Protein AF-A0A8T7K5C5-F1 (afdb_monomer_lite)

Sequence (930 aa):
MRILNVRVYRGPNIYAHRTMIRMEVDLGELEEHTTDKLPGFSARLLELVPTLQEHRCSYGEAGGFVRRMAEGTWLGHVLEHVAIELQCLAGTVVSRGAEHSTGQYGHYYIAYEYRDEEVGREAGYMARDLIEYLLPAEIPGIMTPEERAEYDFHEELQKLIRLARDKALGPSTAGLVAAAEARGVPWIRLNEGSLVQFGHGKYQKRIEATITSLTSNIAVSIAQDKDLTTRLLRDAGLPVPRNILVEGEDAAVRAALDLGFPVVTKPFDGNHGRGVSIDLRSEEEVRAGYALAREESRRVIVEQFLVGNDHRILVINGKVAAVAERVPGHVVGDGQHSIEELIEITNRDPRRGLGHEKTLTYLELDTQAQRLIEKAGCTPQTVLKEGERFMLRLTGNLSTGGTAIDRTDVIHPVNARIATRAVQTVGLDIGGVDMIAPDISKPVTETGGGIVEINAAPGFRMHLAPSEGQPRDVGGAVIDMLFPPQTPVRIPICAITGTNGKTTTTRMCGHIMRQAGYQVGMTTTDGIYVDGEMVLRGDMTGPWSTRAVLREPTVDCAVLEVARGGIIREGLGYDKANVGCVLNVQADHLGLGGVNTIEDLARVKQVVAEAVVPGGWTVLNADNPHTRAMQNHTDGAICWFTLQSDEPLVRAHIADGGRALLAENDSDDEVLVLYDKGIRQVIMPIGSIPATYGGSARFNVANALAAAAVTYCMGATLDTIRQGLASFIMTYEAAPGRMNVYEQYPFRVIVDYAHNPAAMNAMREFLQRLEMQGRRIALLSAPGDRRDEDIRELARIAAETFDYVIFRDDRDRRGRAEGEMPRIMYEAALATGKTPENVEIVLQGEAAVQHALDLAQPGDLVMLFAENISGTWDIVTKYGESEAYRQRFPEAATALESQPVPPVVDEHISEPMAVEEIKEAAQMPPQENA

Secondary structure (DSSP, 8-state):
-EEEEEEEE-SS-SS-SS-EEEEEEE-GGGGG--GGGSTTHHHHHHHH-GGGGG--GGGTSTTHHHHHHHH---HHHHHHHHHHHHHHHTT-----EEEEE-SSTTEEEEEEE-SSHHHHHHHHHHHHHHHHHHS-TTSTTS--HHHHHH--HHHHHHHHHHHHHHHSPPHHHHHHHHHHHHTT--EEE-SSSSEEEESSGGG-EEEETTEETTS-HHHHHHHH-HHHHHHHHHHTT-----EEEESSHHHHHHHHHHH-SSEEEEESS--TTTT-EEEE-SHHHHHHHHHHHHHH-SSEEEEEPPPSEEEEEEEETTEEEEEEEEEPSEEE--SSSBHHHHHHHHHTSTTEESTTSSSEEPP---HHHHHHHHHTT--TTPBPPTT-EEES-SS--GGGT-EEEE-TTTS-HHHHHHHHHHHHHHT-SEEEEEEEES-TTS-HHHH--EEEEEESS---HHHHS-SBS----HHHHHHHHHS-TT---S--EEEEE-SSSHHHHHHHHHHHHHHTT--EEEE-SSEEEETTEEEEES---SHHHHHHHHH-TT--EEEEE--HHHHHHH--SSS-EEEEEE----S-STTBTTB-SHHHHHHHHHHHHHTEEEEEEEEEETT-HHHHHGGGS-SSEEEEEES-TT-HHHHHHHHTT-EEEEEEEETTEEEEEEEETTEEEEEEEGGG-GGGTTTT-HHHHHHHHHHHHHHHHTT--HHHHHHHHHH----TTTSTTSSEEE-SSSSEEEEE---SHHHHHHHHHHHHHS--SS-EEEEE---TTS-HHHHHHHHHHHHHH-SEEEE---SS-TTPPTTHHHHHHHHHHHHTT--GGGEEE--SHHHHHHHHHHH--TT-EEEEE-SSHHHHHHHHHHGGGSHHHHHH-HHHHHHHHTSPPPP-----S-----HHHHHHHTTSPPP---

Radius of gyration: 35.77 Å; chains: 1; bounding box: 87×79×110 Å

pLDDT: mean 90.6, std 11.84, range [26.67, 98.81]

Structure (mmCIF, N/CA/C/O backbone):
data_AF-A0A8T7K5C5-F1
#
_entry.id   AF-A0A8T7K5C5-F1
#
loop_
_atom_site.group_PDB
_atom_site.id
_atom_site.type_symbol
_atom_site.label_atom_id
_atom_site.label_alt_id
_atom_site.label_comp_id
_atom_site.label_asym_id
_atom_site.label_entity_id
_atom_site.label_seq_id
_atom_site.pdbx_PDB_ins_code
_atom_site.Cartn_x
_atom_site.Cartn_y
_atom_site.Cartn_z
_atom_site.occupancy
_atom_site.B_iso_or_equiv
_atom_site.auth_seq_id
_atom_site.auth_comp_id
_atom_site.auth_asym_id
_atom_site.auth_atom_id
_atom_site.pdbx_PDB_model_num
ATOM 1 N N . MET A 1 1 ? 7.282 33.431 -2.735 1.00 88.25 1 MET A N 1
ATOM 2 C CA . MET A 1 1 ? 6.261 32.387 -2.464 1.00 88.25 1 MET A CA 1
ATOM 3 C C . MET A 1 1 ? 6.882 31.337 -1.554 1.00 88.25 1 MET A C 1
ATOM 5 O O . MET A 1 1 ? 7.870 30.728 -1.934 1.00 88.25 1 MET A O 1
ATOM 9 N N . ARG A 1 2 ? 6.373 31.118 -0.338 1.00 91.25 2 ARG A N 1
ATOM 10 C CA . ARG A 1 2 ? 7.046 30.241 0.641 1.00 91.25 2 ARG A CA 1
ATOM 11 C C . ARG A 1 2 ? 6.334 28.904 0.787 1.00 91.25 2 ARG A C 1
ATOM 13 O O . ARG A 1 2 ? 5.150 28.871 1.100 1.00 91.25 2 ARG A O 1
ATOM 20 N N . ILE A 1 3 ? 7.066 27.805 0.623 1.00 93.81 3 ILE A N 1
ATOM 21 C CA . ILE A 1 3 ? 6.568 26.464 0.950 1.00 93.81 3 ILE A CA 1
ATOM 22 C C . ILE A 1 3 ? 6.832 26.221 2.438 1.00 93.81 3 ILE A C 1
ATOM 24 O O . ILE A 1 3 ? 7.978 26.100 2.860 1.00 93.81 3 ILE A O 1
ATOM 28 N N . LEU A 1 4 ? 5.768 26.175 3.235 1.00 93.62 4 LEU A N 1
ATOM 29 C CA . LEU A 1 4 ? 5.832 26.005 4.687 1.00 93.62 4 LEU A CA 1
ATOM 30 C C . LEU A 1 4 ? 5.969 24.537 5.094 1.00 93.62 4 LEU A C 1
ATOM 32 O O . LEU A 1 4 ? 6.571 24.223 6.117 1.00 93.62 4 LEU A O 1
ATOM 36 N N . ASN A 1 5 ? 5.361 23.632 4.324 1.00 92.56 5 ASN A N 1
ATOM 37 C CA . ASN A 1 5 ? 5.304 22.212 4.651 1.00 92.56 5 ASN A CA 1
ATOM 38 C C . ASN A 1 5 ? 5.049 21.370 3.398 1.00 92.56 5 ASN A C 1
ATOM 40 O O . ASN A 1 5 ? 4.258 21.766 2.543 1.00 92.56 5 ASN A O 1
ATOM 44 N N . VAL A 1 6 ? 5.637 20.177 3.324 1.00 94.69 6 VAL A N 1
ATOM 45 C CA . VAL A 1 6 ? 5.374 19.197 2.263 1.00 94.69 6 VAL A CA 1
ATOM 46 C C . VAL A 1 6 ? 4.960 17.876 2.896 1.00 94.69 6 VAL A C 1
ATOM 48 O O . VAL A 1 6 ? 5.619 17.365 3.799 1.00 94.69 6 VAL A O 1
ATOM 51 N N . ARG A 1 7 ? 3.849 17.309 2.425 1.00 93.88 7 ARG A N 1
ATOM 52 C CA . ARG A 1 7 ? 3.370 15.986 2.841 1.00 93.88 7 ARG A CA 1
ATOM 53 C C . ARG A 1 7 ? 3.174 15.078 1.647 1.00 93.88 7 ARG A C 1
ATOM 55 O O . ARG A 1 7 ? 2.742 15.531 0.592 1.00 93.88 7 ARG A O 1
ATOM 62 N N . VAL A 1 8 ? 3.427 13.792 1.858 1.00 95.12 8 VAL A N 1
ATOM 63 C CA . VAL A 1 8 ? 3.315 12.767 0.823 1.00 95.12 8 VAL A CA 1
ATOM 64 C C . VAL A 1 8 ? 2.269 11.739 1.232 1.00 95.12 8 VAL A C 1
ATOM 66 O O . VAL A 1 8 ? 2.430 11.010 2.213 1.00 95.12 8 VAL A O 1
ATOM 69 N N . TYR A 1 9 ? 1.197 11.667 0.452 1.00 95.19 9 TYR A N 1
ATOM 70 C CA . TYR A 1 9 ? 0.139 10.678 0.579 1.00 95.19 9 TYR A CA 1
ATOM 71 C C . TYR A 1 9 ? 0.474 9.465 -0.292 1.00 95.19 9 TYR A C 1
ATOM 73 O O . TYR A 1 9 ? 0.606 9.583 -1.510 1.00 95.19 9 TYR A O 1
ATOM 81 N N . ARG A 1 10 ? 0.631 8.289 0.326 1.00 91.25 10 ARG A N 1
ATOM 82 C CA . ARG A 1 10 ? 1.067 7.038 -0.341 1.00 91.25 10 ARG A CA 1
ATOM 83 C C . ARG A 1 10 ? -0.086 6.080 -0.657 1.00 91.25 10 ARG A C 1
ATOM 85 O O . ARG A 1 10 ? 0.136 4.929 -1.012 1.00 91.25 10 ARG A O 1
ATOM 92 N N . GLY A 1 11 ? -1.313 6.558 -0.502 1.00 92.19 11 GLY A N 1
ATOM 93 C CA . GLY A 1 11 ? -2.550 5.828 -0.737 1.00 92.19 11 GLY A CA 1
ATOM 94 C C . GLY A 1 11 ? -3.743 6.786 -0.732 1.00 92.19 11 GLY A C 1
ATOM 95 O O . GLY A 1 11 ? -3.541 8.009 -0.709 1.00 92.19 11 GLY A O 1
ATOM 96 N N . PRO A 1 12 ? -4.980 6.258 -0.739 1.00 95.06 12 PRO A N 1
ATOM 97 C CA . PRO A 1 12 ? -6.186 7.069 -0.674 1.00 95.06 12 PRO A CA 1
ATOM 98 C C . PRO A 1 12 ? -6.143 8.075 0.477 1.00 95.06 12 PRO A C 1
ATOM 100 O O . PRO A 1 12 ? -5.701 7.765 1.584 1.00 95.06 12 PRO A O 1
ATOM 103 N N . ASN A 1 13 ? -6.566 9.301 0.207 1.00 95.00 13 ASN A N 1
ATOM 104 C CA . ASN A 1 13 ? -6.462 10.425 1.128 1.00 95.00 13 ASN A CA 1
ATOM 105 C C . ASN A 1 13 ? -7.613 11.418 0.909 1.00 95.00 13 ASN A C 1
ATOM 107 O O . ASN A 1 13 ? -8.468 11.224 0.051 1.00 95.00 13 ASN A O 1
ATOM 111 N N . ILE A 1 14 ? -7.616 12.500 1.690 1.00 93.06 14 ILE A N 1
ATOM 112 C CA . ILE A 1 14 ? -8.684 13.512 1.714 1.00 93.06 14 ILE A CA 1
ATOM 113 C C . ILE A 1 14 ? -8.826 14.336 0.420 1.00 93.06 14 ILE A C 1
ATOM 115 O O . ILE A 1 14 ? -9.839 15.019 0.248 1.00 93.06 14 ILE A O 1
ATOM 119 N N . TYR A 1 15 ? -7.828 14.295 -0.470 1.00 91.81 15 TYR A N 1
ATOM 120 C CA . TYR A 1 15 ? -7.820 15.023 -1.743 1.00 91.81 15 TYR A CA 1
ATOM 121 C C . TYR A 1 15 ? -8.177 14.118 -2.927 1.00 91.81 15 TYR A C 1
ATOM 123 O O . TYR A 1 15 ? -8.882 14.544 -3.847 1.00 91.81 15 TYR A O 1
ATOM 131 N N . ALA A 1 16 ? -7.686 12.874 -2.919 1.00 91.56 16 ALA A N 1
ATOM 132 C CA . ALA A 1 16 ? -7.941 11.887 -3.962 1.00 91.56 16 ALA A CA 1
ATOM 133 C C . ALA A 1 16 ? -7.695 10.449 -3.476 1.00 91.56 16 ALA A C 1
ATOM 135 O O . ALA A 1 16 ? -6.922 10.198 -2.552 1.00 91.56 16 ALA A O 1
ATOM 136 N N . HIS A 1 17 ? -8.270 9.468 -4.174 1.00 90.81 17 HIS A N 1
ATOM 137 C CA . HIS A 1 17 ? -8.019 8.037 -3.931 1.00 90.81 17 HIS A CA 1
ATOM 138 C C . HIS A 1 17 ? -6.744 7.534 -4.627 1.00 90.81 17 HIS A C 1
ATOM 140 O O . HIS A 1 17 ? -6.727 6.456 -5.215 1.00 90.81 17 HIS A O 1
ATOM 146 N N . ARG A 1 18 ? -5.693 8.360 -4.631 1.00 90.12 18 ARG A N 1
ATOM 147 C CA . ARG A 1 18 ? -4.427 8.154 -5.353 1.00 90.12 18 ARG A CA 1
ATOM 148 C C . ARG A 1 18 ? -3.259 8.748 -4.573 1.00 90.12 18 ARG A C 1
ATOM 150 O O . ARG A 1 18 ? -3.473 9.481 -3.612 1.00 90.12 18 ARG A O 1
ATOM 157 N N . THR A 1 19 ? -2.037 8.455 -4.998 1.00 93.44 19 THR A N 1
ATOM 158 C CA . THR A 1 19 ? -0.818 9.078 -4.476 1.00 93.44 19 THR A CA 1
ATOM 159 C C . THR A 1 19 ? -0.809 10.576 -4.776 1.00 93.44 19 THR A C 1
ATOM 161 O O . THR A 1 19 ? -0.983 10.980 -5.922 1.00 93.44 19 THR A O 1
ATOM 164 N N . MET A 1 20 ? -0.633 11.404 -3.744 1.00 95.81 20 MET A N 1
ATOM 165 C CA . MET A 1 20 ? -0.631 12.869 -3.859 1.00 95.81 20 MET A CA 1
ATOM 166 C C . MET A 1 20 ? 0.510 13.471 -3.036 1.00 95.81 20 MET A C 1
ATOM 168 O O . MET A 1 20 ? 0.761 13.027 -1.917 1.00 95.81 20 MET A O 1
ATOM 172 N N . ILE A 1 21 ? 1.164 14.510 -3.536 1.00 96.94 21 ILE A N 1
ATOM 173 C CA . ILE A 1 21 ? 2.004 15.412 -2.742 1.00 96.94 21 ILE A CA 1
ATOM 174 C C . ILE A 1 21 ? 1.159 16.628 -2.403 1.00 96.94 21 ILE A C 1
ATOM 176 O O . ILE A 1 21 ? 0.423 17.107 -3.255 1.00 96.94 21 ILE A O 1
ATOM 180 N N . ARG A 1 22 ? 1.249 17.123 -1.168 1.00 95.81 22 ARG A N 1
ATOM 181 C CA . ARG A 1 22 ? 0.603 18.362 -0.730 1.00 95.81 22 ARG A CA 1
ATOM 182 C C . ARG A 1 22 ? 1.632 19.337 -0.193 1.00 95.81 22 ARG A C 1
ATOM 184 O O . ARG A 1 22 ? 2.235 19.081 0.852 1.00 95.81 22 ARG A O 1
ATOM 191 N N . MET A 1 23 ? 1.740 20.479 -0.850 1.00 96.12 23 MET A N 1
ATOM 192 C CA . MET A 1 23 ? 2.516 21.629 -0.413 1.00 96.12 23 MET A CA 1
ATOM 193 C C . MET A 1 23 ? 1.602 22.627 0.302 1.00 96.12 23 MET A C 1
ATOM 195 O O . MET A 1 23 ? 0.533 22.974 -0.191 1.00 96.12 23 MET A O 1
ATOM 199 N N . GLU A 1 24 ? 2.000 23.058 1.492 1.00 94.81 24 GLU A N 1
ATOM 200 C CA . GLU A 1 24 ? 1.414 24.210 2.172 1.00 94.81 24 GLU A CA 1
ATOM 201 C C . GLU A 1 24 ? 2.181 25.453 1.733 1.00 94.81 24 GLU A C 1
ATOM 203 O O . GLU A 1 24 ? 3.386 25.544 1.966 1.00 94.81 24 GLU A O 1
ATOM 208 N N . VAL A 1 25 ? 1.496 26.366 1.055 1.00 94.81 25 VAL A N 1
ATOM 209 C CA . VAL A 1 25 ? 2.093 27.515 0.378 1.00 94.81 25 VAL A CA 1
ATOM 210 C C . VAL A 1 25 ? 1.556 28.799 0.995 1.00 94.81 25 VAL A C 1
ATOM 212 O O . VAL A 1 25 ? 0.345 28.987 1.067 1.00 94.81 25 VAL A O 1
ATOM 215 N N . ASP A 1 26 ? 2.463 29.677 1.409 1.00 94.62 26 ASP A N 1
ATOM 216 C CA . ASP A 1 26 ? 2.196 31.064 1.786 1.00 94.62 26 ASP A CA 1
ATOM 217 C C . ASP A 1 26 ? 2.581 31.984 0.619 1.00 94.62 26 ASP A C 1
ATOM 219 O O . ASP A 1 26 ? 3.756 32.104 0.239 1.00 94.62 26 ASP A O 1
ATOM 223 N N . LEU A 1 27 ? 1.569 32.611 0.020 1.00 92.06 27 LEU A N 1
ATOM 224 C CA . LEU A 1 27 ? 1.732 33.541 -1.091 1.00 92.06 27 LEU A CA 1
ATOM 225 C C . LEU A 1 27 ? 2.294 34.897 -0.638 1.00 92.06 27 LEU A C 1
ATOM 227 O O . LEU A 1 27 ? 2.924 35.579 -1.446 1.00 92.06 27 LEU A O 1
ATOM 231 N N . GLY A 1 28 ? 2.142 35.285 0.631 1.00 90.06 28 GLY A N 1
ATOM 232 C CA . GLY A 1 28 ? 2.551 36.602 1.119 1.00 90.06 28 GLY A CA 1
ATOM 233 C C . GLY A 1 28 ? 1.956 37.732 0.271 1.00 90.06 28 GLY A C 1
ATOM 234 O O . GLY A 1 28 ? 0.754 37.767 0.021 1.00 90.06 28 GLY A O 1
ATOM 235 N N . GLU A 1 29 ? 2.802 38.638 -0.225 1.00 86.88 29 GLU A N 1
ATOM 236 C CA . GLU A 1 29 ? 2.369 39.743 -1.100 1.00 86.88 29 GLU A CA 1
ATOM 237 C C . GLU A 1 29 ? 1.792 39.271 -2.447 1.00 86.88 29 GLU A C 1
ATOM 239 O O . GLU A 1 29 ? 1.034 40.001 -3.091 1.00 86.88 29 GLU A O 1
ATOM 244 N N . LEU A 1 30 ? 2.092 38.039 -2.875 1.00 89.38 30 LEU A N 1
ATOM 245 C CA . LEU A 1 30 ? 1.562 37.470 -4.118 1.00 89.38 30 LEU A CA 1
ATOM 246 C C . LEU A 1 30 ? 0.065 37.160 -4.046 1.00 89.38 30 LEU A C 1
ATOM 248 O O . LEU A 1 30 ? -0.548 36.940 -5.087 1.00 89.38 30 LEU A O 1
ATOM 252 N N . GLU A 1 31 ? -0.533 37.176 -2.854 1.00 91.56 31 GLU A N 1
ATOM 253 C CA . GLU A 1 31 ? -1.982 37.034 -2.686 1.00 91.56 31 GLU A CA 1
ATOM 254 C C . GLU A 1 31 ? -2.753 38.110 -3.470 1.00 91.56 31 GLU A C 1
ATOM 256 O O . GLU A 1 31 ? -3.801 37.841 -4.052 1.00 91.56 31 GLU A O 1
ATOM 261 N N . GLU A 1 32 ? -2.184 39.313 -3.585 1.00 89.69 32 GLU A N 1
ATOM 262 C CA . GLU A 1 32 ? -2.777 40.422 -4.340 1.00 89.69 32 GLU A CA 1
ATOM 263 C C . GLU A 1 32 ? -2.471 40.378 -5.848 1.00 89.69 32 GLU A C 1
ATOM 265 O O . GLU A 1 32 ? -3.010 41.187 -6.614 1.00 89.69 32 GLU A O 1
ATOM 270 N N . HIS A 1 33 ? -1.638 39.429 -6.289 1.00 90.12 33 HIS A N 1
ATOM 271 C CA . HIS A 1 33 ? -1.072 39.331 -7.636 1.00 90.12 33 HIS A CA 1
ATOM 272 C C . HIS A 1 33 ? -1.591 38.095 -8.382 1.00 90.12 33 HIS A C 1
ATOM 274 O O . HIS A 1 33 ? -0.842 37.183 -8.739 1.00 90.12 33 HIS A O 1
ATOM 280 N N . THR A 1 34 ? -2.896 38.071 -8.646 1.00 93.12 34 THR A N 1
ATOM 281 C CA . THR A 1 34 ? -3.506 37.079 -9.540 1.00 93.12 34 THR A CA 1
ATOM 282 C C . THR A 1 34 ? -2.952 37.199 -10.964 1.00 93.12 34 THR A C 1
ATOM 284 O O . THR A 1 34 ? -2.461 38.252 -11.375 1.00 93.12 34 THR A O 1
ATOM 287 N N . THR A 1 35 ? -3.010 36.117 -11.741 1.00 94.38 35 THR A N 1
ATOM 288 C CA . THR A 1 35 ? -2.378 36.039 -13.075 1.00 94.38 35 THR A CA 1
ATOM 289 C C . THR A 1 35 ? -2.820 37.126 -14.063 1.00 94.38 35 THR A C 1
ATOM 291 O O . THR A 1 35 ? -2.026 37.536 -14.906 1.00 94.38 35 THR A O 1
ATOM 294 N N . ASP A 1 36 ? -4.045 37.639 -13.954 1.00 93.19 36 ASP A N 1
ATOM 295 C CA . ASP A 1 36 ? -4.576 38.753 -14.755 1.00 93.19 36 ASP A CA 1
ATOM 296 C C . ASP A 1 36 ? -3.920 40.107 -14.420 1.00 93.19 36 ASP A C 1
ATOM 298 O O . ASP A 1 36 ? -3.857 41.000 -15.266 1.00 93.19 36 ASP A O 1
ATOM 302 N N . LYS A 1 37 ? -3.366 40.244 -13.211 1.00 92.75 37 LYS A N 1
ATOM 303 C CA . LYS A 1 37 ? -2.631 41.425 -12.736 1.00 92.75 37 LYS A CA 1
ATOM 304 C C . LYS A 1 37 ? -1.127 41.351 -13.013 1.00 92.75 37 LYS A C 1
ATOM 306 O O . LYS A 1 37 ? -0.396 42.254 -12.613 1.00 92.75 37 LYS A O 1
ATOM 311 N N . LEU A 1 38 ? -0.653 40.299 -13.687 1.00 91.69 38 LEU A N 1
ATOM 312 C CA . LEU A 1 38 ? 0.763 40.045 -13.966 1.00 91.69 38 LEU A CA 1
ATOM 313 C C . LEU A 1 38 ? 1.049 40.113 -15.481 1.00 91.69 38 LEU A C 1
ATOM 315 O O . LEU A 1 38 ? 0.972 39.099 -16.183 1.00 91.69 38 LEU A O 1
ATOM 319 N N . PRO A 1 39 ? 1.409 41.293 -16.028 1.00 88.94 39 PRO A N 1
ATOM 320 C CA . PRO A 1 39 ? 1.574 41.477 -17.466 1.00 88.94 39 PRO A CA 1
ATOM 321 C C . PRO A 1 39 ? 2.588 40.515 -18.102 1.00 88.94 39 PRO A C 1
ATOM 323 O O . PRO A 1 39 ? 3.766 40.441 -17.734 1.00 88.94 39 PRO A O 1
ATOM 326 N N . GLY A 1 40 ? 2.118 39.774 -19.106 1.00 90.25 40 GLY A N 1
ATOM 327 C CA . GLY A 1 40 ? 2.931 38.844 -19.891 1.00 90.25 40 GLY A CA 1
ATOM 328 C C . GLY A 1 40 ? 3.366 37.571 -19.156 1.00 90.25 40 GLY A C 1
ATOM 329 O O . GLY A 1 40 ? 4.041 36.756 -19.776 1.00 90.25 40 GLY A O 1
ATOM 330 N N . PHE A 1 41 ? 2.981 37.367 -17.890 1.00 94.31 41 PHE A N 1
ATOM 331 C CA . PHE A 1 41 ? 3.344 36.170 -17.120 1.00 94.31 41 PHE A CA 1
ATOM 332 C C . PHE A 1 41 ? 2.880 34.885 -17.815 1.00 94.31 41 PHE A C 1
ATOM 334 O O . PHE A 1 41 ? 3.704 34.037 -18.150 1.00 94.31 41 PHE A O 1
ATOM 341 N N . SER A 1 42 ? 1.584 34.780 -18.127 1.00 94.06 42 SER A N 1
ATOM 342 C CA . SER A 1 42 ? 1.014 33.579 -18.754 1.00 94.06 42 SER A CA 1
ATOM 343 C C . SER A 1 42 ? 1.633 33.284 -20.123 1.00 94.06 42 SER A C 1
ATOM 345 O O . SER A 1 42 ? 1.826 32.126 -20.473 1.00 94.06 42 SER A O 1
ATOM 347 N N . ALA A 1 43 ? 1.976 34.323 -20.893 1.00 94.06 43 ALA A N 1
ATOM 348 C CA . ALA A 1 43 ? 2.613 34.162 -22.199 1.00 94.06 43 ALA A CA 1
ATOM 349 C C . ALA A 1 43 ? 4.036 33.596 -22.072 1.00 94.06 43 ALA A C 1
ATOM 351 O O . ALA A 1 43 ? 4.361 32.640 -22.769 1.00 94.06 43 ALA A O 1
ATOM 352 N N . ARG A 1 44 ? 4.849 34.126 -21.144 1.00 95.06 44 ARG A N 1
ATOM 353 C CA . ARG A 1 44 ? 6.205 33.613 -20.880 1.00 95.06 44 ARG A CA 1
ATOM 354 C C . ARG A 1 44 ? 6.185 32.184 -20.330 1.00 95.06 44 ARG A C 1
ATOM 356 O O . ARG A 1 44 ? 7.020 31.373 -20.710 1.00 95.06 44 ARG A O 1
ATOM 363 N N . LEU A 1 45 ? 5.208 31.854 -19.480 1.00 96.19 45 LEU A N 1
ATOM 364 C CA . LEU A 1 45 ? 5.035 30.488 -18.978 1.00 96.19 45 LEU A CA 1
ATOM 365 C C . LEU A 1 45 ? 4.737 29.501 -20.115 1.00 96.19 45 LEU A C 1
ATOM 367 O O . LEU A 1 45 ? 5.349 28.440 -20.177 1.00 96.19 45 LEU A O 1
ATOM 371 N N . LEU A 1 46 ? 3.836 29.859 -21.034 1.00 95.75 46 LEU A N 1
ATOM 372 C CA . LEU A 1 46 ? 3.490 29.022 -22.188 1.00 95.75 46 LEU A CA 1
ATOM 373 C C . LEU A 1 46 ? 4.596 28.947 -23.248 1.00 95.75 46 LEU A C 1
ATOM 375 O O . LEU A 1 46 ? 4.608 28.006 -24.034 1.00 95.75 46 LEU A O 1
ATOM 379 N N . GLU A 1 47 ? 5.512 29.913 -23.288 1.00 95.38 47 GLU A N 1
ATOM 380 C CA . GLU A 1 47 ? 6.702 29.843 -24.141 1.00 95.38 47 GLU A CA 1
ATOM 381 C C . GLU A 1 47 ? 7.684 28.775 -23.640 1.00 95.38 47 GLU A C 1
ATOM 383 O O . GLU A 1 47 ? 8.207 27.999 -24.438 1.00 95.38 47 GLU A O 1
ATOM 388 N N . LEU A 1 48 ? 7.886 28.690 -22.320 1.00 93.88 48 LEU A N 1
ATOM 389 C CA . LEU A 1 48 ? 8.757 27.684 -21.703 1.00 93.88 48 LEU A CA 1
ATOM 390 C C . LEU A 1 48 ? 8.094 26.304 -21.601 1.00 93.88 48 LEU A C 1
ATOM 392 O O . LEU A 1 48 ? 8.763 25.286 -21.770 1.00 93.88 48 LEU A O 1
ATOM 396 N N . VAL A 1 49 ? 6.784 26.263 -21.336 1.00 95.06 49 VAL A N 1
ATOM 397 C CA . VAL A 1 49 ? 6.008 25.035 -21.104 1.00 95.06 49 VAL A CA 1
ATOM 398 C C . VAL A 1 49 ? 4.743 25.031 -21.984 1.00 95.06 49 VAL A C 1
ATOM 400 O O . VAL A 1 49 ? 3.624 25.206 -21.491 1.00 95.06 49 VAL A O 1
ATOM 403 N N . PRO A 1 50 ? 4.881 24.852 -23.311 1.00 93.06 50 PRO A N 1
ATOM 404 C CA . PRO A 1 50 ? 3.768 24.990 -24.259 1.00 93.06 50 PRO A CA 1
ATOM 405 C C . PRO A 1 50 ? 2.673 23.932 -24.089 1.00 93.06 50 PRO A C 1
ATOM 407 O O . PRO A 1 50 ? 1.510 24.181 -24.405 1.00 93.06 50 PRO A O 1
ATOM 410 N N . THR A 1 51 ? 3.018 22.765 -23.554 1.00 93.12 51 THR A N 1
ATOM 411 C CA . THR A 1 51 ? 2.112 21.638 -23.291 1.00 93.12 51 THR A CA 1
ATOM 412 C C . THR A 1 51 ? 1.050 21.936 -22.229 1.00 93.12 51 THR A C 1
ATOM 414 O O . THR A 1 51 ? -0.013 21.316 -22.252 1.00 93.12 51 THR A O 1
ATOM 417 N N . LEU A 1 52 ? 1.229 22.973 -21.396 1.00 93.50 52 LEU A N 1
ATOM 418 C CA . LEU A 1 52 ? 0.182 23.478 -20.492 1.00 93.50 52 LEU A CA 1
ATOM 419 C C . LEU A 1 52 ? -1.100 23.908 -21.227 1.00 93.50 52 LEU A C 1
ATOM 421 O O . LEU A 1 52 ? -2.155 24.021 -20.601 1.00 93.50 52 LEU A O 1
ATOM 425 N N . GLN A 1 53 ? -1.051 24.131 -22.546 1.00 92.50 53 GLN A N 1
ATOM 426 C CA . GLN A 1 53 ? -2.250 24.376 -23.353 1.00 92.50 53 GLN A CA 1
ATOM 427 C C . GLN A 1 53 ? -3.228 23.194 -23.344 1.00 92.50 53 GLN A C 1
ATOM 429 O O . GLN A 1 53 ? -4.424 23.408 -23.500 1.00 92.50 53 GLN A O 1
ATOM 434 N N . GLU A 1 54 ? -2.775 21.968 -23.090 1.00 91.12 54 GLU A N 1
ATOM 435 C CA . GLU A 1 54 ? -3.647 20.788 -23.027 1.00 91.12 54 GLU A CA 1
ATOM 436 C C . GLU A 1 54 ? -4.368 20.647 -21.672 1.00 91.12 54 GLU A C 1
ATOM 438 O O . GLU A 1 54 ? -5.297 19.844 -21.523 1.00 91.12 54 GLU A O 1
ATOM 443 N N . HIS A 1 55 ? -3.992 21.448 -20.668 1.00 91.75 55 HIS A N 1
ATOM 444 C CA . HIS A 1 55 ? -4.551 21.357 -19.322 1.00 91.75 55 HIS A CA 1
ATOM 445 C C . HIS A 1 55 ? -5.999 21.853 -19.258 1.00 91.75 55 HIS A C 1
ATOM 447 O O . HIS A 1 55 ? -6.337 22.963 -19.679 1.00 91.75 55 HIS A O 1
ATOM 453 N N . ARG A 1 56 ? -6.862 21.022 -18.659 1.00 86.19 56 ARG A N 1
ATOM 454 C CA . ARG A 1 56 ? -8.319 21.212 -18.681 1.00 86.19 56 ARG A CA 1
ATOM 455 C C . ARG A 1 56 ? -8.897 22.035 -17.531 1.00 86.19 56 ARG A C 1
ATOM 457 O O . ARG A 1 56 ? -9.895 22.728 -17.725 1.00 86.19 56 ARG A O 1
ATOM 464 N N . CYS A 1 57 ? -8.277 21.978 -16.350 1.00 84.19 57 CYS A N 1
ATOM 465 C CA . CYS A 1 57 ? -8.750 22.655 -15.134 1.00 84.19 57 CYS A CA 1
ATOM 466 C C . CYS A 1 57 ? -10.259 22.387 -14.862 1.00 84.19 57 CYS A C 1
ATOM 468 O O . CYS A 1 57 ? -10.768 21.310 -15.180 1.00 84.19 57 CYS A O 1
ATOM 470 N N . SER A 1 58 ? -10.989 23.348 -14.287 1.00 80.56 58 SER A N 1
ATOM 471 C CA . SER A 1 58 ? -12.420 23.257 -13.961 1.00 80.56 58 SER A CA 1
ATOM 472 C C . SER A 1 58 ? -13.345 23.213 -15.184 1.00 80.56 58 SER A C 1
ATOM 474 O O . SER A 1 58 ? -14.478 22.753 -15.067 1.00 80.56 58 SER A O 1
ATOM 476 N N . TYR A 1 59 ? -12.873 23.657 -16.353 1.00 80.44 59 TYR A N 1
ATOM 477 C CA . TYR A 1 59 ? -13.658 23.698 -17.592 1.00 80.44 59 TYR A CA 1
ATOM 478 C C . TYR A 1 59 ? -13.766 22.336 -18.293 1.00 80.44 59 TYR A C 1
ATOM 480 O O . TYR A 1 59 ? -14.667 22.132 -19.102 1.00 80.44 59 TYR A O 1
ATOM 488 N N . GLY A 1 60 ? -12.878 21.386 -17.983 1.00 83.88 60 GLY A N 1
ATOM 489 C CA . GLY A 1 60 ? -12.949 20.024 -18.520 1.00 83.88 60 GLY A CA 1
ATOM 490 C C . GLY A 1 60 ? -12.583 19.891 -20.006 1.00 83.88 60 GLY A C 1
ATOM 491 O O . GLY A 1 60 ? -12.696 18.796 -20.560 1.00 83.88 60 GLY A O 1
ATOM 492 N N . GLU A 1 61 ? -12.089 20.952 -20.644 1.00 87.75 61 GLU A N 1
ATOM 493 C CA . GLU A 1 61 ? -11.685 21.010 -22.057 1.00 87.75 61 GLU A CA 1
ATOM 494 C C . GLU A 1 61 ? -10.247 21.518 -22.212 1.00 87.75 61 GLU A C 1
ATOM 496 O O . GLU A 1 61 ? -9.767 22.267 -21.364 1.00 87.75 61 GLU A O 1
ATOM 501 N N . ALA A 1 62 ? -9.540 21.094 -23.268 1.00 89.06 62 ALA A N 1
ATOM 502 C CA . ALA A 1 62 ? -8.175 21.559 -23.533 1.00 89.06 62 ALA A CA 1
ATOM 503 C C . ALA A 1 62 ? -8.144 23.096 -23.637 1.00 89.06 62 ALA A C 1
ATOM 505 O O . ALA A 1 62 ? -9.066 23.708 -24.175 1.00 89.06 62 ALA A O 1
ATOM 506 N N . GLY A 1 63 ? -7.114 23.725 -23.076 1.00 88.94 63 GLY A N 1
ATOM 507 C CA . GLY A 1 63 ? -6.995 25.179 -22.950 1.00 88.94 63 GLY A CA 1
ATOM 508 C C . GLY A 1 63 ? -7.735 25.775 -21.750 1.00 88.94 63 GLY A C 1
ATOM 509 O O . GLY A 1 63 ? -7.593 26.971 -21.481 1.00 88.94 63 GLY A O 1
ATOM 510 N N . GLY A 1 64 ? -8.487 24.974 -20.988 1.00 90.88 64 GLY A N 1
ATOM 511 C CA . GLY A 1 64 ? -9.242 25.439 -19.824 1.00 90.88 64 GLY A CA 1
ATOM 512 C C . GLY A 1 64 ? -8.371 26.090 -18.745 1.00 90.88 64 GLY A C 1
ATOM 513 O O . GLY A 1 64 ? -8.764 27.107 -18.172 1.00 90.88 64 GLY A O 1
ATOM 514 N N . PHE A 1 65 ? -7.160 25.579 -18.504 1.00 93.62 65 PHE A N 1
ATOM 515 C CA . PHE A 1 65 ? -6.213 26.211 -17.576 1.00 93.62 65 PHE A CA 1
ATOM 516 C C . PHE A 1 65 ? -5.700 27.564 -18.093 1.00 93.62 65 PHE A C 1
ATOM 518 O O . PHE A 1 65 ? -5.673 28.544 -17.351 1.00 93.62 65 PHE A O 1
ATOM 525 N N . VAL A 1 66 ? -5.371 27.656 -19.385 1.00 93.38 66 VAL A N 1
ATOM 526 C CA . VAL A 1 66 ? -4.924 28.910 -20.018 1.00 93.38 66 VAL A CA 1
ATOM 527 C C . VAL A 1 66 ? -6.007 29.979 -19.933 1.00 93.38 66 VAL A C 1
ATOM 529 O O . VAL A 1 66 ? -5.733 31.120 -19.557 1.00 93.38 66 VAL A O 1
ATOM 532 N N . ARG A 1 67 ? -7.256 29.594 -20.207 1.00 92.44 67 ARG A N 1
ATOM 533 C CA . ARG A 1 67 ? -8.417 30.459 -20.009 1.00 92.44 67 ARG A CA 1
ATOM 534 C C . ARG A 1 67 ? -8.513 30.935 -18.561 1.00 92.44 67 ARG A C 1
ATOM 536 O O . ARG A 1 67 ? -8.722 32.122 -18.331 1.00 92.44 67 ARG A O 1
ATOM 543 N N . ARG A 1 68 ? -8.319 30.043 -17.586 1.00 93.12 68 ARG A N 1
ATOM 544 C CA . ARG A 1 68 ? -8.375 30.400 -16.164 1.00 93.12 68 ARG A CA 1
ATOM 545 C C . ARG A 1 68 ? -7.276 31.382 -15.758 1.00 93.12 68 ARG A C 1
ATOM 547 O O . ARG A 1 68 ? -7.550 32.316 -15.012 1.00 93.12 68 ARG A O 1
ATOM 554 N N . MET A 1 69 ? -6.066 31.230 -16.295 1.00 94.44 69 MET A N 1
ATOM 555 C CA . MET A 1 69 ? -4.992 32.207 -16.095 1.00 94.44 69 MET A CA 1
ATOM 556 C C . MET A 1 69 ? -5.322 33.574 -16.707 1.00 94.44 69 MET A C 1
ATOM 558 O O . MET A 1 69 ? -4.952 34.597 -16.135 1.00 94.44 69 MET A O 1
ATOM 562 N N . ALA A 1 70 ? -6.023 33.615 -17.843 1.00 91.94 70 ALA A N 1
ATOM 563 C CA . ALA A 1 70 ? -6.465 34.870 -18.453 1.00 91.94 70 ALA A CA 1
ATOM 564 C C . ALA A 1 70 ? -7.593 35.555 -17.659 1.00 91.94 70 ALA A C 1
ATOM 566 O O . ALA A 1 70 ? -7.646 36.780 -17.611 1.00 91.94 70 ALA A O 1
ATOM 567 N N . GLU A 1 71 ? -8.479 34.777 -17.030 1.00 93.06 71 GLU A N 1
ATOM 568 C CA . GLU A 1 71 ? -9.543 35.276 -16.143 1.00 93.06 71 GLU A CA 1
ATOM 569 C C . GLU A 1 71 ? -9.019 35.770 -14.786 1.00 93.06 71 GLU A C 1
ATOM 571 O O . GLU A 1 71 ? -9.710 36.532 -14.114 1.00 93.06 71 GLU A O 1
ATOM 576 N N . GLY A 1 72 ? -7.820 35.334 -14.394 1.00 93.19 72 GLY A N 1
ATOM 577 C CA . GLY A 1 72 ? -7.225 35.614 -13.094 1.00 93.19 72 GLY A CA 1
ATOM 578 C C . GLY A 1 72 ? -7.353 34.428 -12.144 1.00 93.19 72 GLY A C 1
ATOM 579 O O . GLY A 1 72 ? -8.448 34.021 -11.753 1.00 93.19 72 GLY A O 1
ATOM 580 N N . THR A 1 73 ? -6.211 33.869 -11.752 1.00 93.50 73 THR A N 1
ATOM 581 C CA . THR A 1 73 ? -6.111 32.821 -10.732 1.00 93.50 73 THR A CA 1
ATOM 582 C C . THR A 1 73 ? -4.916 33.074 -9.820 1.00 93.50 73 THR A C 1
ATOM 584 O O . THR A 1 73 ? -3.972 33.764 -10.209 1.00 93.50 73 THR A O 1
ATOM 587 N N . TRP A 1 74 ? -4.943 32.519 -8.608 1.00 94.56 74 TRP A N 1
ATOM 588 C CA . TRP A 1 74 ? -3.807 32.577 -7.688 1.00 94.56 74 TRP A CA 1
ATOM 589 C C . TRP A 1 74 ? -2.638 31.724 -8.174 1.00 94.56 74 TRP A C 1
ATOM 591 O O . TRP A 1 74 ? -2.817 30.701 -8.838 1.00 94.56 74 TRP A O 1
ATOM 601 N N . LEU A 1 75 ? -1.424 32.130 -7.803 1.00 94.62 75 LEU A N 1
ATOM 602 C CA . LEU A 1 75 ? -0.202 31.431 -8.196 1.00 94.62 75 LEU A CA 1
ATOM 603 C C . LEU A 1 75 ? -0.055 30.049 -7.534 1.00 94.62 75 LEU A C 1
ATOM 605 O O . LEU A 1 75 ? 0.667 29.212 -8.065 1.00 94.62 75 LEU A O 1
ATOM 609 N N . GLY A 1 76 ? -0.777 29.775 -6.439 1.00 93.56 76 GLY A N 1
ATOM 610 C CA . GLY A 1 76 ? -0.886 28.427 -5.865 1.00 93.56 76 GLY A CA 1
ATOM 611 C C . GLY A 1 76 ? -1.513 27.426 -6.844 1.00 93.56 76 GLY A C 1
ATOM 612 O O . GLY A 1 76 ? -0.968 26.348 -7.073 1.00 93.56 76 GLY A O 1
ATOM 613 N N . HIS A 1 77 ? -2.594 27.821 -7.516 1.00 94.06 77 HIS A N 1
ATOM 614 C CA . HIS A 1 77 ? -3.204 27.038 -8.592 1.00 94.06 77 HIS A CA 1
ATOM 615 C C . HIS A 1 77 ? -2.283 26.869 -9.811 1.00 94.06 77 HIS A C 1
ATOM 617 O O . HIS A 1 77 ? -2.284 25.828 -10.466 1.00 94.06 77 HIS A O 1
ATOM 623 N N . VAL A 1 78 ? -1.473 27.887 -10.128 1.00 96.25 78 VAL A N 1
ATOM 624 C CA . VAL A 1 78 ? -0.467 27.774 -11.198 1.00 96.25 78 VAL A CA 1
ATOM 625 C C . VAL A 1 78 ? 0.598 26.746 -10.816 1.00 96.25 78 VAL A C 1
ATOM 627 O O . VAL A 1 78 ? 0.939 25.904 -11.644 1.00 96.25 78 VAL A O 1
ATOM 630 N N . LEU A 1 79 ? 1.063 26.757 -9.562 1.00 96.75 79 LEU A N 1
ATOM 631 C CA . LEU A 1 79 ? 2.020 25.781 -9.032 1.00 96.75 79 LEU A CA 1
ATOM 632 C C . LEU A 1 79 ? 1.505 24.350 -9.188 1.00 96.75 79 LEU A C 1
ATOM 634 O O . LEU A 1 79 ? 2.268 23.492 -9.621 1.00 96.75 79 LEU A O 1
ATOM 638 N N . GLU A 1 80 ? 0.222 24.103 -8.909 1.00 96.50 80 GLU A N 1
ATOM 639 C CA . GLU A 1 80 ? -0.416 22.794 -9.112 1.00 96.50 80 GLU A CA 1
ATOM 640 C C . GLU A 1 80 ? -0.216 22.277 -10.543 1.00 96.50 80 GLU A C 1
ATOM 642 O O . GLU A 1 80 ? 0.321 21.189 -10.757 1.00 96.50 80 GLU A O 1
ATOM 647 N N . HIS A 1 81 ? -0.632 23.067 -11.533 1.00 96.69 81 HIS A N 1
ATOM 648 C CA . HIS A 1 81 ? -0.592 22.660 -12.933 1.00 96.69 81 HIS A CA 1
ATOM 649 C C . HIS A 1 81 ? 0.834 22.577 -13.481 1.00 96.69 81 HIS A C 1
ATOM 651 O O . HIS A 1 81 ? 1.123 21.672 -14.262 1.00 96.69 81 HIS A O 1
ATOM 657 N N . VAL A 1 82 ? 1.729 23.475 -13.066 1.00 97.69 82 VAL A N 1
ATOM 658 C CA . VAL A 1 82 ? 3.139 23.428 -13.469 1.00 97.69 82 VAL A CA 1
ATOM 659 C C . VAL A 1 82 ? 3.826 22.197 -12.871 1.00 97.69 82 VAL A C 1
ATOM 661 O O . VAL A 1 82 ? 4.520 21.496 -13.597 1.00 97.69 82 VAL A O 1
ATOM 664 N N . ALA A 1 83 ? 3.586 21.857 -11.601 1.00 97.69 83 ALA A N 1
ATOM 665 C CA . ALA A 1 83 ? 4.162 20.659 -10.979 1.00 97.69 83 ALA A CA 1
ATOM 666 C C . ALA A 1 83 ? 3.691 19.359 -11.656 1.00 97.69 83 ALA A C 1
ATOM 668 O O . ALA A 1 83 ? 4.468 18.413 -11.802 1.00 97.69 83 ALA A O 1
ATOM 669 N N . ILE A 1 84 ? 2.431 19.305 -12.096 1.00 96.62 84 ILE A N 1
ATOM 670 C CA . ILE A 1 84 ? 1.906 18.189 -12.899 1.00 96.62 84 ILE A CA 1
ATOM 671 C C . ILE A 1 84 ? 2.637 18.116 -14.244 1.00 96.62 84 ILE A C 1
ATOM 673 O O . ILE A 1 84 ? 3.131 17.055 -14.617 1.00 96.62 84 ILE A O 1
ATOM 677 N N . GLU A 1 85 ? 2.750 19.238 -14.954 1.00 96.75 85 GLU A N 1
ATOM 678 C CA . GLU A 1 85 ? 3.327 19.243 -16.298 1.00 96.75 85 GLU A CA 1
ATOM 679 C C . GLU A 1 85 ? 4.835 18.971 -16.302 1.00 96.75 85 GLU A C 1
ATOM 681 O O . GLU A 1 85 ? 5.325 18.255 -17.168 1.00 96.75 85 GLU A O 1
ATOM 686 N N . LEU A 1 86 ? 5.583 19.454 -15.307 1.00 97.12 86 LEU A N 1
ATOM 687 C CA . LEU A 1 86 ? 7.012 19.149 -15.181 1.00 97.12 86 LEU A CA 1
ATOM 688 C C . LEU A 1 86 ? 7.262 17.647 -14.993 1.00 97.12 86 LEU A C 1
ATOM 690 O O . LEU A 1 86 ? 8.207 17.108 -15.569 1.00 97.12 86 LEU A O 1
ATOM 694 N N . GLN A 1 87 ? 6.391 16.946 -14.261 1.00 96.56 87 GLN A N 1
ATOM 695 C CA . GLN A 1 87 ? 6.443 15.484 -14.171 1.00 96.56 87 GLN A CA 1
ATOM 696 C C . GLN A 1 87 ? 6.137 14.823 -15.525 1.00 96.56 87 GLN A C 1
ATOM 698 O O . GLN A 1 87 ? 6.835 13.880 -15.907 1.00 96.56 87 GLN A O 1
ATOM 703 N N . CYS A 1 88 ? 5.147 15.327 -16.270 1.00 93.31 88 CYS A N 1
ATOM 704 C CA . CYS A 1 88 ? 4.821 14.852 -17.620 1.00 93.31 88 CYS A CA 1
ATOM 705 C C . CYS A 1 88 ? 5.995 15.022 -18.590 1.00 93.31 88 CYS A C 1
ATOM 707 O O . CYS A 1 88 ? 6.356 14.069 -19.285 1.00 93.31 88 CYS A O 1
ATOM 709 N N . LEU A 1 89 ? 6.647 16.186 -18.583 1.00 91.69 89 LEU A N 1
ATOM 710 C CA . LEU A 1 89 ? 7.858 16.452 -19.363 1.00 91.69 89 LEU A CA 1
ATOM 711 C C . LEU A 1 89 ? 9.035 15.566 -18.935 1.00 91.69 89 LEU A C 1
ATOM 713 O O . LEU A 1 89 ? 9.831 15.160 -19.779 1.00 91.69 89 LEU A O 1
ATOM 717 N N . ALA A 1 90 ? 9.112 15.202 -17.652 1.00 89.75 90 ALA A N 1
ATOM 718 C CA . ALA A 1 90 ? 10.073 14.231 -17.131 1.00 89.75 90 ALA A CA 1
ATOM 719 C C . ALA A 1 90 ? 9.723 12.761 -17.459 1.00 89.75 90 ALA A C 1
ATOM 721 O O . ALA A 1 90 ? 10.437 11.848 -17.044 1.00 89.75 90 ALA A O 1
ATOM 722 N N . GLY A 1 91 ? 8.642 12.508 -18.209 1.00 85.62 91 GLY A N 1
ATOM 723 C CA . GLY A 1 91 ? 8.229 11.177 -18.666 1.00 85.62 91 GLY A CA 1
ATOM 724 C C . GLY A 1 91 ? 7.234 10.458 -17.749 1.00 85.62 91 GLY A C 1
ATOM 725 O O . GLY A 1 91 ? 6.954 9.276 -17.951 1.00 85.62 91 GLY A O 1
ATOM 726 N N . THR A 1 92 ? 6.682 11.145 -16.747 1.00 86.69 92 THR A N 1
ATOM 727 C CA . THR A 1 92 ? 5.735 10.582 -15.777 1.00 86.69 92 THR A CA 1
ATOM 728 C C . THR A 1 92 ? 4.304 11.014 -16.081 1.00 86.69 92 THR A C 1
ATOM 730 O O . THR A 1 92 ? 3.978 12.191 -16.021 1.00 86.69 92 THR A O 1
ATOM 733 N N . VAL A 1 93 ? 3.403 10.063 -16.338 1.00 87.31 93 VAL A N 1
ATOM 734 C CA . VAL A 1 93 ? 1.995 10.381 -16.633 1.00 87.31 93 VAL A CA 1
ATOM 735 C C . VAL A 1 93 ? 1.197 10.595 -15.340 1.00 87.31 93 VAL A C 1
ATOM 737 O O . VAL A 1 93 ? 0.829 9.629 -14.656 1.00 87.31 93 VAL A O 1
ATOM 740 N N . VAL A 1 94 ? 0.902 11.860 -15.038 1.00 92.44 94 VAL A N 1
ATOM 741 C CA . VAL A 1 94 ? 0.064 12.332 -13.919 1.00 92.44 94 VAL A CA 1
ATOM 742 C C . VAL A 1 94 ? -0.889 13.424 -14.395 1.00 92.44 94 VAL A C 1
ATOM 744 O O . VAL A 1 94 ? -0.651 14.058 -15.418 1.00 92.44 94 VAL A O 1
ATOM 747 N N . SER A 1 95 ? -2.017 13.617 -13.708 1.00 91.00 95 SER A N 1
ATOM 748 C CA . SER A 1 95 ? -3.029 14.582 -14.183 1.00 91.00 95 SER A CA 1
ATOM 749 C C . SER A 1 95 ? -3.908 15.200 -13.104 1.00 91.00 95 SER A C 1
ATOM 751 O O . SER A 1 95 ? -4.593 16.190 -13.367 1.00 91.00 95 SER A O 1
ATOM 753 N N . ARG A 1 96 ? -3.950 14.617 -11.902 1.00 91.38 96 ARG A N 1
ATOM 754 C CA . ARG A 1 96 ? -4.839 15.088 -10.841 1.00 91.38 96 ARG A CA 1
ATOM 755 C C . ARG A 1 96 ? -4.153 16.140 -9.976 1.00 91.38 96 ARG A C 1
ATOM 757 O O . ARG A 1 96 ? -3.068 15.900 -9.459 1.00 91.38 96 ARG A O 1
ATOM 764 N N . GLY A 1 97 ? -4.854 17.239 -9.727 1.00 91.12 97 GLY A N 1
ATOM 765 C CA . GLY A 1 97 ? -4.512 18.202 -8.690 1.00 91.12 97 GLY A CA 1
ATOM 766 C C . GLY A 1 97 ? -5.740 18.677 -7.914 1.00 91.12 97 GLY A C 1
ATOM 767 O O . GLY A 1 97 ? -6.878 18.289 -8.225 1.00 91.12 97 GLY A O 1
ATOM 768 N N . ALA A 1 98 ? -5.488 19.391 -6.822 1.00 90.00 98 ALA A N 1
ATOM 769 C CA . ALA A 1 98 ? -6.487 20.024 -5.983 1.00 90.00 98 ALA A CA 1
ATOM 770 C C . ALA A 1 98 ? -5.884 21.153 -5.129 1.00 90.00 98 ALA A C 1
ATOM 772 O O . ALA A 1 98 ? -4.949 20.934 -4.358 1.00 90.00 98 ALA A O 1
ATOM 773 N N . GLU A 1 99 ? -6.543 22.308 -5.133 1.00 87.44 99 GLU A N 1
ATOM 774 C CA . GLU A 1 99 ? -6.230 23.461 -4.288 1.00 87.44 99 GLU A CA 1
ATOM 775 C C . GLU A 1 99 ? -7.299 23.650 -3.202 1.00 87.44 99 GLU A C 1
ATOM 777 O O . GLU A 1 99 ? -8.499 23.542 -3.461 1.00 87.44 99 GLU A O 1
ATOM 782 N N . HIS A 1 100 ? -6.872 23.930 -1.969 1.00 85.44 100 HIS A N 1
ATOM 783 C CA . HIS A 1 100 ? -7.763 24.237 -0.847 1.00 85.44 100 HIS A CA 1
ATOM 784 C C . HIS A 1 100 ? -7.191 25.372 0.012 1.00 85.44 100 HIS A C 1
ATOM 786 O O . HIS A 1 100 ? -6.000 25.380 0.307 1.00 85.44 100 HIS A O 1
ATOM 792 N N . SER A 1 101 ? -8.033 26.295 0.485 1.00 83.38 101 SER A N 1
ATOM 793 C CA . SER A 1 101 ? -7.618 27.291 1.487 1.00 83.38 101 SER A CA 1
ATOM 794 C C . SER A 1 101 ? -7.333 26.625 2.838 1.00 83.38 101 SER A C 1
ATOM 796 O O . SER A 1 101 ? -8.031 25.686 3.230 1.00 83.38 101 SER A O 1
ATOM 798 N N . THR A 1 102 ? -6.341 27.126 3.578 1.00 83.25 102 THR A N 1
ATOM 799 C CA . THR A 1 102 ? -6.095 26.702 4.970 1.00 83.25 102 THR A CA 1
ATOM 800 C C . THR A 1 102 ? -7.019 27.400 5.979 1.00 83.25 102 THR A C 1
ATOM 802 O O . THR A 1 102 ? -7.018 27.051 7.158 1.00 83.25 102 THR A O 1
ATOM 805 N N . GLY A 1 103 ? -7.799 28.392 5.531 1.00 81.88 103 GLY A N 1
ATOM 806 C CA . GLY A 1 103 ? -8.562 29.316 6.375 1.00 81.88 103 GLY A CA 1
ATOM 807 C C . GLY A 1 103 ? -7.777 30.567 6.789 1.00 81.88 103 GLY A C 1
ATOM 808 O O . GLY A 1 103 ? -8.384 31.542 7.227 1.00 81.88 103 GLY A O 1
ATOM 809 N N . GLN A 1 104 ? -6.452 30.575 6.612 1.00 86.75 104 GLN A N 1
ATOM 810 C CA . GLN A 1 104 ? -5.609 31.756 6.792 1.00 86.75 104 GLN A CA 1
ATOM 811 C C . GLN A 1 104 ? -5.425 32.485 5.453 1.00 86.75 104 GLN A C 1
ATOM 813 O O . GLN A 1 104 ? -5.182 31.861 4.421 1.00 86.75 104 GLN A O 1
ATOM 818 N N . TYR A 1 105 ? -5.541 33.816 5.472 1.00 90.12 105 TYR A N 1
ATOM 819 C CA . TYR A 1 105 ? -5.345 34.653 4.285 1.00 90.12 105 TYR A CA 1
ATOM 820 C C . TYR A 1 105 ? -3.951 34.440 3.682 1.00 90.12 105 TYR A C 1
ATOM 822 O O . TYR A 1 105 ? -2.968 34.448 4.422 1.00 90.12 105 TYR A O 1
ATOM 830 N N . GLY A 1 106 ? -3.870 34.239 2.364 1.00 90.75 106 GLY A N 1
ATOM 831 C CA . GLY A 1 106 ? -2.611 33.991 1.653 1.00 90.75 106 GLY A CA 1
ATOM 832 C C . GLY A 1 106 ? -2.058 32.566 1.759 1.00 90.75 106 GLY A C 1
ATOM 833 O O . GLY A 1 106 ? -1.040 32.276 1.135 1.00 90.75 106 GLY A O 1
ATOM 834 N N . HIS A 1 107 ? -2.694 31.672 2.526 1.00 93.31 107 HIS A N 1
ATOM 835 C CA . HIS A 1 107 ? -2.197 30.317 2.771 1.00 93.31 107 HIS A CA 1
ATOM 836 C C . HIS A 1 107 ? -3.081 29.250 2.106 1.00 93.31 107 HIS A C 1
ATOM 838 O O . HIS A 1 107 ? -4.295 29.179 2.334 1.00 93.31 107 HIS A O 1
ATOM 844 N N . TYR A 1 108 ? -2.450 28.351 1.347 1.00 92.56 108 TYR A N 1
ATOM 845 C CA . TYR A 1 108 ? -3.128 27.326 0.550 1.00 92.56 108 TYR A CA 1
ATOM 846 C C . TYR A 1 108 ? -2.479 25.949 0.698 1.00 92.56 108 TYR A C 1
ATOM 848 O O . TYR A 1 108 ? -1.264 25.814 0.817 1.00 92.56 108 TYR A O 1
ATOM 856 N N . TYR A 1 109 ? -3.301 24.905 0.641 1.00 93.19 109 TYR A N 1
ATOM 857 C CA . TYR A 1 109 ? -2.874 23.535 0.391 1.00 93.19 109 TYR A CA 1
ATOM 858 C C . TYR A 1 109 ? -2.970 23.245 -1.103 1.00 93.19 109 TYR A C 1
ATOM 860 O O . TYR A 1 109 ? -4.072 23.159 -1.644 1.00 93.19 109 TYR A O 1
ATOM 868 N N . ILE A 1 110 ? -1.819 23.048 -1.741 1.00 95.88 110 ILE A N 1
ATOM 869 C CA . ILE A 1 110 ? -1.701 22.662 -3.146 1.00 95.88 110 ILE A CA 1
ATOM 870 C C . ILE A 1 110 ? -1.357 21.182 -3.206 1.00 95.88 110 ILE A C 1
ATOM 872 O O . ILE A 1 110 ? -0.281 20.785 -2.757 1.00 95.88 110 ILE A O 1
ATOM 876 N N . ALA A 1 111 ? -2.270 20.360 -3.713 1.00 95.56 111 ALA A N 1
ATOM 877 C CA . ALA A 1 111 ? -2.083 18.923 -3.834 1.00 95.56 111 ALA A CA 1
ATOM 878 C C . ALA A 1 111 ? -2.024 18.489 -5.302 1.00 95.56 111 ALA A C 1
ATOM 880 O O . ALA A 1 111 ? -2.874 18.884 -6.090 1.00 95.56 111 ALA A O 1
ATOM 881 N N . TYR A 1 112 ? -1.076 17.630 -5.667 1.00 96.62 112 TYR A N 1
ATOM 882 C CA . TYR A 1 112 ? -0.954 17.077 -7.021 1.00 96.62 112 TYR A CA 1
ATOM 883 C C . TYR A 1 112 ? -0.482 15.621 -7.005 1.00 96.62 112 TYR A C 1
ATOM 885 O O . TYR A 1 112 ? 0.179 15.165 -6.072 1.00 96.62 112 TYR A O 1
ATOM 893 N N . GLU A 1 113 ? -0.882 14.868 -8.023 1.00 96.38 113 GLU A N 1
ATOM 894 C CA . GLU A 1 113 ? -0.557 13.453 -8.196 1.00 96.38 113 GLU A CA 1
ATOM 895 C C . GLU A 1 113 ? 0.936 13.257 -8.483 1.00 96.38 113 GLU A C 1
ATOM 897 O O . GLU A 1 113 ? 1.575 14.089 -9.130 1.00 96.38 113 GLU A O 1
ATOM 902 N N . TYR A 1 114 ? 1.479 12.131 -8.018 1.00 95.38 114 TYR A N 1
ATOM 903 C CA . TYR A 1 114 ? 2.846 11.702 -8.321 1.00 95.38 114 TYR A CA 1
ATOM 904 C C . TYR A 1 114 ? 2.908 10.188 -8.551 1.00 95.38 114 TYR A C 1
ATOM 906 O O . TYR A 1 114 ? 2.041 9.439 -8.086 1.00 95.38 114 TYR A O 1
ATOM 914 N N . ARG A 1 115 ? 3.961 9.730 -9.238 1.00 90.25 115 ARG A N 1
ATOM 915 C CA . ARG A 1 115 ? 4.306 8.299 -9.361 1.00 90.25 115 ARG A CA 1
ATOM 916 C C . ARG A 1 115 ? 5.535 7.923 -8.548 1.00 90.25 115 ARG A C 1
ATOM 918 O O . ARG A 1 115 ? 5.501 6.918 -7.847 1.00 90.25 115 ARG A O 1
ATOM 925 N N . ASP A 1 116 ? 6.575 8.747 -8.620 1.00 92.31 116 ASP A N 1
ATOM 926 C CA . ASP A 1 116 ? 7.751 8.662 -7.759 1.00 92.31 116 ASP A CA 1
ATOM 927 C C . ASP A 1 116 ? 7.787 9.871 -6.817 1.00 92.31 116 ASP A C 1
ATOM 929 O O . ASP A 1 116 ? 7.536 11.002 -7.237 1.00 92.31 116 ASP A O 1
ATOM 933 N N . GLU A 1 117 ? 7.996 9.607 -5.528 1.00 93.44 117 GLU A N 1
ATOM 934 C CA . GLU A 1 117 ? 7.878 10.610 -4.464 1.00 93.44 117 GLU A CA 1
ATOM 935 C C . GLU A 1 117 ? 8.915 11.726 -4.612 1.00 93.44 117 GLU A C 1
ATOM 937 O O . GLU A 1 117 ? 8.588 12.897 -4.417 1.00 93.44 117 GLU A O 1
ATOM 942 N N . GLU A 1 118 ? 10.148 11.372 -4.975 1.00 94.50 118 GLU A N 1
ATOM 943 C CA . GLU A 1 118 ? 11.240 12.332 -5.092 1.00 94.50 118 GLU A CA 1
ATOM 944 C C . GLU A 1 118 ? 11.052 13.186 -6.345 1.00 94.50 118 GLU A C 1
ATOM 946 O O . GLU A 1 118 ? 11.050 14.410 -6.254 1.00 94.50 118 GLU A O 1
ATOM 951 N N . VAL A 1 119 ? 10.749 12.554 -7.484 1.00 95.56 119 VAL A N 1
ATOM 952 C CA . VAL A 1 119 ? 10.457 13.258 -8.745 1.00 95.56 119 VAL A CA 1
ATOM 953 C C . VAL A 1 119 ? 9.303 14.243 -8.579 1.00 95.56 119 VAL A C 1
ATOM 955 O O . VAL A 1 119 ? 9.407 15.392 -9.000 1.00 95.56 119 VAL A O 1
ATOM 958 N N . GLY A 1 120 ? 8.206 13.818 -7.948 1.00 96.56 120 GLY A N 1
ATOM 959 C CA . GLY A 1 120 ? 7.057 14.690 -7.726 1.00 96.56 120 GLY A CA 1
ATOM 960 C C . GLY A 1 120 ? 7.389 15.872 -6.814 1.00 96.56 120 GLY A C 1
ATOM 961 O O . GLY A 1 120 ? 6.934 16.987 -7.061 1.00 96.56 120 GLY A O 1
ATOM 962 N N . ARG A 1 121 ? 8.205 15.655 -5.776 1.00 97.12 121 ARG A N 1
ATOM 963 C CA . ARG A 1 121 ? 8.587 16.714 -4.835 1.00 97.12 121 ARG A CA 1
ATOM 964 C C . ARG A 1 121 ? 9.498 17.742 -5.499 1.00 97.12 121 ARG A C 1
ATOM 966 O O . ARG A 1 121 ? 9.230 18.938 -5.382 1.00 97.12 121 ARG A O 1
ATOM 973 N N . GLU A 1 122 ? 10.519 17.282 -6.218 1.00 97.56 122 GLU A N 1
ATOM 974 C CA . GLU A 1 122 ? 11.428 18.159 -6.958 1.00 97.56 122 GLU A CA 1
ATOM 975 C C . GLU A 1 122 ? 10.688 18.915 -8.071 1.00 97.56 122 GLU A C 1
ATOM 977 O O . GLU A 1 122 ? 10.903 20.113 -8.240 1.00 97.56 122 GLU A O 1
ATOM 982 N N . ALA A 1 123 ? 9.718 18.284 -8.745 1.00 97.69 123 ALA A N 1
ATOM 983 C CA . ALA A 1 123 ? 8.851 18.970 -9.704 1.00 97.69 123 ALA A CA 1
ATOM 984 C C . ALA A 1 123 ? 8.038 20.108 -9.060 1.00 97.69 123 ALA A C 1
ATOM 986 O O . ALA A 1 123 ? 7.867 21.160 -9.671 1.00 97.69 123 ALA A O 1
ATOM 987 N N . GLY A 1 124 ? 7.562 19.944 -7.822 1.00 97.31 124 GLY A N 1
ATOM 988 C CA . GLY A 1 124 ? 6.878 21.013 -7.092 1.00 97.31 124 GLY A CA 1
ATOM 989 C C . GLY A 1 124 ? 7.790 22.172 -6.685 1.00 97.31 124 GLY A C 1
ATOM 990 O O . GLY A 1 124 ? 7.393 23.333 -6.801 1.00 97.31 124 GLY A O 1
ATOM 991 N N . TYR A 1 125 ? 9.015 21.880 -6.238 1.00 97.31 125 TYR A N 1
ATOM 992 C CA . TYR A 1 125 ? 10.006 22.919 -5.936 1.00 97.31 125 TYR A CA 1
ATOM 993 C C . TYR A 1 125 ? 10.401 23.688 -7.196 1.00 97.31 125 TYR A C 1
ATOM 995 O O . TYR A 1 125 ? 10.340 24.920 -7.195 1.00 97.31 125 TYR A O 1
ATOM 1003 N N . MET A 1 126 ? 10.678 22.962 -8.282 1.00 97.00 126 MET A N 1
ATOM 1004 C CA . MET A 1 126 ? 10.974 23.521 -9.597 1.00 97.00 126 MET A CA 1
ATOM 1005 C C . MET A 1 126 ? 9.797 24.339 -10.148 1.00 97.00 126 MET A C 1
ATOM 1007 O O . MET A 1 126 ? 10.016 25.394 -10.736 1.00 97.00 126 MET A O 1
ATOM 1011 N N . ALA A 1 127 ? 8.548 23.912 -9.927 1.00 97.50 127 ALA A N 1
ATOM 1012 C CA . ALA A 1 127 ? 7.363 24.678 -10.312 1.00 97.50 127 ALA A CA 1
ATOM 1013 C C . ALA A 1 127 ? 7.303 26.033 -9.596 1.00 97.50 127 ALA A C 1
ATOM 1015 O O . ALA A 1 127 ? 7.059 27.059 -10.231 1.00 97.50 127 ALA A O 1
ATOM 1016 N N . ARG A 1 128 ? 7.562 26.049 -8.283 1.00 95.75 128 ARG A N 1
ATOM 1017 C CA . ARG A 1 128 ? 7.670 27.286 -7.497 1.00 95.75 128 ARG A CA 1
ATOM 1018 C C . ARG A 1 128 ? 8.802 28.174 -8.016 1.00 95.75 128 ARG A C 1
ATOM 1020 O O . ARG A 1 128 ? 8.575 29.368 -8.189 1.00 95.75 128 ARG A O 1
ATOM 1027 N N . ASP A 1 129 ? 9.967 27.603 -8.320 1.00 95.06 129 ASP A N 1
ATOM 1028 C CA . ASP A 1 129 ? 11.115 28.358 -8.839 1.00 95.06 129 ASP A CA 1
ATOM 1029 C C . ASP A 1 129 ? 10.826 28.974 -10.209 1.00 95.06 129 ASP A C 1
ATOM 1031 O O . ASP A 1 129 ? 11.067 30.160 -10.422 1.00 95.06 129 ASP A O 1
ATOM 1035 N N . LEU A 1 130 ? 10.218 28.206 -11.115 1.00 95.88 130 LEU A N 1
ATOM 1036 C CA . LEU A 1 130 ? 9.816 28.684 -12.434 1.00 95.88 130 LEU A CA 1
ATOM 1037 C C . LEU A 1 130 ? 8.808 29.834 -12.333 1.00 95.88 130 LEU A C 1
ATOM 1039 O O . LEU A 1 130 ? 8.912 30.819 -13.064 1.00 95.88 130 LEU A O 1
ATOM 1043 N N . ILE A 1 131 ? 7.830 29.729 -11.429 1.00 95.06 131 ILE A N 1
ATOM 1044 C CA . ILE A 1 131 ? 6.862 30.807 -11.208 1.00 95.06 131 ILE A CA 1
ATOM 1045 C C . ILE A 1 131 ? 7.587 32.065 -10.730 1.00 95.06 131 ILE A C 1
ATOM 1047 O O . ILE A 1 131 ? 7.389 33.124 -11.321 1.00 95.06 131 ILE A O 1
ATOM 1051 N N . GLU A 1 132 ? 8.452 31.964 -9.720 1.00 93.25 132 GLU A N 1
ATOM 1052 C CA . GLU A 1 132 ? 9.205 33.111 -9.200 1.00 93.25 132 GLU A CA 1
ATOM 1053 C C . GLU A 1 132 ? 10.147 33.733 -10.233 1.00 93.25 132 GLU A C 1
ATOM 1055 O O . GLU A 1 132 ? 10.221 34.961 -10.327 1.00 93.25 132 GLU A O 1
ATOM 1060 N N . TYR A 1 133 ? 10.796 32.915 -11.059 1.00 93.00 133 TYR A N 1
ATOM 1061 C CA . TYR A 1 133 ? 11.627 33.357 -12.176 1.00 93.00 133 TYR A CA 1
ATOM 1062 C C . TYR A 1 133 ? 10.835 34.197 -13.192 1.00 93.00 133 TYR A C 1
ATOM 1064 O O . TYR A 1 133 ? 11.327 35.204 -13.708 1.00 93.00 133 TYR A O 1
ATOM 1072 N N . LEU A 1 134 ? 9.578 33.829 -13.452 1.00 92.62 134 LEU A N 1
ATOM 1073 C CA . LEU A 1 134 ? 8.716 34.495 -14.432 1.00 92.62 134 LEU A CA 1
ATOM 1074 C C . LEU A 1 134 ? 8.018 35.757 -13.912 1.00 92.62 134 LEU A C 1
ATOM 1076 O O . LEU A 1 134 ? 7.484 36.531 -14.721 1.00 92.62 134 LEU A O 1
ATOM 1080 N N . LEU A 1 135 ? 7.998 35.980 -12.598 1.00 91.56 135 LEU A N 1
ATOM 1081 C CA . LEU A 1 135 ? 7.406 37.173 -11.992 1.00 91.56 135 LEU A CA 1
ATOM 1082 C C . LEU A 1 135 ? 8.248 38.439 -12.260 1.00 91.56 135 LEU A C 1
ATOM 1084 O O . LEU A 1 135 ? 9.441 38.336 -12.552 1.00 91.56 135 LEU A O 1
ATOM 1088 N N . PRO A 1 136 ? 7.662 39.647 -12.187 1.00 85.81 136 PRO A N 1
ATOM 1089 C CA . PRO A 1 136 ? 8.425 40.898 -12.185 1.00 85.81 136 PRO A CA 1
ATOM 1090 C C . PRO A 1 136 ? 9.452 40.930 -11.041 1.00 85.81 136 PRO A C 1
ATOM 1092 O O . PRO A 1 136 ? 9.131 40.533 -9.923 1.00 85.81 136 PRO A O 1
ATOM 1095 N N . ALA A 1 137 ? 10.674 41.397 -11.315 1.00 80.88 137 ALA A N 1
ATOM 1096 C CA . ALA A 1 137 ? 11.777 41.401 -10.344 1.00 80.88 137 ALA A CA 1
ATOM 1097 C C . ALA A 1 137 ? 11.553 42.383 -9.178 1.00 80.88 137 ALA A C 1
ATOM 1099 O O . ALA A 1 137 ? 12.244 42.327 -8.166 1.00 80.88 137 ALA A O 1
ATOM 1100 N N . GLU A 1 138 ? 10.596 43.297 -9.325 1.00 81.44 138 GLU A N 1
ATOM 1101 C CA . GLU A 1 138 ? 10.243 44.312 -8.339 1.00 81.44 138 GLU A CA 1
ATOM 1102 C C . GLU A 1 138 ? 9.363 43.774 -7.203 1.00 81.44 138 GLU A C 1
ATOM 1104 O O . GLU A 1 138 ? 9.152 44.488 -6.223 1.00 81.44 138 GLU A O 1
ATOM 1109 N N . ILE A 1 139 ? 8.831 42.550 -7.321 1.00 82.69 139 ILE A N 1
ATOM 1110 C CA . ILE A 1 139 ? 8.004 41.948 -6.272 1.00 82.69 139 ILE A CA 1
ATOM 1111 C C . ILE A 1 139 ? 8.905 41.512 -5.099 1.00 82.69 139 ILE A C 1
ATOM 1113 O O . ILE A 1 139 ? 9.827 40.727 -5.303 1.00 82.69 139 ILE A O 1
ATOM 1117 N N . PRO A 1 140 ? 8.666 41.975 -3.862 1.00 71.12 140 PRO A N 1
ATOM 1118 C CA . PRO A 1 140 ? 9.428 41.548 -2.689 1.00 71.12 140 PRO A CA 1
ATOM 1119 C C . PRO A 1 140 ? 9.244 40.059 -2.349 1.00 71.12 140 PRO A C 1
ATOM 1121 O O . PRO A 1 140 ? 8.157 39.499 -2.480 1.00 71.12 140 PRO A O 1
ATOM 1124 N N . GLY A 1 141 ? 10.294 39.416 -1.823 1.00 71.88 141 GLY A N 1
ATOM 1125 C CA . GLY A 1 141 ? 10.192 38.067 -1.241 1.00 71.88 141 GLY A CA 1
ATOM 1126 C C . GLY A 1 141 ? 10.062 36.914 -2.249 1.00 71.88 141 GLY A C 1
ATOM 1127 O O . GLY A 1 141 ? 9.553 35.845 -1.891 1.00 71.88 141 GLY A O 1
ATOM 1128 N N . ILE A 1 142 ? 10.500 37.140 -3.489 1.00 82.81 142 ILE A N 1
ATOM 1129 C CA . ILE A 1 142 ? 10.773 36.114 -4.511 1.00 82.81 142 ILE A CA 1
ATOM 1130 C C . ILE A 1 142 ? 12.297 35.979 -4.714 1.00 82.81 142 ILE A C 1
ATOM 1132 O O . ILE A 1 142 ? 13.064 36.578 -3.958 1.00 82.81 142 ILE A O 1
ATOM 1136 N N . MET A 1 143 ? 12.724 35.242 -5.743 1.00 86.12 143 MET A N 1
ATOM 1137 C CA . MET A 1 143 ? 14.121 35.169 -6.198 1.00 86.12 143 MET A CA 1
ATOM 1138 C C . MET A 1 143 ? 14.852 36.521 -6.238 1.00 86.12 143 MET A C 1
ATOM 1140 O O . MET A 1 143 ? 14.393 37.490 -6.853 1.00 86.12 143 MET A O 1
ATOM 1144 N N . THR A 1 144 ? 16.045 36.541 -5.650 1.00 85.38 144 THR A N 1
ATOM 1145 C CA . THR A 1 144 ? 17.017 37.637 -5.746 1.00 85.38 144 THR A CA 1
ATOM 1146 C C . THR A 1 144 ? 17.551 37.800 -7.179 1.00 85.38 144 THR A C 1
ATOM 1148 O O . THR A 1 144 ? 17.470 36.869 -7.987 1.00 85.38 144 THR A O 1
ATOM 1151 N N . PRO A 1 145 ? 18.109 38.974 -7.541 1.00 84.31 145 PRO A N 1
ATOM 1152 C CA . PRO A 1 145 ? 18.734 39.175 -8.850 1.00 84.31 145 PRO A CA 1
ATOM 1153 C C . PRO A 1 145 ? 19.836 38.157 -9.164 1.00 84.31 145 PRO A C 1
ATOM 1155 O O . PRO A 1 145 ? 19.961 37.737 -10.313 1.00 84.31 145 PRO A O 1
ATOM 1158 N N . GLU A 1 146 ? 20.608 37.752 -8.157 1.00 84.62 146 GLU A N 1
ATOM 1159 C CA . GLU A 1 146 ? 21.652 36.736 -8.266 1.00 84.62 146 GLU A CA 1
ATOM 1160 C C . GLU A 1 146 ? 21.055 35.349 -8.547 1.00 84.62 146 GLU A C 1
ATOM 1162 O O . GLU A 1 146 ? 21.416 34.729 -9.544 1.00 84.62 146 GLU A O 1
ATOM 1167 N N . GLU A 1 147 ? 20.072 34.906 -7.754 1.00 85.62 147 GLU A N 1
ATOM 1168 C CA . GLU A 1 147 ? 19.378 33.621 -7.965 1.00 85.62 147 GLU A CA 1
ATOM 1169 C C . GLU A 1 147 ? 18.704 33.559 -9.342 1.00 85.62 147 GLU A C 1
ATOM 1171 O O . GLU A 1 147 ? 18.766 32.545 -10.035 1.00 85.62 147 GLU A O 1
ATOM 1176 N N . ARG A 1 148 ? 18.100 34.667 -9.786 1.00 87.38 148 ARG A N 1
ATOM 1177 C CA . ARG A 1 148 ? 17.474 34.762 -11.109 1.00 87.38 148 ARG A CA 1
ATOM 1178 C C . ARG A 1 148 ? 18.492 34.703 -12.250 1.00 87.38 148 ARG A C 1
ATOM 1180 O O . ARG A 1 148 ? 18.151 34.205 -13.320 1.00 87.38 148 ARG A O 1
ATOM 1187 N N . ALA A 1 149 ? 19.696 35.240 -12.060 1.00 87.06 149 ALA A N 1
ATOM 1188 C CA . ALA A 1 149 ? 20.754 35.196 -13.069 1.00 87.06 149 ALA A CA 1
ATOM 1189 C C . ALA A 1 149 ? 21.360 33.791 -13.221 1.00 87.06 149 ALA A C 1
ATOM 1191 O O . ALA A 1 149 ? 21.852 33.461 -14.299 1.00 87.06 149 ALA A O 1
ATOM 1192 N N . GLU A 1 150 ? 21.314 32.982 -12.162 1.00 89.94 150 GLU A N 1
ATOM 1193 C CA . GLU A 1 150 ? 21.806 31.600 -12.145 1.00 89.94 150 GLU A CA 1
ATOM 1194 C C . GLU A 1 150 ? 20.748 30.571 -12.580 1.00 89.94 150 GLU A C 1
ATOM 1196 O O . GLU A 1 150 ? 21.102 29.453 -12.950 1.00 89.94 150 GLU A O 1
ATOM 1201 N N . TYR A 1 151 ? 19.460 30.929 -12.569 1.00 91.94 151 TYR A N 1
ATOM 1202 C CA . TYR A 1 151 ? 18.378 30.012 -12.924 1.00 91.94 151 TYR A CA 1
ATOM 1203 C C . TYR A 1 151 ? 18.260 29.781 -14.440 1.00 91.94 151 TYR A C 1
ATOM 1205 O O . TYR A 1 151 ? 17.907 30.687 -15.201 1.00 91.94 151 TYR A O 1
ATOM 1213 N N . ASP A 1 152 ? 18.459 28.531 -14.866 1.00 93.88 152 ASP A N 1
ATOM 1214 C CA . ASP A 1 152 ? 18.182 28.052 -16.224 1.00 93.88 152 ASP A CA 1
ATOM 1215 C C . ASP A 1 152 ? 17.116 26.946 -16.190 1.00 93.88 152 ASP A C 1
ATOM 1217 O O . ASP A 1 152 ? 17.363 25.812 -15.776 1.00 93.88 152 ASP A O 1
ATOM 1221 N N . PHE A 1 153 ? 15.919 27.269 -16.686 1.00 93.44 153 PHE A N 1
ATOM 1222 C CA . PHE A 1 153 ? 14.801 26.328 -16.761 1.00 93.44 153 PHE A CA 1
ATOM 1223 C C . PHE A 1 153 ? 15.145 25.038 -17.523 1.00 93.44 153 PHE A C 1
ATOM 1225 O O . PHE A 1 153 ? 14.713 23.954 -17.127 1.00 93.44 153 PHE A O 1
ATOM 1232 N N . HIS A 1 154 ? 15.896 25.135 -18.622 1.00 92.50 154 HIS A N 1
ATOM 1233 C CA . HIS A 1 154 ? 16.253 23.971 -19.427 1.00 92.50 154 HIS A CA 1
ATOM 1234 C C . HIS A 1 154 ? 17.233 23.071 -18.674 1.00 92.50 154 HIS A C 1
ATOM 1236 O O . HIS A 1 154 ? 17.076 21.850 -18.707 1.00 92.50 154 HIS A O 1
ATOM 1242 N N . GLU A 1 155 ? 18.211 23.648 -17.972 1.00 93.88 155 GLU A N 1
ATOM 1243 C CA . GLU A 1 155 ? 19.138 22.878 -17.139 1.00 93.88 155 GLU A CA 1
ATOM 1244 C C . GLU A 1 155 ? 18.401 22.154 -16.002 1.00 93.88 155 GLU A C 1
ATOM 1246 O O . GLU A 1 155 ? 18.591 20.947 -15.815 1.00 93.88 155 GLU A O 1
ATOM 1251 N N . GLU A 1 156 ? 17.509 22.851 -15.298 1.00 95.06 156 GLU A N 1
ATOM 1252 C CA . GLU A 1 156 ? 16.698 22.272 -14.221 1.00 95.06 156 GLU A CA 1
ATOM 1253 C C . GLU A 1 156 ? 15.759 21.169 -14.729 1.00 95.06 156 GLU A C 1
ATOM 1255 O O . GLU A 1 156 ? 15.678 20.092 -14.133 1.00 95.06 156 GLU A O 1
ATOM 1260 N N . LEU A 1 157 ? 15.129 21.358 -15.893 1.00 93.75 157 LEU A N 1
ATOM 1261 C CA . LEU A 1 157 ? 14.305 20.318 -16.512 1.00 93.75 157 LEU A CA 1
ATOM 1262 C C . LEU A 1 157 ? 15.137 19.073 -16.849 1.00 93.75 157 LEU A C 1
ATOM 1264 O O . LEU A 1 157 ? 14.689 17.948 -16.630 1.00 93.75 157 LEU A O 1
ATOM 1268 N N . GLN A 1 158 ? 16.366 19.248 -17.342 1.00 91.56 158 GLN A N 1
ATOM 1269 C CA . GLN A 1 158 ? 17.268 18.124 -17.607 1.00 91.56 158 GLN A CA 1
ATOM 1270 C C . GLN A 1 158 ? 17.697 17.404 -16.322 1.00 91.56 158 GLN A C 1
ATOM 1272 O O . GLN A 1 158 ? 17.841 16.178 -16.341 1.00 91.56 158 GLN A O 1
ATOM 1277 N N . LYS A 1 159 ? 17.879 18.118 -15.204 1.00 94.69 159 LYS A N 1
ATOM 1278 C CA . LYS A 1 159 ? 18.122 17.501 -13.887 1.00 94.69 159 LYS A CA 1
ATOM 1279 C C . LYS A 1 159 ? 16.920 16.659 -13.452 1.00 94.69 159 LYS A C 1
ATOM 1281 O O . LYS A 1 159 ? 17.109 15.497 -13.090 1.00 94.69 159 LYS A O 1
ATOM 1286 N N . LEU A 1 160 ? 15.701 17.186 -13.585 1.00 94.62 160 LEU A N 1
ATOM 1287 C CA . LEU A 1 160 ? 14.468 16.461 -13.260 1.00 94.62 160 LEU A CA 1
ATOM 1288 C C . LEU A 1 160 ? 14.273 15.215 -14.142 1.00 94.62 160 LEU A C 1
ATOM 1290 O O . LEU A 1 160 ? 13.941 14.149 -13.627 1.00 94.62 160 LEU A O 1
ATOM 1294 N N . ILE A 1 161 ? 14.544 15.307 -15.449 1.00 91.19 161 ILE A N 1
ATOM 1295 C CA . ILE A 1 161 ? 14.498 14.161 -16.379 1.00 91.19 161 ILE A CA 1
ATOM 1296 C C . ILE A 1 161 ? 15.495 13.069 -15.961 1.00 91.19 161 ILE A C 1
ATOM 1298 O O . ILE A 1 161 ? 15.156 11.883 -15.969 1.00 91.19 161 ILE A O 1
ATOM 1302 N N . ARG A 1 162 ? 16.727 13.439 -15.578 1.00 91.25 162 ARG A N 1
ATOM 1303 C CA . ARG A 1 162 ? 17.732 12.473 -15.095 1.00 91.25 162 ARG A CA 1
ATOM 1304 C C . ARG A 1 162 ? 17.274 11.794 -13.810 1.00 91.25 162 ARG A C 1
ATOM 1306 O O . ARG A 1 162 ? 17.327 10.571 -13.744 1.00 91.25 162 ARG A O 1
ATOM 1313 N N . LEU A 1 163 ? 16.759 12.562 -12.849 1.00 92.50 163 LEU A N 1
ATOM 1314 C CA . LEU A 1 163 ? 16.207 12.024 -11.606 1.00 92.50 163 LEU A CA 1
ATOM 1315 C C . LEU A 1 163 ? 15.067 11.034 -11.884 1.00 92.50 163 LEU A C 1
ATOM 1317 O O . LEU A 1 163 ? 15.085 9.914 -11.378 1.00 92.50 163 LEU A O 1
ATOM 1321 N N . ALA A 1 164 ? 14.110 11.410 -12.737 1.00 90.94 164 ALA A N 1
ATOM 1322 C CA . ALA A 1 164 ? 12.990 10.548 -13.108 1.00 90.94 164 ALA A CA 1
ATOM 1323 C C . ALA A 1 164 ? 13.450 9.236 -13.749 1.00 90.94 164 ALA A C 1
ATOM 1325 O O . ALA A 1 164 ? 12.932 8.167 -13.423 1.00 90.94 164 ALA A O 1
ATOM 1326 N N . ARG A 1 165 ? 14.467 9.296 -14.611 1.00 85.00 165 ARG A N 1
ATOM 1327 C CA . ARG A 1 165 ? 15.070 8.113 -15.229 1.00 85.00 165 ARG A CA 1
ATOM 1328 C C . ARG A 1 165 ? 15.769 7.220 -14.208 1.00 85.00 165 ARG A C 1
ATOM 1330 O O . ARG A 1 165 ? 15.606 6.005 -14.270 1.00 85.00 165 ARG A O 1
ATOM 1337 N N . ASP A 1 166 ? 16.540 7.802 -13.298 1.00 87.50 166 ASP A N 1
ATOM 1338 C CA . ASP A 1 166 ? 17.321 7.049 -12.317 1.00 87.50 166 ASP A CA 1
ATOM 1339 C C . ASP A 1 166 ? 16.402 6.369 -11.283 1.00 87.50 166 ASP A C 1
ATOM 1341 O O . ASP A 1 166 ? 16.694 5.270 -10.810 1.00 87.50 166 ASP A O 1
ATOM 1345 N N . LYS A 1 167 ? 15.235 6.965 -11.001 1.00 88.75 167 LYS A N 1
ATOM 1346 C CA . LYS A 1 167 ? 14.192 6.374 -10.150 1.00 88.75 167 LYS A CA 1
ATOM 1347 C C . LYS A 1 167 ? 13.262 5.411 -10.888 1.00 88.75 167 LYS A C 1
ATOM 1349 O O . LYS A 1 167 ? 12.609 4.595 -10.233 1.00 88.75 167 LYS A O 1
ATOM 1354 N N . ALA A 1 168 ? 13.186 5.441 -12.217 1.00 86.75 168 ALA A N 1
ATOM 1355 C CA . ALA A 1 168 ? 12.283 4.582 -12.978 1.00 86.75 168 ALA A CA 1
ATOM 1356 C C . ALA A 1 168 ? 12.590 3.084 -12.793 1.00 86.75 168 ALA A C 1
ATOM 1358 O O . ALA A 1 168 ? 13.731 2.653 -12.622 1.00 86.75 168 ALA A O 1
ATOM 1359 N N . LEU A 1 169 ? 11.548 2.254 -12.864 1.00 88.75 169 LEU A N 1
ATOM 1360 C CA . LEU A 1 169 ? 11.730 0.808 -12.955 1.00 88.75 169 LEU A CA 1
ATOM 1361 C C . LEU A 1 169 ? 12.353 0.448 -14.310 1.00 88.75 169 LEU A C 1
ATOM 1363 O O . LEU A 1 169 ? 11.963 0.985 -15.347 1.00 88.75 169 LEU A O 1
ATOM 1367 N N . GLY A 1 170 ? 13.272 -0.523 -14.315 1.00 85.56 170 GLY A N 1
ATOM 1368 C CA . GLY A 1 170 ? 13.813 -1.067 -15.560 1.00 85.56 170 GLY A CA 1
ATOM 1369 C C . GLY A 1 170 ? 12.694 -1.609 -16.465 1.00 85.56 170 GLY A C 1
ATOM 1370 O O . GLY A 1 170 ? 11.674 -2.080 -15.957 1.00 85.56 170 GLY A O 1
ATOM 1371 N N . PRO A 1 171 ? 12.861 -1.606 -17.800 1.00 85.12 171 PRO A N 1
ATOM 1372 C CA . PRO A 1 171 ? 11.767 -1.853 -18.745 1.00 85.12 171 PRO A CA 1
ATOM 1373 C C . PRO A 1 171 ? 11.084 -3.216 -18.559 1.00 85.12 171 PRO A C 1
ATOM 1375 O O . PRO A 1 171 ? 9.875 -3.331 -18.747 1.00 85.12 171 PRO A O 1
ATOM 1378 N N . SER A 1 172 ? 11.832 -4.249 -18.157 1.00 91.19 172 SER A N 1
ATOM 1379 C CA . SER A 1 172 ? 11.250 -5.562 -17.854 1.00 91.19 172 SER A CA 1
ATOM 1380 C C . SER A 1 172 ? 10.376 -5.528 -16.596 1.00 91.19 172 SER A C 1
ATOM 1382 O O . SER A 1 172 ? 9.244 -6.006 -16.623 1.00 91.19 172 SER A O 1
ATOM 1384 N N . THR A 1 173 ? 10.877 -4.923 -15.515 1.00 94.38 173 THR A N 1
ATOM 1385 C CA . THR A 1 173 ? 10.157 -4.772 -14.243 1.00 94.38 173 THR A CA 1
ATOM 1386 C C . THR A 1 173 ? 8.921 -3.894 -14.415 1.00 94.38 173 THR A C 1
ATOM 1388 O O . THR A 1 173 ? 7.848 -4.247 -13.939 1.00 94.38 173 THR A O 1
ATOM 1391 N N . ALA A 1 174 ? 9.044 -2.784 -15.149 1.00 91.69 174 ALA A N 1
ATOM 1392 C CA . ALA A 1 174 ? 7.930 -1.901 -15.478 1.00 91.69 174 ALA A CA 1
ATOM 1393 C C . ALA A 1 174 ? 6.839 -2.642 -16.269 1.00 91.69 174 ALA A C 1
ATOM 1395 O O . ALA A 1 174 ? 5.659 -2.513 -15.955 1.00 91.69 174 ALA A O 1
ATOM 1396 N N . GLY A 1 175 ? 7.226 -3.482 -17.238 1.00 93.19 175 GLY A N 1
ATOM 1397 C CA . GLY A 1 175 ? 6.289 -4.337 -17.973 1.00 93.19 175 GLY A CA 1
ATOM 1398 C C . GLY A 1 175 ? 5.562 -5.351 -17.081 1.00 93.19 175 GLY A C 1
ATOM 1399 O O . GLY A 1 175 ? 4.367 -5.579 -17.259 1.00 93.19 175 GLY A O 1
ATOM 1400 N N . LEU A 1 176 ? 6.251 -5.925 -16.090 1.00 96.44 176 LEU A N 1
ATOM 1401 C CA . LEU A 1 176 ? 5.648 -6.823 -15.096 1.00 96.44 176 LEU A CA 1
ATOM 1402 C C . LEU A 1 176 ? 4.675 -6.089 -14.169 1.00 96.44 176 LEU A C 1
ATOM 1404 O O . LEU A 1 176 ? 3.577 -6.584 -13.926 1.00 96.44 176 LEU A O 1
ATOM 1408 N N . VAL A 1 177 ? 5.045 -4.899 -13.692 1.00 95.62 177 VAL A N 1
ATOM 1409 C CA . VAL A 1 177 ? 4.175 -4.051 -12.866 1.00 95.62 177 VAL A CA 1
ATOM 1410 C C . VAL A 1 177 ? 2.921 -3.638 -13.634 1.00 95.62 177 VAL A C 1
ATOM 1412 O O . VAL A 1 177 ? 1.819 -3.815 -13.123 1.00 95.62 177 VAL A O 1
ATOM 1415 N N . ALA A 1 178 ? 3.054 -3.193 -14.885 1.00 93.69 178 ALA A N 1
ATOM 1416 C CA . ALA A 1 178 ? 1.905 -2.848 -15.723 1.00 93.69 178 ALA A CA 1
ATOM 1417 C C . ALA A 1 178 ? 0.970 -4.053 -15.947 1.00 93.69 178 ALA A C 1
ATOM 1419 O O . ALA A 1 178 ? -0.253 -3.924 -15.869 1.00 93.69 178 ALA A O 1
ATOM 1420 N N . ALA A 1 179 ? 1.533 -5.245 -16.171 1.00 95.44 179 ALA A N 1
ATOM 1421 C CA . ALA A 1 179 ? 0.753 -6.474 -16.305 1.00 95.44 179 ALA A CA 1
ATOM 1422 C C . ALA A 1 179 ? 0.036 -6.876 -15.002 1.00 95.44 179 ALA A C 1
ATOM 1424 O O . ALA A 1 179 ? -1.076 -7.410 -15.062 1.00 95.44 179 ALA A O 1
ATOM 1425 N N . ALA A 1 180 ? 0.652 -6.617 -13.843 1.00 95.88 180 ALA A N 1
ATOM 1426 C CA . ALA A 1 180 ? 0.070 -6.845 -12.522 1.00 95.88 180 ALA A CA 1
ATOM 1427 C C . ALA A 1 180 ? -1.091 -5.878 -12.246 1.00 95.88 180 ALA A C 1
ATOM 1429 O O . ALA A 1 180 ? -2.177 -6.322 -11.869 1.00 95.88 180 ALA A O 1
ATOM 1430 N N . GLU A 1 181 ? -0.903 -4.583 -12.521 1.00 93.12 181 GLU A N 1
ATOM 1431 C CA . GL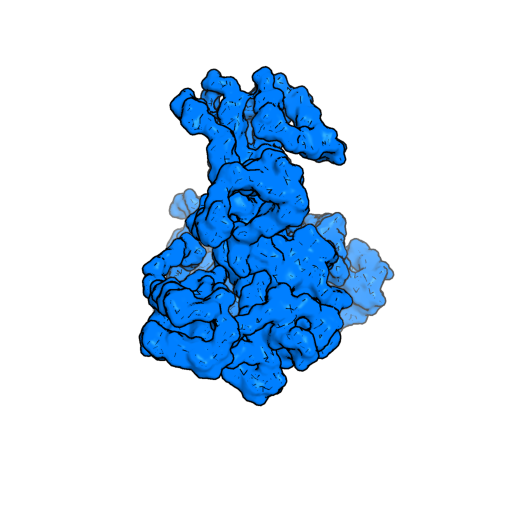U A 1 181 ? -1.944 -3.555 -12.398 1.00 93.12 181 GLU A CA 1
ATOM 1432 C C . GLU A 1 181 ? -3.156 -3.873 -13.283 1.00 93.12 181 GLU A C 1
ATOM 1434 O O . GLU A 1 181 ? -4.291 -3.848 -12.805 1.00 93.12 181 GLU A O 1
ATOM 1439 N N . ALA A 1 182 ? -2.926 -4.279 -14.538 1.00 93.44 182 ALA A N 1
ATOM 1440 C CA . ALA A 1 182 ? -3.988 -4.687 -15.462 1.00 93.44 182 ALA A CA 1
ATOM 1441 C C . ALA A 1 182 ? -4.802 -5.900 -14.966 1.00 93.44 182 ALA A C 1
ATOM 1443 O O . ALA A 1 182 ? -5.956 -6.072 -15.358 1.00 93.44 182 ALA A O 1
ATOM 1444 N N . ARG A 1 183 ? -4.219 -6.733 -14.094 1.00 91.75 183 ARG A N 1
ATOM 1445 C CA . ARG A 1 183 ? -4.855 -7.907 -13.467 1.00 91.75 183 ARG A CA 1
ATOM 1446 C C . ARG A 1 183 ? -5.355 -7.636 -12.042 1.00 91.75 183 ARG A C 1
ATOM 1448 O O . ARG A 1 183 ? -5.823 -8.555 -11.375 1.00 91.75 183 ARG A O 1
ATOM 1455 N N . GLY A 1 184 ? -5.265 -6.395 -11.557 1.00 91.75 184 GLY A N 1
ATOM 1456 C CA . GLY A 1 184 ? -5.681 -6.017 -10.202 1.00 91.75 184 GLY A CA 1
ATOM 1457 C C . GLY A 1 184 ? -4.786 -6.568 -9.082 1.00 91.75 184 GLY A C 1
ATOM 1458 O O . GLY A 1 184 ? -5.187 -6.563 -7.911 1.00 91.75 184 GLY A O 1
ATOM 1459 N N . VAL A 1 185 ? -3.581 -7.037 -9.418 1.00 95.12 185 VAL A N 1
ATOM 1460 C CA . VAL A 1 185 ? -2.588 -7.532 -8.459 1.00 95.12 185 VAL A CA 1
ATOM 1461 C C . VAL A 1 185 ? -1.879 -6.327 -7.833 1.00 95.12 185 VAL A C 1
ATOM 1463 O O . VAL A 1 185 ? -1.244 -5.560 -8.559 1.00 95.12 185 VAL A O 1
ATOM 1466 N N . PRO A 1 186 ? -1.974 -6.121 -6.505 1.00 93.50 186 PRO A N 1
ATOM 1467 C CA . PRO A 1 186 ? -1.282 -5.012 -5.861 1.00 93.50 186 PRO A CA 1
ATOM 1468 C C . PRO A 1 186 ? 0.224 -5.235 -5.916 1.00 93.50 186 PRO A C 1
ATOM 1470 O O . PRO A 1 186 ? 0.690 -6.378 -5.907 1.00 93.50 186 PRO A O 1
ATOM 1473 N N . TRP A 1 187 ? 0.984 -4.147 -5.915 1.00 93.62 187 TRP A N 1
ATOM 1474 C CA . TRP A 1 187 ? 2.434 -4.212 -5.918 1.00 93.62 187 TRP A CA 1
ATOM 1475 C C . TRP A 1 187 ? 3.049 -3.178 -4.980 1.00 93.62 187 TRP A C 1
ATOM 1477 O O . TRP A 1 187 ? 2.446 -2.155 -4.655 1.00 93.62 187 TRP A O 1
ATOM 1487 N N . ILE A 1 188 ? 4.256 -3.478 -4.511 1.00 91.50 188 ILE A N 1
ATOM 1488 C CA . ILE A 1 188 ? 5.026 -2.646 -3.596 1.00 91.50 188 ILE A CA 1
ATOM 1489 C C . ILE A 1 188 ? 6.493 -2.706 -4.023 1.00 91.50 188 ILE A C 1
ATOM 1491 O O . ILE A 1 188 ? 7.074 -3.790 -4.090 1.00 91.50 188 ILE A O 1
ATOM 1495 N N . ARG A 1 189 ? 7.123 -1.551 -4.255 1.00 90.62 189 ARG A N 1
ATOM 1496 C CA . ARG A 1 189 ? 8.581 -1.475 -4.426 1.00 90.62 189 ARG A CA 1
ATOM 1497 C C . ARG A 1 189 ? 9.273 -1.633 -3.070 1.00 90.62 189 ARG A C 1
ATOM 1499 O O . ARG A 1 189 ? 8.872 -0.987 -2.099 1.00 90.62 189 ARG A O 1
ATOM 1506 N N . LEU A 1 190 ? 10.272 -2.510 -2.992 1.00 90.38 190 LEU A N 1
ATOM 1507 C CA . LEU A 1 190 ? 10.963 -2.838 -1.739 1.00 90.38 190 LEU A CA 1
ATOM 1508 C C . LEU A 1 190 ? 12.344 -2.182 -1.606 1.00 90.38 190 LEU A C 1
ATOM 1510 O O . LEU A 1 190 ? 12.864 -2.126 -0.497 1.00 90.38 190 LEU A O 1
ATOM 1514 N N . ASN A 1 191 ? 12.927 -1.690 -2.699 1.00 89.19 191 ASN A N 1
ATOM 1515 C CA . ASN A 1 191 ? 14.196 -0.962 -2.712 1.00 89.19 191 ASN A CA 1
ATOM 1516 C C . ASN A 1 191 ? 14.188 0.144 -3.782 1.00 89.19 191 ASN A C 1
ATOM 1518 O O . ASN A 1 191 ? 13.198 0.334 -4.487 1.00 89.19 191 ASN A O 1
ATOM 1522 N N . GLU A 1 192 ? 15.308 0.849 -3.934 1.00 83.50 192 GLU A N 1
ATOM 1523 C CA . GLU A 1 192 ? 15.498 1.828 -5.015 1.00 83.50 192 GLU A CA 1
ATOM 1524 C C . GLU A 1 192 ? 15.714 1.170 -6.389 1.00 83.50 192 GLU A C 1
ATOM 1526 O O . GLU A 1 192 ? 15.561 1.806 -7.425 1.00 83.50 192 GLU A O 1
ATOM 1531 N N . GLY A 1 193 ? 16.022 -0.127 -6.421 1.00 86.12 193 GLY A N 1
ATOM 1532 C CA . GLY A 1 193 ? 16.200 -0.913 -7.637 1.00 86.12 193 GLY A CA 1
ATOM 1533 C C . GLY A 1 193 ? 14.901 -1.531 -8.168 1.00 86.12 193 GLY A C 1
ATOM 1534 O O . GLY A 1 193 ? 13.815 -0.958 -8.085 1.00 86.12 193 GLY A O 1
ATOM 1535 N N . SER A 1 194 ? 15.030 -2.726 -8.750 1.00 89.50 194 SER A N 1
ATOM 1536 C CA . SER A 1 194 ? 13.932 -3.489 -9.365 1.00 89.50 194 SER A CA 1
ATOM 1537 C C . SER A 1 194 ? 13.376 -4.605 -8.469 1.00 89.50 194 SER A C 1
ATOM 1539 O O . SER A 1 194 ? 12.793 -5.555 -8.994 1.00 89.50 194 SER A O 1
ATOM 1541 N N . LEU A 1 195 ? 13.551 -4.520 -7.143 1.00 95.31 195 LEU A N 1
ATOM 1542 C CA . LEU A 1 195 ? 12.950 -5.474 -6.208 1.00 95.31 195 LEU A CA 1
ATOM 1543 C C . LEU A 1 195 ? 11.502 -5.064 -5.925 1.00 95.31 195 LEU A C 1
ATOM 1545 O O . LEU A 1 195 ? 11.228 -4.037 -5.292 1.00 95.31 195 LEU A O 1
ATOM 1549 N N . VAL A 1 196 ? 10.569 -5.890 -6.384 1.00 96.50 196 VAL A N 1
ATOM 1550 C CA . VAL A 1 196 ? 9.129 -5.642 -6.282 1.00 96.50 196 VAL A CA 1
ATOM 1551 C C . VAL A 1 196 ? 8.445 -6.827 -5.616 1.00 96.50 196 VAL A C 1
ATOM 1553 O O . VAL A 1 196 ? 8.722 -7.987 -5.918 1.00 96.50 196 VAL A O 1
ATOM 1556 N N . GLN A 1 197 ? 7.521 -6.525 -4.714 1.00 96.75 197 GLN A N 1
ATOM 1557 C CA . GLN A 1 197 ? 6.551 -7.474 -4.194 1.00 96.75 197 GLN A CA 1
ATOM 1558 C C . GLN A 1 197 ? 5.231 -7.315 -4.945 1.00 96.75 197 GLN A C 1
ATOM 1560 O O . GLN A 1 197 ? 4.727 -6.204 -5.067 1.00 96.75 197 GLN A O 1
ATOM 1565 N N . PHE A 1 198 ? 4.647 -8.426 -5.371 1.00 97.25 198 PHE A N 1
ATOM 1566 C CA . PHE A 1 198 ? 3.264 -8.535 -5.816 1.00 97.25 198 PHE A CA 1
ATOM 1567 C C . PHE A 1 198 ? 2.428 -9.238 -4.754 1.00 97.25 198 PHE A C 1
ATOM 1569 O O . PHE A 1 198 ? 2.910 -10.166 -4.111 1.00 97.25 198 PHE A O 1
ATOM 1576 N N . GLY A 1 199 ? 1.168 -8.845 -4.605 1.00 96.19 199 GLY A N 1
ATOM 1577 C CA . GLY A 1 199 ? 0.245 -9.436 -3.642 1.00 96.19 199 GLY A CA 1
ATOM 1578 C C . GLY A 1 199 ? 0.507 -9.039 -2.182 1.00 96.19 199 GLY A C 1
ATOM 1579 O O . GLY A 1 199 ? 1.514 -8.411 -1.842 1.00 96.19 199 GLY A O 1
ATOM 1580 N N . HIS A 1 200 ? -0.429 -9.406 -1.304 1.00 96.62 200 HIS A N 1
ATOM 1581 C CA . HIS A 1 200 ? -0.379 -9.116 0.137 1.00 96.62 200 HIS A CA 1
ATOM 1582 C C . HIS A 1 200 ? -0.272 -10.386 0.985 1.00 96.62 200 HIS A C 1
ATOM 1584 O O . HIS A 1 200 ? -0.792 -11.439 0.606 1.00 96.62 200 HIS A O 1
ATOM 1590 N N . GLY A 1 201 ? 0.321 -10.253 2.171 1.00 96.69 201 GLY A N 1
ATOM 1591 C CA . GLY A 1 201 ? 0.344 -11.286 3.203 1.00 96.69 201 GLY A CA 1
ATOM 1592 C C . GLY A 1 201 ? 0.925 -12.608 2.701 1.00 96.69 201 GLY A C 1
ATOM 1593 O O . GLY A 1 201 ? 1.922 -12.623 1.972 1.00 96.69 201 GLY A O 1
ATOM 1594 N N . LYS A 1 202 ? 0.240 -13.716 2.998 1.00 97.00 202 LYS A N 1
ATOM 1595 C CA . LYS A 1 202 ? 0.585 -15.066 2.520 1.00 97.00 202 LYS A CA 1
ATOM 1596 C C . LYS A 1 202 ? 0.565 -15.259 1.006 1.00 97.00 202 LYS A C 1
ATOM 1598 O O . LYS A 1 202 ? 1.154 -16.214 0.504 1.00 97.00 202 LYS A O 1
ATOM 1603 N N . TYR A 1 203 ? -0.117 -14.383 0.269 1.00 97.12 203 TYR A N 1
ATOM 1604 C CA . TYR A 1 203 ? -0.183 -14.464 -1.191 1.00 97.12 203 TYR A CA 1
ATOM 1605 C C . TYR A 1 203 ? 0.976 -13.737 -1.868 1.00 97.12 203 TYR A C 1
ATOM 1607 O O . TYR A 1 203 ? 1.090 -13.790 -3.088 1.00 97.12 203 TYR A O 1
ATOM 1615 N N . GLN A 1 204 ? 1.844 -13.063 -1.112 1.00 96.06 204 GLN A N 1
ATOM 1616 C CA . GLN A 1 204 ? 2.897 -12.265 -1.714 1.00 96.06 204 GLN A CA 1
ATOM 1617 C C . GLN A 1 204 ? 3.879 -13.109 -2.548 1.00 96.06 204 GLN A C 1
ATOM 1619 O O . GLN A 1 204 ? 4.246 -14.231 -2.189 1.00 96.06 204 GLN A O 1
ATOM 1624 N N . LYS A 1 205 ? 4.352 -12.530 -3.649 1.00 97.06 205 LYS A N 1
ATOM 1625 C CA . LYS A 1 205 ? 5.442 -13.028 -4.496 1.00 97.06 205 LYS A CA 1
ATOM 1626 C C . LYS A 1 205 ? 6.442 -11.905 -4.690 1.00 97.06 205 LYS A C 1
ATOM 1628 O O . LYS A 1 205 ? 6.048 -10.746 -4.776 1.00 97.06 205 LYS A O 1
ATOM 1633 N N . ARG A 1 206 ? 7.729 -12.225 -4.762 1.00 96.44 206 ARG A N 1
ATOM 1634 C CA . ARG A 1 206 ? 8.775 -11.223 -5.006 1.00 96.44 206 ARG A CA 1
ATOM 1635 C C . ARG A 1 206 ? 9.456 -11.487 -6.330 1.00 96.44 206 ARG A C 1
ATOM 1637 O O . ARG A 1 206 ? 9.606 -12.644 -6.728 1.00 96.44 206 ARG A O 1
ATOM 1644 N N . ILE A 1 207 ? 9.841 -10.409 -6.991 1.00 96.31 207 ILE A N 1
ATOM 1645 C CA . ILE A 1 207 ? 10.666 -10.436 -8.187 1.00 96.31 207 ILE A CA 1
ATOM 1646 C C . ILE A 1 207 ? 11.827 -9.468 -8.027 1.00 96.31 207 ILE A C 1
ATOM 1648 O O . ILE A 1 207 ? 11.688 -8.427 -7.385 1.00 96.31 207 ILE A O 1
ATOM 1652 N N . GLU A 1 208 ? 12.940 -9.787 -8.667 1.00 94.25 208 GLU A N 1
ATOM 1653 C CA . GLU A 1 208 ? 14.015 -8.840 -8.924 1.00 94.25 208 GLU A CA 1
ATOM 1654 C C . GLU A 1 208 ? 14.329 -8.868 -10.418 1.00 94.25 208 GLU A C 1
ATOM 1656 O O . GLU A 1 208 ? 14.711 -9.901 -10.976 1.00 94.25 208 GLU A O 1
ATOM 1661 N N . ALA A 1 209 ? 14.083 -7.742 -11.090 1.00 90.25 209 ALA A N 1
ATOM 1662 C CA . ALA A 1 209 ? 14.012 -7.678 -12.548 1.00 90.25 209 ALA A CA 1
ATOM 1663 C C . ALA A 1 209 ? 12.991 -8.685 -13.120 1.00 90.25 209 ALA A C 1
ATOM 1665 O O . ALA A 1 209 ? 11.792 -8.427 -13.075 1.00 90.25 209 ALA A O 1
ATOM 1666 N N . THR A 1 210 ? 13.440 -9.822 -13.656 1.00 94.00 210 THR A N 1
ATOM 1667 C CA . THR A 1 210 ? 12.567 -10.910 -14.145 1.00 94.00 210 THR A CA 1
ATOM 1668 C C . THR A 1 210 ? 12.775 -12.231 -13.408 1.00 94.00 210 THR A C 1
ATOM 1670 O O . THR A 1 210 ? 12.126 -13.213 -13.756 1.00 94.00 210 THR A O 1
ATOM 1673 N N . ILE A 1 211 ? 13.678 -12.279 -12.424 1.00 96.06 211 ILE A N 1
ATOM 1674 C CA . ILE A 1 211 ? 13.857 -13.444 -11.552 1.00 96.06 211 ILE A CA 1
ATOM 1675 C C . ILE A 1 211 ? 12.716 -13.432 -10.543 1.00 96.06 211 ILE A C 1
ATOM 1677 O O . ILE A 1 211 ? 12.413 -12.382 -9.972 1.00 96.06 211 ILE A O 1
ATOM 1681 N N . THR A 1 212 ? 12.076 -14.577 -10.315 1.00 96.50 212 THR A N 1
ATOM 1682 C CA . THR A 1 212 ? 10.936 -14.671 -9.400 1.00 96.50 212 THR A CA 1
ATOM 1683 C C . THR A 1 212 ? 11.292 -15.430 -8.130 1.00 96.50 212 THR A C 1
ATOM 1685 O O . THR A 1 212 ? 12.256 -16.186 -8.074 1.00 96.50 212 THR A O 1
ATOM 1688 N N . SER A 1 213 ? 10.450 -15.299 -7.106 1.00 94.56 213 SER A N 1
ATOM 1689 C CA . SER A 1 213 ? 10.520 -16.122 -5.891 1.00 94.56 213 SER A CA 1
ATOM 1690 C C . SER A 1 213 ? 10.356 -17.635 -6.129 1.00 94.56 213 SER A C 1
ATOM 1692 O O . SER A 1 213 ? 10.544 -18.409 -5.195 1.00 94.56 213 SER A O 1
ATOM 1694 N N . LEU A 1 214 ? 9.986 -18.067 -7.342 1.00 95.12 214 LEU A N 1
ATOM 1695 C CA . LEU A 1 214 ? 9.934 -19.479 -7.737 1.00 95.12 214 LEU A CA 1
ATOM 1696 C C . LEU A 1 214 ? 11.246 -19.960 -8.376 1.00 95.12 214 LEU A C 1
ATOM 1698 O O . LEU A 1 214 ? 11.476 -21.168 -8.453 1.00 95.12 214 LEU A O 1
ATOM 1702 N N . THR A 1 215 ? 12.107 -19.045 -8.829 1.00 96.00 215 THR A N 1
ATOM 1703 C CA . THR A 1 215 ? 13.386 -19.382 -9.453 1.00 96.00 215 THR A CA 1
ATOM 1704 C C . THR A 1 215 ? 14.353 -19.926 -8.399 1.00 96.00 215 THR A C 1
ATOM 1706 O O . THR A 1 215 ? 14.689 -19.250 -7.426 1.00 96.00 215 THR A O 1
ATOM 1709 N N . SER A 1 216 ? 14.844 -21.153 -8.587 1.00 95.06 216 SER A N 1
ATOM 1710 C CA . SER A 1 216 ? 15.848 -21.729 -7.686 1.00 95.06 216 SER A CA 1
ATOM 1711 C C . SER A 1 216 ? 17.196 -21.030 -7.854 1.00 95.06 216 SER A C 1
ATOM 1713 O O . SER A 1 216 ? 17.688 -20.892 -8.974 1.00 95.06 216 SER A O 1
ATOM 1715 N N . ASN A 1 217 ? 17.851 -20.683 -6.743 1.00 95.81 217 ASN A N 1
ATOM 1716 C CA . ASN A 1 217 ? 19.210 -20.131 -6.773 1.00 95.81 217 ASN A CA 1
ATOM 1717 C C . ASN A 1 217 ? 20.198 -21.068 -7.501 1.00 95.81 217 ASN A C 1
ATOM 1719 O O . ASN A 1 217 ? 21.072 -20.616 -8.235 1.00 95.81 217 ASN A O 1
ATOM 1723 N N . ILE A 1 218 ? 20.003 -22.389 -7.382 1.00 96.75 218 ILE A N 1
ATOM 1724 C CA . ILE A 1 218 ? 20.810 -23.386 -8.101 1.00 96.75 218 ILE A CA 1
ATOM 1725 C C . ILE A 1 218 ? 20.657 -23.212 -9.618 1.00 96.75 218 ILE A C 1
ATOM 1727 O O . ILE A 1 218 ? 21.649 -23.251 -10.338 1.00 96.75 218 ILE A O 1
ATOM 1731 N N . ALA A 1 219 ? 19.437 -22.975 -10.106 1.00 96.00 219 ALA A N 1
ATOM 1732 C CA . ALA A 1 219 ? 19.180 -22.780 -11.531 1.00 96.00 219 ALA A CA 1
ATOM 1733 C C . ALA A 1 219 ? 19.821 -21.484 -12.057 1.00 96.00 219 ALA A C 1
ATOM 1735 O O . ALA A 1 219 ? 20.376 -21.478 -13.155 1.00 96.00 219 ALA A O 1
ATOM 1736 N N . VAL A 1 220 ? 19.812 -20.409 -11.258 1.00 94.50 220 VAL A N 1
ATOM 1737 C CA . VAL A 1 220 ? 20.518 -19.156 -11.583 1.00 94.50 220 VAL A CA 1
ATOM 1738 C C . VAL A 1 220 ? 22.027 -19.390 -11.672 1.00 94.50 220 VAL A C 1
ATOM 1740 O O . VAL A 1 220 ? 22.644 -18.993 -12.658 1.00 94.50 220 VAL A O 1
ATOM 1743 N N . SER A 1 221 ? 22.613 -20.087 -10.691 1.00 93.50 221 SER A N 1
ATOM 1744 C CA . SER A 1 221 ? 24.046 -20.418 -10.697 1.00 93.50 221 SER A CA 1
ATOM 1745 C C . SER A 1 221 ? 24.433 -21.295 -11.889 1.00 93.50 221 SER A C 1
ATOM 1747 O O . SER A 1 221 ? 25.462 -21.052 -12.513 1.00 93.50 221 SER A O 1
ATOM 1749 N N . ILE A 1 222 ? 23.600 -22.282 -12.250 1.00 94.25 222 ILE A N 1
ATOM 1750 C CA . ILE A 1 222 ? 23.823 -23.099 -13.450 1.00 94.25 222 ILE A CA 1
ATOM 1751 C C . ILE A 1 222 ? 23.829 -22.204 -14.690 1.00 94.25 222 ILE A C 1
ATOM 1753 O O . ILE A 1 222 ? 24.780 -22.278 -15.458 1.00 94.25 222 ILE A O 1
ATOM 1757 N N . ALA A 1 223 ? 22.823 -21.338 -14.864 1.00 92.00 223 ALA A N 1
ATOM 1758 C CA . ALA A 1 223 ? 22.707 -20.464 -16.034 1.00 92.00 223 ALA A CA 1
ATOM 1759 C C . ALA A 1 223 ? 23.890 -19.487 -16.195 1.00 92.00 223 ALA A C 1
ATOM 1761 O O . ALA A 1 223 ? 24.252 -19.151 -17.319 1.00 92.00 223 ALA A O 1
ATOM 1762 N N . GLN A 1 224 ? 24.502 -19.044 -15.091 1.00 87.81 224 GLN A N 1
ATOM 1763 C CA . GLN A 1 224 ? 25.702 -18.198 -15.114 1.00 87.81 224 GLN A CA 1
ATOM 1764 C C . GLN A 1 224 ? 26.976 -18.977 -15.487 1.00 87.81 224 GLN A C 1
ATOM 1766 O O . GLN A 1 224 ? 27.891 -18.406 -16.081 1.00 87.81 224 GLN A O 1
ATOM 1771 N N . ASP A 1 225 ? 27.036 -20.279 -15.193 1.00 88.81 225 ASP A N 1
ATOM 1772 C CA . ASP A 1 225 ? 28.138 -21.152 -15.602 1.00 88.81 225 ASP A CA 1
ATOM 1773 C C . ASP A 1 225 ? 27.897 -21.698 -17.020 1.00 88.81 225 ASP A C 1
ATOM 1775 O O . ASP A 1 225 ? 27.184 -22.685 -17.248 1.00 88.81 225 ASP A O 1
ATOM 1779 N N . LYS A 1 226 ? 28.528 -21.049 -18.005 1.00 86.69 226 LYS A N 1
ATOM 1780 C CA . LYS A 1 226 ? 28.383 -21.395 -19.428 1.00 86.69 226 LYS A CA 1
ATOM 1781 C C . LYS A 1 226 ? 28.870 -22.807 -19.753 1.00 86.69 226 LYS A C 1
ATOM 1783 O O . LYS A 1 226 ? 28.291 -23.461 -20.625 1.00 86.69 226 LYS A O 1
ATOM 1788 N N . ASP A 1 227 ? 29.913 -23.293 -19.080 1.00 87.25 227 ASP A N 1
ATOM 1789 C CA . ASP A 1 227 ? 30.438 -24.644 -19.305 1.00 87.25 227 ASP A CA 1
ATOM 1790 C C . ASP A 1 227 ? 29.486 -25.698 -18.736 1.00 87.25 227 ASP A C 1
ATOM 1792 O O . ASP A 1 227 ? 29.092 -26.629 -19.445 1.00 87.25 227 ASP A O 1
ATOM 1796 N N . LEU A 1 228 ? 29.062 -25.523 -17.481 1.00 90.81 228 LEU A N 1
ATOM 1797 C CA . LEU A 1 228 ? 28.126 -26.427 -16.824 1.00 90.81 228 LEU A CA 1
ATOM 1798 C C . LEU A 1 228 ? 26.784 -26.466 -17.553 1.00 90.81 228 LEU A C 1
ATOM 1800 O O . LEU A 1 228 ? 26.293 -27.558 -17.840 1.00 90.81 228 LEU A O 1
ATOM 1804 N N . THR A 1 229 ? 26.226 -25.306 -17.913 1.00 93.56 229 THR A N 1
ATOM 1805 C CA . THR A 1 229 ? 24.998 -25.227 -18.716 1.00 93.56 229 THR A CA 1
ATOM 1806 C C . THR A 1 229 ? 25.161 -26.014 -20.010 1.00 93.56 229 THR A C 1
ATOM 1808 O O . THR A 1 229 ? 24.351 -26.891 -20.304 1.00 93.56 229 THR A O 1
ATOM 1811 N N . THR A 1 230 ? 26.241 -25.780 -20.760 1.00 92.81 230 THR A N 1
ATOM 1812 C CA . THR A 1 230 ? 26.469 -26.485 -22.029 1.00 92.81 230 THR A CA 1
ATOM 1813 C C . THR A 1 230 ? 26.583 -27.998 -21.832 1.00 92.81 230 THR A C 1
ATOM 1815 O O . THR A 1 230 ? 26.009 -28.758 -22.615 1.00 92.81 230 THR A O 1
ATOM 1818 N N . ARG A 1 231 ? 27.279 -28.460 -20.784 1.00 93.06 231 ARG A N 1
ATOM 1819 C CA . ARG A 1 231 ? 27.384 -29.891 -20.455 1.00 93.06 231 ARG A CA 1
ATOM 1820 C C . ARG A 1 231 ? 26.026 -30.507 -20.129 1.00 93.06 231 ARG A C 1
ATOM 1822 O O . ARG A 1 231 ? 25.679 -31.516 -20.731 1.00 93.06 231 ARG A O 1
ATOM 1829 N N . LEU A 1 232 ? 25.229 -29.877 -19.266 1.00 96.50 232 LEU A N 1
ATOM 1830 C CA . LEU A 1 232 ? 23.897 -30.377 -18.901 1.00 96.50 232 LEU A CA 1
ATOM 1831 C C . LEU A 1 232 ? 22.957 -30.456 -20.110 1.00 96.50 232 LEU A C 1
ATOM 1833 O O . LEU A 1 232 ? 22.251 -31.448 -20.290 1.00 96.50 232 LEU A O 1
ATOM 1837 N N . LEU A 1 233 ? 22.971 -29.439 -20.974 1.00 97.12 233 LEU A N 1
ATOM 1838 C CA . LEU A 1 233 ? 22.177 -29.437 -22.204 1.00 97.12 233 LEU A CA 1
ATOM 1839 C C . LEU A 1 233 ? 22.625 -30.541 -23.171 1.00 97.12 233 LEU A C 1
ATOM 1841 O O . LEU A 1 233 ? 21.782 -31.215 -23.769 1.00 97.12 233 LEU A O 1
ATOM 1845 N N . ARG A 1 234 ? 23.938 -30.757 -23.302 1.00 95.50 234 ARG A N 1
ATOM 1846 C CA . ARG A 1 234 ? 24.511 -31.830 -24.123 1.00 95.50 234 ARG A CA 1
ATOM 1847 C C . ARG A 1 234 ? 24.100 -33.208 -23.607 1.00 95.50 234 ARG A C 1
ATOM 1849 O O . ARG A 1 234 ? 23.645 -34.028 -24.401 1.00 95.50 234 ARG A O 1
ATOM 1856 N N . ASP A 1 235 ? 24.192 -33.435 -22.299 1.00 96.06 235 ASP A N 1
ATOM 1857 C CA . ASP A 1 235 ? 23.793 -34.690 -21.650 1.00 96.06 235 ASP A CA 1
ATOM 1858 C C . ASP A 1 235 ? 22.280 -34.947 -21.792 1.00 96.06 235 ASP A C 1
ATOM 1860 O O . ASP A 1 235 ? 21.845 -36.089 -21.937 1.00 96.06 235 ASP A O 1
ATOM 1864 N N . ALA A 1 236 ? 21.470 -33.883 -21.855 1.00 96.19 236 ALA A N 1
ATOM 1865 C CA . ALA A 1 236 ? 20.038 -33.948 -22.160 1.00 96.19 236 ALA A CA 1
ATOM 1866 C C . ALA A 1 236 ? 19.718 -34.174 -23.657 1.00 96.19 236 ALA A C 1
ATOM 1868 O O . ALA A 1 236 ? 18.539 -34.263 -24.040 1.00 96.19 236 ALA A O 1
ATOM 1869 N N . GLY A 1 237 ? 20.740 -34.264 -24.513 1.00 95.56 237 GLY A N 1
ATOM 1870 C CA . GLY A 1 237 ? 20.615 -34.474 -25.955 1.00 95.56 237 GLY A CA 1
ATOM 1871 C C . GLY A 1 237 ? 20.120 -33.245 -26.720 1.00 95.56 237 GLY A C 1
ATOM 1872 O O . GLY A 1 237 ? 19.461 -33.396 -27.750 1.00 95.56 237 GLY A O 1
ATOM 1873 N N . LEU A 1 238 ? 20.363 -32.036 -26.208 1.00 96.94 238 LEU A N 1
ATOM 1874 C CA . LEU A 1 238 ? 19.980 -30.782 -26.859 1.00 96.94 238 LEU A CA 1
ATOM 1875 C C . LEU A 1 238 ? 21.111 -30.262 -27.766 1.00 96.94 238 LEU A C 1
ATOM 1877 O O . LEU A 1 238 ? 22.288 -30.475 -27.466 1.00 96.94 238 LEU A O 1
ATOM 1881 N N . PRO A 1 239 ? 20.781 -29.582 -28.881 1.00 95.88 239 PRO A N 1
ATOM 1882 C CA . PRO A 1 239 ? 21.782 -29.070 -29.808 1.00 95.88 239 PRO A CA 1
ATOM 1883 C C . PRO A 1 239 ? 22.510 -27.875 -29.189 1.00 95.88 239 PRO A C 1
ATOM 1885 O O . PRO A 1 239 ? 21.937 -26.796 -29.045 1.00 95.88 239 PRO A O 1
ATOM 1888 N N . VAL A 1 240 ? 23.778 -28.075 -28.847 1.00 95.56 240 VAL A N 1
ATOM 1889 C CA . VAL A 1 240 ? 24.701 -27.055 -28.334 1.00 95.56 240 VAL A CA 1
ATOM 1890 C C . VAL A 1 240 ? 26.028 -27.144 -29.088 1.00 95.56 240 VAL A C 1
ATOM 1892 O O . VAL A 1 240 ? 26.395 -28.244 -29.524 1.00 95.56 240 VAL A O 1
ATOM 1895 N N . PRO A 1 241 ? 26.773 -26.036 -29.248 1.00 92.88 241 PRO A N 1
ATOM 1896 C CA . PRO A 1 241 ? 28.092 -26.094 -29.853 1.00 92.88 241 PRO A CA 1
ATOM 1897 C C . PRO A 1 241 ? 29.033 -26.964 -29.010 1.00 92.88 241 PRO A C 1
ATOM 1899 O O . PRO A 1 241 ? 28.931 -27.071 -27.779 1.00 92.88 241 PRO A O 1
ATOM 1902 N N . ARG A 1 242 ? 29.976 -27.621 -29.686 1.00 91.06 242 ARG A N 1
ATOM 1903 C CA . ARG A 1 242 ? 31.101 -28.250 -28.993 1.00 91.06 242 ARG A CA 1
ATOM 1904 C C . ARG A 1 242 ? 32.007 -27.148 -28.470 1.00 91.06 242 ARG A C 1
ATOM 1906 O O . ARG A 1 242 ? 32.297 -26.200 -29.195 1.00 91.06 242 ARG A O 1
ATOM 1913 N N . ASN A 1 243 ? 32.437 -27.286 -27.226 1.00 92.31 243 ASN A N 1
ATOM 1914 C CA . ASN A 1 243 ? 33.259 -26.297 -26.556 1.00 92.31 243 ASN A CA 1
ATOM 1915 C C . ASN A 1 243 ? 34.349 -26.965 -25.716 1.00 92.31 243 ASN A C 1
ATOM 1917 O O . ASN A 1 243 ? 34.203 -28.110 -25.279 1.00 92.31 243 ASN A O 1
ATOM 1921 N N . ILE A 1 244 ? 35.451 -26.245 -25.529 1.00 92.75 244 ILE A N 1
ATOM 1922 C CA . ILE A 1 244 ? 36.595 -26.653 -24.721 1.00 92.75 244 ILE A CA 1
ATOM 1923 C C . ILE A 1 244 ? 37.015 -25.446 -23.884 1.00 92.75 244 ILE A C 1
ATOM 1925 O O . ILE A 1 244 ? 37.271 -24.361 -24.412 1.00 92.75 244 ILE A O 1
ATOM 1929 N N . LEU A 1 245 ? 37.077 -25.640 -22.570 1.00 92.56 245 LEU A N 1
ATOM 1930 C CA . LEU A 1 245 ? 37.575 -24.641 -21.637 1.00 92.56 245 LEU A CA 1
ATOM 1931 C C . LEU A 1 245 ? 39.102 -24.703 -21.595 1.00 92.56 245 LEU A C 1
ATOM 1933 O O . LEU A 1 245 ? 39.676 -25.767 -21.356 1.00 92.56 245 LEU A O 1
ATOM 1937 N N . VAL A 1 246 ? 39.756 -23.571 -21.829 1.00 93.88 246 VAL A N 1
ATOM 1938 C CA . VAL A 1 246 ? 41.210 -23.490 -21.965 1.00 93.88 246 VAL A CA 1
ATOM 1939 C C . VAL A 1 246 ? 41.812 -22.437 -21.043 1.00 93.88 246 VAL A C 1
ATOM 1941 O O . VAL A 1 246 ? 41.220 -21.395 -20.746 1.00 93.88 246 VAL A O 1
ATOM 1944 N N . GLU A 1 247 ? 43.040 -22.718 -20.620 1.00 91.62 247 GLU A N 1
ATOM 1945 C CA . GLU A 1 247 ? 43.893 -21.812 -19.860 1.00 91.62 247 GLU A CA 1
ATOM 1946 C C . GLU A 1 247 ? 45.230 -21.709 -20.598 1.00 91.62 247 GLU A C 1
ATOM 1948 O O . GLU A 1 247 ? 46.079 -22.595 -20.521 1.00 91.62 247 GLU A O 1
ATOM 1953 N N . GLY A 1 248 ? 45.385 -20.640 -21.376 1.00 92.88 248 GLY A N 1
ATOM 1954 C CA . GLY A 1 248 ? 46.565 -20.375 -22.191 1.00 92.88 248 GLY A CA 1
ATOM 1955 C C . GLY A 1 248 ? 46.254 -20.287 -23.682 1.00 92.88 248 GLY A C 1
ATOM 1956 O O . GLY A 1 248 ? 45.421 -21.012 -24.222 1.00 92.88 248 GLY A O 1
ATOM 1957 N N . GLU A 1 249 ? 46.980 -19.404 -24.353 1.00 94.06 249 GLU A N 1
ATOM 1958 C CA . GLU A 1 249 ? 46.805 -19.108 -25.773 1.00 94.06 249 GLU A CA 1
ATOM 1959 C C . GLU A 1 249 ? 47.081 -20.336 -26.666 1.00 94.06 249 GLU A C 1
ATOM 1961 O O . GLU A 1 249 ? 46.276 -20.678 -27.529 1.00 94.06 249 GLU A O 1
ATOM 1966 N N . ASP A 1 250 ? 48.150 -21.093 -26.396 1.00 94.88 250 ASP A N 1
ATOM 1967 C CA . ASP A 1 250 ? 48.459 -22.325 -27.145 1.00 94.88 250 ASP A CA 1
ATOM 1968 C C . ASP A 1 250 ? 47.447 -23.452 -26.895 1.00 94.88 250 ASP A C 1
ATOM 1970 O O . ASP A 1 250 ? 47.258 -24.341 -27.728 1.00 94.88 250 ASP A O 1
ATOM 1974 N N . ALA A 1 251 ? 46.793 -23.457 -25.730 1.00 94.88 251 ALA A N 1
ATOM 1975 C CA . ALA A 1 251 ? 45.684 -24.369 -25.478 1.00 94.88 251 ALA A CA 1
ATOM 1976 C C . ALA A 1 251 ? 44.451 -23.963 -26.297 1.00 94.88 251 ALA A C 1
ATOM 1978 O O . ALA A 1 251 ? 43.780 -24.842 -26.831 1.00 94.88 251 ALA A O 1
ATOM 1979 N N . ALA A 1 252 ? 44.202 -22.660 -26.466 1.00 94.56 252 ALA A N 1
ATOM 1980 C CA . ALA A 1 252 ? 43.116 -22.149 -27.299 1.00 94.56 252 ALA A CA 1
ATOM 1981 C C . ALA A 1 252 ? 43.290 -22.517 -28.778 1.00 94.56 252 ALA A C 1
ATOM 1983 O O . ALA A 1 252 ? 42.345 -22.991 -29.405 1.00 94.56 252 ALA A O 1
ATOM 1984 N N . VAL A 1 253 ? 44.504 -22.383 -29.319 1.00 95.88 253 VAL A N 1
ATOM 1985 C CA . VAL A 1 253 ? 44.804 -22.786 -30.705 1.00 95.88 253 VAL A CA 1
ATOM 1986 C C . VAL A 1 253 ? 44.630 -24.293 -30.899 1.00 95.88 253 VAL A C 1
ATOM 1988 O O . VAL A 1 253 ? 43.988 -24.715 -31.857 1.00 95.88 253 VAL A O 1
ATOM 1991 N N . ARG A 1 254 ? 45.121 -25.120 -29.965 1.00 95.94 254 ARG A N 1
ATOM 1992 C CA . ARG A 1 254 ? 44.903 -26.578 -30.020 1.00 95.94 254 ARG A CA 1
ATOM 1993 C C . ARG A 1 254 ? 43.421 -26.942 -29.970 1.00 95.94 254 ARG A C 1
ATOM 1995 O O . ARG A 1 254 ? 42.970 -27.732 -30.787 1.00 95.94 254 ARG A O 1
ATOM 2002 N N . ALA A 1 255 ? 42.661 -26.314 -29.075 1.00 95.06 255 ALA A N 1
ATOM 2003 C CA . ALA A 1 255 ? 41.217 -26.504 -29.007 1.00 95.06 255 ALA A CA 1
ATOM 2004 C C . ALA A 1 255 ? 40.518 -26.098 -30.316 1.00 95.06 255 ALA A C 1
ATOM 2006 O O . ALA A 1 255 ? 39.609 -26.795 -30.759 1.00 95.06 255 ALA A O 1
ATOM 2007 N N . ALA A 1 256 ? 40.954 -25.012 -30.962 1.00 95.25 256 ALA A N 1
ATOM 2008 C CA . ALA A 1 256 ? 40.413 -24.587 -32.250 1.00 95.25 256 ALA A CA 1
ATOM 2009 C C . ALA A 1 256 ? 40.693 -25.602 -33.371 1.00 95.25 256 ALA A C 1
ATOM 2011 O O . ALA A 1 256 ? 39.804 -25.890 -34.171 1.00 95.25 256 ALA A O 1
ATOM 2012 N N . LEU A 1 257 ? 41.894 -26.189 -33.398 1.00 94.44 257 LEU A N 1
ATOM 2013 C CA . LEU A 1 257 ? 42.253 -27.252 -34.342 1.00 94.44 257 LEU A CA 1
ATOM 2014 C C . LEU A 1 257 ? 41.433 -28.531 -34.110 1.00 94.44 257 LEU A C 1
ATOM 2016 O O . LEU A 1 257 ? 40.986 -29.144 -35.078 1.00 94.44 257 LEU A O 1
ATOM 2020 N N . ASP A 1 258 ? 41.191 -28.898 -32.849 1.00 94.25 258 ASP A N 1
ATOM 2021 C CA . ASP A 1 258 ? 40.383 -30.069 -32.480 1.00 94.25 258 ASP A CA 1
ATOM 2022 C C . ASP A 1 258 ? 38.893 -29.889 -32.826 1.00 94.25 258 ASP A C 1
ATOM 2024 O O . ASP A 1 258 ? 38.220 -30.836 -33.241 1.00 94.25 258 ASP A O 1
ATOM 2028 N N . LEU A 1 259 ? 38.363 -28.674 -32.652 1.00 93.44 259 LEU A N 1
ATOM 2029 C CA . LEU A 1 259 ? 36.972 -28.329 -32.968 1.00 93.44 259 LEU A CA 1
ATOM 2030 C C . LEU A 1 259 ? 36.743 -28.112 -34.472 1.00 93.44 259 LEU A C 1
ATOM 2032 O O . LEU A 1 259 ? 35.646 -28.386 -34.963 1.00 93.44 259 LEU A O 1
ATOM 2036 N N . GLY A 1 260 ? 37.775 -27.662 -35.187 1.00 93.50 260 GLY A N 1
ATOM 2037 C CA . GLY A 1 260 ? 37.722 -27.255 -36.586 1.00 93.50 260 GLY A CA 1
ATOM 2038 C C . GLY A 1 260 ? 37.239 -25.811 -36.762 1.00 93.50 260 GLY A C 1
ATOM 2039 O O . GLY A 1 260 ? 36.311 -25.359 -36.095 1.00 93.50 260 GLY A O 1
ATOM 2040 N N . PHE A 1 261 ? 37.863 -25.088 -37.696 1.00 92.12 261 PHE A N 1
ATOM 2041 C CA . PHE A 1 261 ? 37.482 -23.716 -38.041 1.00 92.12 261 PHE A CA 1
ATOM 2042 C C . PHE A 1 261 ? 36.173 -23.653 -38.857 1.00 92.12 261 PHE A C 1
ATOM 2044 O O . PHE A 1 261 ? 35.926 -24.547 -39.675 1.00 92.12 261 PHE A O 1
ATOM 2051 N N . PRO A 1 262 ? 35.382 -22.567 -38.738 1.00 94.75 262 PRO A N 1
ATOM 2052 C CA . PRO A 1 262 ? 35.579 -21.423 -37.839 1.00 94.75 262 PRO A CA 1
ATOM 2053 C C . PRO A 1 262 ? 35.189 -21.692 -36.373 1.00 94.75 262 PRO A C 1
ATOM 2055 O O . PRO A 1 262 ? 34.309 -22.504 -36.083 1.00 94.75 262 PRO A O 1
ATOM 2058 N N . VAL A 1 263 ? 35.816 -20.956 -35.450 1.00 95.56 263 VAL A N 1
ATOM 2059 C CA . VAL A 1 263 ? 35.562 -21.032 -33.998 1.00 95.56 263 VAL A CA 1
ATOM 2060 C C . VAL A 1 263 ? 35.239 -19.667 -33.385 1.00 95.56 263 VAL A C 1
ATOM 2062 O O . VAL A 1 263 ? 35.383 -18.621 -34.018 1.00 95.56 263 VAL A O 1
ATOM 2065 N N . VAL A 1 264 ? 34.788 -19.688 -32.135 1.00 93.81 264 VAL A N 1
ATOM 2066 C CA . VAL A 1 264 ? 34.492 -18.528 -31.289 1.00 93.81 264 VAL A CA 1
ATOM 2067 C C . VAL A 1 264 ? 35.348 -18.615 -30.029 1.00 93.81 264 VAL A C 1
ATOM 2069 O O . VAL A 1 264 ? 35.493 -19.695 -29.454 1.00 93.81 264 VAL A O 1
ATOM 2072 N N . THR A 1 265 ? 35.876 -17.483 -29.568 1.00 92.69 265 THR A N 1
ATOM 2073 C CA . THR A 1 265 ? 36.498 -17.358 -28.241 1.00 92.69 265 THR A CA 1
ATOM 2074 C C . THR A 1 265 ? 35.654 -16.447 -27.363 1.00 92.69 265 THR A C 1
ATOM 2076 O O . THR A 1 265 ? 35.319 -15.332 -27.772 1.00 92.69 265 THR A O 1
ATOM 2079 N N . LYS A 1 266 ? 35.324 -16.891 -26.148 1.00 90.25 266 LYS A N 1
ATOM 2080 C CA . LYS A 1 266 ? 34.567 -16.090 -25.175 1.00 90.25 266 LYS A CA 1
ATOM 2081 C C . LYS A 1 266 ? 35.064 -16.284 -23.741 1.00 90.25 266 LYS A C 1
ATOM 2083 O O . LYS A 1 266 ? 35.512 -17.383 -23.410 1.00 90.25 266 LYS A O 1
ATOM 2088 N N . PRO A 1 267 ? 34.967 -15.263 -22.874 1.00 88.31 267 PRO A N 1
ATOM 2089 C CA . PRO A 1 267 ? 35.245 -15.426 -21.450 1.00 88.31 267 PRO A CA 1
ATOM 2090 C C . PRO A 1 267 ? 34.281 -16.430 -20.804 1.00 88.31 267 PRO A C 1
ATOM 2092 O O . PRO A 1 267 ? 33.115 -16.529 -21.202 1.00 88.31 267 PRO A O 1
ATOM 2095 N N . PHE A 1 268 ? 34.766 -17.160 -19.798 1.00 84.00 268 PHE A N 1
ATOM 2096 C CA . PHE A 1 268 ? 33.989 -18.154 -19.050 1.00 84.00 268 PHE A CA 1
ATOM 2097 C C . PHE A 1 268 ? 32.775 -17.538 -18.331 1.00 84.00 268 PHE A C 1
ATOM 2099 O O . PHE A 1 268 ? 31.670 -18.062 -18.446 1.00 84.00 268 PHE A O 1
ATOM 2106 N N . ASP A 1 269 ? 32.975 -16.400 -17.668 1.00 74.56 269 ASP A N 1
ATOM 2107 C CA . ASP A 1 269 ? 32.032 -15.698 -16.782 1.00 74.56 269 ASP A CA 1
ATOM 2108 C C . ASP A 1 269 ? 31.702 -14.260 -17.248 1.00 74.56 269 ASP A C 1
ATOM 2110 O O . ASP A 1 269 ? 31.207 -13.440 -16.480 1.00 74.56 269 ASP A O 1
ATOM 2114 N N . GLY A 1 270 ? 31.952 -13.933 -18.522 1.00 67.19 270 GLY A N 1
ATOM 2115 C CA . GLY A 1 270 ? 31.682 -12.595 -19.068 1.00 67.19 270 GLY A CA 1
ATOM 2116 C C . GLY A 1 270 ? 30.230 -12.367 -19.516 1.00 67.19 270 GLY A C 1
ATOM 2117 O O . GLY A 1 270 ? 29.576 -13.270 -20.046 1.00 67.19 270 GLY A O 1
ATOM 2118 N N . ASN A 1 271 ? 29.761 -11.119 -19.390 1.00 63.88 271 ASN A N 1
ATOM 2119 C CA . ASN A 1 271 ? 28.403 -10.672 -19.734 1.00 63.88 271 ASN A CA 1
ATOM 2120 C C . ASN A 1 271 ? 28.368 -9.736 -20.962 1.00 63.88 271 ASN A C 1
ATOM 2122 O O . ASN A 1 271 ? 29.378 -9.160 -21.367 1.00 63.88 271 ASN A O 1
ATOM 2126 N N . HIS A 1 272 ? 27.182 -9.563 -21.563 1.00 62.22 272 HIS A N 1
ATOM 2127 C CA . HIS A 1 272 ? 26.900 -8.612 -22.660 1.00 62.22 272 HIS A CA 1
ATOM 2128 C C . HIS A 1 272 ? 27.762 -8.752 -23.930 1.00 62.22 272 HIS A C 1
ATOM 2130 O O . HIS A 1 272 ? 27.842 -7.823 -24.734 1.00 62.22 272 HIS A O 1
ATOM 2136 N N . GLY A 1 273 ? 28.396 -9.905 -24.143 1.00 67.56 273 GLY A N 1
ATOM 2137 C CA . GLY A 1 273 ? 29.269 -10.128 -25.298 1.00 67.56 273 GLY A CA 1
ATOM 2138 C C . GLY A 1 273 ? 30.632 -9.429 -25.209 1.00 67.56 273 GLY A C 1
ATOM 2139 O O . GLY A 1 273 ? 31.340 -9.371 -26.213 1.00 67.56 273 GLY A O 1
ATOM 2140 N N . ARG A 1 274 ? 31.026 -8.907 -24.037 1.00 72.25 274 ARG A N 1
ATOM 2141 C CA . ARG A 1 274 ? 32.384 -8.381 -23.820 1.00 72.25 274 ARG A CA 1
ATOM 2142 C C . ARG A 1 274 ? 33.413 -9.506 -23.925 1.00 72.25 274 ARG A C 1
ATOM 2144 O O . ARG A 1 274 ? 33.156 -10.625 -23.487 1.00 72.25 274 ARG A O 1
ATOM 2151 N N . GLY A 1 275 ? 34.543 -9.220 -24.569 1.00 80.94 275 GLY A N 1
ATOM 2152 C CA . GLY A 1 275 ? 35.597 -10.207 -24.823 1.00 80.94 275 GLY A CA 1
ATOM 2153 C C . GLY A 1 275 ? 35.203 -11.350 -25.772 1.00 80.94 275 GLY A C 1
ATOM 2154 O O . GLY A 1 275 ? 35.959 -12.309 -25.898 1.00 80.94 275 GLY A O 1
ATOM 2155 N N . VAL A 1 276 ? 34.040 -11.296 -26.436 1.00 85.88 276 VAL A N 1
ATOM 2156 C CA . VAL A 1 276 ? 33.609 -12.334 -27.387 1.00 85.88 276 VAL A CA 1
ATOM 2157 C C . VAL A 1 276 ? 34.129 -12.016 -28.786 1.00 85.88 276 VAL A C 1
ATOM 2159 O O . VAL A 1 276 ? 33.860 -10.942 -29.322 1.00 85.88 276 VAL A O 1
ATOM 2162 N N . SER A 1 277 ? 34.830 -12.970 -29.398 1.00 88.31 277 SER A N 1
ATOM 2163 C CA . SER A 1 277 ? 35.297 -12.885 -30.787 1.00 88.31 277 SER A CA 1
ATOM 2164 C C . SER A 1 277 ? 34.730 -14.047 -31.601 1.00 88.31 277 SER A C 1
ATOM 2166 O O . SER A 1 277 ? 34.859 -15.203 -31.199 1.00 88.31 277 SER A O 1
ATOM 2168 N N . ILE A 1 278 ? 34.081 -13.737 -32.727 1.00 88.81 278 ILE A N 1
ATOM 2169 C CA . ILE A 1 278 ? 33.327 -14.690 -33.559 1.00 88.81 278 ILE A CA 1
ATOM 2170 C C . ILE A 1 278 ? 33.931 -14.839 -34.965 1.00 88.81 278 ILE A C 1
ATOM 2172 O O . ILE A 1 278 ? 34.646 -13.949 -35.418 1.00 88.81 278 ILE A O 1
ATOM 2176 N N . ASP A 1 279 ? 33.590 -15.940 -35.649 1.00 89.06 279 ASP A N 1
ATOM 2177 C CA . ASP A 1 279 ? 34.043 -16.299 -37.010 1.00 89.06 279 ASP A CA 1
ATOM 2178 C C . ASP A 1 279 ? 35.574 -16.276 -37.175 1.00 89.06 279 ASP A C 1
ATOM 2180 O O . ASP A 1 279 ? 36.102 -15.729 -38.141 1.00 89.06 279 ASP A O 1
ATOM 2184 N N . LEU A 1 280 ? 36.295 -16.857 -36.208 1.00 91.81 280 LEU A N 1
ATOM 2185 C CA . LEU A 1 280 ? 37.756 -16.960 -36.239 1.00 91.81 280 LEU A CA 1
ATOM 2186 C C . LEU A 1 280 ? 38.163 -18.134 -37.129 1.00 91.81 280 LEU A C 1
ATOM 2188 O O . LEU A 1 280 ? 37.733 -19.265 -36.891 1.00 91.81 280 LEU A O 1
ATOM 2192 N N . ARG A 1 281 ? 38.980 -17.877 -38.150 1.00 93.94 281 ARG A N 1
ATOM 2193 C CA . ARG A 1 281 ? 39.322 -18.814 -39.235 1.00 93.94 281 ARG A CA 1
ATOM 2194 C C . ARG A 1 281 ? 40.802 -19.175 -39.315 1.00 93.94 281 ARG A C 1
ATOM 2196 O O . ARG A 1 281 ? 41.158 -20.023 -40.132 1.00 93.94 281 ARG A O 1
ATOM 2203 N N . SER A 1 282 ? 41.653 -18.557 -38.500 1.00 94.00 282 SER A N 1
ATOM 2204 C CA . SER A 1 282 ? 43.082 -18.871 -38.430 1.00 94.00 282 SER A CA 1
ATOM 2205 C C . SER A 1 282 ? 43.591 -18.933 -36.991 1.00 94.00 282 SER A C 1
ATOM 2207 O O . SER A 1 282 ? 42.924 -18.486 -36.055 1.00 94.00 282 SER A O 1
ATOM 2209 N N . GLU A 1 283 ? 44.791 -19.485 -36.806 1.00 95.44 283 GLU A N 1
ATOM 2210 C CA . GLU A 1 283 ? 45.444 -19.513 -35.497 1.00 95.44 283 GLU A CA 1
ATOM 2211 C C . GLU A 1 283 ? 45.705 -18.097 -34.973 1.00 95.44 283 GLU A C 1
ATOM 2213 O O . GLU A 1 283 ? 45.459 -17.827 -33.801 1.00 95.44 283 GLU A O 1
ATOM 2218 N N . GLU A 1 284 ? 46.145 -17.173 -35.830 1.00 93.31 284 GLU A N 1
ATOM 2219 C CA . GLU A 1 284 ? 46.398 -15.777 -35.462 1.00 93.31 284 GLU A CA 1
ATOM 2220 C C . GLU A 1 284 ? 45.127 -15.082 -34.969 1.00 93.31 284 GLU A C 1
ATOM 2222 O O . GLU A 1 284 ? 45.154 -14.389 -33.949 1.00 93.31 284 GLU A O 1
ATOM 2227 N N . GLU A 1 285 ? 44.000 -15.306 -35.651 1.00 91.81 285 GLU A N 1
ATOM 2228 C CA . GLU A 1 285 ? 42.702 -14.772 -35.237 1.00 91.81 285 GLU A CA 1
ATOM 2229 C C . GLU A 1 285 ? 42.252 -15.355 -33.889 1.00 91.81 285 GLU A C 1
ATOM 2231 O O . GLU A 1 285 ? 41.738 -14.619 -33.046 1.00 91.81 285 GLU A O 1
ATOM 2236 N N . VAL A 1 286 ? 42.500 -16.646 -33.638 1.00 94.25 286 VAL A N 1
ATOM 2237 C CA . VAL A 1 286 ? 42.216 -17.292 -32.342 1.00 94.25 286 VAL A CA 1
ATOM 2238 C C . VAL A 1 286 ? 43.087 -16.732 -31.223 1.00 94.25 286 VAL A C 1
ATOM 2240 O O . VAL A 1 286 ? 42.577 -16.496 -30.129 1.00 94.25 286 VAL A O 1
ATOM 2243 N N . ARG A 1 287 ? 44.375 -16.473 -31.472 1.00 94.88 287 ARG A N 1
ATOM 2244 C CA . ARG A 1 287 ? 45.281 -15.859 -30.484 1.00 94.88 287 ARG A CA 1
ATOM 2245 C C . ARG A 1 287 ? 44.813 -14.453 -30.110 1.00 94.88 287 ARG A C 1
ATOM 2247 O O . ARG A 1 287 ? 44.691 -14.141 -28.925 1.00 94.88 287 ARG A O 1
ATOM 2254 N N . ALA A 1 288 ? 44.461 -13.641 -31.107 1.00 90.31 288 ALA A N 1
ATOM 2255 C CA . ALA A 1 288 ? 43.909 -12.306 -30.888 1.00 90.31 288 ALA A CA 1
ATOM 2256 C C . ALA A 1 288 ? 42.573 -12.350 -30.123 1.00 90.31 288 ALA A C 1
ATOM 2258 O O . ALA A 1 288 ? 42.381 -11.603 -29.163 1.00 90.31 288 ALA A O 1
ATOM 2259 N N . GLY A 1 289 ? 41.670 -13.260 -30.501 1.00 90.31 289 GLY A N 1
ATOM 2260 C CA . GLY A 1 289 ? 40.393 -13.456 -29.813 1.00 90.31 289 GLY A CA 1
ATOM 2261 C C . GLY A 1 289 ? 40.553 -13.939 -28.368 1.00 90.31 289 GLY A C 1
ATOM 2262 O O . GLY A 1 289 ? 39.859 -13.450 -27.474 1.00 90.31 289 GLY A O 1
ATOM 2263 N N . TYR A 1 290 ? 41.501 -14.847 -28.109 1.00 93.69 290 TYR A N 1
ATOM 2264 C CA . TYR A 1 290 ? 41.834 -15.315 -26.762 1.00 93.69 290 TYR A CA 1
ATOM 2265 C C . TYR A 1 290 ? 42.365 -14.177 -25.888 1.00 93.69 290 TYR A C 1
ATOM 2267 O O . TYR A 1 290 ? 41.943 -14.066 -24.739 1.00 93.69 290 TYR A O 1
ATOM 2275 N N . ALA A 1 291 ? 43.248 -13.322 -26.414 1.00 91.44 291 ALA A N 1
ATOM 2276 C CA . ALA A 1 291 ? 43.774 -12.175 -25.675 1.00 91.44 291 ALA A CA 1
ATOM 2277 C C . ALA A 1 291 ? 42.648 -11.231 -25.217 1.00 91.44 291 ALA A C 1
ATOM 2279 O O . ALA A 1 291 ? 42.589 -10.889 -24.039 1.00 91.44 291 ALA A O 1
ATOM 2280 N N . LEU A 1 292 ? 41.696 -10.917 -26.105 1.00 87.44 292 LEU A N 1
ATOM 2281 C CA . LEU A 1 292 ? 40.520 -10.104 -25.768 1.00 87.44 292 LEU A CA 1
ATOM 2282 C C . LEU A 1 292 ? 39.614 -10.779 -24.728 1.00 87.44 292 LEU A C 1
ATOM 2284 O O . LEU A 1 292 ? 39.160 -10.138 -23.786 1.00 87.44 292 LEU A O 1
ATOM 2288 N N . ALA A 1 293 ? 39.354 -12.081 -24.862 1.00 89.31 293 ALA A N 1
ATOM 2289 C CA . ALA A 1 293 ? 38.559 -12.822 -23.881 1.00 89.31 293 ALA A CA 1
ATOM 2290 C C . ALA A 1 293 ? 39.257 -12.911 -22.510 1.00 89.31 293 ALA A C 1
ATOM 2292 O O . ALA A 1 293 ? 38.598 -12.948 -21.470 1.00 89.31 293 ALA A O 1
ATOM 2293 N N . ARG A 1 294 ? 40.594 -12.945 -22.508 1.00 91.75 294 ARG A N 1
ATOM 2294 C CA . ARG A 1 294 ? 41.435 -13.057 -21.313 1.00 91.75 294 ARG A CA 1
ATOM 2295 C C . ARG A 1 294 ? 41.454 -11.786 -20.468 1.00 91.75 294 ARG A C 1
ATOM 2297 O O . ARG A 1 294 ? 41.665 -11.887 -19.260 1.00 91.75 294 ARG A O 1
ATOM 2304 N N . GLU A 1 295 ? 41.249 -10.625 -21.084 1.00 88.69 295 GLU A N 1
ATOM 2305 C CA . GLU A 1 295 ? 41.090 -9.350 -20.371 1.00 88.69 295 GLU A CA 1
ATOM 2306 C C . GLU A 1 295 ? 39.863 -9.373 -19.448 1.00 88.69 295 GLU A C 1
ATOM 2308 O O . GLU A 1 295 ? 39.904 -8.807 -18.359 1.00 88.69 295 GLU A O 1
ATOM 2313 N N . GLU A 1 296 ? 38.811 -10.093 -19.846 1.00 85.69 296 GLU A N 1
ATOM 2314 C CA . GLU A 1 296 ? 37.555 -10.194 -19.095 1.00 85.69 296 GLU A CA 1
ATOM 2315 C C . GLU A 1 296 ? 37.536 -11.378 -18.115 1.00 85.69 296 GLU A C 1
ATOM 2317 O O . GLU A 1 296 ? 36.929 -11.287 -17.052 1.00 85.69 296 GLU A O 1
ATOM 2322 N N . SER A 1 297 ? 38.187 -12.502 -18.446 1.00 85.88 297 SER A N 1
ATOM 2323 C CA . SER A 1 297 ? 38.150 -13.708 -17.611 1.00 85.88 297 SER A CA 1
ATOM 2324 C C . SER A 1 297 ? 39.456 -14.490 -17.583 1.00 85.88 297 SER A C 1
ATOM 2326 O O . SER A 1 297 ? 40.145 -14.677 -18.587 1.00 85.88 297 SER A O 1
ATOM 2328 N N . ARG A 1 298 ? 39.755 -15.084 -16.422 1.00 86.19 298 ARG A N 1
ATOM 2329 C CA . ARG A 1 298 ? 40.878 -16.020 -16.251 1.00 86.19 298 ARG A CA 1
ATOM 2330 C C . ARG A 1 298 ? 40.681 -17.360 -16.956 1.00 86.19 298 ARG A C 1
ATOM 2332 O O . ARG A 1 298 ? 41.610 -18.165 -16.950 1.00 86.19 298 ARG A O 1
ATOM 2339 N N . ARG A 1 299 ? 39.521 -17.660 -17.522 1.00 89.88 299 ARG A N 1
ATOM 2340 C CA . ARG A 1 299 ? 39.308 -18.895 -18.285 1.00 89.88 299 ARG A CA 1
ATOM 2341 C C . ARG A 1 299 ? 38.556 -18.531 -19.553 1.00 89.88 299 ARG A C 1
ATOM 2343 O O . ARG A 1 299 ? 37.640 -17.714 -19.516 1.00 89.88 299 ARG A O 1
ATOM 2350 N N . VAL A 1 300 ? 38.965 -19.106 -20.677 1.00 92.62 300 VAL A N 1
ATOM 2351 C CA . VAL A 1 300 ? 38.377 -18.799 -21.986 1.00 92.62 300 VAL A CA 1
ATOM 2352 C C . VAL A 1 300 ? 37.781 -20.074 -22.553 1.00 92.62 300 VAL A C 1
ATOM 2354 O O . VAL A 1 300 ? 38.375 -21.145 -22.462 1.00 92.62 300 VAL A O 1
ATOM 2357 N N . ILE A 1 301 ? 36.592 -19.963 -23.124 1.00 92.69 301 ILE A N 1
ATOM 2358 C CA . ILE A 1 301 ? 35.926 -21.039 -23.844 1.00 92.69 301 ILE A CA 1
ATOM 2359 C C . ILE A 1 301 ? 36.238 -20.857 -25.329 1.00 92.69 301 ILE A C 1
ATOM 2361 O O . ILE A 1 301 ? 35.976 -19.788 -25.884 1.00 92.69 301 ILE A O 1
ATOM 2365 N N . VAL A 1 302 ? 36.770 -21.904 -25.963 1.00 95.00 302 VAL A N 1
ATOM 2366 C CA . VAL A 1 302 ? 36.805 -22.031 -27.426 1.00 95.00 302 VAL A CA 1
ATOM 2367 C C . VAL A 1 302 ? 35.638 -22.913 -27.837 1.00 95.00 302 VAL A C 1
ATOM 2369 O O . VAL A 1 302 ? 35.491 -24.019 -27.316 1.00 95.00 302 VAL A O 1
ATOM 2372 N N . GLU A 1 303 ? 34.789 -22.436 -28.739 1.00 94.12 303 GLU A N 1
ATOM 2373 C CA . GLU A 1 303 ? 33.612 -23.177 -29.192 1.00 94.12 303 GLU A CA 1
ATOM 2374 C C . GLU A 1 303 ? 33.432 -23.143 -30.707 1.00 94.12 303 GLU A C 1
ATOM 2376 O O . GLU A 1 303 ? 33.924 -22.252 -31.396 1.00 94.12 303 GLU A O 1
ATOM 2381 N N . GLN A 1 304 ? 32.718 -24.137 -31.230 1.00 93.81 304 GLN A N 1
ATOM 2382 C CA . GLN A 1 304 ? 32.360 -24.208 -32.642 1.00 93.81 304 GLN A CA 1
ATOM 2383 C C . GLN A 1 304 ? 31.493 -23.006 -33.047 1.00 93.81 304 GLN A C 1
ATOM 2385 O O . GLN A 1 304 ? 30.492 -22.712 -32.391 1.00 93.81 304 GLN A O 1
ATOM 2390 N N . PHE A 1 305 ? 31.825 -22.355 -34.165 1.00 93.19 305 PHE A N 1
ATOM 2391 C CA . PHE A 1 305 ? 30.992 -21.289 -34.717 1.00 93.19 305 PHE A CA 1
ATOM 2392 C C . PHE A 1 305 ? 29.717 -21.861 -35.354 1.00 93.19 305 PHE A C 1
ATOM 2394 O O . PHE A 1 305 ? 29.769 -22.754 -36.203 1.00 93.19 305 PHE A O 1
ATOM 2401 N N . LEU A 1 306 ? 28.562 -21.331 -34.950 1.00 92.25 306 LEU A N 1
ATOM 2402 C CA . LEU A 1 306 ? 27.265 -21.656 -35.540 1.00 92.25 306 LEU A CA 1
ATOM 2403 C C . LEU A 1 306 ? 26.875 -20.571 -36.546 1.00 92.25 306 LEU A C 1
ATOM 2405 O O . LEU A 1 306 ? 26.919 -19.385 -36.236 1.00 92.25 306 LEU A O 1
ATOM 2409 N N . VAL A 1 307 ? 26.461 -20.986 -37.743 1.00 90.19 307 VAL A N 1
ATOM 2410 C CA . VAL A 1 307 ? 25.991 -20.078 -38.798 1.00 90.19 307 VAL A CA 1
ATOM 2411 C C . VAL A 1 307 ? 24.475 -19.934 -38.691 1.00 90.19 307 VAL A C 1
ATOM 2413 O O . VAL A 1 307 ? 23.769 -20.939 -38.640 1.00 90.19 307 VAL A O 1
ATOM 2416 N N . GLY A 1 308 ? 23.966 -18.703 -38.683 1.00 92.12 308 GLY A N 1
ATOM 2417 C CA . GLY A 1 308 ? 22.532 -18.416 -38.689 1.00 92.12 308 GLY A CA 1
ATOM 2418 C C . GLY A 1 308 ? 22.191 -17.081 -38.037 1.00 92.12 308 GLY A C 1
ATOM 2419 O O . GLY A 1 308 ? 23.084 -16.333 -37.642 1.00 92.12 308 GLY A O 1
ATOM 2420 N N . ASN A 1 309 ? 20.895 -16.803 -37.906 1.00 93.12 309 ASN A N 1
ATOM 2421 C CA . ASN A 1 309 ? 20.396 -15.606 -37.236 1.00 93.12 309 ASN A CA 1
ATOM 2422 C C . ASN A 1 309 ? 20.249 -15.861 -35.728 1.00 93.12 309 ASN A C 1
ATOM 2424 O O . ASN A 1 309 ? 19.927 -16.974 -35.295 1.00 93.12 309 ASN A O 1
ATOM 2428 N N . ASP A 1 310 ? 20.464 -14.811 -34.940 1.00 93.88 310 ASP A N 1
ATOM 2429 C CA . ASP A 1 310 ? 20.383 -14.815 -33.480 1.00 93.88 310 ASP A CA 1
ATOM 2430 C C . ASP A 1 310 ? 18.940 -14.630 -33.004 1.00 93.88 310 ASP A C 1
ATOM 2432 O O . ASP A 1 310 ? 18.312 -13.605 -33.270 1.00 93.88 310 ASP A O 1
ATOM 2436 N N . HIS A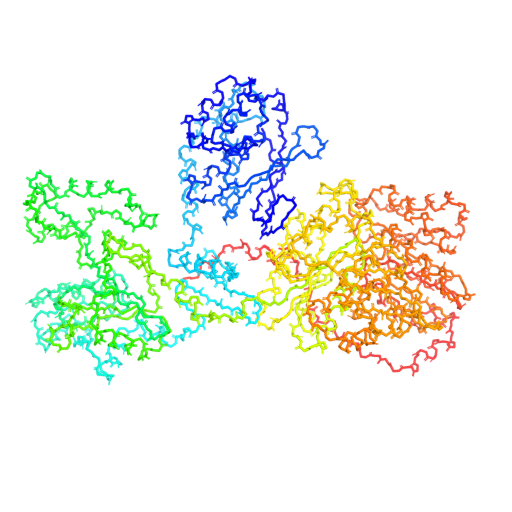 1 311 ? 18.410 -15.628 -32.299 1.00 96.56 311 HIS A N 1
ATOM 2437 C CA . HIS A 1 311 ? 17.057 -15.616 -31.762 1.00 96.56 311 HIS A CA 1
ATOM 2438 C C . HIS A 1 311 ? 17.075 -15.717 -30.239 1.00 96.56 311 HIS A C 1
ATOM 2440 O O . HIS A 1 311 ? 17.583 -16.685 -29.677 1.00 96.56 311 HIS A O 1
ATOM 2446 N N . ARG A 1 312 ? 16.413 -14.768 -29.576 1.00 97.06 312 ARG A N 1
ATOM 2447 C CA . ARG A 1 312 ? 16.038 -14.854 -28.164 1.00 97.06 312 ARG A CA 1
ATOM 2448 C C . ARG A 1 312 ? 14.664 -15.508 -28.064 1.00 97.06 312 ARG A C 1
ATOM 2450 O O . ARG A 1 312 ? 13.652 -14.900 -28.415 1.00 97.06 312 ARG A O 1
ATOM 2457 N N . ILE A 1 313 ? 14.621 -16.741 -27.576 1.00 98.31 313 ILE A N 1
ATOM 2458 C CA . ILE A 1 313 ? 13.387 -17.482 -27.299 1.00 98.31 313 ILE A CA 1
ATOM 2459 C C . ILE A 1 313 ? 13.090 -17.364 -25.805 1.00 98.31 313 ILE A C 1
ATOM 2461 O O . ILE A 1 313 ? 13.841 -17.873 -24.974 1.00 98.31 313 ILE A O 1
ATOM 2465 N N . LEU A 1 314 ? 11.993 -16.702 -25.455 1.00 98.50 314 LEU A N 1
ATOM 2466 C CA . LEU A 1 314 ? 11.543 -16.571 -24.077 1.00 98.50 314 LEU A CA 1
ATOM 2467 C C . LEU A 1 314 ? 10.617 -17.731 -23.716 1.00 98.50 314 LEU A C 1
ATOM 2469 O O . LEU A 1 314 ? 9.559 -17.907 -24.324 1.00 98.50 314 LEU A O 1
ATOM 2473 N N . VAL A 1 315 ? 10.996 -18.495 -22.697 1.00 98.56 315 VAL A N 1
ATOM 2474 C CA . VAL A 1 315 ? 10.175 -19.554 -22.109 1.00 98.56 315 VAL A CA 1
ATOM 2475 C C . VAL A 1 315 ? 9.691 -19.092 -20.739 1.00 98.56 315 VAL A C 1
ATOM 2477 O O . VAL A 1 315 ? 10.502 -18.725 -19.892 1.00 98.56 315 VAL A O 1
ATOM 2480 N N . ILE A 1 316 ? 8.380 -19.133 -20.517 1.00 98.25 316 ILE A N 1
ATOM 2481 C CA . ILE A 1 316 ? 7.732 -18.834 -19.235 1.00 98.25 316 ILE A CA 1
ATOM 2482 C C . ILE A 1 316 ? 6.850 -20.024 -18.875 1.00 98.25 316 ILE A C 1
ATOM 2484 O O . ILE A 1 316 ? 6.064 -20.486 -19.706 1.00 98.25 316 ILE A O 1
ATOM 2488 N N . ASN A 1 317 ? 6.979 -20.534 -17.650 1.00 96.44 317 ASN A N 1
ATOM 2489 C CA . ASN A 1 317 ? 6.160 -21.632 -17.133 1.00 96.44 317 ASN A CA 1
ATOM 2490 C C . ASN A 1 317 ? 6.123 -22.853 -18.080 1.00 96.44 317 ASN A C 1
ATOM 2492 O O . ASN A 1 317 ? 5.067 -23.403 -18.404 1.00 96.44 317 ASN A O 1
ATOM 2496 N N . GLY A 1 318 ? 7.291 -23.219 -18.619 1.00 96.06 318 GLY A N 1
ATOM 2497 C CA . GLY A 1 318 ? 7.438 -24.346 -19.544 1.00 96.06 318 GLY A CA 1
ATOM 2498 C C . GLY A 1 318 ? 6.819 -24.147 -20.934 1.00 96.06 318 GLY A C 1
ATOM 2499 O O . GLY A 1 318 ? 6.643 -25.127 -21.655 1.00 96.06 318 GLY A O 1
ATOM 2500 N N . LYS A 1 319 ? 6.489 -22.918 -21.346 1.00 97.44 319 LYS A N 1
ATOM 2501 C CA . LYS A 1 319 ? 5.954 -22.609 -22.683 1.00 97.44 319 LYS A CA 1
ATOM 2502 C C . LYS A 1 319 ? 6.760 -21.502 -23.345 1.00 97.44 319 LYS A C 1
ATOM 2504 O O . LYS A 1 319 ? 7.155 -20.553 -22.679 1.00 97.44 319 LYS A O 1
ATOM 2509 N N . VAL A 1 320 ? 6.983 -21.603 -24.655 1.00 98.31 320 VAL A N 1
ATOM 2510 C CA . VAL A 1 320 ? 7.533 -20.483 -25.432 1.00 98.31 320 VAL A CA 1
ATOM 2511 C C . VAL A 1 320 ? 6.493 -19.366 -25.456 1.00 98.31 320 VAL A C 1
ATOM 2513 O O . VAL A 1 320 ? 5.416 -19.543 -26.020 1.00 98.31 320 VAL A O 1
ATOM 2516 N N . ALA A 1 321 ? 6.808 -18.250 -24.806 1.00 97.81 321 ALA A N 1
ATOM 2517 C CA . ALA A 1 321 ? 5.935 -17.087 -24.697 1.00 97.81 321 ALA A CA 1
ATOM 2518 C C . ALA A 1 321 ? 6.186 -16.078 -25.822 1.00 97.81 321 ALA A C 1
ATOM 2520 O O . ALA A 1 321 ? 5.248 -15.445 -26.301 1.00 97.81 321 ALA A O 1
ATOM 2521 N N . ALA A 1 322 ? 7.444 -15.932 -26.246 1.00 98.12 322 ALA A N 1
ATOM 2522 C CA . ALA A 1 322 ? 7.823 -15.042 -27.333 1.00 98.12 322 ALA A CA 1
ATOM 2523 C C . ALA A 1 322 ? 9.151 -15.467 -27.972 1.00 98.12 322 ALA A C 1
ATOM 2525 O O . ALA A 1 322 ? 9.982 -16.119 -27.338 1.00 98.12 322 ALA A O 1
ATOM 2526 N N . VAL A 1 323 ? 9.368 -15.066 -29.222 1.00 98.12 323 VAL A N 1
ATOM 2527 C CA . VAL A 1 323 ? 10.628 -15.242 -29.950 1.00 98.12 323 VAL A CA 1
ATOM 2528 C C . VAL A 1 323 ? 10.975 -13.934 -30.639 1.00 98.12 323 VAL A C 1
ATOM 2530 O O . VAL A 1 323 ? 10.156 -13.396 -31.378 1.00 98.12 323 VAL A O 1
ATOM 2533 N N . ALA A 1 324 ? 12.186 -13.434 -30.416 1.00 96.94 324 ALA A N 1
ATOM 2534 C CA . ALA A 1 324 ? 12.704 -12.247 -31.080 1.00 96.94 324 ALA A CA 1
ATOM 2535 C C . ALA A 1 324 ? 13.990 -12.591 -31.832 1.00 96.94 324 ALA A C 1
ATOM 2537 O O . ALA A 1 324 ? 14.952 -13.064 -31.231 1.00 96.94 324 ALA A O 1
ATOM 2538 N N . GLU A 1 325 ? 14.017 -12.337 -33.134 1.00 96.62 325 GLU A N 1
ATOM 2539 C CA . GLU A 1 325 ? 15.252 -12.285 -33.912 1.00 96.62 325 GLU A CA 1
ATOM 2540 C C . GLU A 1 325 ? 15.958 -10.960 -33.602 1.00 96.62 325 GLU A C 1
ATOM 2542 O O . GLU A 1 325 ? 15.376 -9.884 -33.764 1.00 96.62 325 GLU A O 1
ATOM 2547 N N . ARG A 1 326 ? 17.195 -11.030 -33.114 1.00 93.19 326 ARG A N 1
ATOM 2548 C CA . ARG A 1 326 ? 18.000 -9.861 -32.760 1.00 93.19 326 ARG A CA 1
ATOM 2549 C C . ARG A 1 326 ? 18.930 -9.520 -33.912 1.00 93.19 326 ARG A C 1
ATOM 2551 O O . ARG A 1 326 ? 19.822 -10.292 -34.256 1.00 93.19 326 ARG A O 1
ATOM 2558 N N . VAL A 1 327 ? 18.752 -8.334 -34.479 1.00 92.06 327 VAL A N 1
ATOM 2559 C CA . VAL A 1 327 ? 19.582 -7.844 -35.579 1.00 92.06 327 VAL A CA 1
ATOM 2560 C C . VAL A 1 327 ? 20.593 -6.839 -35.021 1.00 92.06 327 VAL A C 1
ATOM 2562 O O . VAL A 1 327 ? 20.178 -5.865 -34.379 1.00 92.06 327 VAL A O 1
ATOM 2565 N N . PRO A 1 328 ? 21.907 -7.035 -35.246 1.00 90.12 328 PRO A N 1
ATOM 2566 C CA . PRO A 1 328 ? 22.928 -6.082 -34.826 1.00 90.12 328 PRO A CA 1
ATOM 2567 C C . PRO A 1 328 ? 22.661 -4.662 -35.332 1.00 90.12 328 PRO A C 1
ATOM 2569 O O . PRO A 1 328 ? 22.034 -4.454 -36.377 1.00 90.12 328 PRO A O 1
ATOM 2572 N N . GLY A 1 329 ? 23.133 -3.674 -34.567 1.00 89.75 329 GLY A N 1
ATOM 2573 C CA . GLY A 1 329 ? 23.048 -2.270 -34.960 1.00 89.75 329 GLY A CA 1
ATOM 2574 C C . GLY A 1 329 ? 23.712 -2.071 -36.320 1.00 89.75 329 GLY A C 1
ATOM 2575 O O . GLY A 1 329 ? 24.856 -2.483 -36.511 1.00 89.75 329 GLY A O 1
ATOM 2576 N N . HIS A 1 330 ? 22.987 -1.487 -37.271 1.00 92.75 330 HIS A N 1
ATOM 2577 C CA . HIS A 1 330 ? 23.441 -1.335 -38.648 1.00 92.75 330 HIS A CA 1
ATOM 2578 C C . HIS A 1 330 ? 22.845 -0.090 -39.293 1.00 92.75 330 HIS A C 1
ATOM 2580 O O . HIS A 1 330 ? 21.825 0.433 -38.842 1.00 92.75 330 HIS A O 1
ATOM 2586 N N . VAL A 1 331 ? 23.480 0.333 -40.380 1.00 93.38 331 VAL A N 1
ATOM 2587 C CA . VAL A 1 331 ? 22.950 1.323 -41.319 1.00 93.38 331 VAL A CA 1
ATOM 2588 C C . VAL A 1 331 ? 22.748 0.679 -42.686 1.00 93.38 331 VAL A C 1
ATOM 2590 O O . VAL A 1 331 ? 23.382 -0.330 -43.012 1.00 93.38 331 VAL A O 1
ATOM 2593 N N . VAL A 1 332 ? 21.835 1.242 -43.473 1.00 93.31 332 VAL A N 1
ATOM 2594 C CA . VAL A 1 332 ? 21.548 0.800 -44.842 1.00 93.31 332 VAL A CA 1
ATOM 2595 C C . VAL A 1 332 ? 21.947 1.920 -45.790 1.00 93.31 332 VAL A C 1
ATOM 2597 O O . VAL A 1 332 ? 21.488 3.045 -45.622 1.00 93.31 332 VAL A O 1
ATOM 2600 N N . GLY A 1 333 ? 22.802 1.610 -46.760 1.00 93.19 333 GLY A N 1
ATOM 2601 C CA . GLY A 1 333 ? 23.234 2.554 -47.777 1.00 93.19 333 GLY A CA 1
ATOM 2602 C C . GLY A 1 333 ? 22.083 3.006 -48.662 1.00 93.19 333 GLY A C 1
ATOM 2603 O O . GLY A 1 333 ? 21.252 2.201 -49.085 1.00 93.19 333 GLY A O 1
ATOM 2604 N N . ASP A 1 334 ? 22.063 4.293 -48.975 1.00 92.56 334 ASP A N 1
ATOM 2605 C CA . ASP A 1 334 ? 21.150 4.913 -49.939 1.00 92.56 334 ASP A CA 1
ATOM 2606 C C . ASP A 1 334 ? 21.886 5.429 -51.188 1.00 92.56 334 ASP A C 1
ATOM 2608 O O . ASP A 1 334 ? 21.302 6.104 -52.034 1.00 92.56 334 ASP A O 1
ATOM 2612 N N . GLY A 1 335 ? 23.181 5.109 -51.313 1.00 92.44 335 GLY A N 1
ATOM 2613 C CA . GLY A 1 335 ? 24.036 5.548 -52.413 1.00 92.44 335 GLY A CA 1
ATOM 2614 C C . GLY A 1 335 ? 24.422 7.029 -52.376 1.00 92.44 335 GLY A C 1
ATOM 2615 O O . GLY A 1 335 ? 25.106 7.472 -53.300 1.00 92.44 335 GLY A O 1
ATOM 2616 N N . GLN A 1 336 ? 24.002 7.791 -51.359 1.00 93.50 336 GLN A N 1
ATOM 2617 C CA . GLN A 1 336 ? 24.211 9.241 -51.273 1.00 93.50 336 GLN A CA 1
ATOM 2618 C C . GLN A 1 336 ? 24.956 9.654 -50.003 1.00 93.50 336 GLN A C 1
ATOM 2620 O O . GLN A 1 336 ? 25.885 10.455 -50.090 1.00 93.50 336 GLN A O 1
ATOM 2625 N N . HIS A 1 337 ? 24.576 9.104 -48.851 1.00 96.19 337 HIS A N 1
ATOM 2626 C CA . HIS A 1 337 ? 25.109 9.496 -47.549 1.00 96.19 337 HIS A CA 1
ATOM 2627 C C . HIS A 1 337 ? 26.232 8.565 -47.080 1.00 96.19 337 HIS A C 1
ATOM 2629 O O . HIS A 1 337 ? 26.261 7.361 -47.367 1.00 96.19 337 HIS A O 1
ATOM 2635 N N . SER A 1 338 ? 27.175 9.138 -46.340 1.00 95.81 338 SER A N 1
ATOM 2636 C CA . SER A 1 338 ? 28.244 8.406 -45.662 1.00 95.81 338 SER A CA 1
ATOM 2637 C C . SER A 1 338 ? 27.724 7.585 -44.477 1.00 95.81 338 SER A C 1
ATOM 2639 O O . SER A 1 338 ? 26.624 7.819 -43.980 1.00 95.81 338 SER A O 1
ATOM 2641 N N . ILE A 1 339 ? 28.513 6.623 -43.984 1.00 93.00 339 ILE A N 1
ATOM 2642 C CA . ILE A 1 339 ? 28.164 5.829 -42.788 1.00 93.00 339 ILE A CA 1
ATOM 2643 C C . ILE A 1 339 ? 27.834 6.738 -41.591 1.00 93.00 339 ILE A C 1
ATOM 2645 O O . ILE A 1 339 ? 26.860 6.482 -40.887 1.00 93.00 339 ILE A O 1
ATOM 2649 N N . GLU A 1 340 ? 28.620 7.793 -41.374 1.00 93.62 340 GLU A N 1
ATOM 2650 C CA . GLU A 1 340 ? 28.409 8.777 -40.304 1.00 93.62 340 GLU A CA 1
ATOM 2651 C C . GLU A 1 340 ? 27.065 9.513 -40.452 1.00 93.62 340 GLU A C 1
ATOM 2653 O O . GLU A 1 340 ? 26.257 9.527 -39.523 1.00 93.62 340 GLU A O 1
ATOM 2658 N N . GLU A 1 341 ? 26.756 10.020 -41.646 1.00 93.69 341 GLU A N 1
ATOM 2659 C CA . GLU A 1 341 ? 25.477 10.686 -41.930 1.00 93.69 341 GLU A CA 1
ATOM 2660 C C . GLU A 1 341 ? 24.286 9.719 -41.832 1.00 93.69 341 GLU A C 1
ATOM 2662 O O . GLU A 1 341 ? 23.226 10.077 -41.315 1.00 93.69 341 GLU A O 1
ATOM 2667 N N . LEU A 1 342 ? 24.444 8.467 -42.271 1.00 93.94 342 LEU A N 1
ATOM 2668 C CA . LEU A 1 342 ? 23.409 7.437 -42.152 1.00 93.94 342 LEU A CA 1
ATOM 2669 C C . LEU A 1 342 ? 23.114 7.084 -40.689 1.00 93.94 342 LEU A C 1
ATOM 2671 O O . LEU A 1 342 ? 21.961 6.791 -40.359 1.00 93.94 342 LEU A O 1
ATOM 2675 N N . ILE A 1 343 ? 24.116 7.128 -39.802 1.00 92.88 343 ILE A N 1
ATOM 2676 C CA . ILE A 1 343 ? 23.913 6.981 -38.353 1.00 92.88 343 ILE A CA 1
ATOM 2677 C C . ILE A 1 343 ? 23.041 8.127 -37.839 1.00 92.88 343 ILE A C 1
ATOM 2679 O O . ILE A 1 343 ? 22.037 7.870 -37.171 1.00 92.88 343 ILE A O 1
ATOM 2683 N N . GLU A 1 344 ? 23.368 9.374 -38.186 1.00 91.31 344 GLU A N 1
ATOM 2684 C CA . GLU A 1 344 ? 22.576 10.541 -37.787 1.00 91.31 344 GLU A CA 1
ATOM 2685 C C . GLU A 1 344 ? 21.137 10.458 -38.304 1.00 91.31 344 GLU A C 1
ATOM 2687 O O . GLU A 1 344 ? 20.196 10.652 -37.535 1.00 91.31 344 GLU A O 1
ATOM 2692 N N . ILE A 1 345 ? 20.947 10.112 -39.581 1.00 91.50 345 ILE A N 1
ATOM 2693 C CA . ILE A 1 345 ? 19.625 9.934 -40.198 1.00 91.50 345 ILE A CA 1
ATOM 2694 C C . ILE A 1 345 ? 18.840 8.839 -39.475 1.00 91.50 345 ILE A C 1
ATOM 2696 O O . ILE A 1 345 ? 17.678 9.043 -39.126 1.00 91.50 345 ILE A O 1
ATOM 2700 N N . THR A 1 346 ? 19.470 7.697 -39.198 1.00 90.19 346 THR A N 1
ATOM 2701 C CA . THR A 1 346 ? 18.830 6.581 -38.486 1.00 90.19 346 THR A CA 1
ATOM 2702 C C . THR A 1 346 ? 18.433 6.980 -37.063 1.00 90.19 346 THR A C 1
ATOM 2704 O O . THR A 1 346 ? 17.371 6.581 -36.582 1.00 90.19 346 THR A O 1
ATOM 2707 N N . ASN A 1 347 ? 19.246 7.801 -36.396 1.00 90.25 347 ASN A N 1
ATOM 2708 C CA . ASN A 1 347 ? 18.976 8.325 -35.058 1.00 90.25 347 ASN A CA 1
ATOM 2709 C C . ASN A 1 347 ? 17.868 9.390 -35.017 1.00 90.25 347 ASN A C 1
ATOM 2711 O O . ASN A 1 347 ? 17.358 9.662 -33.934 1.00 90.25 347 ASN A O 1
ATOM 2715 N N . ARG A 1 348 ? 17.425 9.937 -36.161 1.00 87.69 348 ARG A N 1
ATOM 2716 C CA . ARG A 1 348 ? 16.241 10.821 -36.229 1.00 87.69 348 ARG A CA 1
ATOM 2717 C C . ARG A 1 348 ? 14.915 10.079 -36.046 1.00 87.69 348 ARG A C 1
ATOM 2719 O O . ARG A 1 348 ? 13.883 10.735 -35.917 1.00 87.69 348 ARG A O 1
ATOM 2726 N N . ASP A 1 349 ? 14.910 8.741 -36.037 1.00 82.56 349 ASP A N 1
ATOM 2727 C CA . ASP A 1 349 ? 13.717 7.964 -35.685 1.00 82.56 349 ASP A CA 1
ATOM 2728 C C . ASP A 1 349 ? 13.240 8.378 -34.278 1.00 82.56 349 ASP A C 1
ATOM 2730 O O . ASP A 1 349 ? 13.989 8.212 -33.311 1.00 82.56 349 ASP A O 1
ATOM 2734 N N . PRO A 1 350 ? 11.998 8.876 -34.116 1.00 78.56 350 PRO A N 1
ATOM 2735 C CA . PRO A 1 350 ? 11.504 9.344 -32.824 1.00 78.56 350 PRO A CA 1
ATOM 2736 C C . PRO A 1 350 ? 11.450 8.238 -31.766 1.00 78.56 350 PRO A C 1
ATOM 2738 O O . PRO A 1 350 ? 11.345 8.557 -30.583 1.00 78.56 350 PRO A O 1
ATOM 2741 N N . ARG A 1 351 ? 11.541 6.959 -32.155 1.00 80.06 351 ARG A N 1
ATOM 2742 C CA . ARG A 1 351 ? 11.631 5.801 -31.255 1.00 80.06 351 ARG A CA 1
ATOM 2743 C C . ARG A 1 351 ? 13.042 5.567 -30.714 1.00 80.06 351 ARG A C 1
ATOM 2745 O O . ARG A 1 351 ? 13.171 4.754 -29.799 1.00 80.06 351 ARG A O 1
ATOM 2752 N N . ARG A 1 352 ? 14.086 6.207 -31.259 1.00 83.62 352 ARG A N 1
ATOM 2753 C CA . ARG A 1 352 ? 15.462 6.139 -30.739 1.00 83.62 352 ARG A CA 1
ATOM 2754 C C . ARG A 1 352 ? 15.699 7.206 -29.667 1.00 83.62 352 ARG A C 1
ATOM 2756 O O . ARG A 1 352 ? 15.227 8.336 -29.784 1.00 83.62 352 ARG A O 1
ATOM 2763 N N . GLY A 1 353 ? 16.387 6.806 -28.601 1.00 77.69 353 GLY A N 1
ATOM 2764 C CA . GLY A 1 353 ? 16.728 7.647 -27.455 1.00 77.69 353 GLY A CA 1
ATOM 2765 C C . GLY A 1 353 ? 18.031 7.208 -26.787 1.00 77.69 353 GLY A C 1
ATOM 2766 O O . GLY A 1 353 ? 18.634 6.196 -27.170 1.00 77.69 353 GLY A O 1
ATOM 2767 N N . LEU A 1 354 ? 18.459 7.957 -25.771 1.00 69.56 354 LEU A N 1
ATOM 2768 C CA . LEU A 1 354 ? 19.654 7.630 -24.993 1.00 69.56 354 LEU A CA 1
ATOM 2769 C C . LEU A 1 354 ? 19.367 6.430 -24.076 1.00 69.56 354 LEU A C 1
ATOM 2771 O O . LEU A 1 354 ? 18.398 6.409 -23.317 1.00 69.56 354 LEU A O 1
ATOM 2775 N N . GLY A 1 355 ? 20.215 5.399 -24.138 1.00 68.25 355 GLY A N 1
ATOM 2776 C CA . GLY A 1 355 ? 20.090 4.205 -23.297 1.00 68.25 355 GLY A CA 1
ATOM 2777 C C . GLY A 1 355 ? 18.739 3.490 -23.444 1.00 68.25 355 GLY A C 1
ATOM 2778 O O . GLY A 1 355 ? 18.433 2.914 -24.493 1.00 68.25 355 GLY A O 1
ATOM 2779 N N . HIS A 1 356 ? 17.939 3.473 -22.373 1.00 64.81 356 HIS A N 1
ATOM 2780 C CA . HIS A 1 356 ? 16.631 2.808 -22.340 1.00 64.81 356 HIS A CA 1
ATOM 2781 C C . HIS A 1 356 ? 15.422 3.748 -22.272 1.00 64.81 356 HIS A C 1
ATOM 2783 O O . HIS A 1 356 ? 14.321 3.275 -22.014 1.00 64.81 356 HIS A O 1
ATOM 2789 N N . GLU A 1 357 ? 15.622 5.035 -22.558 1.00 62.72 357 GLU A N 1
ATOM 2790 C CA . GLU A 1 357 ? 14.569 6.059 -22.566 1.00 62.72 357 GLU A CA 1
ATOM 2791 C C . GLU A 1 357 ? 13.424 5.731 -23.537 1.00 62.72 357 GLU A C 1
ATOM 2793 O O . GLU A 1 357 ? 12.252 5.890 -23.209 1.00 62.72 357 GLU A O 1
ATOM 2798 N N . LYS A 1 358 ? 13.758 5.236 -24.733 1.00 70.75 358 LYS A N 1
ATOM 2799 C CA . LYS A 1 358 ? 12.784 4.903 -25.777 1.00 70.75 358 LYS A CA 1
ATOM 2800 C C . LYS A 1 358 ? 12.880 3.449 -26.219 1.00 70.75 358 LYS A C 1
ATOM 2802 O O . LYS A 1 358 ? 13.750 2.695 -25.782 1.00 70.75 358 LYS A O 1
ATOM 2807 N N . THR A 1 359 ? 11.980 3.042 -27.116 1.00 73.19 359 THR A N 1
ATOM 2808 C CA . THR A 1 359 ? 11.901 1.676 -27.653 1.00 73.19 359 THR A CA 1
ATOM 2809 C C . THR A 1 359 ? 13.192 1.228 -28.332 1.00 73.19 359 THR A C 1
ATOM 2811 O O . THR A 1 359 ? 13.562 0.058 -28.215 1.00 73.19 359 THR A O 1
ATOM 2814 N N . LEU A 1 360 ? 13.933 2.140 -28.964 1.00 82.81 360 LEU A N 1
ATOM 2815 C CA . LEU A 1 360 ? 15.216 1.895 -29.623 1.00 82.81 360 LEU A CA 1
ATOM 2816 C C . LEU A 1 360 ? 16.322 2.750 -28.985 1.00 82.81 360 LEU A C 1
ATOM 2818 O O . LEU A 1 360 ? 16.063 3.826 -28.454 1.00 82.81 360 LEU A O 1
ATOM 2822 N N . THR A 1 361 ? 17.559 2.269 -29.029 1.00 85.06 361 THR A N 1
ATOM 2823 C CA . THR A 1 361 ? 18.730 3.006 -28.525 1.00 85.06 361 THR A CA 1
ATOM 2824 C C . THR A 1 361 ? 19.465 3.666 -29.687 1.00 85.06 361 THR A C 1
ATOM 2826 O O . THR A 1 361 ? 19.433 3.138 -30.803 1.00 85.06 361 THR A O 1
ATOM 2829 N N . TYR A 1 362 ? 20.096 4.818 -29.468 1.00 86.31 362 TYR A N 1
ATOM 2830 C CA . TYR A 1 362 ? 20.915 5.455 -30.500 1.00 86.31 362 TYR A CA 1
ATOM 2831 C C . TYR A 1 362 ? 22.048 4.548 -30.997 1.00 86.31 362 TYR A C 1
ATOM 2833 O O . TYR A 1 362 ? 22.581 3.709 -30.269 1.00 86.31 362 TYR A O 1
ATOM 2841 N N . LEU A 1 363 ? 22.385 4.708 -32.275 1.00 88.81 363 LEU A N 1
ATOM 2842 C CA . LEU A 1 363 ? 23.605 4.176 -32.864 1.00 88.81 363 LEU A CA 1
ATOM 2843 C C . LEU A 1 363 ? 24.740 5.164 -32.607 1.00 88.81 363 LEU A C 1
ATOM 2845 O O . LEU A 1 363 ? 24.604 6.348 -32.906 1.00 88.81 363 LEU A O 1
ATOM 2849 N N . GLU A 1 364 ? 25.857 4.666 -32.088 1.00 86.88 364 GLU A N 1
ATOM 2850 C CA . GLU A 1 364 ? 27.044 5.471 -31.806 1.00 86.88 364 GLU A CA 1
ATOM 2851 C C . GLU A 1 364 ? 28.244 4.962 -32.606 1.00 86.88 364 GLU A C 1
ATOM 2853 O O . GLU A 1 364 ? 28.465 3.744 -32.725 1.00 86.88 364 GLU A O 1
ATOM 2858 N N . LEU A 1 365 ? 29.036 5.910 -33.116 1.00 87.38 365 LEU A N 1
ATOM 2859 C CA . LEU A 1 365 ? 30.316 5.671 -33.782 1.00 87.38 365 LEU A CA 1
ATOM 2860 C C . LEU A 1 365 ? 31.437 5.481 -32.741 1.00 87.38 365 LEU A C 1
ATOM 2862 O O . LEU A 1 365 ? 32.397 6.246 -32.668 1.00 87.38 365 LEU A O 1
ATOM 2866 N N . ASP A 1 366 ? 31.273 4.465 -31.898 1.00 84.62 366 ASP A N 1
ATOM 2867 C CA . ASP A 1 366 ? 32.208 4.104 -30.833 1.00 84.62 366 ASP A CA 1
ATOM 2868 C C . ASP A 1 366 ? 33.412 3.291 -31.350 1.00 84.62 366 ASP A C 1
ATOM 2870 O O . ASP A 1 366 ? 33.536 2.976 -32.537 1.00 84.62 366 ASP A O 1
ATOM 2874 N N . THR A 1 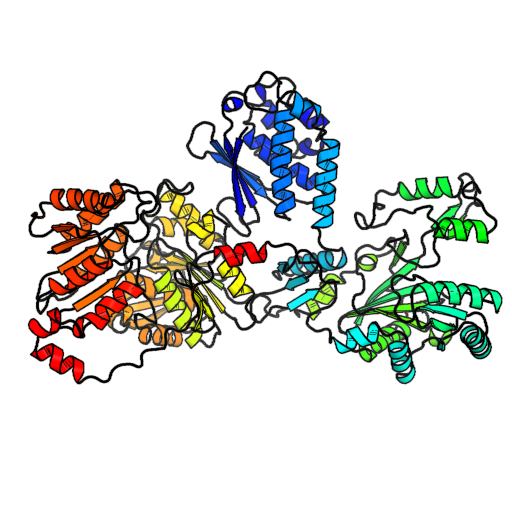367 ? 34.314 2.904 -30.446 1.00 81.94 367 THR A N 1
ATOM 2875 C CA . THR A 1 367 ? 35.505 2.108 -30.782 1.00 81.94 367 THR A CA 1
ATOM 2876 C C . THR A 1 367 ? 35.164 0.777 -31.465 1.00 81.94 367 THR A C 1
ATOM 2878 O O . THR A 1 367 ? 35.954 0.290 -32.274 1.00 81.94 367 THR A O 1
ATOM 2881 N N . GLN A 1 368 ? 34.007 0.165 -31.17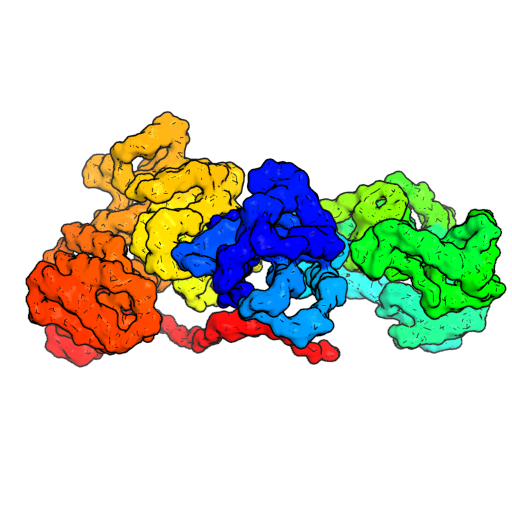8 1.00 80.50 368 GLN A N 1
ATOM 2882 C CA . GLN A 1 368 ? 33.602 -1.074 -31.851 1.00 80.50 368 GLN A CA 1
ATOM 2883 C C . GLN A 1 368 ? 33.170 -0.808 -33.292 1.00 80.50 368 GLN A C 1
ATOM 2885 O O . GLN A 1 368 ? 33.624 -1.513 -34.195 1.00 80.50 368 GLN A O 1
ATOM 2890 N N . ALA A 1 369 ? 32.345 0.219 -33.516 1.00 85.44 369 ALA A N 1
ATOM 2891 C CA . ALA A 1 369 ? 31.962 0.644 -34.858 1.00 85.44 369 ALA A CA 1
ATOM 2892 C C . ALA A 1 369 ? 33.198 0.992 -35.698 1.00 85.44 369 ALA A C 1
ATOM 2894 O O . ALA A 1 369 ? 33.329 0.510 -36.822 1.00 85.44 369 ALA A O 1
ATOM 2895 N N . GLN A 1 370 ? 34.134 1.758 -35.128 1.00 85.38 370 GLN A N 1
ATOM 2896 C CA . GLN A 1 370 ? 35.383 2.146 -35.791 1.00 85.38 370 GLN A CA 1
ATOM 2897 C C . GLN A 1 370 ? 36.219 0.927 -36.197 1.00 85.38 370 GLN A C 1
ATOM 2899 O O . GLN A 1 370 ? 36.618 0.825 -37.354 1.00 85.38 370 GLN A O 1
ATOM 2904 N N . ARG A 1 371 ? 36.401 -0.056 -35.304 1.00 82.06 371 ARG A N 1
ATOM 2905 C CA . ARG A 1 371 ? 37.126 -1.301 -35.624 1.00 82.06 371 ARG A CA 1
ATOM 2906 C C . ARG A 1 371 ? 36.486 -2.086 -36.769 1.00 82.06 371 ARG A C 1
ATOM 2908 O O . ARG A 1 371 ? 37.201 -2.670 -37.579 1.00 82.06 371 ARG A O 1
ATOM 2915 N N . LEU A 1 372 ? 35.154 -2.136 -36.841 1.00 85.62 372 LEU A N 1
ATOM 2916 C CA . LEU A 1 372 ? 34.452 -2.830 -37.927 1.00 85.62 372 LEU A CA 1
ATOM 2917 C C . LEU A 1 372 ? 34.583 -2.087 -39.258 1.00 85.62 372 LEU A C 1
ATOM 2919 O O . LEU A 1 372 ? 34.785 -2.727 -40.289 1.00 85.62 372 LEU A O 1
ATOM 2923 N N . ILE A 1 373 ? 34.528 -0.754 -39.225 1.00 87.88 373 ILE A N 1
ATOM 2924 C CA . ILE A 1 373 ? 34.782 0.115 -40.381 1.00 87.88 373 ILE A CA 1
ATOM 2925 C C . ILE A 1 373 ? 36.206 -0.107 -40.911 1.00 87.88 373 ILE A C 1
ATOM 2927 O O . ILE A 1 373 ? 36.372 -0.392 -42.096 1.00 87.88 373 ILE A O 1
ATOM 2931 N N . GLU A 1 374 ? 37.213 -0.088 -40.034 1.00 85.81 374 GLU A N 1
ATOM 2932 C CA . GLU A 1 374 ? 38.614 -0.348 -40.391 1.00 85.81 374 GLU A CA 1
ATOM 2933 C C . GLU A 1 374 ? 38.820 -1.761 -40.951 1.00 85.81 374 GLU A C 1
ATOM 2935 O O . GLU A 1 374 ? 39.454 -1.929 -41.994 1.00 85.81 374 GLU A O 1
ATOM 2940 N N . LYS A 1 375 ? 38.244 -2.788 -40.306 1.00 82.12 375 LYS A N 1
ATOM 2941 C CA . LYS A 1 375 ? 38.344 -4.189 -40.753 1.00 82.12 375 LYS A CA 1
ATOM 2942 C C . LYS A 1 375 ? 37.718 -4.402 -42.135 1.00 82.12 375 LYS A C 1
ATOM 2944 O O . LYS A 1 375 ? 38.202 -5.236 -42.896 1.00 82.12 375 LYS A O 1
ATOM 2949 N N . ALA A 1 376 ? 36.666 -3.655 -42.467 1.00 84.56 376 ALA A N 1
ATOM 2950 C CA . ALA A 1 376 ? 36.035 -3.679 -43.784 1.00 84.56 376 ALA A CA 1
ATOM 2951 C C . ALA A 1 376 ? 36.811 -2.880 -44.852 1.00 84.56 376 ALA A C 1
ATOM 2953 O O . ALA A 1 376 ? 36.428 -2.897 -46.021 1.00 84.56 376 ALA A O 1
ATOM 2954 N N . GLY A 1 377 ? 37.894 -2.188 -44.476 1.00 87.44 377 GLY A N 1
ATOM 2955 C CA . GLY A 1 377 ? 38.634 -1.292 -45.366 1.00 87.44 377 GLY A CA 1
ATOM 2956 C C . GLY A 1 377 ? 37.868 -0.011 -45.711 1.00 87.44 377 GLY A C 1
ATOM 2957 O O . GLY A 1 377 ? 38.158 0.616 -46.730 1.00 87.44 377 GLY A O 1
ATOM 2958 N N . CYS A 1 378 ? 36.881 0.361 -44.894 1.00 90.62 378 CYS A N 1
ATOM 2959 C CA . CYS A 1 378 ? 36.064 1.560 -45.048 1.00 90.62 378 CYS A CA 1
ATOM 2960 C C . CYS A 1 378 ? 36.552 2.686 -44.119 1.00 90.62 378 CYS A C 1
ATOM 2962 O O . CYS A 1 378 ? 37.407 2.501 -43.256 1.00 90.62 378 CYS A O 1
ATOM 2964 N N . THR A 1 379 ? 35.966 3.868 -44.282 1.00 92.12 379 THR A N 1
ATOM 2965 C CA . THR A 1 379 ? 36.073 5.015 -43.364 1.00 92.12 379 THR A CA 1
ATOM 2966 C C . THR A 1 379 ? 34.669 5.496 -42.981 1.00 92.12 379 THR A C 1
ATOM 2968 O O . THR A 1 379 ? 33.720 5.193 -43.708 1.00 92.12 379 THR A O 1
ATOM 2971 N N . PRO A 1 380 ? 34.487 6.275 -41.897 1.00 91.12 380 PRO A N 1
ATOM 2972 C CA . PRO A 1 380 ? 33.172 6.835 -41.560 1.00 91.12 380 PRO A CA 1
ATOM 2973 C C . PRO A 1 380 ? 32.549 7.672 -42.694 1.00 91.12 380 PRO A C 1
ATOM 2975 O O . PRO A 1 380 ? 31.332 7.713 -42.833 1.00 91.12 380 PRO A O 1
ATOM 2978 N N . GLN A 1 381 ? 33.385 8.251 -43.565 1.00 93.75 381 GLN A N 1
ATOM 2979 C CA . GLN A 1 381 ? 32.987 9.040 -44.738 1.00 93.75 381 GLN A CA 1
ATOM 2980 C C . GLN A 1 381 ? 32.686 8.185 -45.986 1.00 93.75 381 GLN A C 1
ATOM 2982 O O . GLN A 1 381 ? 32.405 8.721 -47.056 1.00 93.75 381 GLN A O 1
ATOM 2987 N N . THR A 1 382 ? 32.770 6.855 -45.892 1.00 93.44 382 THR A N 1
ATOM 2988 C CA . THR A 1 382 ? 32.457 5.956 -47.011 1.00 93.44 382 THR A CA 1
ATOM 2989 C C . THR A 1 382 ? 30.958 5.975 -47.305 1.00 93.44 382 THR A C 1
ATOM 2991 O O . THR A 1 382 ? 30.153 5.761 -46.402 1.00 93.44 382 THR A O 1
ATOM 2994 N N . VAL A 1 383 ? 30.586 6.196 -48.570 1.00 94.69 383 VAL A N 1
ATOM 2995 C CA . VAL A 1 383 ? 29.197 6.106 -49.051 1.00 94.69 383 VAL A CA 1
ATOM 2996 C C . VAL A 1 383 ? 28.902 4.663 -49.452 1.00 94.69 383 VAL A C 1
ATOM 2998 O O . VAL A 1 383 ? 29.537 4.117 -50.358 1.00 94.69 383 VAL A O 1
ATOM 3001 N N . LEU A 1 384 ? 27.948 4.043 -48.761 1.00 92.12 384 LEU A N 1
ATOM 3002 C CA . LEU A 1 384 ? 27.510 2.672 -49.024 1.00 92.12 384 LEU A CA 1
ATOM 3003 C C . LEU A 1 384 ? 26.609 2.620 -50.261 1.00 92.12 384 LEU A C 1
ATOM 3005 O O . LEU A 1 384 ? 25.839 3.550 -50.515 1.00 92.12 384 LEU A O 1
ATOM 3009 N N . LYS A 1 385 ? 26.660 1.521 -51.022 1.00 92.62 385 LYS A N 1
ATOM 3010 C CA . LYS A 1 385 ? 25.762 1.347 -52.174 1.00 92.62 385 LYS A CA 1
ATOM 3011 C C . LYS A 1 385 ? 24.312 1.253 -51.707 1.00 92.62 385 LYS A C 1
ATOM 3013 O O . LYS A 1 385 ? 24.030 0.799 -50.601 1.00 92.62 385 LYS A O 1
ATOM 3018 N N . GLU A 1 386 ? 23.384 1.640 -52.576 1.00 93.38 386 GLU A N 1
ATOM 3019 C CA . GLU A 1 386 ? 21.956 1.531 -52.284 1.00 93.38 386 GLU A CA 1
ATOM 3020 C C . GLU A 1 386 ? 21.577 0.084 -51.906 1.00 93.38 386 GLU A C 1
ATOM 3022 O O . GLU A 1 386 ? 21.869 -0.866 -52.637 1.00 93.38 386 GLU A O 1
ATOM 3027 N N . GLY A 1 387 ? 20.966 -0.084 -50.731 1.00 89.81 387 GLY A N 1
ATOM 3028 C CA . GLY A 1 387 ? 20.562 -1.374 -50.165 1.00 89.81 387 GLY A CA 1
ATOM 3029 C C . GLY A 1 387 ? 21.671 -2.162 -49.454 1.00 89.81 387 GLY A C 1
ATOM 3030 O O . GLY A 1 387 ? 21.384 -3.207 -48.864 1.00 89.81 387 GLY A O 1
ATOM 3031 N N . GLU A 1 388 ? 22.919 -1.689 -49.465 1.00 92.06 388 GLU A N 1
ATOM 3032 C CA . GLU A 1 388 ? 24.036 -2.329 -48.766 1.00 92.06 388 GLU A CA 1
ATOM 3033 C C . GLU A 1 388 ? 23.912 -2.126 -47.250 1.00 92.06 388 GLU A C 1
ATOM 3035 O O . GLU A 1 388 ? 23.829 -1.000 -46.766 1.00 92.06 388 GLU A O 1
ATOM 3040 N N . ARG A 1 389 ? 23.889 -3.218 -46.474 1.00 91.31 389 ARG A N 1
ATOM 3041 C CA . ARG A 1 389 ? 23.818 -3.155 -45.006 1.00 91.31 389 ARG A CA 1
ATOM 3042 C C . ARG A 1 389 ? 25.216 -3.197 -44.408 1.00 91.31 389 ARG A C 1
ATOM 3044 O O . ARG A 1 389 ? 25.926 -4.181 -44.604 1.00 91.31 389 ARG A O 1
ATOM 3051 N N . PHE A 1 390 ? 25.565 -2.192 -43.614 1.00 91.12 390 PHE A N 1
ATOM 3052 C CA . PHE A 1 390 ? 26.821 -2.168 -42.871 1.00 91.12 390 PHE A CA 1
ATOM 3053 C C . PHE A 1 390 ? 26.571 -2.356 -41.376 1.00 91.12 390 PHE A C 1
ATOM 3055 O O . PHE A 1 390 ? 25.882 -1.554 -40.740 1.00 91.12 390 PHE A O 1
ATOM 3062 N N . MET A 1 391 ? 27.129 -3.429 -40.814 1.00 89.75 391 MET A N 1
ATOM 3063 C CA . MET A 1 391 ? 26.986 -3.766 -39.399 1.00 89.75 391 MET A CA 1
ATOM 3064 C C . MET A 1 391 ? 27.941 -2.919 -38.560 1.00 89.75 391 MET A C 1
ATOM 3066 O O . MET A 1 391 ? 29.156 -2.988 -38.717 1.00 89.75 391 MET A O 1
ATOM 3070 N N . LEU A 1 392 ? 27.385 -2.152 -37.628 1.00 88.44 392 LEU A N 1
ATOM 3071 C CA . LEU A 1 392 ? 28.140 -1.361 -36.658 1.00 88.44 392 LEU A CA 1
ATOM 3072 C C . LEU A 1 392 ? 28.446 -2.158 -35.386 1.00 88.44 392 LEU A C 1
ATOM 3074 O O . LEU A 1 392 ? 29.231 -1.703 -34.557 1.00 88.44 392 LEU A O 1
ATOM 3078 N N . ARG A 1 393 ? 27.823 -3.329 -35.206 1.00 86.88 393 ARG A N 1
ATOM 3079 C CA . ARG A 1 393 ? 28.037 -4.253 -34.083 1.00 86.88 393 ARG A CA 1
ATOM 3080 C C . ARG A 1 393 ? 28.033 -5.698 -34.585 1.00 86.88 393 ARG A C 1
ATOM 3082 O O . ARG A 1 393 ? 27.411 -6.004 -35.597 1.00 86.88 393 ARG A O 1
ATOM 3089 N N . LEU A 1 394 ? 28.697 -6.591 -33.850 1.00 77.56 394 LEU A N 1
ATOM 3090 C CA . LEU A 1 394 ? 28.717 -8.033 -34.144 1.00 77.56 394 LEU A CA 1
ATOM 3091 C C . LEU A 1 394 ? 27.592 -8.809 -33.444 1.00 77.56 394 LEU A C 1
ATOM 3093 O O . LEU A 1 394 ? 27.268 -9.919 -33.852 1.00 77.56 394 LEU A O 1
ATOM 3097 N N . THR A 1 395 ? 26.992 -8.235 -32.398 1.00 78.75 395 THR A N 1
ATOM 3098 C CA . THR A 1 395 ? 25.923 -8.855 -31.606 1.00 78.75 395 THR A CA 1
ATOM 3099 C C . THR A 1 395 ? 24.642 -8.024 -31.656 1.00 78.75 395 THR A C 1
ATOM 3101 O O . THR A 1 395 ? 24.671 -6.796 -31.771 1.00 78.75 395 THR A O 1
ATOM 3104 N N . GLY A 1 396 ? 23.494 -8.697 -31.557 1.00 79.75 396 GLY A N 1
ATOM 3105 C CA . GLY A 1 396 ? 22.151 -8.109 -31.622 1.00 79.75 396 GLY A CA 1
ATOM 3106 C C . GLY A 1 396 ? 21.695 -7.363 -30.361 1.00 79.75 396 GLY A C 1
ATOM 3107 O O . GLY A 1 396 ? 20.505 -7.343 -30.053 1.00 79.75 396 GLY A O 1
ATOM 3108 N N . ASN A 1 397 ? 22.609 -6.783 -29.582 1.00 81.56 397 ASN A N 1
ATOM 3109 C CA . ASN A 1 397 ? 22.259 -6.124 -28.324 1.00 81.56 397 ASN A CA 1
ATOM 3110 C C . ASN A 1 397 ? 21.476 -4.822 -28.573 1.00 81.56 397 ASN A C 1
ATOM 3112 O O . ASN A 1 397 ? 21.968 -3.891 -29.212 1.00 81.56 397 ASN A O 1
ATOM 3116 N N . LEU A 1 398 ? 20.265 -4.720 -28.011 1.00 83.44 398 LEU A N 1
ATOM 3117 C CA . LEU A 1 398 ? 19.431 -3.513 -28.136 1.00 83.44 398 LEU A CA 1
ATOM 3118 C C . LEU A 1 398 ? 20.095 -2.286 -27.498 1.00 83.44 398 LEU A C 1
ATOM 3120 O O . LEU A 1 398 ? 19.925 -1.182 -27.999 1.00 83.44 398 LEU A O 1
ATOM 3124 N N . SER A 1 399 ? 20.875 -2.476 -26.427 1.00 78.19 399 SER A N 1
ATOM 3125 C CA . SER A 1 399 ? 21.590 -1.399 -25.726 1.00 78.19 399 SER A CA 1
ATOM 3126 C C . SER A 1 399 ? 22.676 -0.730 -26.568 1.00 78.19 399 SER A C 1
ATOM 3128 O O . SER A 1 399 ? 23.111 0.359 -26.223 1.00 78.19 399 SER A O 1
ATOM 3130 N N . THR A 1 400 ? 23.118 -1.365 -27.655 1.00 80.12 400 THR A N 1
ATOM 3131 C CA . THR A 1 400 ? 24.108 -0.823 -28.599 1.00 80.12 400 THR A CA 1
ATOM 3132 C C . THR A 1 400 ? 23.476 -0.526 -29.962 1.00 80.12 400 THR A C 1
ATOM 3134 O O . THR A 1 400 ? 24.130 -0.618 -31.000 1.00 80.12 400 THR A O 1
ATOM 3137 N N . GLY A 1 401 ? 22.172 -0.221 -29.964 1.00 83.12 401 GLY A N 1
ATOM 3138 C CA . GLY A 1 401 ? 21.416 0.216 -31.138 1.00 83.12 401 GLY A CA 1
ATOM 3139 C C . GLY A 1 401 ? 20.899 -0.906 -32.045 1.00 83.12 401 GLY A C 1
ATOM 3140 O O . GLY A 1 401 ? 20.379 -0.608 -33.127 1.00 83.12 401 GLY A O 1
ATOM 3141 N N . GLY A 1 402 ? 21.004 -2.168 -31.609 1.00 87.44 402 GLY A N 1
ATOM 3142 C CA . GLY A 1 402 ? 20.378 -3.319 -32.262 1.00 87.44 402 GLY A CA 1
ATOM 3143 C C . GLY A 1 402 ? 18.850 -3.228 -32.312 1.00 87.44 402 GLY A C 1
ATOM 3144 O O . GLY A 1 402 ? 18.221 -2.472 -31.569 1.00 87.44 402 GLY A O 1
ATOM 3145 N N . THR A 1 403 ? 18.249 -4.013 -33.202 1.00 89.94 403 THR A N 1
ATOM 3146 C CA . THR A 1 403 ? 16.792 -4.070 -33.416 1.00 89.94 403 THR A CA 1
ATOM 3147 C C . THR A 1 403 ? 16.264 -5.479 -33.162 1.00 89.94 403 THR A C 1
ATOM 3149 O O . THR A 1 403 ? 17.030 -6.443 -33.150 1.00 89.94 403 THR A O 1
ATOM 3152 N N . ALA A 1 404 ? 14.961 -5.598 -32.917 1.00 93.00 404 ALA A N 1
ATOM 3153 C CA . ALA A 1 404 ? 14.309 -6.873 -32.636 1.00 93.00 404 ALA A CA 1
ATOM 3154 C C . ALA A 1 404 ? 13.113 -7.091 -33.565 1.00 93.00 404 ALA A C 1
ATOM 3156 O O . ALA A 1 404 ? 12.265 -6.207 -33.689 1.00 93.00 404 ALA A O 1
ATOM 3157 N N . ILE A 1 405 ? 13.038 -8.271 -34.175 1.00 95.31 405 ILE A N 1
ATOM 3158 C CA . ILE A 1 405 ? 11.936 -8.688 -35.045 1.00 95.31 405 ILE A CA 1
ATOM 3159 C C . ILE A 1 405 ? 11.190 -9.828 -34.354 1.00 95.31 405 ILE A C 1
ATOM 3161 O O . ILE A 1 405 ? 11.789 -10.848 -34.012 1.00 95.31 405 ILE A O 1
ATOM 3165 N N . ASP A 1 406 ? 9.886 -9.680 -34.144 1.00 97.38 406 ASP A N 1
ATOM 3166 C CA . ASP A 1 406 ? 9.062 -10.748 -33.577 1.00 97.38 406 ASP A CA 1
ATOM 3167 C C . ASP A 1 406 ? 8.952 -11.936 -34.553 1.00 97.38 406 ASP A C 1
ATOM 3169 O O . ASP A 1 406 ? 8.562 -11.800 -35.715 1.00 97.38 406 ASP A O 1
ATOM 3173 N N . ARG A 1 407 ? 9.304 -13.127 -34.063 1.00 97.75 407 ARG A N 1
ATOM 3174 C CA . ARG A 1 407 ? 9.259 -14.411 -34.784 1.00 97.75 407 ARG A CA 1
ATOM 3175 C C . ARG A 1 407 ? 8.430 -15.459 -34.045 1.00 97.75 407 ARG A C 1
ATOM 3177 O O . ARG A 1 407 ? 8.529 -16.649 -34.346 1.00 97.75 407 ARG A O 1
ATOM 3184 N N . THR A 1 408 ? 7.616 -15.035 -33.079 1.00 97.69 408 THR A N 1
ATOM 3185 C CA . THR A 1 408 ? 6.888 -15.946 -32.185 1.00 97.69 408 THR A CA 1
ATOM 3186 C C . THR A 1 408 ? 5.976 -16.909 -32.940 1.00 97.69 408 THR A C 1
ATOM 3188 O O . THR A 1 408 ? 5.972 -18.094 -32.629 1.00 97.69 408 THR A O 1
ATOM 3191 N N . ASP A 1 409 ? 5.267 -16.449 -33.973 1.00 96.62 409 ASP A N 1
ATOM 3192 C CA . ASP A 1 409 ? 4.356 -17.311 -34.746 1.00 96.62 409 ASP A CA 1
ATOM 3193 C C . ASP A 1 409 ? 5.068 -18.081 -35.879 1.00 96.62 409 ASP A C 1
ATOM 3195 O O . ASP A 1 409 ? 4.455 -18.893 -36.570 1.00 96.62 409 ASP A O 1
ATOM 3199 N N . VAL A 1 410 ? 6.365 -17.822 -36.085 1.00 96.62 410 VAL A N 1
ATOM 3200 C CA . VAL A 1 410 ? 7.180 -18.397 -37.170 1.00 96.62 410 VAL A CA 1
ATOM 3201 C C . VAL A 1 410 ? 8.022 -19.579 -36.684 1.00 96.62 410 VAL A C 1
ATOM 3203 O O . VAL A 1 410 ? 8.388 -20.440 -37.482 1.00 96.62 410 VAL A O 1
ATOM 3206 N N . ILE A 1 411 ? 8.341 -19.643 -35.387 1.00 97.81 411 ILE A N 1
ATOM 3207 C CA . ILE A 1 411 ? 9.193 -20.692 -34.816 1.00 97.81 411 ILE A CA 1
ATOM 3208 C C . ILE A 1 411 ? 8.648 -22.100 -35.084 1.00 97.81 411 ILE A C 1
ATOM 3210 O O . ILE A 1 411 ? 7.486 -22.419 -34.828 1.00 97.81 411 ILE A O 1
ATOM 3214 N N . HIS A 1 412 ? 9.528 -22.996 -35.528 1.00 98.44 412 HIS A N 1
ATOM 3215 C CA . HIS A 1 412 ? 9.169 -24.394 -35.701 1.00 98.44 412 HIS A CA 1
ATOM 3216 C C . HIS A 1 412 ? 8.872 -25.072 -34.348 1.00 98.44 412 HIS A C 1
ATOM 3218 O O . HIS A 1 412 ? 9.664 -24.931 -33.407 1.00 98.44 412 HIS A O 1
ATOM 3224 N N . PRO A 1 413 ? 7.838 -25.932 -34.237 1.00 97.81 413 PRO A N 1
ATOM 3225 C CA . PRO A 1 413 ? 7.520 -26.639 -32.993 1.00 97.81 413 PRO A CA 1
ATOM 3226 C C . PRO A 1 413 ? 8.671 -27.473 -32.407 1.00 97.81 413 PRO A C 1
ATOM 3228 O O . PRO A 1 413 ? 8.725 -27.689 -31.198 1.00 97.81 413 PRO A O 1
ATOM 3231 N N . VAL A 1 414 ? 9.603 -27.959 -33.239 1.00 97.81 414 VAL A N 1
ATOM 3232 C CA . VAL A 1 414 ? 10.811 -28.668 -32.763 1.00 97.81 414 VAL A CA 1
ATOM 3233 C C . VAL A 1 414 ? 11.744 -27.721 -32.007 1.00 97.81 414 VAL A C 1
ATOM 3235 O O . VAL A 1 414 ? 12.175 -28.063 -30.908 1.00 97.81 414 VAL A O 1
ATOM 3238 N N . ASN A 1 415 ? 12.006 -26.529 -32.547 1.00 98.19 415 ASN A N 1
ATOM 3239 C CA . ASN A 1 415 ? 12.871 -25.529 -31.913 1.00 98.19 415 ASN A CA 1
ATOM 3240 C C . ASN A 1 415 ? 12.239 -25.009 -30.620 1.00 98.19 415 ASN A C 1
ATOM 3242 O O . ASN A 1 415 ? 12.920 -24.894 -29.604 1.00 98.19 415 ASN A O 1
ATOM 3246 N N . ALA A 1 416 ? 10.918 -24.804 -30.626 1.00 98.12 416 ALA A N 1
ATOM 3247 C CA . ALA A 1 416 ? 10.172 -24.450 -29.424 1.00 98.12 416 ALA A CA 1
ATOM 3248 C C . ALA A 1 416 ? 10.322 -25.518 -28.324 1.00 98.12 416 ALA A C 1
ATOM 3250 O O . ALA A 1 416 ? 10.649 -25.191 -27.186 1.00 98.12 416 ALA A O 1
ATOM 3251 N N . ARG A 1 417 ? 10.179 -26.810 -28.665 1.00 98.00 417 ARG A N 1
ATOM 3252 C CA . ARG A 1 417 ? 10.408 -27.915 -27.715 1.00 98.00 417 ARG A CA 1
ATOM 3253 C C . ARG A 1 417 ? 11.850 -27.985 -27.219 1.00 98.00 417 ARG A C 1
ATOM 3255 O O . ARG A 1 417 ? 12.054 -28.284 -26.046 1.00 98.00 417 ARG A O 1
ATOM 3262 N N . ILE A 1 418 ? 12.835 -27.733 -28.082 1.00 98.19 418 ILE A N 1
ATOM 3263 C CA . ILE A 1 418 ? 14.252 -27.663 -27.697 1.00 98.19 418 ILE A CA 1
ATOM 3264 C C . ILE A 1 418 ? 14.452 -26.563 -26.651 1.00 98.19 418 ILE A C 1
ATOM 3266 O O . ILE A 1 418 ? 15.003 -26.847 -25.591 1.00 98.19 418 ILE A O 1
ATOM 3270 N N . ALA A 1 419 ? 13.944 -25.354 -26.902 1.00 98.38 419 ALA A N 1
ATOM 3271 C CA . ALA A 1 419 ? 14.050 -24.232 -25.972 1.00 98.38 419 ALA A CA 1
ATOM 3272 C C . ALA A 1 419 ? 13.354 -24.525 -24.633 1.00 98.38 419 ALA A C 1
ATOM 3274 O O . ALA A 1 419 ? 13.952 -24.348 -23.573 1.00 98.38 419 ALA A O 1
ATOM 3275 N N . THR A 1 420 ? 12.127 -25.054 -24.659 1.00 98.31 420 THR A N 1
ATOM 3276 C CA . THR A 1 420 ? 11.407 -25.447 -23.439 1.00 98.31 420 THR A CA 1
ATOM 3277 C C . THR A 1 420 ? 12.172 -26.496 -22.631 1.00 98.31 420 THR A C 1
ATOM 3279 O O . THR A 1 420 ? 12.342 -26.331 -21.424 1.00 98.31 420 THR A O 1
ATOM 3282 N N . ARG A 1 421 ? 12.670 -27.559 -23.281 1.00 98.06 421 ARG A N 1
ATOM 3283 C CA . ARG A 1 421 ? 13.463 -28.599 -22.607 1.00 98.06 421 ARG A CA 1
ATOM 3284 C C . ARG A 1 421 ? 14.763 -28.043 -22.038 1.00 98.06 421 ARG A C 1
ATOM 3286 O O . ARG A 1 421 ? 15.184 -28.490 -20.978 1.00 98.06 421 ARG A O 1
ATOM 3293 N N . ALA A 1 422 ? 15.387 -27.086 -22.717 1.00 98.12 422 ALA A N 1
ATOM 3294 C CA . ALA A 1 422 ? 16.615 -26.450 -22.261 1.00 98.12 422 ALA A CA 1
ATOM 3295 C C . ALA A 1 422 ? 16.408 -25.706 -20.935 1.00 98.12 422 ALA A C 1
ATOM 3297 O O . ALA A 1 422 ? 17.122 -25.956 -19.967 1.00 98.12 422 ALA A O 1
ATOM 3298 N N . VAL A 1 423 ? 15.363 -24.880 -20.857 1.00 98.12 423 VAL A N 1
ATOM 3299 C CA . VAL A 1 423 ? 14.980 -24.146 -19.638 1.00 98.12 423 VAL A CA 1
ATOM 3300 C C . VAL A 1 423 ? 14.619 -25.103 -18.498 1.00 98.12 423 VAL A C 1
ATOM 3302 O O . VAL A 1 423 ? 15.084 -24.924 -17.374 1.00 98.12 423 VAL A O 1
ATOM 3305 N N . GLN A 1 424 ? 13.889 -26.183 -18.795 1.00 96.81 424 GLN A N 1
ATOM 3306 C CA . GLN A 1 424 ? 13.586 -27.238 -17.820 1.00 96.81 424 GLN A CA 1
ATOM 3307 C C . GLN A 1 424 ? 14.833 -27.993 -17.337 1.00 96.81 424 GLN A C 1
ATOM 3309 O O . GLN A 1 424 ? 14.904 -28.346 -16.166 1.00 96.81 424 GLN A O 1
ATOM 3314 N N . THR A 1 425 ? 15.815 -28.229 -18.215 1.00 97.81 425 THR A N 1
ATOM 3315 C CA . THR A 1 425 ? 17.073 -28.919 -17.871 1.00 97.81 425 THR A CA 1
ATOM 3316 C C . THR A 1 425 ? 17.905 -28.096 -16.889 1.00 97.81 425 THR A C 1
ATOM 3318 O O . THR A 1 425 ? 18.496 -28.658 -15.972 1.00 97.81 425 THR A O 1
ATOM 3321 N N . VAL A 1 426 ? 17.920 -26.769 -17.049 1.00 97.12 426 VAL A N 1
ATOM 3322 C CA . VAL A 1 426 ? 18.566 -25.846 -16.099 1.00 97.12 426 VAL A CA 1
ATOM 3323 C C . VAL A 1 426 ? 17.749 -25.697 -14.806 1.00 97.12 426 VAL A C 1
ATOM 3325 O O . VAL A 1 426 ? 18.317 -25.453 -13.745 1.00 97.12 426 VAL A O 1
ATOM 3328 N N . GLY A 1 427 ? 16.427 -25.882 -14.875 1.00 96.38 427 GLY A N 1
ATOM 3329 C CA . GLY A 1 427 ? 15.517 -25.769 -13.732 1.00 96.38 427 GLY A CA 1
ATOM 3330 C C . GLY A 1 427 ? 14.954 -24.360 -13.519 1.00 96.38 427 GLY A C 1
ATOM 3331 O O . GLY A 1 427 ? 14.650 -23.991 -12.387 1.00 96.38 427 GLY A O 1
ATOM 3332 N N . LEU A 1 428 ? 14.840 -23.567 -14.588 1.00 97.62 428 LEU A N 1
ATOM 3333 C CA . LEU A 1 428 ? 14.290 -22.209 -14.548 1.00 97.62 428 LEU A CA 1
ATOM 3334 C C . LEU A 1 428 ? 12.770 -22.210 -14.790 1.00 97.62 428 LEU A C 1
ATOM 3336 O O . LEU A 1 428 ? 12.260 -22.946 -15.636 1.00 97.62 428 LEU A O 1
ATOM 3340 N N . ASP A 1 429 ? 12.048 -21.348 -14.077 1.00 96.88 429 ASP A N 1
ATOM 3341 C CA . ASP A 1 429 ? 10.631 -21.026 -14.303 1.00 96.88 429 ASP A CA 1
ATOM 3342 C C . ASP A 1 429 ? 10.452 -20.034 -15.467 1.00 96.88 429 ASP A C 1
ATOM 3344 O O . ASP A 1 429 ? 9.531 -20.173 -16.281 1.00 96.88 429 ASP A O 1
ATOM 3348 N N . ILE A 1 430 ? 11.380 -19.080 -15.575 1.00 98.12 430 ILE A N 1
ATOM 3349 C CA . ILE A 1 430 ? 11.518 -18.132 -16.681 1.00 98.12 430 ILE A CA 1
ATOM 3350 C C . ILE A 1 430 ? 12.942 -18.235 -17.224 1.00 98.12 430 ILE A C 1
ATOM 3352 O O . ILE A 1 430 ? 13.911 -18.102 -16.483 1.00 98.12 430 ILE A O 1
ATOM 3356 N N . GLY A 1 431 ? 13.083 -18.451 -18.530 1.00 97.38 431 GLY A N 1
ATOM 3357 C CA . GLY A 1 431 ? 14.392 -18.551 -19.169 1.00 97.38 431 GLY A CA 1
ATOM 3358 C C . GLY A 1 431 ? 14.412 -17.922 -20.553 1.00 97.38 431 GLY A C 1
ATOM 3359 O O . GLY A 1 431 ? 13.510 -18.141 -21.361 1.00 97.38 431 GLY A O 1
ATOM 3360 N N . GLY A 1 432 ? 15.459 -17.151 -20.842 1.00 97.50 432 GLY A N 1
ATOM 3361 C CA . GLY A 1 432 ? 15.757 -16.684 -22.195 1.00 97.50 432 GLY A CA 1
ATOM 3362 C C . GLY A 1 432 ? 16.797 -17.577 -22.849 1.00 97.50 432 GLY A C 1
ATOM 3363 O O . GLY A 1 432 ? 17.942 -17.590 -22.406 1.00 97.50 432 GLY A O 1
ATOM 3364 N N . VAL A 1 433 ? 16.410 -18.291 -23.898 1.00 97.75 433 VAL A N 1
ATOM 3365 C CA . VAL A 1 433 ? 17.291 -19.170 -24.672 1.00 97.75 433 VAL A CA 1
ATOM 3366 C C . VAL A 1 433 ? 17.801 -18.410 -25.888 1.00 97.75 433 VAL A C 1
ATOM 3368 O O . VAL A 1 433 ? 17.002 -18.007 -26.733 1.00 97.75 433 VAL A O 1
ATOM 3371 N N . ASP A 1 434 ? 19.115 -18.242 -25.987 1.00 95.69 434 ASP A N 1
ATOM 3372 C CA . ASP A 1 434 ? 19.765 -17.738 -27.195 1.00 95.69 43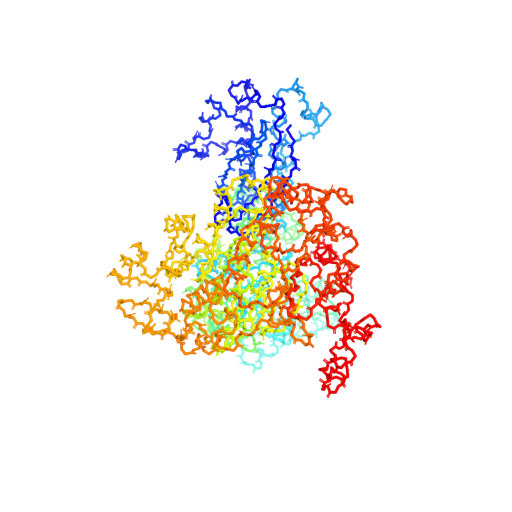4 ASP A CA 1
ATOM 3373 C C . ASP A 1 434 ? 20.046 -18.897 -28.135 1.00 95.69 434 ASP A C 1
ATOM 3375 O O . ASP A 1 434 ? 20.799 -19.817 -27.808 1.00 95.69 434 ASP A O 1
ATOM 3379 N N . MET A 1 435 ? 19.418 -18.856 -29.304 1.00 96.75 435 MET A N 1
ATOM 3380 C CA . MET A 1 435 ? 19.518 -19.884 -30.325 1.00 96.75 435 MET A CA 1
ATOM 3381 C C . MET A 1 435 ? 19.981 -19.270 -31.640 1.00 96.75 435 MET A C 1
ATOM 3383 O O . MET A 1 435 ? 19.353 -18.354 -32.168 1.00 96.75 435 MET A O 1
ATOM 3387 N N . ILE A 1 436 ? 21.043 -19.838 -32.203 1.00 96.12 436 ILE A N 1
ATOM 3388 C CA . ILE A 1 436 ? 21.456 -19.546 -33.574 1.00 96.12 436 ILE A CA 1
ATOM 3389 C C . ILE A 1 436 ? 20.744 -20.527 -34.494 1.00 96.12 436 ILE A C 1
ATOM 3391 O O . ILE A 1 436 ? 20.858 -21.743 -34.321 1.00 96.12 436 ILE A O 1
ATOM 3395 N N . ALA A 1 437 ? 20.009 -19.997 -35.467 1.00 96.19 437 ALA A N 1
ATOM 3396 C CA . ALA A 1 437 ? 19.273 -20.781 -36.449 1.00 96.19 437 ALA A CA 1
ATOM 3397 C C . ALA A 1 437 ? 19.345 -20.094 -37.823 1.00 96.19 437 ALA A C 1
ATOM 3399 O O . ALA A 1 437 ? 18.960 -18.928 -37.923 1.00 96.19 437 ALA A O 1
ATOM 3400 N N . PRO A 1 438 ? 19.791 -20.779 -38.895 1.00 94.75 438 PRO A N 1
ATOM 3401 C CA . PRO A 1 438 ? 19.705 -20.252 -40.259 1.00 94.75 438 PRO A CA 1
ATOM 3402 C C . PRO A 1 438 ? 18.276 -19.875 -40.660 1.00 94.75 438 PRO A C 1
ATOM 3404 O O . PRO A 1 438 ? 18.065 -18.902 -41.372 1.00 94.75 438 PRO A O 1
ATOM 3407 N N . ASP A 1 439 ? 17.303 -20.662 -40.198 1.00 94.94 439 ASP A N 1
ATOM 3408 C CA . ASP A 1 439 ? 15.879 -20.459 -40.435 1.00 94.94 439 ASP A CA 1
ATOM 3409 C C . ASP A 1 439 ? 15.097 -21.013 -39.235 1.00 94.94 439 ASP A C 1
ATOM 3411 O O . ASP A 1 439 ? 14.982 -22.227 -39.058 1.00 94.94 439 ASP A O 1
ATOM 3415 N N . ILE A 1 440 ? 14.563 -20.127 -38.388 1.00 96.81 440 ILE A N 1
ATOM 3416 C CA . ILE A 1 440 ? 13.851 -20.519 -37.159 1.00 96.81 440 ILE A CA 1
ATOM 3417 C C . ILE A 1 440 ? 12.551 -21.290 -37.436 1.00 96.81 440 ILE A C 1
ATOM 3419 O O . ILE A 1 440 ? 12.052 -21.984 -36.542 1.00 96.81 440 ILE A O 1
ATOM 3423 N N . SER A 1 441 ? 12.030 -21.211 -38.668 1.00 97.25 441 SER A N 1
ATOM 3424 C CA . SER A 1 441 ? 10.837 -21.937 -39.123 1.00 97.25 441 SER A CA 1
ATOM 3425 C C . SER A 1 441 ? 11.101 -23.405 -39.460 1.00 97.25 441 SER A C 1
ATOM 3427 O O . SER A 1 441 ? 10.157 -24.166 -39.683 1.00 97.25 441 SER A O 1
ATOM 3429 N N . LYS A 1 442 ? 12.365 -23.846 -39.420 1.00 97.19 442 LYS A N 1
ATOM 3430 C CA . LYS A 1 442 ? 12.781 -25.237 -39.647 1.00 97.19 442 LYS A CA 1
ATOM 3431 C C . LYS A 1 442 ? 13.551 -25.793 -38.447 1.00 97.19 442 LYS A C 1
ATOM 3433 O O . LYS A 1 442 ? 14.160 -25.023 -37.708 1.00 97.19 442 LYS A O 1
ATOM 3438 N N . PRO A 1 443 ? 13.548 -27.117 -38.211 1.00 96.56 443 PRO A N 1
ATOM 3439 C CA . PRO A 1 443 ? 14.322 -27.717 -37.125 1.00 96.56 443 PRO A CA 1
ATOM 3440 C C . PRO A 1 443 ? 15.826 -27.414 -37.230 1.00 96.56 443 PRO A C 1
ATOM 3442 O O . PRO A 1 443 ? 16.461 -27.785 -38.216 1.00 96.56 443 PRO A O 1
ATOM 3445 N N . VAL A 1 444 ? 16.433 -26.859 -36.174 1.00 95.38 444 VAL A N 1
ATOM 3446 C CA . VAL A 1 444 ? 17.897 -26.626 -36.126 1.00 95.38 444 VAL A CA 1
ATOM 3447 C C . VAL A 1 444 ? 18.713 -27.920 -36.208 1.00 95.38 444 VAL A C 1
ATOM 3449 O O . VAL A 1 444 ? 19.866 -27.914 -36.625 1.00 95.38 444 VAL A O 1
ATOM 3452 N N . THR A 1 445 ? 18.101 -29.054 -35.866 1.00 92.06 445 THR A N 1
ATOM 3453 C CA . THR A 1 445 ? 18.686 -30.392 -36.033 1.00 92.06 445 THR A CA 1
ATOM 3454 C C . THR A 1 445 ? 18.850 -30.802 -37.498 1.00 92.06 445 THR A C 1
ATOM 3456 O O . THR A 1 445 ? 19.606 -31.726 -37.777 1.00 92.06 445 THR A O 1
ATOM 3459 N N . GLU A 1 446 ? 18.143 -30.147 -38.422 1.00 93.00 446 GLU A N 1
ATOM 3460 C CA . GLU A 1 446 ? 18.203 -30.410 -39.866 1.00 93.00 446 GLU A CA 1
ATOM 3461 C C . GLU A 1 446 ? 18.969 -29.314 -40.610 1.00 93.00 446 GLU A C 1
ATOM 3463 O O . GLU A 1 446 ? 19.758 -29.612 -41.504 1.00 93.00 446 GLU A O 1
ATOM 3468 N N . THR A 1 447 ? 18.763 -28.046 -40.243 1.00 91.69 447 THR A N 1
ATOM 3469 C CA . THR A 1 447 ? 19.391 -26.900 -40.924 1.00 91.69 447 THR A CA 1
ATOM 3470 C C . THR A 1 447 ? 20.776 -26.543 -40.392 1.00 91.69 447 THR A C 1
ATOM 3472 O O . THR A 1 447 ? 21.466 -25.731 -41.002 1.00 91.69 447 THR A O 1
ATOM 3475 N N . GLY A 1 448 ? 21.179 -27.111 -39.254 1.00 88.94 448 GLY A N 1
ATOM 3476 C CA . GLY A 1 448 ? 22.285 -26.595 -38.451 1.00 88.94 448 GLY A CA 1
ATOM 3477 C C . GLY A 1 448 ? 21.828 -25.455 -37.536 1.00 88.94 448 GLY A C 1
ATOM 3478 O O . GLY A 1 448 ? 20.766 -24.861 -37.742 1.00 88.94 448 GLY A O 1
ATOM 3479 N N . GLY A 1 449 ? 22.618 -25.187 -36.495 1.00 93.19 449 GLY A N 1
ATOM 3480 C CA . GLY A 1 449 ? 22.281 -24.257 -35.416 1.00 93.19 449 GLY A CA 1
ATOM 3481 C C . GLY A 1 449 ? 22.291 -24.927 -34.041 1.00 93.19 449 GLY A C 1
ATOM 3482 O O . GLY A 1 449 ? 22.659 -26.096 -33.903 1.00 93.19 449 GLY A O 1
ATOM 3483 N N . GLY A 1 450 ? 21.901 -24.185 -33.009 1.00 96.25 450 GLY A N 1
ATOM 3484 C CA . GLY A 1 450 ? 21.923 -24.674 -31.633 1.00 96.25 450 GLY A CA 1
ATOM 3485 C C . GLY A 1 450 ? 21.760 -23.576 -30.589 1.00 96.25 450 GLY A C 1
ATOM 3486 O O . GLY A 1 450 ? 21.730 -22.388 -30.907 1.00 96.25 450 GLY A O 1
ATOM 3487 N N . ILE A 1 451 ? 21.637 -24.000 -29.334 1.00 96.88 451 ILE A N 1
ATOM 3488 C CA . ILE A 1 451 ? 21.566 -23.126 -28.164 1.00 96.88 451 ILE A CA 1
ATOM 3489 C C . ILE A 1 451 ? 22.979 -22.653 -27.825 1.00 96.88 451 ILE A C 1
ATOM 3491 O O . ILE A 1 451 ? 23.875 -23.474 -27.635 1.00 96.88 451 ILE A O 1
ATOM 3495 N N . VAL A 1 452 ? 23.162 -21.340 -27.730 1.00 91.69 452 VAL A N 1
ATOM 3496 C CA . VAL A 1 452 ? 24.445 -20.699 -27.402 1.00 91.69 452 VAL A CA 1
ATOM 3497 C C . VAL A 1 452 ? 24.505 -20.279 -25.937 1.00 91.69 452 VAL A C 1
ATOM 3499 O O . VAL A 1 452 ? 25.567 -20.351 -25.318 1.00 91.69 452 VAL A O 1
ATOM 3502 N N . GLU A 1 453 ? 23.375 -19.849 -25.372 1.00 91.44 453 GLU A N 1
ATOM 3503 C CA . GLU A 1 453 ? 23.292 -19.363 -23.994 1.00 91.44 453 GLU A CA 1
ATOM 3504 C C . GLU A 1 453 ? 21.875 -19.541 -23.427 1.00 91.44 453 GLU A C 1
ATOM 3506 O O . GLU A 1 453 ? 20.885 -19.534 -24.163 1.00 91.44 453 GLU A O 1
ATOM 3511 N N . ILE A 1 454 ? 21.771 -19.681 -22.104 1.00 94.88 454 ILE A N 1
ATOM 3512 C CA . ILE A 1 454 ? 20.509 -19.615 -21.362 1.00 94.88 454 ILE A CA 1
ATOM 3513 C C . ILE A 1 454 ? 20.651 -18.559 -20.273 1.00 94.88 454 ILE A C 1
ATOM 3515 O O . ILE A 1 454 ? 21.610 -18.566 -19.515 1.00 94.88 454 ILE A O 1
ATOM 3519 N N . ASN A 1 455 ? 19.673 -17.665 -20.185 1.00 93.94 455 ASN A N 1
ATOM 3520 C CA . ASN A 1 455 ? 19.667 -16.542 -19.260 1.00 93.94 455 ASN A CA 1
ATOM 3521 C C . ASN A 1 455 ? 18.534 -16.688 -18.237 1.00 93.94 455 ASN A C 1
ATOM 3523 O O . ASN A 1 455 ? 17.376 -16.843 -18.630 1.00 93.94 455 ASN A O 1
ATOM 3527 N N . ALA A 1 456 ? 18.864 -16.569 -16.948 1.00 93.50 456 ALA A N 1
ATOM 3528 C CA . ALA A 1 456 ? 17.899 -16.619 -15.844 1.00 93.50 456 ALA A CA 1
ATOM 3529 C C . ALA A 1 456 ? 17.118 -15.304 -15.643 1.00 93.50 456 ALA A C 1
ATOM 3531 O O . ALA A 1 456 ? 16.006 -15.319 -15.129 1.00 93.50 456 ALA A O 1
ATOM 3532 N N . ALA A 1 457 ? 17.672 -14.169 -16.086 1.00 92.94 457 ALA A N 1
ATOM 3533 C CA . ALA A 1 457 ? 17.031 -12.853 -16.025 1.00 92.94 457 ALA A CA 1
ATOM 3534 C C . ALA A 1 457 ? 16.827 -12.257 -17.436 1.00 92.94 457 ALA A C 1
ATOM 3536 O O . ALA A 1 457 ? 17.493 -11.286 -17.807 1.00 92.94 457 ALA A O 1
ATOM 3537 N N . PRO A 1 458 ? 15.993 -12.870 -18.296 1.00 93.50 458 PRO A N 1
ATOM 3538 C CA . PRO A 1 458 ? 15.843 -12.409 -19.672 1.00 93.50 458 PRO A CA 1
ATOM 3539 C C . PRO A 1 458 ? 15.184 -11.026 -19.765 1.00 93.50 458 PRO A C 1
ATOM 3541 O O . PRO A 1 458 ? 14.144 -10.769 -19.172 1.00 93.50 458 PRO A O 1
ATOM 3544 N N . GLY A 1 459 ? 15.746 -10.136 -20.587 1.00 91.06 459 GLY A N 1
ATOM 3545 C CA . GLY A 1 459 ? 15.146 -8.827 -20.854 1.00 91.06 459 GLY A CA 1
ATOM 3546 C C . GLY A 1 459 ? 13.851 -8.926 -21.671 1.00 91.06 459 GLY A C 1
ATOM 3547 O O . GLY A 1 459 ? 13.829 -9.558 -22.724 1.00 91.06 459 GLY A O 1
ATOM 3548 N N . PHE A 1 460 ? 12.779 -8.255 -21.237 1.00 92.88 460 PHE A N 1
ATOM 3549 C CA . PHE A 1 460 ? 11.468 -8.320 -21.905 1.00 92.88 460 PHE A CA 1
ATOM 3550 C C . PHE A 1 460 ? 11.262 -7.263 -22.986 1.00 92.88 460 PHE A C 1
ATOM 3552 O O . PHE A 1 460 ? 10.379 -7.416 -23.827 1.00 92.88 460 PHE A O 1
ATOM 3559 N N . ARG A 1 461 ? 12.083 -6.205 -23.005 1.00 88.69 461 ARG A N 1
ATOM 3560 C CA . ARG A 1 461 ? 11.910 -5.051 -23.904 1.00 88.69 461 ARG A CA 1
ATOM 3561 C C . ARG A 1 461 ? 11.724 -5.448 -25.372 1.00 88.69 461 ARG A C 1
ATOM 3563 O O . ARG A 1 461 ? 10.833 -4.922 -26.025 1.00 88.69 461 ARG A O 1
ATOM 3570 N N . MET A 1 462 ? 12.515 -6.401 -25.868 1.00 90.88 462 MET A N 1
ATOM 3571 C CA . MET A 1 462 ? 12.434 -6.865 -27.261 1.00 90.88 462 MET A CA 1
ATOM 3572 C C . MET A 1 462 ? 11.131 -7.591 -27.613 1.00 90.88 462 MET A C 1
ATOM 3574 O O . MET A 1 462 ? 10.777 -7.653 -28.783 1.00 90.88 462 MET A O 1
ATOM 3578 N N . HIS A 1 463 ? 10.427 -8.132 -26.619 1.00 94.81 463 HIS A N 1
ATOM 3579 C CA . HIS A 1 463 ? 9.150 -8.818 -26.803 1.00 94.81 463 HIS A CA 1
ATOM 3580 C C . HIS A 1 463 ? 7.962 -7.880 -26.561 1.00 94.81 463 HIS A C 1
ATOM 3582 O O . HIS A 1 463 ? 6.955 -7.978 -27.254 1.00 94.81 463 HIS A O 1
ATOM 3588 N N . LEU A 1 464 ? 8.088 -6.950 -25.607 1.00 91.56 464 LEU A N 1
ATOM 3589 C CA . LEU A 1 464 ? 7.056 -5.956 -25.300 1.00 91.56 464 LEU A CA 1
ATOM 3590 C C . LEU A 1 464 ? 6.939 -4.884 -26.390 1.00 91.56 464 LEU A C 1
ATOM 3592 O O . LEU A 1 464 ? 5.846 -4.399 -26.652 1.00 91.56 464 LEU A O 1
ATOM 3596 N N . ALA A 1 465 ? 8.053 -4.504 -27.016 1.00 89.75 465 ALA A N 1
ATOM 3597 C CA . ALA A 1 465 ? 8.081 -3.473 -28.047 1.00 89.75 465 ALA A CA 1
ATOM 3598 C C . ALA A 1 465 ? 9.132 -3.806 -29.127 1.00 89.75 465 ALA A C 1
ATOM 3600 O O . ALA A 1 465 ? 10.198 -3.181 -29.166 1.00 89.75 465 ALA A O 1
ATOM 3601 N N . PRO A 1 466 ? 8.873 -4.813 -29.985 1.00 91.56 466 PRO A N 1
ATOM 3602 C CA . PRO A 1 466 ? 9.774 -5.146 -31.082 1.00 91.56 466 PRO A CA 1
ATOM 3603 C C . PRO A 1 466 ? 9.842 -4.004 -32.108 1.00 91.56 466 PRO A C 1
ATOM 3605 O O . PRO A 1 466 ? 8.908 -3.218 -32.268 1.00 91.56 466 PRO A O 1
ATOM 3608 N N . SER A 1 467 ? 10.963 -3.910 -32.821 1.00 89.56 467 SER A N 1
ATOM 3609 C CA . SER A 1 467 ? 11.155 -2.941 -33.908 1.00 89.56 467 SER A CA 1
ATOM 3610 C C . SER A 1 467 ? 10.280 -3.265 -35.124 1.00 89.56 467 SER A C 1
ATOM 3612 O O . SER A 1 467 ? 9.846 -2.348 -35.823 1.00 89.56 467 SER A O 1
ATOM 3614 N N . GLU A 1 468 ? 10.023 -4.557 -35.345 1.00 91.75 468 GLU A N 1
ATOM 3615 C CA . GLU A 1 468 ? 9.160 -5.112 -36.389 1.00 91.75 468 GLU A CA 1
ATOM 3616 C C . GLU A 1 468 ? 8.357 -6.306 -35.837 1.00 91.75 468 GLU A C 1
ATOM 3618 O O . GLU A 1 468 ? 8.881 -7.122 -35.079 1.00 91.75 468 GLU A O 1
ATOM 3623 N N . GLY A 1 469 ? 7.092 -6.432 -36.244 1.00 92.19 469 GLY A N 1
ATOM 3624 C CA . GLY A 1 469 ? 6.190 -7.506 -35.817 1.00 92.19 469 GLY A CA 1
ATOM 3625 C C . GLY A 1 469 ? 5.284 -7.117 -34.643 1.00 92.19 469 GLY A C 1
ATOM 3626 O O . GLY A 1 469 ? 5.061 -5.933 -34.394 1.00 92.19 469 GLY A O 1
ATOM 3627 N N . GLN A 1 470 ? 4.695 -8.109 -33.967 1.00 93.88 470 GLN A N 1
ATOM 3628 C CA . GLN A 1 470 ? 3.659 -7.882 -32.952 1.00 93.88 470 GLN A CA 1
ATOM 3629 C C . GLN A 1 470 ? 4.246 -7.851 -31.528 1.00 93.88 470 GLN A C 1
ATOM 3631 O O . GLN A 1 470 ? 4.971 -8.778 -31.158 1.00 93.88 470 GLN A O 1
ATOM 3636 N N . PRO A 1 471 ? 3.900 -6.847 -30.699 1.00 94.94 471 PRO A N 1
ATOM 3637 C CA . PRO A 1 471 ? 4.119 -6.888 -29.253 1.00 94.94 471 PRO A CA 1
ATOM 3638 C C . PRO A 1 471 ? 3.524 -8.145 -28.606 1.00 94.94 471 PRO A C 1
ATOM 3640 O O . PRO A 1 471 ? 2.422 -8.573 -28.956 1.00 94.94 471 PRO A O 1
ATOM 3643 N N . ARG A 1 472 ? 4.222 -8.722 -27.625 1.00 95.75 472 ARG A N 1
ATOM 3644 C CA . ARG A 1 472 ? 3.781 -9.915 -26.882 1.00 95.75 472 ARG A CA 1
ATOM 3645 C C . ARG A 1 472 ? 3.593 -9.587 -25.400 1.00 95.75 472 ARG A C 1
ATOM 3647 O O . ARG A 1 472 ? 4.503 -9.042 -24.778 1.00 95.75 472 ARG A O 1
ATOM 3654 N N . ASP A 1 473 ? 2.448 -9.972 -24.820 1.00 94.94 473 ASP A N 1
ATOM 3655 C CA . ASP A 1 473 ? 2.150 -9.823 -23.379 1.00 94.94 473 ASP A CA 1
ATOM 3656 C C . ASP A 1 473 ? 2.922 -10.852 -22.528 1.00 94.94 473 ASP A C 1
ATOM 3658 O O . ASP A 1 473 ? 2.368 -11.761 -21.907 1.00 94.94 473 ASP A O 1
ATOM 3662 N N . VAL A 1 474 ? 4.249 -10.734 -22.534 1.00 96.88 474 VAL A N 1
ATOM 3663 C CA . VAL A 1 474 ? 5.135 -11.606 -21.753 1.00 96.88 474 VAL A CA 1
ATOM 3664 C C . VAL A 1 474 ? 5.045 -11.304 -20.258 1.00 96.88 474 VAL A C 1
ATOM 3666 O O . VAL A 1 474 ? 5.178 -12.216 -19.449 1.00 96.88 474 VAL A O 1
ATOM 3669 N N . GLY A 1 475 ? 4.759 -10.049 -19.887 1.00 96.25 475 GLY A N 1
ATOM 3670 C CA . GLY A 1 475 ? 4.517 -9.661 -18.498 1.00 96.25 475 GLY A CA 1
ATOM 3671 C C . GLY A 1 475 ? 3.289 -10.372 -17.940 1.00 96.25 475 GLY A C 1
ATOM 3672 O O . GLY A 1 475 ? 3.355 -10.980 -16.874 1.00 96.25 475 GLY A O 1
ATOM 3673 N N . GLY A 1 476 ? 2.198 -10.394 -18.704 1.00 96.19 476 GLY A N 1
ATOM 3674 C CA . GLY A 1 476 ? 0.989 -11.111 -18.344 1.00 96.19 476 GLY A CA 1
ATOM 3675 C C . GLY A 1 476 ? 1.193 -12.606 -18.168 1.00 96.19 476 GLY A C 1
ATOM 3676 O O . GLY A 1 476 ? 0.734 -13.157 -17.173 1.00 96.19 476 GLY A O 1
ATOM 3677 N N . ALA A 1 477 ? 1.964 -13.246 -19.052 1.00 97.00 477 ALA A N 1
ATOM 3678 C CA . ALA A 1 477 ? 2.305 -14.661 -18.908 1.00 97.00 477 ALA A CA 1
ATOM 3679 C C . ALA A 1 477 ? 3.050 -14.971 -17.592 1.00 97.00 477 ALA A C 1
ATOM 3681 O O . ALA A 1 477 ? 2.833 -16.030 -17.001 1.00 97.00 477 ALA A O 1
ATOM 3682 N N . VAL A 1 478 ? 3.903 -14.057 -17.110 1.00 97.56 478 VAL A N 1
ATOM 3683 C CA . VAL A 1 478 ? 4.563 -14.192 -15.798 1.00 97.56 478 VAL A CA 1
ATOM 3684 C C . VAL A 1 478 ? 3.578 -13.981 -14.655 1.00 97.56 478 VAL A C 1
ATOM 3686 O O . VAL A 1 478 ? 3.578 -14.766 -13.708 1.00 97.56 478 VAL A O 1
ATOM 3689 N N . ILE A 1 479 ? 2.727 -12.954 -14.722 1.00 97.25 479 ILE A N 1
ATOM 3690 C CA . ILE A 1 479 ? 1.735 -12.716 -13.668 1.00 97.25 479 ILE A CA 1
ATOM 3691 C C . ILE A 1 479 ? 0.759 -13.891 -13.573 1.00 97.25 479 ILE A C 1
ATOM 3693 O O . ILE A 1 479 ? 0.500 -14.346 -12.467 1.00 97.25 479 ILE A O 1
ATOM 3697 N N . ASP A 1 480 ? 0.320 -14.463 -14.695 1.00 95.88 480 ASP A N 1
ATOM 3698 C CA . ASP A 1 480 ? -0.547 -15.649 -14.724 1.00 95.88 480 ASP A CA 1
ATOM 3699 C C . ASP A 1 480 ? 0.170 -16.917 -14.210 1.00 95.88 480 ASP A C 1
ATOM 3701 O O . ASP A 1 480 ? -0.472 -17.845 -13.720 1.00 95.88 480 ASP A O 1
ATOM 3705 N N . MET A 1 481 ? 1.505 -16.980 -14.298 1.00 96.62 481 MET A N 1
ATOM 3706 C CA . MET A 1 481 ? 2.307 -18.041 -13.673 1.00 96.62 481 MET A CA 1
ATOM 3707 C C . MET A 1 481 ? 2.379 -17.872 -12.150 1.00 96.62 481 MET A C 1
ATOM 3709 O O . MET A 1 481 ? 2.223 -18.850 -11.419 1.00 96.62 481 MET A O 1
ATOM 3713 N N . LEU A 1 482 ? 2.637 -16.652 -11.671 1.00 96.88 482 LEU A N 1
ATOM 3714 C CA . LEU A 1 482 ? 2.757 -16.347 -10.241 1.00 96.88 482 LEU A CA 1
ATOM 3715 C C . LEU A 1 482 ? 1.403 -16.389 -9.524 1.00 96.88 482 LEU A C 1
ATOM 3717 O O . LEU A 1 482 ? 1.320 -16.857 -8.387 1.00 96.88 482 LEU A O 1
ATOM 3721 N N . PHE A 1 483 ? 0.366 -15.922 -10.213 1.00 96.31 483 PHE A N 1
ATOM 3722 C CA . PHE A 1 483 ? -1.015 -15.808 -9.771 1.00 96.31 483 PHE A CA 1
ATOM 3723 C C . PHE A 1 483 ? -1.933 -16.359 -10.862 1.00 96.31 483 PHE A C 1
ATOM 3725 O O . PHE A 1 483 ? -2.478 -15.596 -11.664 1.00 96.31 483 PHE A O 1
ATOM 3732 N N . PRO A 1 484 ? -2.127 -17.688 -10.913 1.00 94.25 484 PRO A N 1
ATOM 3733 C CA . PRO A 1 484 ? -3.083 -18.284 -11.832 1.00 94.25 484 PRO A CA 1
ATOM 3734 C C . PRO A 1 484 ? -4.453 -17.599 -11.737 1.00 94.25 484 PRO A C 1
ATOM 3736 O O . PRO A 1 484 ? -4.849 -17.179 -10.641 1.00 94.25 484 PRO A O 1
ATOM 3739 N N . PRO A 1 485 ? -5.206 -17.485 -12.845 1.00 88.88 485 PRO A N 1
ATOM 3740 C CA . PRO A 1 485 ? -6.515 -16.848 -12.825 1.00 88.88 485 PRO A CA 1
ATOM 3741 C C . PRO A 1 485 ? -7.393 -17.390 -11.692 1.00 88.88 485 PRO A C 1
ATOM 3743 O O . PRO A 1 485 ? -7.419 -18.595 -11.451 1.00 88.88 485 PRO A O 1
ATOM 3746 N N . GLN A 1 486 ? -8.122 -16.495 -11.018 1.00 87.00 486 GLN A N 1
ATOM 3747 C CA . GLN A 1 486 ? -8.987 -16.801 -9.865 1.00 87.00 486 GLN A CA 1
ATOM 3748 C C . GLN A 1 486 ? -8.252 -17.177 -8.566 1.00 87.00 486 GLN A C 1
ATOM 3750 O O . GLN A 1 486 ? -8.908 -17.507 -7.577 1.00 87.00 486 GLN A O 1
ATOM 3755 N N . THR A 1 487 ? -6.920 -17.095 -8.516 1.00 92.56 487 THR A N 1
ATOM 3756 C CA . THR A 1 487 ? -6.196 -17.201 -7.241 1.00 92.56 487 THR A CA 1
ATOM 3757 C C . THR A 1 487 ? -6.250 -15.883 -6.460 1.00 92.56 487 THR A C 1
ATOM 3759 O O . THR A 1 487 ? -6.240 -14.804 -7.059 1.00 92.56 487 THR A O 1
ATOM 3762 N N . PRO A 1 488 ? -6.326 -15.928 -5.117 1.00 93.44 488 PRO A N 1
ATOM 3763 C CA . PRO A 1 488 ? -6.272 -14.716 -4.315 1.00 93.44 488 PRO A CA 1
ATOM 3764 C C . PRO A 1 488 ? -4.910 -14.028 -4.431 1.00 93.44 488 PRO A C 1
ATOM 3766 O O . PRO A 1 488 ? -3.864 -14.653 -4.278 1.00 93.44 488 PRO A O 1
ATOM 3769 N N . VAL A 1 489 ? -4.939 -12.714 -4.644 1.00 95.62 489 VAL A N 1
ATOM 3770 C CA . VAL A 1 489 ? -3.745 -11.844 -4.673 1.00 95.62 489 VAL A CA 1
ATOM 3771 C C . VAL A 1 489 ? -3.699 -10.896 -3.473 1.00 95.62 489 VAL A C 1
ATOM 3773 O O . VAL A 1 489 ? -2.687 -10.260 -3.192 1.00 95.62 489 VAL A O 1
ATOM 3776 N N . ARG A 1 490 ? -4.812 -10.794 -2.745 1.00 95.19 490 ARG A N 1
ATOM 3777 C CA . ARG A 1 490 ? -5.003 -9.928 -1.584 1.00 95.19 490 ARG A CA 1
ATOM 3778 C C . ARG A 1 490 ? -5.513 -10.773 -0.433 1.00 95.19 490 ARG A C 1
ATOM 3780 O O . ARG A 1 490 ? -6.383 -11.622 -0.620 1.00 95.19 490 ARG A O 1
ATOM 3787 N N . ILE A 1 491 ? -4.987 -10.509 0.752 1.00 97.25 491 ILE A N 1
ATOM 3788 C CA . ILE A 1 491 ? -5.634 -10.941 1.987 1.00 97.25 491 ILE A CA 1
ATOM 3789 C C . ILE A 1 491 ? -6.880 -10.076 2.226 1.00 97.25 491 ILE A C 1
ATOM 3791 O O . ILE A 1 491 ? -6.881 -8.914 1.806 1.00 97.25 491 ILE A O 1
ATOM 3795 N N . PRO A 1 492 ? -7.926 -10.597 2.884 1.00 97.12 492 PRO A N 1
ATOM 3796 C CA . PRO A 1 492 ? -9.032 -9.780 3.349 1.00 97.12 492 PRO A CA 1
ATOM 3797 C C . PRO A 1 492 ? -8.540 -8.670 4.283 1.00 97.12 492 PRO A C 1
ATOM 3799 O O . PRO A 1 492 ? -7.747 -8.926 5.190 1.00 97.12 492 PRO A O 1
ATOM 3802 N N . ILE A 1 493 ? -9.022 -7.446 4.073 1.00 98.38 493 ILE A N 1
ATOM 3803 C CA . ILE A 1 493 ? -8.694 -6.280 4.902 1.00 98.38 493 ILE A CA 1
ATOM 3804 C C . ILE A 1 493 ? -9.983 -5.718 5.496 1.00 98.38 493 ILE A C 1
ATOM 3806 O O . ILE A 1 493 ? -10.894 -5.355 4.745 1.00 98.38 493 ILE A O 1
ATOM 3810 N N . CYS A 1 494 ? -10.031 -5.567 6.821 1.00 98.00 494 CYS A N 1
ATOM 3811 C CA . CYS A 1 494 ? -10.969 -4.656 7.463 1.00 98.00 494 CYS A CA 1
ATOM 3812 C C . CYS A 1 494 ? -10.237 -3.459 8.075 1.00 98.00 494 CYS A C 1
ATOM 3814 O O . CYS A 1 494 ? -9.180 -3.601 8.690 1.00 98.00 494 CYS A O 1
ATOM 3816 N N . ALA A 1 495 ? -10.793 -2.266 7.888 1.00 98.44 495 ALA A N 1
ATOM 3817 C CA . ALA A 1 495 ? -10.223 -1.022 8.379 1.00 98.44 495 ALA A CA 1
ATOM 3818 C C . ALA A 1 495 ? -11.238 -0.278 9.239 1.00 98.44 495 ALA A C 1
ATOM 3820 O O . ALA A 1 495 ? -12.368 -0.039 8.818 1.00 98.44 495 ALA A O 1
ATOM 3821 N N . ILE A 1 496 ? -10.832 0.086 10.451 1.00 98.75 496 ILE A N 1
ATOM 3822 C CA . ILE A 1 496 ? -11.718 0.613 11.487 1.00 98.75 496 ILE A CA 1
ATOM 3823 C C . ILE A 1 496 ? -11.235 2.002 11.882 1.00 98.75 496 ILE A C 1
ATOM 3825 O O . ILE A 1 496 ? -10.101 2.188 12.329 1.00 98.75 496 ILE A O 1
ATOM 3829 N N . THR A 1 497 ? -12.115 2.992 11.753 1.00 98.38 497 THR A N 1
ATOM 3830 C CA . THR A 1 497 ? -11.876 4.351 12.233 1.00 98.38 497 THR A CA 1
ATOM 3831 C C . THR A 1 497 ? -13.042 4.865 13.072 1.00 98.38 497 THR A C 1
ATOM 3833 O O . THR A 1 497 ? -14.140 4.321 13.089 1.00 98.38 497 THR A O 1
ATOM 3836 N N . GLY A 1 498 ? -12.791 5.930 13.820 1.00 96.75 498 GLY A N 1
ATOM 3837 C CA . GLY A 1 498 ? -13.739 6.530 14.755 1.00 96.75 498 GLY A CA 1
ATOM 3838 C C . GLY A 1 498 ? -13.042 7.524 15.673 1.00 96.75 498 GLY A C 1
ATOM 3839 O O . GLY A 1 498 ? -11.803 7.569 15.709 1.00 96.75 498 GLY A O 1
ATOM 3840 N N . THR A 1 499 ? -13.787 8.375 16.369 1.00 94.69 499 THR A N 1
ATOM 3841 C CA . THR A 1 499 ? -13.201 9.184 17.449 1.00 94.69 499 THR A CA 1
ATOM 3842 C C . THR A 1 499 ? -12.864 8.260 18.619 1.00 94.69 499 THR A C 1
ATOM 3844 O O . THR A 1 499 ? -11.688 8.069 18.927 1.00 94.69 499 THR A O 1
ATOM 3847 N N . ASN A 1 500 ? -13.860 7.537 19.130 1.00 93.50 500 ASN A N 1
ATOM 3848 C CA . ASN A 1 500 ? -13.734 6.611 20.256 1.00 93.50 500 ASN A CA 1
ATOM 3849 C C . ASN A 1 500 ? -14.035 5.155 19.841 1.00 93.50 500 ASN A C 1
ATOM 3851 O O . ASN A 1 500 ? -14.658 4.917 18.806 1.00 93.50 500 ASN A O 1
ATOM 3855 N N . GLY A 1 501 ? -13.572 4.178 20.630 1.00 94.38 501 GLY A N 1
ATOM 3856 C CA . GLY A 1 501 ? -13.898 2.749 20.453 1.00 94.38 501 GLY A CA 1
ATOM 3857 C C . GLY A 1 501 ? -13.072 1.973 19.418 1.00 94.38 501 GLY A C 1
ATOM 3858 O O . GLY A 1 501 ? -13.209 0.754 19.328 1.00 94.38 501 GLY A O 1
ATOM 3859 N N . LYS A 1 502 ? -12.182 2.651 18.674 1.00 95.62 502 LYS A N 1
ATOM 3860 C CA . LYS A 1 502 ? -11.330 2.050 17.631 1.00 95.62 502 LYS A CA 1
ATOM 3861 C C . LYS A 1 502 ? -10.559 0.830 18.137 1.00 95.62 502 LYS A C 1
ATOM 3863 O O . LYS A 1 502 ? -10.841 -0.276 17.702 1.00 95.62 502 LYS A O 1
ATOM 3868 N N . THR A 1 503 ? -9.655 1.027 19.097 1.00 94.62 503 THR A N 1
ATOM 3869 C CA . THR A 1 503 ? -8.780 -0.026 19.630 1.00 94.62 503 THR A CA 1
ATOM 3870 C C . THR A 1 503 ? -9.561 -1.228 20.150 1.00 94.62 503 THR A C 1
ATOM 3872 O O . THR A 1 503 ? -9.238 -2.362 19.811 1.00 94.62 503 THR A O 1
ATOM 3875 N N . THR A 1 504 ? -10.618 -0.994 20.934 1.00 95.38 504 THR A N 1
ATOM 3876 C CA . THR A 1 504 ? -11.457 -2.066 21.482 1.00 95.38 504 THR A CA 1
ATOM 3877 C C . THR A 1 504 ? -12.136 -2.859 20.369 1.00 95.38 504 THR A C 1
ATOM 3879 O O . THR A 1 504 ? -12.065 -4.085 20.365 1.00 95.38 504 THR A O 1
ATOM 3882 N N . THR A 1 505 ? -12.727 -2.174 19.386 1.00 97.75 505 THR A N 1
ATOM 3883 C CA . THR A 1 505 ? -13.383 -2.830 18.245 1.00 97.75 505 THR A CA 1
ATOM 3884 C C . THR A 1 505 ? -12.375 -3.602 17.394 1.00 97.75 505 THR A C 1
ATOM 3886 O O . THR A 1 505 ? -12.620 -4.756 17.059 1.00 97.75 505 THR A O 1
ATOM 3889 N N . THR A 1 506 ? -11.214 -3.015 17.090 1.00 97.94 506 THR A N 1
ATOM 3890 C CA . THR A 1 506 ? -10.123 -3.673 16.355 1.00 97.94 506 THR A CA 1
ATOM 3891 C C . THR A 1 506 ? -9.671 -4.948 17.068 1.00 97.94 506 THR A C 1
ATOM 3893 O O . THR A 1 506 ? -9.559 -5.994 16.433 1.00 97.94 506 THR A O 1
ATOM 3896 N N . ARG A 1 507 ? -9.494 -4.908 18.394 1.00 96.62 507 ARG A N 1
ATOM 3897 C CA . ARG A 1 507 ? -9.099 -6.077 19.197 1.00 96.62 507 ARG A CA 1
ATOM 3898 C C . ARG A 1 507 ? -10.183 -7.153 19.252 1.00 96.62 507 ARG A C 1
ATOM 3900 O O . ARG A 1 507 ? -9.853 -8.330 19.119 1.00 96.62 507 ARG A O 1
ATOM 3907 N N . MET A 1 508 ? -11.457 -6.774 19.376 1.00 97.44 508 MET A N 1
ATOM 3908 C CA . MET A 1 508 ? -12.582 -7.714 19.273 1.00 97.44 508 MET A CA 1
ATOM 3909 C C . MET A 1 508 ? -12.613 -8.386 17.894 1.00 97.44 508 MET A C 1
ATOM 3911 O O . MET A 1 508 ? -12.684 -9.611 17.813 1.00 97.44 508 MET A O 1
ATOM 3915 N N . CYS A 1 509 ? -12.480 -7.610 16.813 1.00 98.38 509 CYS A N 1
ATOM 3916 C CA . CYS A 1 509 ? -12.398 -8.132 15.449 1.00 98.38 509 CYS A CA 1
ATOM 3917 C C . CYS A 1 509 ? -11.224 -9.102 15.284 1.00 98.38 509 CYS A C 1
ATOM 3919 O O . CYS A 1 509 ? -11.416 -10.213 14.797 1.00 98.38 509 CYS A O 1
ATOM 3921 N N . GLY A 1 510 ? -10.022 -8.721 15.723 1.00 97.44 510 GLY A N 1
ATOM 3922 C CA . GLY A 1 510 ? -8.841 -9.581 15.654 1.00 97.44 510 GLY A CA 1
ATOM 3923 C C . GLY A 1 510 ? -9.002 -10.871 16.461 1.00 97.44 510 GLY A C 1
ATOM 3924 O O . GLY A 1 510 ? -8.585 -11.936 16.011 1.00 97.44 510 GLY A O 1
ATOM 3925 N N . HIS A 1 511 ? -9.656 -10.814 17.623 1.00 96.94 511 HIS A N 1
ATOM 3926 C CA . HIS A 1 511 ? -9.958 -11.997 18.427 1.00 96.94 511 HIS A CA 1
ATOM 3927 C C . HIS A 1 511 ? -10.950 -12.940 17.726 1.00 96.94 511 HIS A C 1
ATOM 3929 O O . HIS A 1 511 ? -10.670 -14.132 17.609 1.00 96.94 511 HIS A O 1
ATOM 3935 N N . ILE A 1 512 ? -12.060 -12.414 17.197 1.00 98.31 512 ILE A N 1
ATOM 3936 C CA . ILE A 1 512 ? -13.063 -13.198 16.455 1.00 98.31 512 ILE A CA 1
ATOM 3937 C C . ILE A 1 512 ? -12.449 -13.826 15.196 1.00 98.31 512 ILE A C 1
ATOM 3939 O O . ILE A 1 512 ? -12.652 -15.008 14.934 1.00 98.31 512 ILE A O 1
ATOM 3943 N N . MET A 1 513 ? -11.672 -13.065 14.418 1.00 98.31 513 MET A N 1
ATOM 3944 C CA . MET A 1 513 ? -11.088 -13.567 13.169 1.00 98.31 513 MET A CA 1
ATOM 3945 C C . MET A 1 513 ? -10.035 -14.656 13.414 1.00 98.31 513 MET A C 1
ATOM 3947 O O . MET A 1 513 ? -9.987 -15.622 12.656 1.00 98.31 513 MET A O 1
ATOM 3951 N N . ARG A 1 514 ? -9.262 -14.582 14.508 1.00 97.19 514 ARG A N 1
ATOM 3952 C CA . ARG A 1 514 ? -8.381 -15.693 14.917 1.00 97.19 514 ARG A CA 1
ATOM 3953 C C . ARG A 1 514 ? -9.167 -16.952 15.272 1.00 97.19 514 ARG A C 1
ATOM 3955 O O . ARG A 1 514 ? -8.801 -18.040 14.844 1.00 97.19 514 ARG A O 1
ATOM 3962 N N . GLN A 1 515 ? -10.296 -16.819 15.973 1.00 96.00 515 GLN A N 1
ATOM 3963 C CA . GLN A 1 515 ? -11.188 -17.961 16.223 1.00 96.00 515 GLN A CA 1
ATOM 3964 C C . GLN A 1 515 ? -11.821 -18.522 14.946 1.00 96.00 515 GLN A C 1
ATOM 3966 O O . GLN A 1 515 ? -12.171 -19.700 14.899 1.00 96.00 515 GLN A O 1
ATOM 3971 N N . ALA A 1 516 ? -11.942 -17.708 13.895 1.00 96.31 516 ALA A N 1
ATOM 3972 C CA . ALA A 1 516 ? -12.372 -18.164 12.576 1.00 96.31 516 ALA A CA 1
ATOM 3973 C C . ALA A 1 516 ? -11.264 -18.910 11.802 1.00 96.31 516 ALA A C 1
ATOM 3975 O O . ALA A 1 516 ? -11.515 -19.382 10.695 1.00 96.31 516 ALA A O 1
ATOM 3976 N N . GLY A 1 517 ? -10.063 -19.044 12.381 1.00 96.25 517 GLY A N 1
ATOM 3977 C CA . GLY A 1 517 ? -8.935 -19.789 11.823 1.00 96.25 517 GLY A CA 1
ATOM 3978 C C . GLY A 1 517 ? -7.960 -18.958 10.986 1.00 96.25 517 GLY A C 1
ATOM 3979 O O . GLY A 1 517 ? -7.117 -19.546 10.313 1.00 96.25 517 GLY A O 1
ATOM 3980 N N . TYR A 1 518 ? -8.067 -17.625 11.003 1.00 97.94 518 TYR A N 1
ATOM 3981 C CA . TYR A 1 518 ? -7.129 -16.743 10.303 1.00 97.94 518 TYR A CA 1
ATOM 3982 C C . TYR A 1 518 ? -5.887 -16.437 11.143 1.00 97.94 518 TYR A C 1
ATOM 3984 O O . TYR A 1 518 ? -5.986 -16.193 12.346 1.00 97.94 518 TYR A O 1
ATOM 3992 N N . GLN A 1 519 ? -4.743 -16.315 10.474 1.00 97.94 519 GLN A N 1
ATOM 3993 C CA . GLN A 1 519 ? -3.547 -15.674 11.010 1.00 97.94 519 GLN A CA 1
ATOM 3994 C C . GLN A 1 519 ? -3.669 -14.163 10.814 1.00 97.94 519 GLN A C 1
ATOM 3996 O O . GLN A 1 519 ? -3.416 -13.607 9.738 1.00 97.94 519 GLN A O 1
ATOM 4001 N N . VAL A 1 520 ? -4.125 -13.492 11.870 1.00 98.38 520 VAL A N 1
ATOM 4002 C CA . VAL A 1 520 ? -4.484 -12.075 11.810 1.00 98.38 520 VAL A CA 1
ATOM 4003 C C . VAL A 1 520 ? -3.261 -11.186 12.003 1.00 98.38 520 VAL A C 1
ATOM 4005 O O . VAL A 1 520 ? -2.583 -11.267 13.025 1.00 98.38 520 VAL A O 1
ATOM 4008 N N . GLY A 1 521 ? -3.042 -10.271 11.063 1.00 98.44 521 GLY A N 1
ATOM 4009 C CA . GLY A 1 521 ? -2.182 -9.108 11.251 1.00 98.44 521 GLY A CA 1
ATOM 4010 C C . GLY A 1 521 ? -3.016 -7.910 11.694 1.00 98.44 521 GLY A C 1
ATOM 4011 O O . GLY A 1 521 ? -3.987 -7.548 11.027 1.00 98.44 521 GLY A O 1
ATOM 4012 N N . MET A 1 522 ? -2.671 -7.297 12.822 1.00 97.94 522 MET A N 1
ATOM 4013 C CA . MET A 1 522 ? -3.472 -6.241 13.438 1.00 97.94 522 MET A CA 1
ATOM 4014 C C . MET A 1 522 ? -2.629 -5.013 13.767 1.00 97.94 522 MET A C 1
ATOM 4016 O O . MET A 1 522 ? -1.512 -5.135 14.267 1.00 97.94 522 MET A O 1
ATOM 4020 N N . THR A 1 523 ? -3.179 -3.826 13.515 1.00 97.50 523 THR A N 1
ATOM 4021 C CA . THR A 1 523 ? -2.584 -2.550 13.937 1.00 97.50 523 THR A CA 1
ATOM 4022 C C . THR A 1 523 ? -3.455 -1.891 14.995 1.00 97.50 523 THR A C 1
ATOM 4024 O O . THR A 1 523 ? -4.670 -1.819 14.820 1.00 97.50 523 THR A O 1
ATOM 4027 N N . THR A 1 524 ? -2.858 -1.396 16.079 1.00 94.12 524 THR A N 1
ATOM 4028 C CA . THR A 1 524 ? -3.556 -0.701 17.176 1.00 94.12 524 THR A CA 1
ATOM 4029 C C . THR A 1 524 ? -2.782 0.538 17.639 1.00 94.12 524 THR A C 1
ATOM 4031 O O . THR A 1 524 ? -1.693 0.834 17.146 1.00 94.12 524 THR A O 1
ATOM 4034 N N . THR A 1 525 ? -3.341 1.281 18.601 1.00 89.75 525 THR A N 1
ATOM 4035 C CA . THR A 1 525 ? -2.681 2.432 19.257 1.00 89.75 525 THR A CA 1
ATOM 4036 C C . THR A 1 525 ? -1.392 2.075 20.010 1.00 89.75 525 THR A C 1
ATOM 4038 O O . THR A 1 525 ? -0.618 2.969 20.327 1.00 89.75 525 THR A O 1
ATOM 4041 N N . ASP A 1 526 ? -1.154 0.800 20.315 1.00 88.50 526 ASP A N 1
ATOM 4042 C CA . ASP A 1 526 ? -0.032 0.349 21.149 1.00 88.50 526 ASP A CA 1
ATOM 4043 C C . ASP A 1 526 ? 0.921 -0.639 20.457 1.00 88.50 526 ASP A C 1
ATOM 4045 O O . ASP A 1 526 ? 2.008 -0.899 20.982 1.00 88.50 526 ASP A O 1
ATOM 4049 N N . GLY A 1 527 ? 0.566 -1.168 19.280 1.00 93.38 527 GLY A N 1
ATOM 4050 C CA . GLY A 1 527 ? 1.486 -2.023 18.544 1.00 93.38 527 GLY A CA 1
ATOM 4051 C C . GLY A 1 527 ? 0.973 -2.625 17.240 1.00 93.38 527 GLY A C 1
ATOM 4052 O O . GLY A 1 527 ? -0.168 -2.426 16.813 1.00 93.38 527 GLY A O 1
ATOM 4053 N N . ILE A 1 528 ? 1.866 -3.379 16.602 1.00 96.50 528 ILE A N 1
ATOM 4054 C CA . ILE A 1 528 ? 1.551 -4.334 15.539 1.00 96.50 528 ILE A CA 1
ATOM 4055 C C . ILE A 1 528 ? 1.519 -5.718 16.170 1.00 96.50 528 ILE A C 1
ATOM 4057 O O . ILE A 1 528 ? 2.433 -6.088 16.908 1.00 96.50 528 ILE A O 1
ATOM 4061 N N . TYR A 1 529 ? 0.484 -6.481 15.841 1.00 96.19 529 TYR A N 1
ATOM 4062 C CA . TYR A 1 529 ? 0.303 -7.844 16.308 1.00 96.19 529 TYR A CA 1
ATOM 4063 C C . TYR A 1 529 ? 0.219 -8.805 15.125 1.00 96.19 529 TYR A C 1
ATOM 4065 O O . TYR A 1 529 ? -0.452 -8.505 14.135 1.00 96.19 529 TYR A O 1
ATOM 4073 N N . VAL A 1 530 ? 0.852 -9.967 15.252 1.00 97.06 530 VAL A N 1
ATOM 4074 C CA . VAL A 1 530 ? 0.744 -11.083 14.306 1.00 97.06 530 VAL A CA 1
ATOM 4075 C C . VAL A 1 530 ? 0.279 -12.299 15.091 1.00 97.06 530 VAL A C 1
ATOM 4077 O O . VAL A 1 530 ? 0.905 -12.698 16.064 1.00 97.06 530 VAL A O 1
ATOM 4080 N N . ASP A 1 531 ? -0.889 -12.822 14.728 1.00 93.62 531 ASP A N 1
ATOM 4081 C CA . ASP A 1 531 ? -1.549 -13.960 15.384 1.00 93.62 531 ASP A CA 1
ATOM 4082 C C . ASP A 1 531 ? -1.776 -13.802 16.909 1.00 93.62 531 ASP A C 1
ATOM 4084 O O . ASP A 1 531 ? -2.001 -14.749 17.661 1.00 93.62 531 ASP A O 1
ATOM 4088 N N . GLY A 1 532 ? -1.811 -12.553 17.380 1.00 89.69 532 GLY A N 1
ATOM 4089 C CA . GLY A 1 532 ? -1.998 -12.198 18.789 1.00 89.69 532 GLY A CA 1
ATOM 4090 C C . GLY A 1 532 ? -0.712 -11.913 19.557 1.00 89.69 532 GLY A C 1
ATOM 4091 O O . GLY A 1 532 ? -0.805 -11.439 20.686 1.00 89.69 532 GLY A O 1
ATOM 4092 N N . GLU A 1 533 ? 0.456 -12.117 18.954 1.00 92.56 533 GLU A N 1
ATOM 4093 C CA . GLU A 1 533 ? 1.739 -11.719 19.531 1.00 92.56 533 GLU A CA 1
ATOM 4094 C C . GLU A 1 533 ? 2.094 -10.298 19.094 1.00 92.56 533 GLU A C 1
ATOM 4096 O O . GLU A 1 533 ? 2.008 -9.965 17.910 1.00 92.56 533 GLU A O 1
ATOM 4101 N N . MET A 1 534 ? 2.479 -9.439 20.042 1.00 92.75 534 MET A N 1
ATOM 4102 C CA . MET A 1 534 ? 2.965 -8.093 19.730 1.00 92.75 534 MET A CA 1
ATOM 4103 C C . MET A 1 534 ? 4.367 -8.202 19.124 1.00 92.75 534 MET A C 1
ATOM 4105 O O . MET A 1 534 ? 5.315 -8.551 19.820 1.00 92.75 534 MET A O 1
ATOM 4109 N N . VAL A 1 535 ? 4.503 -7.862 17.844 1.00 95.44 535 VAL A N 1
ATOM 4110 C CA . VAL A 1 535 ? 5.794 -7.888 17.133 1.00 95.44 535 VAL A CA 1
ATOM 4111 C C . VAL A 1 535 ? 6.498 -6.533 17.149 1.00 95.44 535 VAL A C 1
ATOM 4113 O O . VAL A 1 535 ? 7.710 -6.458 16.966 1.00 95.44 535 VAL A O 1
ATOM 4116 N N . LEU A 1 536 ? 5.748 -5.448 17.361 1.00 93.75 536 LEU A N 1
ATOM 4117 C CA . LEU A 1 536 ? 6.289 -4.095 17.447 1.00 93.75 536 LEU A CA 1
ATOM 4118 C C . LEU A 1 536 ? 5.425 -3.234 18.370 1.00 93.75 536 LEU A C 1
ATOM 4120 O O . LEU A 1 536 ? 4.206 -3.206 18.211 1.00 93.75 536 LEU A O 1
ATOM 4124 N N . ARG A 1 537 ? 6.053 -2.501 19.294 1.00 91.25 537 ARG A N 1
ATOM 4125 C CA . ARG A 1 537 ? 5.386 -1.604 20.252 1.00 91.25 537 ARG A CA 1
ATOM 4126 C C . ARG A 1 537 ? 5.409 -0.147 19.766 1.00 91.25 537 ARG A C 1
ATOM 4128 O O . ARG A 1 537 ? 6.409 0.301 19.212 1.00 91.25 537 ARG A O 1
ATOM 4135 N N . GLY A 1 538 ? 4.328 0.598 20.001 1.00 88.69 538 GLY A N 1
ATOM 4136 C CA . GLY A 1 538 ? 4.205 2.041 19.728 1.00 88.69 538 GLY A CA 1
ATOM 4137 C C . GLY A 1 538 ? 2.857 2.422 19.104 1.00 88.69 538 GLY A C 1
ATOM 4138 O O . GLY A 1 538 ? 2.007 1.560 18.907 1.00 88.69 538 GLY A O 1
ATOM 4139 N N . ASP A 1 539 ? 2.652 3.697 18.752 1.00 88.31 539 ASP A N 1
ATOM 4140 C CA . ASP A 1 539 ? 1.458 4.090 17.983 1.00 88.31 539 ASP A CA 1
ATOM 4141 C C . ASP A 1 539 ? 1.571 3.599 16.537 1.00 88.31 539 ASP A C 1
ATOM 4143 O O . ASP A 1 539 ? 2.291 4.163 15.707 1.00 88.31 539 ASP A O 1
ATOM 4147 N N . MET A 1 540 ? 0.834 2.528 16.251 1.00 93.56 540 MET A N 1
ATOM 4148 C CA . MET A 1 540 ? 0.873 1.809 14.984 1.00 93.56 540 MET A CA 1
ATOM 4149 C C . MET A 1 540 ? -0.407 2.006 14.168 1.00 93.56 540 MET A C 1
ATOM 4151 O O . MET A 1 540 ? -0.686 1.248 13.246 1.00 93.56 540 MET A O 1
ATOM 4155 N N . THR A 1 541 ? -1.179 3.059 14.436 1.00 92.50 541 THR A N 1
ATOM 4156 C CA . THR A 1 541 ? -2.447 3.354 13.734 1.00 92.50 541 THR A CA 1
ATOM 4157 C C . THR A 1 541 ? -2.273 4.039 12.369 1.00 92.50 541 THR A C 1
ATOM 4159 O O . THR A 1 541 ? -3.222 4.592 11.799 1.00 92.50 541 THR A O 1
ATOM 4162 N N . GLY A 1 542 ? -1.040 4.053 11.851 1.00 92.50 542 GLY A N 1
ATOM 4163 C CA . GLY A 1 542 ? -0.643 4.773 10.647 1.00 92.50 542 GLY A CA 1
ATOM 4164 C C . GLY A 1 542 ? -0.372 3.890 9.417 1.00 92.50 542 GLY A C 1
ATOM 4165 O O . GLY A 1 542 ? -0.281 2.663 9.508 1.00 92.50 542 GLY A O 1
ATOM 4166 N N . PRO A 1 543 ? -0.171 4.516 8.241 1.00 93.00 543 PRO A N 1
ATOM 4167 C CA . PRO A 1 543 ? 0.007 3.802 6.970 1.00 93.00 543 PRO A CA 1
ATOM 4168 C C . PRO A 1 543 ? 1.242 2.912 6.898 1.00 93.00 543 PRO A C 1
ATOM 4170 O O . PRO A 1 543 ? 1.210 1.875 6.240 1.00 93.00 543 PRO A O 1
ATOM 4173 N N . TRP A 1 544 ? 2.331 3.295 7.566 1.00 93.62 544 TRP A N 1
ATOM 4174 C CA . TRP A 1 544 ? 3.538 2.472 7.622 1.00 93.62 544 TRP A CA 1
ATOM 4175 C C . TRP A 1 544 ? 3.259 1.108 8.267 1.00 93.62 544 TRP A C 1
ATOM 4177 O O . TRP A 1 544 ? 3.577 0.081 7.673 1.00 93.62 544 TRP A O 1
ATOM 4187 N N . SER A 1 545 ? 2.576 1.094 9.412 1.00 95.38 545 SER A N 1
ATOM 4188 C CA . SER A 1 545 ? 2.240 -0.127 10.150 1.00 95.38 545 SER A CA 1
ATOM 4189 C C . SER A 1 545 ? 1.275 -1.015 9.372 1.00 95.38 545 SER A C 1
ATOM 4191 O O . SER A 1 545 ? 1.441 -2.230 9.326 1.00 95.38 545 SER A O 1
ATOM 4193 N N . THR A 1 546 ? 0.314 -0.404 8.673 1.00 95.81 546 THR A N 1
ATOM 4194 C CA . THR A 1 546 ? -0.538 -1.126 7.719 1.00 95.81 546 THR A CA 1
ATOM 4195 C C . THR A 1 546 ? 0.305 -1.832 6.655 1.00 95.81 546 THR A C 1
ATOM 4197 O O . THR A 1 546 ? 0.137 -3.027 6.433 1.00 95.81 546 THR A O 1
ATOM 4200 N N . ARG A 1 547 ? 1.239 -1.124 6.004 1.00 94.06 547 ARG A N 1
ATOM 4201 C CA . ARG A 1 547 ? 2.108 -1.722 4.978 1.00 94.06 547 ARG A CA 1
ATOM 4202 C C . ARG A 1 547 ? 2.998 -2.823 5.551 1.00 94.06 547 ARG A C 1
ATOM 4204 O O . ARG A 1 547 ? 3.244 -3.795 4.847 1.00 94.06 547 ARG A O 1
ATOM 4211 N N . ALA A 1 548 ? 3.456 -2.693 6.796 1.00 95.44 548 ALA A N 1
ATOM 4212 C CA . ALA A 1 548 ? 4.199 -3.748 7.481 1.00 95.44 548 ALA A CA 1
ATOM 4213 C C . ALA A 1 548 ? 3.352 -5.026 7.608 1.00 95.44 548 ALA A C 1
ATOM 4215 O O . ALA A 1 548 ? 3.797 -6.084 7.173 1.00 95.44 548 ALA A O 1
ATOM 4216 N N . VAL A 1 549 ? 2.097 -4.912 8.059 1.00 97.25 549 VAL A N 1
ATOM 4217 C CA . VAL A 1 549 ? 1.149 -6.041 8.106 1.00 97.25 549 VAL A CA 1
ATOM 4218 C C . VAL A 1 549 ? 0.898 -6.641 6.717 1.00 97.25 549 VAL A C 1
ATOM 4220 O O . VAL A 1 549 ? 0.929 -7.856 6.556 1.00 97.25 549 VAL A O 1
ATOM 4223 N N . LEU A 1 550 ? 0.697 -5.818 5.683 1.00 95.81 550 LEU A N 1
ATOM 4224 C CA . LEU A 1 550 ? 0.466 -6.314 4.316 1.00 95.81 550 LEU A CA 1
ATOM 4225 C C . LEU A 1 550 ? 1.698 -6.992 3.687 1.00 95.81 550 LEU A C 1
ATOM 4227 O O . LEU A 1 550 ? 1.554 -7.725 2.705 1.00 95.81 550 LEU A O 1
ATOM 4231 N N . ARG A 1 551 ? 2.900 -6.751 4.223 1.00 95.31 551 ARG A N 1
ATOM 4232 C CA . ARG A 1 551 ? 4.164 -7.382 3.808 1.00 95.31 551 ARG A CA 1
ATOM 4233 C C . ARG A 1 551 ? 4.511 -8.626 4.626 1.00 95.31 551 ARG A C 1
ATOM 4235 O O . ARG A 1 551 ? 5.439 -9.336 4.242 1.00 95.31 551 ARG A O 1
ATOM 4242 N N . GLU A 1 552 ? 3.790 -8.911 5.704 1.00 96.12 552 GLU A N 1
ATOM 4243 C CA . GLU A 1 552 ? 4.068 -10.053 6.574 1.00 96.12 552 GLU A CA 1
ATOM 4244 C C . GLU A 1 552 ? 3.615 -11.371 5.909 1.00 96.12 552 GLU A C 1
ATOM 4246 O O . GLU A 1 552 ? 2.419 -11.557 5.681 1.00 96.12 552 GLU A O 1
ATOM 4251 N N . PRO A 1 553 ? 4.526 -12.301 5.559 1.00 96.00 553 PRO A N 1
ATOM 4252 C CA . PRO A 1 553 ? 4.198 -13.502 4.778 1.00 96.00 553 PRO A CA 1
ATOM 4253 C C . PRO A 1 553 ? 3.296 -14.509 5.487 1.00 96.00 553 PRO A C 1
ATOM 4255 O O . PRO A 1 553 ? 2.713 -15.357 4.817 1.00 96.00 553 PRO A O 1
ATOM 4258 N N . THR A 1 554 ? 3.179 -14.451 6.809 1.00 96.81 554 THR A N 1
ATOM 4259 C CA . THR A 1 554 ? 2.304 -15.359 7.569 1.00 96.81 554 THR A CA 1
ATOM 4260 C C . THR A 1 554 ? 0.860 -14.868 7.639 1.00 96.81 554 THR A C 1
ATOM 4262 O O . THR A 1 554 ? -0.065 -15.666 7.754 1.00 96.81 554 THR A O 1
ATOM 4265 N N . VAL A 1 555 ? 0.639 -13.559 7.505 1.00 98.25 555 VAL A N 1
ATOM 4266 C CA . VAL A 1 555 ? -0.684 -12.958 7.674 1.00 98.25 555 VAL A CA 1
ATOM 4267 C C . VAL A 1 555 ? -1.602 -13.325 6.516 1.00 98.25 555 VAL A C 1
ATOM 4269 O O . VAL A 1 555 ? -1.259 -13.164 5.341 1.00 98.25 555 VAL A O 1
ATOM 4272 N N . ASP A 1 556 ? -2.821 -13.744 6.844 1.00 97.75 556 ASP A N 1
ATOM 4273 C CA . ASP A 1 556 ? -3.854 -14.048 5.860 1.00 97.75 556 ASP A CA 1
ATOM 4274 C C . ASP A 1 556 ? -5.190 -13.328 6.053 1.00 97.75 556 ASP A C 1
ATOM 4276 O O . ASP A 1 556 ? -6.080 -13.483 5.217 1.00 97.75 556 ASP A O 1
ATOM 4280 N N . CYS A 1 557 ? -5.285 -12.469 7.069 1.00 98.25 557 CYS A N 1
ATOM 4281 C CA . CYS A 1 557 ? -6.339 -11.477 7.262 1.00 98.25 557 CYS A CA 1
ATOM 4282 C C . CYS A 1 557 ? -5.763 -10.245 7.977 1.00 98.25 557 CYS A C 1
ATOM 4284 O O . CYS A 1 557 ? -5.043 -10.387 8.962 1.00 98.25 557 CYS A O 1
ATOM 4286 N N . ALA A 1 558 ? -6.102 -9.036 7.529 1.00 98.50 558 ALA A N 1
ATOM 4287 C CA . ALA A 1 558 ? -5.675 -7.794 8.173 1.00 98.50 558 ALA A CA 1
ATOM 4288 C C . ALA A 1 558 ? -6.836 -7.098 8.899 1.00 98.50 558 ALA A C 1
ATOM 4290 O O . ALA A 1 558 ? -7.901 -6.890 8.313 1.00 98.50 558 ALA A O 1
ATOM 4291 N N . VAL A 1 559 ? -6.608 -6.699 10.152 1.00 98.62 559 VAL A N 1
ATOM 4292 C CA . VAL A 1 559 ? -7.547 -5.931 10.986 1.00 98.62 559 VAL A CA 1
ATOM 4293 C C . VAL A 1 559 ? -6.875 -4.623 11.400 1.00 98.62 559 VAL A C 1
ATOM 4295 O O . VAL A 1 559 ? -6.023 -4.593 12.285 1.00 98.62 559 VAL A O 1
ATOM 4298 N N . LEU A 1 560 ? -7.218 -3.532 10.724 1.00 98.56 560 LEU A N 1
ATOM 4299 C CA . LEU A 1 560 ? -6.442 -2.297 10.769 1.00 98.56 560 LEU A CA 1
ATOM 4300 C C . LEU A 1 560 ? -7.162 -1.206 11.563 1.00 98.56 560 LEU A C 1
ATOM 4302 O O . LEU A 1 560 ? -8.202 -0.704 11.133 1.00 98.56 560 LEU A O 1
ATOM 4306 N N . GLU A 1 561 ? -6.588 -0.772 12.685 1.00 98.06 561 GLU A N 1
ATOM 4307 C CA . GLU A 1 561 ? -6.967 0.501 13.295 1.00 98.06 561 GLU A CA 1
ATOM 4308 C C . GLU A 1 561 ? -6.397 1.665 12.475 1.00 98.06 561 GLU A C 1
ATOM 4310 O O . GLU A 1 561 ? -5.183 1.773 12.294 1.00 98.06 561 GLU A O 1
ATOM 4315 N N . VAL A 1 562 ? -7.273 2.561 12.013 1.00 97.00 562 VAL A N 1
ATOM 4316 C CA . VAL A 1 562 ? -6.906 3.728 11.203 1.00 97.00 562 VAL A CA 1
ATOM 4317 C C . VAL A 1 562 ? -7.227 5.012 11.963 1.00 97.00 562 VAL A C 1
ATOM 4319 O O . VAL A 1 562 ? -8.390 5.415 12.102 1.00 97.00 562 VAL A O 1
ATOM 4322 N N . ALA A 1 563 ? -6.190 5.696 12.444 1.00 94.56 563 ALA A N 1
ATOM 4323 C CA . ALA A 1 563 ? -6.348 6.975 13.124 1.00 94.56 563 ALA A CA 1
ATOM 4324 C C . ALA A 1 563 ? -6.364 8.157 12.148 1.00 94.56 563 ALA A C 1
ATOM 4326 O O . ALA A 1 563 ? -5.703 8.173 11.111 1.00 94.56 563 ALA A O 1
ATOM 4327 N N . ARG A 1 564 ? -7.059 9.224 12.556 1.00 93.88 564 ARG A N 1
ATOM 4328 C CA . ARG A 1 564 ? -7.110 10.510 11.844 1.00 93.88 564 ARG A CA 1
ATOM 4329 C C . ARG A 1 564 ? -5.715 11.069 11.545 1.00 93.88 564 ARG A C 1
ATOM 4331 O O . ARG A 1 564 ? -5.493 11.599 10.461 1.00 93.88 564 ARG A O 1
ATOM 4338 N N . GLY A 1 565 ? -4.784 10.951 12.498 1.00 91.56 565 GLY A N 1
ATOM 4339 C CA . GLY A 1 565 ? -3.407 11.424 12.336 1.00 91.56 565 GLY A CA 1
ATOM 4340 C C . GLY A 1 565 ? -2.687 10.739 11.173 1.00 91.56 565 GLY A C 1
ATOM 4341 O O . GLY A 1 565 ? -2.051 11.421 10.373 1.00 91.56 565 GLY A O 1
ATOM 4342 N N . GLY A 1 566 ? -2.865 9.421 11.026 1.00 92.81 566 GLY A N 1
ATOM 4343 C CA . GLY A 1 566 ? -2.328 8.648 9.905 1.00 92.81 566 GLY A CA 1
ATOM 4344 C C . GLY A 1 566 ? -2.881 9.112 8.556 1.00 92.81 566 GLY A C 1
ATOM 4345 O O . GLY A 1 566 ? -2.098 9.429 7.661 1.00 92.81 566 GLY A O 1
ATOM 4346 N N . ILE A 1 567 ? -4.210 9.256 8.455 1.00 95.31 567 ILE A N 1
ATOM 4347 C CA . ILE A 1 567 ? -4.893 9.695 7.223 1.00 95.31 567 ILE A CA 1
ATOM 4348 C C . ILE A 1 567 ? -4.389 11.072 6.771 1.00 95.31 567 ILE A C 1
ATOM 4350 O O . ILE A 1 567 ? -4.076 11.273 5.602 1.00 95.31 567 ILE A O 1
ATOM 4354 N N . ILE A 1 568 ? -4.270 12.025 7.696 1.00 92.88 568 ILE A N 1
ATOM 4355 C CA . ILE A 1 568 ? -3.864 13.406 7.387 1.00 92.88 568 ILE A CA 1
ATOM 4356 C C . ILE A 1 568 ? -2.374 13.533 7.062 1.00 92.88 568 ILE A C 1
ATOM 4358 O O . ILE A 1 568 ? -1.990 14.440 6.317 1.00 92.88 568 ILE A O 1
ATOM 4362 N N . ARG A 1 569 ? -1.531 12.671 7.641 1.00 91.25 569 ARG A N 1
ATOM 4363 C CA . ARG A 1 569 ? -0.079 12.712 7.444 1.00 91.25 569 ARG A CA 1
ATOM 4364 C C . ARG A 1 569 ? 0.344 12.033 6.143 1.00 91.25 569 ARG A C 1
ATOM 4366 O O . ARG A 1 569 ? 1.201 12.570 5.455 1.00 91.25 569 ARG A O 1
ATOM 4373 N N . GLU A 1 570 ? -0.239 10.874 5.836 1.00 93.50 570 GLU A N 1
ATOM 4374 C CA . GLU A 1 570 ? 0.253 9.972 4.782 1.00 93.50 570 GLU A CA 1
ATOM 4375 C C . GLU A 1 570 ? -0.855 9.270 3.968 1.00 93.50 570 GLU A C 1
ATOM 4377 O O . GLU A 1 570 ? -0.545 8.529 3.032 1.00 93.50 570 GLU A O 1
ATOM 4382 N N . GLY A 1 571 ? -2.134 9.484 4.291 1.00 95.62 571 GLY A N 1
ATOM 4383 C CA . GLY A 1 571 ? -3.266 8.801 3.651 1.00 95.62 571 GLY A CA 1
ATOM 4384 C C . GLY A 1 571 ? -3.555 7.448 4.296 1.00 95.62 571 GLY A C 1
ATOM 4385 O O . GLY A 1 571 ? -3.241 7.232 5.463 1.00 95.62 571 GLY A O 1
ATOM 4386 N N . LEU A 1 572 ? -4.176 6.534 3.559 1.00 96.88 572 LEU A N 1
ATOM 4387 C CA . LEU A 1 572 ? -4.353 5.141 3.966 1.00 96.88 572 LEU A CA 1
ATOM 4388 C C . LEU A 1 572 ? -3.129 4.300 3.577 1.00 96.88 572 LEU A C 1
ATOM 4390 O O . LEU A 1 572 ? -2.445 4.577 2.595 1.00 96.88 572 LEU A O 1
ATOM 4394 N N . GLY A 1 573 ? -2.845 3.252 4.356 1.00 94.06 573 GLY A N 1
ATOM 4395 C CA . GLY A 1 573 ? -1.750 2.310 4.077 1.00 94.06 573 GLY A CA 1
ATOM 4396 C C . GLY A 1 573 ? -2.108 1.174 3.116 1.00 94.06 573 GLY A C 1
ATOM 4397 O O . GLY A 1 573 ? -1.280 0.298 2.886 1.00 94.06 573 GLY A O 1
ATOM 4398 N N . TYR A 1 574 ? -3.329 1.186 2.589 1.00 94.62 574 TYR A N 1
ATOM 4399 C CA . TYR A 1 574 ? -3.885 0.230 1.638 1.00 94.62 574 TYR A CA 1
ATOM 4400 C C . TYR A 1 574 ? -4.657 0.999 0.561 1.00 94.62 574 TYR A C 1
ATOM 4402 O O . TYR A 1 574 ? -5.091 2.125 0.795 1.00 94.62 574 TYR A O 1
ATOM 4410 N N . ASP A 1 575 ? -4.842 0.396 -0.607 1.00 92.81 575 ASP A N 1
ATOM 4411 C CA . ASP A 1 575 ? -5.598 0.973 -1.723 1.00 92.81 575 ASP A CA 1
ATOM 4412 C C . ASP A 1 575 ? -7.111 0.775 -1.570 1.00 92.81 575 ASP A C 1
ATOM 4414 O O . ASP A 1 575 ? -7.876 1.731 -1.693 1.00 92.81 575 ASP A O 1
ATOM 4418 N N . LYS A 1 576 ? -7.551 -0.450 -1.268 1.00 93.44 576 LYS A N 1
ATOM 4419 C CA . LYS A 1 576 ? -8.949 -0.787 -0.989 1.00 93.44 576 LYS A CA 1
ATOM 4420 C C . LYS A 1 576 ? -9.065 -1.859 0.103 1.00 93.44 576 LYS A C 1
ATOM 4422 O O . LYS A 1 576 ? -8.227 -2.756 0.190 1.00 93.44 576 LYS A O 1
ATOM 4427 N N . ALA A 1 577 ? -10.127 -1.785 0.902 1.00 96.75 577 ALA A N 1
ATOM 4428 C CA . ALA A 1 577 ? -10.486 -2.749 1.940 1.00 96.75 577 ALA A CA 1
ATOM 4429 C C . ALA A 1 577 ? -11.753 -3.536 1.574 1.00 96.75 577 ALA A C 1
ATOM 4431 O O . ALA A 1 577 ? -12.623 -3.045 0.855 1.00 96.75 577 ALA A O 1
ATOM 4432 N N . ASN A 1 578 ? -11.876 -4.758 2.096 1.00 97.88 578 ASN A N 1
ATOM 4433 C CA . ASN A 1 578 ? -13.098 -5.557 1.983 1.00 97.88 578 ASN A CA 1
ATOM 4434 C C . ASN A 1 578 ? -14.202 -4.994 2.873 1.00 97.88 578 ASN A C 1
ATOM 4436 O O . ASN A 1 578 ? -15.364 -4.991 2.471 1.00 97.88 578 ASN A O 1
ATOM 4440 N N . VAL A 1 579 ? -13.824 -4.520 4.064 1.00 98.69 579 VAL A N 1
ATOM 4441 C CA . VAL A 1 579 ? -14.741 -3.895 5.015 1.00 98.69 579 VAL A CA 1
ATOM 4442 C C . VAL A 1 579 ? -14.155 -2.592 5.553 1.00 98.69 579 VAL A C 1
ATOM 4444 O O . VAL A 1 579 ? -13.119 -2.599 6.215 1.00 98.69 579 VAL A O 1
ATOM 4447 N N . GLY A 1 580 ? -14.825 -1.472 5.300 1.00 98.50 580 GLY A N 1
ATOM 4448 C CA . GLY A 1 580 ? -14.534 -0.185 5.936 1.00 98.50 580 GLY A CA 1
ATOM 4449 C C . GLY A 1 580 ? -15.530 0.077 7.061 1.00 98.50 580 GLY A C 1
ATOM 4450 O O . GLY A 1 580 ? -16.730 -0.068 6.854 1.00 98.50 580 GLY A O 1
ATOM 4451 N N . CYS A 1 581 ? -15.065 0.445 8.253 1.00 98.75 581 CYS A N 1
ATOM 4452 C CA . CYS A 1 581 ? -15.922 0.693 9.412 1.00 98.75 581 CYS A CA 1
ATOM 4453 C C . CYS A 1 581 ? -15.684 2.085 9.996 1.00 98.75 581 CYS A C 1
ATOM 4455 O O . CYS A 1 581 ? -14.548 2.439 10.329 1.00 98.75 581 CYS A O 1
ATOM 4457 N N . VAL A 1 582 ? -16.761 2.857 10.158 1.00 98.62 582 VAL A N 1
ATOM 4458 C CA . VAL A 1 582 ? -16.726 4.166 10.820 1.00 98.62 582 VAL A CA 1
ATOM 4459 C C . VAL A 1 582 ? -17.627 4.138 12.051 1.00 98.62 582 VAL A C 1
ATOM 4461 O O . VAL A 1 582 ? -18.854 4.142 11.954 1.00 98.62 582 VAL A O 1
ATOM 4464 N N . LEU A 1 583 ? -16.997 4.119 13.228 1.00 98.38 583 LEU A N 1
ATOM 4465 C CA . LEU A 1 583 ? -17.678 3.897 14.505 1.00 98.38 583 LEU A CA 1
ATOM 4466 C C . LEU A 1 583 ? -18.470 5.110 14.992 1.00 98.38 583 LEU A C 1
ATOM 4468 O O . LEU A 1 583 ? -19.547 4.970 15.561 1.00 98.38 583 LEU A O 1
ATOM 4472 N N . ASN A 1 584 ? -17.887 6.299 14.872 1.00 97.00 584 ASN A N 1
ATOM 4473 C CA . ASN A 1 584 ? -18.457 7.565 15.329 1.00 97.00 584 ASN A CA 1
ATOM 4474 C C . ASN A 1 584 ? -17.563 8.733 14.891 1.00 97.00 584 ASN A C 1
ATOM 4476 O O . ASN A 1 584 ? -16.352 8.569 14.692 1.00 97.00 584 ASN A O 1
ATOM 4480 N N . VAL A 1 585 ? -18.159 9.922 14.806 1.00 96.12 585 VAL A N 1
ATOM 4481 C CA . VAL A 1 585 ? -17.447 11.197 14.668 1.00 96.12 585 VAL A CA 1
ATOM 4482 C C . VAL A 1 585 ? -17.908 12.122 15.787 1.00 96.12 585 VAL A C 1
ATOM 4484 O O . VAL A 1 585 ? -19.091 12.443 15.888 1.00 96.12 585 VAL A O 1
ATOM 4487 N N . GLN A 1 586 ? -16.976 12.493 16.656 1.00 92.50 586 GLN A N 1
ATOM 4488 C CA . GLN A 1 586 ? -17.186 13.360 17.817 1.00 92.50 586 GLN A CA 1
ATOM 4489 C C . GLN A 1 586 ? -16.029 14.357 17.907 1.00 92.50 586 GLN A C 1
ATOM 4491 O O . GLN A 1 586 ? -14.936 14.050 17.423 1.00 92.50 586 GLN A O 1
ATOM 4496 N N . ALA A 1 587 ? -16.272 15.518 18.522 1.00 86.88 587 ALA A N 1
ATOM 4497 C CA . ALA A 1 587 ? -15.268 16.563 18.705 1.00 86.88 587 ALA A CA 1
ATOM 4498 C C . ALA A 1 587 ? -14.035 16.022 19.443 1.00 86.88 587 ALA A C 1
ATOM 4500 O O . ALA A 1 587 ? -14.111 15.625 20.604 1.00 86.88 587 ALA A O 1
ATOM 4501 N N . ASP A 1 588 ? -12.914 15.982 18.730 1.00 86.00 588 ASP A N 1
ATOM 4502 C CA . ASP A 1 588 ? -11.599 15.608 19.235 1.00 86.00 588 ASP A CA 1
ATOM 4503 C C . ASP A 1 588 ? -10.548 16.055 18.210 1.00 86.00 588 ASP A C 1
ATOM 4505 O O . ASP A 1 588 ? -10.808 16.030 17.003 1.00 86.00 588 ASP A O 1
ATOM 4509 N N . HIS A 1 589 ? -9.365 16.466 18.669 1.00 82.25 589 HIS A N 1
ATOM 4510 C CA . HIS A 1 589 ? -8.292 16.996 17.812 1.00 82.25 589 HIS A CA 1
ATOM 4511 C C . HIS A 1 589 ? -8.708 18.165 16.881 1.00 82.25 589 HIS A C 1
ATOM 4513 O O . HIS A 1 589 ? -8.126 18.327 15.802 1.00 82.25 589 HIS A O 1
ATOM 4519 N N . LEU A 1 590 ? -9.715 18.960 17.259 1.00 85.88 590 LEU A N 1
ATOM 4520 C CA . LEU A 1 590 ? -10.132 20.141 16.496 1.00 85.88 590 LEU A CA 1
ATOM 4521 C C . LEU A 1 590 ? -9.103 21.273 16.644 1.00 85.88 590 LEU A C 1
ATOM 4523 O O . LEU A 1 590 ? -8.546 21.478 17.720 1.00 85.88 590 LEU A O 1
ATOM 4527 N N . GLY A 1 591 ? -8.845 21.996 15.556 1.00 80.19 591 GLY A N 1
ATOM 4528 C CA . GLY A 1 591 ? -7.812 23.032 15.452 1.00 80.19 591 GLY A CA 1
ATOM 4529 C C . GLY A 1 591 ? -6.411 22.504 15.117 1.00 80.19 591 GLY A C 1
ATOM 4530 O O . GLY A 1 591 ? -5.475 23.284 14.981 1.00 80.19 591 GLY A O 1
ATOM 4531 N N . LEU A 1 592 ? -6.238 21.188 14.960 1.00 79.69 592 LEU A N 1
ATOM 4532 C CA . LEU A 1 592 ? -4.948 20.583 14.623 1.00 79.69 592 LEU A CA 1
ATOM 4533 C C . LEU A 1 592 ? -4.910 20.196 13.148 1.00 79.69 592 LEU A C 1
ATOM 4535 O O . LEU A 1 592 ? -5.904 19.742 12.598 1.00 79.69 592 LEU A O 1
ATOM 4539 N N . GLY A 1 593 ? -3.750 20.281 12.493 1.00 77.56 593 GLY A N 1
ATOM 4540 C CA . GLY A 1 593 ? -3.490 19.665 11.181 1.00 77.56 593 GLY A CA 1
ATOM 4541 C C . GLY A 1 593 ? -4.543 19.894 10.084 1.00 77.56 593 GLY A C 1
ATOM 4542 O O . GLY A 1 593 ? -4.772 18.968 9.308 1.00 77.56 593 GLY A O 1
ATOM 4543 N N . GLY A 1 594 ? -5.182 21.068 10.050 1.00 79.75 594 GLY A N 1
ATOM 4544 C CA . GLY A 1 594 ? -6.194 21.441 9.052 1.00 79.75 594 GLY A CA 1
ATOM 4545 C C . GLY A 1 594 ? -7.611 20.907 9.306 1.00 79.75 594 GLY A C 1
ATOM 4546 O O . GLY A 1 594 ? -8.429 20.941 8.398 1.00 79.75 594 GLY A O 1
ATOM 4547 N N . VAL A 1 595 ? -7.909 20.392 10.504 1.00 88.06 595 VAL A N 1
ATOM 4548 C CA . VAL A 1 595 ? -9.261 19.957 10.900 1.00 88.06 595 VAL A CA 1
ATOM 4549 C C . VAL A 1 595 ? -9.772 20.914 11.957 1.00 88.06 595 VAL A C 1
ATOM 4551 O O . VAL A 1 595 ? -9.323 20.849 13.099 1.00 88.06 595 VAL A O 1
ATOM 4554 N N . ASN A 1 596 ? -10.700 21.789 11.589 1.00 88.19 596 ASN A N 1
ATOM 4555 C CA . ASN A 1 596 ? -11.192 22.843 12.474 1.00 88.19 596 ASN A CA 1
ATOM 4556 C C . ASN A 1 596 ? -12.603 22.546 12.988 1.00 88.19 596 ASN A C 1
ATOM 4558 O O . ASN A 1 596 ? -12.963 22.975 14.081 1.00 88.19 596 ASN A O 1
ATOM 4562 N N . THR A 1 597 ? -13.377 21.775 12.227 1.00 91.31 597 THR A N 1
ATOM 4563 C CA . THR A 1 597 ? -14.773 21.439 12.519 1.00 91.31 597 THR A CA 1
ATOM 4564 C C . THR A 1 597 ? -14.987 19.929 12.640 1.00 91.31 597 THR A C 1
ATOM 4566 O O . THR A 1 597 ? -14.139 19.116 12.256 1.00 91.31 597 THR A O 1
ATOM 4569 N N . ILE A 1 598 ? -16.138 19.527 13.187 1.00 92.56 598 ILE A N 1
ATOM 4570 C CA . ILE A 1 598 ? -16.523 18.108 13.251 1.00 92.56 598 ILE A CA 1
ATOM 4571 C C . ILE A 1 598 ? -16.772 17.572 11.833 1.00 92.56 598 ILE A C 1
ATOM 4573 O O . ILE A 1 598 ? -16.465 16.417 11.544 1.00 92.56 598 ILE A O 1
ATOM 4577 N N . GLU A 1 599 ? -17.255 18.418 10.928 1.00 93.50 599 GLU A N 1
ATOM 4578 C CA . GLU A 1 599 ? -17.452 18.129 9.510 1.00 93.50 599 GLU A CA 1
ATOM 4579 C C . GLU A 1 599 ? -16.120 17.833 8.808 1.00 93.50 599 GLU A C 1
ATOM 4581 O O . GLU A 1 599 ? -16.023 16.848 8.071 1.00 93.50 599 GLU A O 1
ATOM 4586 N N . ASP A 1 600 ? -15.064 18.602 9.098 1.00 92.19 600 ASP A N 1
ATOM 4587 C CA . ASP A 1 600 ? -13.711 18.307 8.607 1.00 92.19 600 ASP A CA 1
ATOM 4588 C C . ASP A 1 600 ? -13.237 16.937 9.111 1.00 92.19 600 ASP A C 1
ATOM 4590 O O . ASP A 1 600 ? -12.682 16.131 8.358 1.00 92.19 600 ASP A O 1
ATOM 4594 N N . LEU A 1 601 ? -13.488 16.635 10.390 1.00 94.94 601 LEU A N 1
ATOM 4595 C CA . LEU A 1 601 ? -13.124 15.350 10.985 1.00 94.94 601 LEU A CA 1
ATOM 4596 C C . LEU A 1 601 ? -13.906 14.192 10.348 1.00 94.94 601 LEU A C 1
ATOM 4598 O O . LEU A 1 601 ? -13.338 13.116 10.130 1.00 94.94 601 LEU A O 1
ATOM 4602 N N . ALA A 1 602 ? -15.184 14.408 10.029 1.00 96.56 602 ALA A N 1
ATOM 4603 C CA . ALA A 1 602 ? -16.012 13.451 9.310 1.00 96.56 602 ALA A CA 1
ATOM 4604 C C . ALA A 1 602 ? -15.436 13.183 7.916 1.00 96.56 602 ALA A C 1
ATOM 4606 O O . ALA A 1 602 ? -15.224 12.021 7.576 1.00 96.56 602 ALA A O 1
ATOM 4607 N N . ARG A 1 603 ? -15.073 14.228 7.161 1.00 94.94 603 ARG A N 1
ATOM 4608 C CA . ARG A 1 603 ? -14.455 14.101 5.831 1.00 94.94 603 ARG A CA 1
ATOM 4609 C C . ARG A 1 603 ? -13.141 13.321 5.868 1.00 94.94 603 ARG A C 1
ATOM 4611 O O . ARG A 1 603 ? -12.884 12.508 4.988 1.00 94.94 603 ARG A O 1
ATOM 4618 N N . VAL A 1 604 ? -12.325 13.503 6.905 1.00 95.88 604 VAL A N 1
ATOM 4619 C CA . VAL A 1 604 ? -11.093 12.715 7.078 1.00 95.88 604 VAL A CA 1
ATOM 4620 C C . VAL A 1 604 ? -11.405 11.232 7.292 1.00 95.88 604 VAL A C 1
ATOM 4622 O O . VAL A 1 604 ? -10.764 10.374 6.692 1.00 95.88 604 VAL A O 1
ATOM 4625 N N . LYS A 1 605 ? -12.381 10.909 8.144 1.00 97.19 605 LYS A N 1
ATOM 4626 C CA . LYS A 1 605 ? -12.761 9.515 8.436 1.00 97.19 605 LYS A CA 1
ATOM 4627 C C . LYS A 1 605 ? -13.502 8.851 7.272 1.00 97.19 605 LYS A C 1
ATOM 4629 O O . LYS A 1 605 ? -13.365 7.644 7.089 1.00 97.19 605 LYS A O 1
ATOM 4634 N N . GLN A 1 606 ? -14.218 9.636 6.467 1.00 97.44 606 GLN A N 1
ATOM 4635 C CA . GLN A 1 606 ? -14.943 9.193 5.275 1.00 97.44 606 GLN A CA 1
ATOM 4636 C C . GLN A 1 606 ? -14.037 8.485 4.260 1.00 97.44 606 GLN A C 1
ATOM 4638 O O . GLN A 1 606 ? -14.494 7.555 3.604 1.00 97.44 606 GLN A O 1
ATOM 4643 N N . VAL A 1 607 ? -12.742 8.823 4.205 1.00 97.25 607 VAL A N 1
ATOM 4644 C CA . VAL A 1 607 ? -11.763 8.149 3.330 1.00 97.25 607 VAL A CA 1
ATOM 4645 C C . VAL A 1 607 ? -11.755 6.624 3.546 1.00 97.25 607 VAL A C 1
ATOM 4647 O O . VAL A 1 607 ? -11.561 5.873 2.597 1.00 97.25 607 VAL A O 1
ATOM 4650 N N . VAL A 1 608 ? -12.032 6.137 4.766 1.00 97.75 608 VAL A N 1
ATOM 4651 C CA . VAL A 1 608 ? -12.151 4.692 5.053 1.00 97.75 608 VAL A CA 1
ATOM 4652 C C . VAL A 1 608 ? -13.400 4.072 4.411 1.00 97.75 608 VAL A C 1
ATOM 4654 O O . VAL A 1 608 ? -13.334 2.942 3.935 1.00 97.75 608 VAL A O 1
ATOM 4657 N N . ALA A 1 609 ? -14.522 4.794 4.365 1.00 97.25 609 ALA A N 1
ATOM 4658 C CA . ALA A 1 609 ? -15.752 4.344 3.704 1.00 97.25 609 ALA A CA 1
ATOM 4659 C C . ALA A 1 609 ? -15.637 4.392 2.167 1.00 97.25 609 ALA A C 1
ATOM 4661 O O . ALA A 1 609 ? -16.165 3.526 1.469 1.00 97.25 609 ALA A O 1
ATOM 4662 N N . GLU A 1 610 ? -14.905 5.372 1.641 1.00 96.88 610 GLU A N 1
ATOM 4663 C CA . GLU A 1 610 ? -14.629 5.531 0.208 1.00 96.88 610 GLU A CA 1
ATOM 4664 C C . GLU A 1 610 ? -13.634 4.481 -0.325 1.00 96.88 610 GLU A C 1
ATOM 4666 O O . GLU A 1 610 ? -13.689 4.052 -1.484 1.00 96.88 610 GLU A O 1
ATOM 4671 N N . ALA A 1 611 ? -12.716 4.022 0.527 1.00 96.12 611 ALA A N 1
ATOM 4672 C CA . ALA A 1 611 ? -11.697 3.036 0.187 1.00 96.12 611 ALA A CA 1
ATOM 4673 C C . ALA A 1 611 ? -12.185 1.579 0.312 1.00 96.12 611 ALA A C 1
ATOM 4675 O O . ALA A 1 611 ? -11.385 0.681 0.559 1.00 96.12 611 ALA A O 1
ATOM 4676 N N . VAL A 1 612 ? -13.477 1.311 0.110 1.00 96.94 612 VAL A N 1
ATOM 4677 C CA . VAL A 1 612 ? -14.033 -0.054 0.069 1.00 96.94 612 VAL A CA 1
ATOM 4678 C C . VAL A 1 612 ? -14.048 -0.584 -1.371 1.00 96.94 612 VAL A C 1
ATOM 4680 O O . VAL A 1 612 ? -14.255 0.175 -2.325 1.00 96.94 612 VAL A O 1
ATOM 4683 N N . VAL A 1 613 ? -13.739 -1.874 -1.555 1.00 94.00 613 VAL A N 1
ATOM 4684 C CA . VAL A 1 613 ? -13.805 -2.546 -2.867 1.00 94.00 613 VAL A CA 1
ATOM 4685 C C . VAL A 1 613 ? -15.251 -2.607 -3.381 1.00 94.00 613 VAL A C 1
ATOM 4687 O O . VAL A 1 613 ? -16.169 -2.774 -2.577 1.00 94.00 613 VAL A O 1
ATOM 4690 N N . PRO A 1 614 ? -15.483 -2.572 -4.706 1.00 91.00 614 PRO A N 1
ATOM 4691 C CA . PRO A 1 614 ? -16.790 -2.914 -5.261 1.00 91.00 614 PRO A CA 1
ATOM 4692 C C . PRO A 1 614 ? -17.242 -4.303 -4.782 1.00 91.00 614 PRO A C 1
ATOM 4694 O O . PRO A 1 614 ? -16.487 -5.272 -4.873 1.00 91.00 614 PRO A O 1
ATOM 4697 N N . GLY A 1 615 ? -18.459 -4.397 -4.243 1.00 91.94 615 GLY A N 1
ATOM 4698 C CA . GLY A 1 615 ? -18.985 -5.629 -3.636 1.00 91.94 615 GLY A CA 1
ATOM 4699 C C . GLY A 1 615 ? -18.481 -5.927 -2.214 1.00 91.94 615 GLY A C 1
ATOM 4700 O O . GLY A 1 615 ? -18.862 -6.950 -1.646 1.00 91.94 615 GLY A O 1
ATOM 4701 N N . GLY A 1 616 ? -17.646 -5.056 -1.638 1.00 97.38 616 GLY A N 1
ATOM 4702 C CA . GLY A 1 616 ? -17.297 -5.055 -0.216 1.00 97.38 616 GLY A CA 1
ATOM 4703 C C . GLY A 1 616 ? -18.393 -4.432 0.652 1.00 97.38 616 GLY A C 1
ATOM 4704 O O . GLY A 1 616 ? -19.488 -4.136 0.169 1.00 97.38 616 GLY A O 1
ATOM 4705 N N . TRP A 1 617 ? -18.090 -4.213 1.933 1.00 98.56 617 TRP A N 1
ATOM 4706 C CA . TRP A 1 617 ? -19.043 -3.675 2.906 1.00 98.56 617 TRP A CA 1
ATOM 4707 C C . TRP A 1 617 ? -18.549 -2.412 3.603 1.00 98.56 617 TRP A C 1
ATOM 4709 O O . TRP A 1 617 ? -17.384 -2.296 3.984 1.00 98.56 617 TRP A O 1
ATOM 4719 N N . THR A 1 618 ? -19.481 -1.505 3.856 1.00 98.62 618 THR A N 1
ATOM 4720 C CA . THR A 1 618 ? -19.259 -0.290 4.634 1.00 98.62 618 THR A CA 1
ATOM 4721 C C . THR A 1 618 ? -20.124 -0.359 5.882 1.00 98.62 618 THR A C 1
ATOM 4723 O O . THR A 1 618 ? -21.351 -0.270 5.818 1.00 98.62 618 THR A O 1
ATOM 4726 N N . VAL A 1 619 ? -19.474 -0.573 7.023 1.00 98.81 619 VAL A N 1
ATOM 4727 C CA . VAL A 1 619 ? -20.111 -0.703 8.333 1.00 98.81 619 VAL A CA 1
ATOM 4728 C C . VAL A 1 619 ? -20.202 0.674 8.980 1.00 98.81 619 VAL A C 1
ATOM 4730 O O . VAL A 1 619 ? -19.182 1.305 9.271 1.00 98.81 619 VAL A O 1
ATOM 4733 N N . LEU A 1 620 ? -21.421 1.154 9.203 1.00 98.69 620 LEU A N 1
ATOM 4734 C CA . LEU A 1 620 ? -21.672 2.509 9.691 1.00 98.69 620 LEU A CA 1
ATOM 4735 C C . LEU A 1 620 ? -22.541 2.484 10.942 1.00 98.69 620 LEU A C 1
ATOM 4737 O O . LEU A 1 620 ? -23.506 1.727 11.038 1.00 98.69 620 LEU A O 1
ATOM 4741 N N . ASN A 1 621 ? -22.212 3.359 11.889 1.00 98.38 621 ASN A N 1
ATOM 4742 C CA . ASN A 1 621 ? -23.049 3.579 13.057 1.00 98.38 621 ASN A CA 1
ATOM 4743 C C . ASN A 1 621 ? -24.289 4.378 12.655 1.00 98.38 621 ASN A C 1
ATOM 4745 O O . ASN A 1 621 ? -24.161 5.512 12.186 1.00 98.38 621 ASN A O 1
ATOM 4749 N N . ALA A 1 622 ? -25.484 3.832 12.849 1.00 97.94 622 ALA A N 1
ATOM 4750 C CA . ALA A 1 622 ? -26.694 4.605 12.642 1.00 97.94 622 ALA A CA 1
ATOM 4751 C C . ALA A 1 622 ? -26.901 5.613 13.778 1.00 97.94 622 ALA A C 1
ATOM 4753 O O . ALA A 1 622 ? -27.550 6.611 13.562 1.00 97.94 622 ALA A O 1
ATOM 4754 N N . ASP A 1 623 ? -26.309 5.484 14.959 1.00 96.56 623 ASP A N 1
ATOM 4755 C CA . ASP A 1 623 ? -26.564 6.419 16.070 1.00 96.56 623 ASP A CA 1
ATOM 4756 C C . ASP A 1 623 ? -25.820 7.761 15.932 1.00 96.56 623 ASP A C 1
ATOM 4758 O O . ASP A 1 623 ? -25.999 8.665 16.748 1.00 96.56 623 ASP A O 1
ATOM 4762 N N . ASN A 1 624 ? -24.979 7.924 14.904 1.00 96.19 624 ASN A N 1
ATOM 4763 C CA . ASN A 1 624 ? -24.204 9.140 14.673 1.00 96.19 624 ASN A CA 1
ATOM 4764 C C . ASN A 1 624 ? -24.558 9.783 13.310 1.00 96.19 624 ASN A C 1
ATOM 4766 O O . ASN A 1 624 ? -24.453 9.140 12.267 1.00 96.19 624 ASN A O 1
ATOM 4770 N N . PRO A 1 625 ? -24.976 11.063 13.269 1.00 95.81 625 PRO A N 1
ATOM 4771 C CA . PRO A 1 625 ? -25.437 11.694 12.029 1.00 95.81 625 PRO A CA 1
ATOM 4772 C C . PRO A 1 625 ? -24.328 11.855 10.978 1.00 95.81 625 PRO A C 1
ATOM 4774 O O . PRO A 1 625 ? -24.601 11.759 9.782 1.00 95.81 625 PRO A O 1
ATOM 4777 N N . HIS A 1 626 ? -23.071 12.043 11.394 1.00 97.12 626 HIS A N 1
ATOM 4778 C CA . HIS A 1 626 ? -21.951 12.171 10.458 1.00 97.12 626 HIS A CA 1
ATOM 4779 C C . HIS A 1 626 ? -21.609 10.836 9.794 1.00 97.12 626 HIS A C 1
ATOM 4781 O O . HIS A 1 626 ? -21.326 10.812 8.601 1.00 97.12 626 HIS A O 1
ATOM 4787 N N . THR A 1 627 ? -21.678 9.719 10.523 1.00 97.19 627 THR A N 1
ATOM 4788 C CA . THR A 1 627 ? -21.527 8.387 9.917 1.00 97.19 627 THR A CA 1
ATOM 4789 C C . THR A 1 627 ? -22.713 8.042 9.025 1.00 97.19 627 THR A C 1
ATOM 4791 O O . THR A 1 627 ? -22.494 7.479 7.957 1.00 97.19 627 THR A O 1
ATOM 4794 N N . ARG A 1 628 ? -23.948 8.447 9.377 1.00 96.50 628 ARG A N 1
ATOM 4795 C CA . ARG A 1 628 ? -25.113 8.302 8.480 1.00 96.50 628 ARG A CA 1
ATOM 4796 C C . ARG A 1 628 ? -24.870 8.957 7.120 1.00 96.50 628 ARG A C 1
ATOM 4798 O O . ARG A 1 628 ? -25.156 8.353 6.093 1.00 96.50 628 ARG A O 1
ATOM 4805 N N . ALA A 1 629 ? -24.323 10.173 7.104 1.00 96.81 629 ALA A N 1
ATOM 4806 C CA . ALA A 1 629 ? -24.068 10.918 5.869 1.00 96.81 629 ALA A CA 1
ATOM 4807 C C . ALA A 1 629 ? -23.071 10.216 4.923 1.00 96.81 629 ALA A C 1
ATOM 4809 O O . ALA A 1 629 ? -23.178 10.363 3.705 1.00 96.81 629 ALA A O 1
ATOM 4810 N N . MET A 1 630 ? -22.155 9.400 5.462 1.00 97.25 630 MET A N 1
ATOM 4811 C CA . MET A 1 630 ? -21.148 8.667 4.679 1.00 97.25 630 MET A CA 1
ATOM 4812 C C . MET A 1 630 ? -21.744 7.571 3.786 1.00 97.25 630 MET A C 1
ATOM 4814 O O . MET A 1 630 ? -21.056 7.099 2.885 1.00 97.25 630 MET A O 1
ATOM 4818 N N . GLN A 1 631 ? -23.021 7.205 3.964 1.00 96.12 631 GLN A N 1
ATOM 4819 C CA . GLN A 1 631 ? -23.717 6.264 3.076 1.00 96.12 631 GLN A CA 1
ATOM 4820 C C . GLN A 1 631 ? -23.687 6.689 1.598 1.00 96.12 631 GLN A C 1
ATOM 4822 O O . GLN A 1 631 ? -23.746 5.845 0.713 1.00 96.12 631 GLN A O 1
ATOM 4827 N N . ASN A 1 632 ? -23.577 7.996 1.334 1.00 95.38 632 ASN A N 1
ATOM 4828 C CA . ASN A 1 632 ? -23.544 8.563 -0.017 1.00 95.38 632 ASN A CA 1
ATOM 4829 C C . ASN A 1 632 ? -22.130 8.608 -0.624 1.00 95.38 632 ASN A C 1
ATOM 4831 O O . ASN A 1 632 ? -21.955 9.098 -1.737 1.00 95.38 632 ASN A O 1
ATOM 4835 N N . HIS A 1 633 ? -21.120 8.147 0.115 1.00 94.69 633 HIS A N 1
ATOM 4836 C CA . HIS A 1 633 ? -19.703 8.266 -0.229 1.00 94.69 633 HIS A CA 1
ATOM 4837 C C . HIS A 1 633 ? -19.006 6.903 -0.213 1.00 94.69 633 HIS A C 1
ATOM 4839 O O . HIS A 1 633 ? -17.854 6.780 0.194 1.00 94.69 633 HIS A O 1
ATOM 4845 N N . THR A 1 634 ? -19.709 5.847 -0.615 1.00 94.44 634 THR A N 1
ATOM 4846 C CA . THR A 1 634 ? -19.142 4.502 -0.656 1.00 94.44 634 THR A CA 1
ATOM 4847 C C . THR A 1 634 ? -19.668 3.698 -1.838 1.00 94.44 634 THR A C 1
ATOM 4849 O O . THR A 1 634 ? -20.839 3.803 -2.196 1.00 94.44 634 THR A O 1
ATOM 4852 N N . ASP A 1 635 ? -18.791 2.877 -2.418 1.00 90.56 635 ASP A N 1
ATOM 4853 C CA . ASP A 1 635 ? -19.141 1.873 -3.433 1.00 90.56 635 ASP A CA 1
ATOM 4854 C C . ASP A 1 635 ? -19.514 0.514 -2.798 1.00 90.56 635 ASP A C 1
ATOM 4856 O O . ASP A 1 635 ? -19.915 -0.422 -3.495 1.00 90.56 635 ASP A O 1
ATOM 4860 N N . GLY A 1 636 ? -19.322 0.375 -1.480 1.00 94.69 636 GLY A N 1
ATOM 4861 C CA . GLY A 1 636 ? -19.615 -0.838 -0.722 1.00 94.69 636 GLY A CA 1
ATOM 4862 C C . GLY A 1 636 ? -21.090 -0.954 -0.339 1.00 94.69 636 GLY A C 1
ATOM 4863 O O . GLY A 1 636 ? -21.794 0.043 -0.174 1.00 94.69 636 GLY A O 1
ATOM 4864 N N . ALA A 1 637 ? -21.559 -2.185 -0.138 1.00 97.44 637 ALA A N 1
ATOM 4865 C CA . ALA A 1 637 ? -22.871 -2.422 0.448 1.00 97.44 637 ALA A CA 1
ATOM 4866 C C . ALA A 1 637 ? -22.887 -1.950 1.908 1.00 97.44 637 ALA A C 1
ATOM 4868 O O . ALA A 1 637 ? -21.937 -2.167 2.660 1.00 97.44 637 ALA A O 1
ATOM 4869 N N . ILE A 1 638 ? -23.971 -1.306 2.328 1.00 98.19 638 ILE A N 1
ATOM 4870 C CA . ILE A 1 638 ? -24.065 -0.764 3.683 1.00 98.19 638 ILE A CA 1
ATOM 4871 C C . ILE A 1 638 ? -24.474 -1.869 4.656 1.00 98.19 638 ILE A C 1
ATOM 4873 O O . ILE A 1 638 ? -25.411 -2.620 4.391 1.00 98.19 638 ILE A O 1
ATOM 4877 N N . CYS A 1 639 ? -23.788 -1.930 5.796 1.00 98.56 639 CYS A N 1
ATOM 4878 C CA . CYS A 1 639 ? -24.230 -2.663 6.974 1.00 98.56 639 CYS A CA 1
ATOM 4879 C C . CYS A 1 639 ? -24.364 -1.681 8.141 1.00 98.56 639 CYS A C 1
ATOM 4881 O O . CYS A 1 639 ? -23.368 -1.123 8.608 1.00 98.56 639 CYS A O 1
ATOM 4883 N N . TRP A 1 640 ? -25.581 -1.469 8.632 1.00 98.56 640 TRP A N 1
ATOM 4884 C CA . TRP A 1 640 ? -25.786 -0.591 9.785 1.00 98.56 640 TRP A CA 1
ATOM 4885 C C . TRP A 1 640 ? -25.474 -1.308 11.090 1.00 98.56 640 TRP A C 1
ATOM 4887 O O . TRP A 1 640 ? -25.712 -2.509 11.221 1.00 98.56 640 TRP A O 1
ATOM 4897 N N . PHE A 1 641 ? -25.009 -0.558 12.082 1.00 98.56 641 PHE A N 1
ATOM 4898 C CA . PHE A 1 641 ? -25.148 -0.976 13.467 1.00 98.56 641 PHE A CA 1
ATOM 4899 C C . PHE A 1 641 ? -25.760 0.122 14.333 1.00 98.56 641 PHE A C 1
ATOM 4901 O O . PHE A 1 641 ? -25.549 1.303 14.065 1.00 98.56 641 PHE A O 1
ATOM 4908 N N . THR A 1 642 ? -26.543 -0.252 15.345 1.00 98.06 642 THR A N 1
ATOM 4909 C CA . THR A 1 642 ? -27.237 0.709 16.217 1.00 98.06 642 THR A CA 1
ATOM 4910 C C . THR A 1 642 ? -27.577 0.117 17.580 1.00 98.06 642 THR A C 1
ATOM 4912 O O . THR A 1 642 ? -27.885 -1.067 17.706 1.00 98.06 642 THR A O 1
ATOM 4915 N N . LEU A 1 643 ? -27.545 0.949 18.616 1.00 96.50 643 LEU A N 1
ATOM 4916 C CA . LEU A 1 643 ? -28.083 0.627 19.937 1.00 96.50 643 LEU A CA 1
ATOM 4917 C C . LEU A 1 643 ? -29.613 0.793 20.013 1.00 96.50 643 LEU A C 1
ATOM 4919 O O . LEU A 1 643 ? -30.194 0.468 21.046 1.00 96.50 643 LEU A O 1
ATOM 4923 N N . GLN A 1 644 ? -30.254 1.331 18.971 1.00 93.94 644 GLN A N 1
ATOM 4924 C CA . GLN A 1 644 ? -31.669 1.700 18.938 1.00 93.94 644 GLN A CA 1
ATOM 4925 C C . GLN A 1 644 ? -32.459 0.772 18.004 1.00 93.94 644 GLN A C 1
ATOM 4927 O O . GLN A 1 644 ? -32.419 0.898 16.781 1.00 93.94 644 GLN A O 1
ATOM 4932 N N . SER A 1 645 ? -33.223 -0.157 18.585 1.00 90.62 645 SER A N 1
ATOM 4933 C CA . SER A 1 645 ? -34.067 -1.103 17.827 1.00 90.62 645 SER A CA 1
ATOM 4934 C C . SER A 1 645 ? -35.190 -0.449 16.998 1.00 90.62 645 SER A C 1
ATOM 4936 O O . SER A 1 645 ? -35.736 -1.063 16.076 1.00 90.62 645 SER A O 1
ATOM 4938 N N . ASP A 1 646 ? -35.556 0.795 17.310 1.00 90.94 646 ASP A N 1
ATOM 4939 C CA . ASP A 1 646 ? -36.633 1.548 16.673 1.00 90.94 646 ASP A CA 1
ATOM 4940 C C . ASP A 1 646 ? -36.152 2.607 15.666 1.00 90.94 646 ASP A C 1
ATOM 4942 O O . ASP A 1 646 ? -36.996 3.281 15.071 1.00 90.94 646 ASP A O 1
ATOM 4946 N N . GLU A 1 647 ? -34.842 2.706 15.398 1.00 94.00 647 GLU A N 1
ATOM 4947 C CA . GLU A 1 647 ? -34.268 3.680 14.459 1.00 94.00 647 GLU A CA 1
ATOM 4948 C C . GLU A 1 647 ? -34.897 3.550 13.051 1.00 94.00 647 GLU A C 1
ATOM 4950 O O . GLU A 1 647 ? -34.686 2.539 12.363 1.00 94.00 647 GLU A O 1
ATOM 4955 N N . PRO A 1 648 ? -35.646 4.566 12.570 1.00 95.06 648 PRO A N 1
ATOM 4956 C CA . PRO A 1 648 ? -36.421 4.460 11.333 1.00 95.06 648 PRO A CA 1
ATOM 4957 C C . PRO A 1 648 ? -35.583 4.137 10.096 1.00 95.06 648 PRO A C 1
ATOM 4959 O O . PRO A 1 648 ? -36.020 3.355 9.249 1.00 95.06 648 PRO A O 1
ATOM 4962 N N . LEU A 1 649 ? -34.375 4.706 10.000 1.00 95.19 649 LEU A N 1
ATOM 4963 C CA . LEU A 1 649 ? -33.466 4.465 8.879 1.00 95.19 649 LEU A CA 1
ATOM 4964 C C . LEU A 1 649 ? -33.058 2.990 8.800 1.00 95.19 649 LEU A C 1
ATOM 4966 O O . LEU A 1 649 ? -33.084 2.390 7.725 1.00 95.19 649 LEU A O 1
ATOM 4970 N N . VAL A 1 650 ? -32.719 2.394 9.943 1.00 96.44 650 VAL A N 1
ATOM 4971 C CA . VAL A 1 650 ? -32.270 1.000 10.017 1.00 96.44 650 VAL A CA 1
ATOM 4972 C C . VAL A 1 650 ? -33.434 0.050 9.750 1.00 96.44 650 VAL A C 1
ATOM 4974 O O . VAL A 1 650 ? -33.276 -0.915 9.008 1.00 96.44 650 VAL A O 1
ATOM 4977 N N . ARG A 1 651 ? -34.633 0.351 10.261 1.00 95.88 651 ARG A N 1
ATOM 4978 C CA . ARG A 1 651 ? -35.837 -0.450 9.984 1.00 95.88 651 ARG A CA 1
ATOM 4979 C C . ARG A 1 651 ? -36.212 -0.462 8.506 1.00 95.88 651 ARG A C 1
ATOM 4981 O O . ARG A 1 651 ? -36.538 -1.526 7.984 1.00 95.88 651 ARG A O 1
ATOM 4988 N N . ALA A 1 652 ? -36.148 0.688 7.833 1.00 96.31 652 ALA A N 1
ATOM 4989 C CA . ALA A 1 652 ? -36.370 0.766 6.390 1.00 96.31 652 ALA A CA 1
ATOM 4990 C C . ALA A 1 652 ? -35.331 -0.071 5.627 1.00 96.31 652 ALA A C 1
ATOM 4992 O O . ALA A 1 652 ? -35.696 -0.896 4.796 1.00 96.31 652 ALA A O 1
ATOM 4993 N N . HIS A 1 653 ? -34.052 0.052 5.993 1.00 96.88 653 HIS A N 1
ATOM 4994 C CA . HIS A 1 653 ? -32.977 -0.740 5.397 1.00 96.88 653 HIS A CA 1
ATOM 4995 C C . HIS A 1 653 ? -33.184 -2.255 5.566 1.00 96.88 653 HIS A C 1
ATOM 4997 O O . HIS A 1 653 ? -33.003 -3.011 4.614 1.00 96.88 653 HIS A O 1
ATOM 5003 N N . ILE A 1 654 ? -33.600 -2.707 6.753 1.00 97.06 654 ILE A N 1
ATOM 5004 C CA . ILE A 1 654 ? -33.917 -4.119 7.024 1.00 97.06 654 ILE A CA 1
ATOM 5005 C C . ILE A 1 654 ? -35.109 -4.592 6.185 1.00 97.06 654 ILE A C 1
ATOM 5007 O O . ILE A 1 654 ? -35.075 -5.700 5.648 1.00 97.06 654 ILE A O 1
ATOM 5011 N N . ALA A 1 655 ? -36.156 -3.769 6.063 1.00 96.25 655 ALA A N 1
ATOM 5012 C CA . ALA A 1 655 ? -37.336 -4.088 5.260 1.00 96.25 655 ALA A CA 1
ATOM 5013 C C . ALA A 1 655 ? -36.993 -4.273 3.771 1.00 96.25 655 ALA A C 1
ATOM 5015 O O . ALA A 1 655 ? -37.566 -5.145 3.118 1.00 96.25 655 ALA A O 1
ATOM 5016 N N . ASP A 1 656 ? -35.998 -3.536 3.276 1.00 96.12 656 ASP A N 1
ATOM 5017 C CA . ASP A 1 656 ? -35.450 -3.674 1.922 1.00 96.12 656 ASP A CA 1
ATOM 5018 C C . ASP A 1 656 ? -34.481 -4.870 1.774 1.00 96.12 656 ASP A C 1
ATOM 5020 O O . ASP A 1 656 ? -33.867 -5.068 0.724 1.00 96.12 656 ASP A O 1
ATOM 5024 N N . GLY A 1 657 ? -34.338 -5.702 2.813 1.00 96.25 657 GLY A N 1
ATOM 5025 C CA . GLY A 1 657 ? -33.456 -6.871 2.831 1.00 96.25 657 GLY A CA 1
ATOM 5026 C C . GLY A 1 657 ? -31.989 -6.544 3.119 1.00 96.25 657 GLY A C 1
ATOM 5027 O O . GLY A 1 657 ? -31.131 -7.417 2.970 1.00 96.25 657 GLY A O 1
ATOM 5028 N N . GLY A 1 658 ? -31.706 -5.308 3.526 1.00 96.75 658 GLY A N 1
ATOM 5029 C CA . GLY A 1 658 ? -30.391 -4.848 3.932 1.00 96.75 658 GLY A CA 1
ATOM 5030 C C . GLY A 1 658 ? -29.885 -5.513 5.213 1.00 96.75 658 GLY A C 1
ATOM 5031 O O . GLY A 1 658 ? -30.622 -6.197 5.932 1.00 96.75 658 GLY A O 1
ATOM 5032 N N . ARG A 1 659 ? -28.595 -5.321 5.482 1.00 98.06 659 ARG A N 1
ATOM 5033 C CA . ARG A 1 659 ? -27.892 -5.950 6.596 1.00 98.06 659 ARG A CA 1
ATOM 5034 C C . ARG A 1 659 ? -27.749 -4.973 7.757 1.00 98.06 659 ARG A C 1
ATOM 5036 O O . ARG A 1 659 ? -27.291 -3.846 7.576 1.00 98.06 659 ARG A O 1
ATOM 5043 N N . ALA A 1 660 ? -28.113 -5.399 8.958 1.00 98.38 660 ALA A N 1
ATOM 5044 C CA . ALA A 1 660 ? -27.989 -4.563 10.146 1.00 98.38 660 ALA A CA 1
ATOM 5045 C C . ALA A 1 660 ? -27.721 -5.387 11.403 1.00 98.38 660 ALA A C 1
ATOM 5047 O O . ALA A 1 660 ? -28.229 -6.498 11.541 1.00 98.38 660 ALA A O 1
ATOM 5048 N N . LEU A 1 661 ? -26.948 -4.828 12.331 1.00 98.25 661 LEU A N 1
ATOM 5049 C CA . LEU A 1 661 ? -26.765 -5.378 13.669 1.00 98.25 661 LEU A CA 1
ATOM 5050 C C . LEU A 1 661 ? -27.267 -4.403 14.712 1.00 98.25 661 LEU A C 1
ATOM 5052 O O . LEU A 1 661 ? -26.956 -3.217 14.668 1.00 98.25 661 LEU A O 1
ATOM 5056 N N . LEU A 1 662 ? -28.027 -4.889 15.678 1.00 97.25 662 LEU A N 1
ATOM 5057 C CA . LEU A 1 662 ? -28.664 -3.987 16.617 1.00 97.25 662 LEU A CA 1
ATOM 5058 C C . LEU A 1 662 ? -28.937 -4.640 17.966 1.00 97.25 662 LEU A C 1
ATOM 5060 O O . LEU A 1 662 ? -28.987 -5.866 18.081 1.00 97.25 662 LEU A O 1
ATOM 5064 N N . ALA A 1 663 ? -29.022 -3.795 18.990 1.00 96.44 663 ALA A N 1
ATOM 5065 C CA . ALA A 1 663 ? -29.442 -4.199 20.323 1.00 96.44 663 ALA A CA 1
ATOM 5066 C C . ALA A 1 663 ? -30.976 -4.176 20.388 1.00 96.44 663 ALA A C 1
ATOM 5068 O O . ALA A 1 663 ? -31.591 -3.139 20.130 1.00 96.44 663 ALA A O 1
ATOM 5069 N N . GLU A 1 664 ? -31.596 -5.310 20.712 1.00 94.75 664 GLU A N 1
ATOM 5070 C CA . GLU A 1 664 ? -33.047 -5.418 20.912 1.00 94.75 664 GLU A CA 1
ATOM 5071 C C . GLU A 1 664 ? -33.354 -6.085 22.244 1.00 94.75 664 GLU A C 1
ATOM 5073 O O . GLU A 1 664 ? -32.595 -6.929 22.711 1.00 94.75 664 GLU A O 1
ATOM 5078 N N . ASN A 1 665 ? -34.518 -5.776 22.808 1.00 92.81 665 ASN A N 1
ATOM 5079 C CA . ASN A 1 665 ? -35.070 -6.582 23.889 1.00 92.81 665 ASN A CA 1
ATOM 5080 C C . ASN A 1 665 ? -35.664 -7.870 23.307 1.00 92.81 665 ASN A C 1
ATOM 5082 O O . ASN A 1 665 ? -36.489 -7.818 22.390 1.00 92.81 665 ASN A O 1
ATOM 5086 N N . ASP A 1 666 ? -35.274 -9.014 23.856 1.00 88.62 666 ASP A N 1
ATOM 5087 C CA . ASP A 1 666 ? -35.868 -10.317 23.584 1.00 88.62 666 ASP A CA 1
ATOM 5088 C C . ASP A 1 666 ? -36.267 -10.949 24.923 1.00 88.62 666 ASP A C 1
ATOM 5090 O O . ASP A 1 666 ? -35.439 -11.443 25.686 1.00 88.62 666 ASP A O 1
ATOM 5094 N N . SER A 1 667 ? -37.566 -10.889 25.225 1.00 86.12 667 SER A N 1
ATOM 5095 C CA . SER A 1 667 ? -38.116 -11.192 26.554 1.00 86.12 667 SER A CA 1
ATOM 5096 C C . SER A 1 667 ? -37.581 -10.235 27.636 1.00 86.12 667 SER A C 1
ATOM 5098 O O . SER A 1 667 ? -37.797 -9.029 27.512 1.00 86.12 667 SER A O 1
ATOM 5100 N N . ASP A 1 668 ? -36.927 -10.750 28.683 1.00 85.12 668 ASP A N 1
ATOM 5101 C CA . ASP A 1 668 ? -36.383 -9.957 29.797 1.00 85.12 668 ASP A CA 1
ATOM 5102 C C . ASP A 1 668 ? -34.917 -9.530 29.575 1.00 85.12 668 ASP A C 1
ATOM 5104 O O . ASP A 1 668 ? -34.388 -8.732 30.349 1.00 85.12 668 ASP A O 1
ATOM 5108 N N . ASP A 1 669 ? -34.267 -10.031 28.518 1.00 88.44 669 ASP A N 1
ATOM 5109 C CA . ASP A 1 669 ? -32.861 -9.768 28.214 1.00 88.44 669 ASP A CA 1
ATOM 5110 C C . ASP A 1 669 ? -32.707 -8.851 26.996 1.00 88.44 669 ASP A C 1
ATOM 5112 O O . ASP A 1 669 ? -33.447 -8.931 26.014 1.00 88.44 669 ASP A O 1
ATOM 5116 N N . GLU A 1 670 ? -31.676 -8.010 27.016 1.00 94.81 670 GLU A N 1
ATOM 5117 C CA . GLU A 1 670 ? -31.232 -7.284 25.829 1.00 94.81 670 GLU A CA 1
ATOM 5118 C C . GLU A 1 670 ? -30.193 -8.129 25.069 1.00 94.81 670 GLU A C 1
ATOM 5120 O O . GLU A 1 670 ? -29.226 -8.643 25.646 1.00 94.81 670 GLU A O 1
ATOM 5125 N N . VAL A 1 671 ? -30.379 -8.293 23.762 1.00 97.12 671 VAL A N 1
ATOM 5126 C CA . VAL A 1 671 ? -29.613 -9.210 22.907 1.00 97.12 671 VAL A CA 1
ATOM 5127 C C . VAL A 1 671 ? -28.991 -8.491 21.708 1.00 97.12 671 VAL A C 1
ATOM 5129 O O . VAL A 1 671 ? -29.539 -7.520 21.187 1.00 97.12 671 VAL A O 1
ATOM 5132 N N . LEU A 1 672 ? -27.851 -9.003 21.232 1.00 97.94 672 LEU A N 1
ATOM 5133 C CA . LEU A 1 672 ? -27.299 -8.662 19.916 1.00 97.94 672 LEU A CA 1
ATOM 5134 C C . LEU A 1 672 ? -28.049 -9.447 18.841 1.00 97.94 672 LEU A C 1
ATOM 5136 O O . LEU A 1 672 ? -28.094 -10.679 18.892 1.00 97.94 672 LEU A O 1
ATOM 5140 N N . VAL A 1 673 ? -28.574 -8.751 17.837 1.00 97.81 673 VAL A N 1
ATOM 5141 C CA . VAL A 1 673 ? -29.347 -9.348 16.744 1.00 97.81 673 VAL A CA 1
ATOM 5142 C C . VAL A 1 673 ? -28.752 -8.945 15.402 1.00 97.81 673 VAL A C 1
ATOM 5144 O O . VAL A 1 673 ? -28.438 -7.778 15.180 1.00 97.81 673 VAL A O 1
ATOM 5147 N N . LEU A 1 674 ? -28.618 -9.916 14.501 1.00 98.25 674 LEU A N 1
ATOM 5148 C CA . LEU A 1 674 ? -28.331 -9.712 13.086 1.00 98.25 674 LEU A CA 1
ATOM 5149 C C . LEU A 1 674 ? -29.636 -9.759 12.287 1.00 98.25 674 LEU A C 1
ATOM 5151 O O . LEU A 1 674 ? -30.426 -10.694 12.426 1.00 98.25 674 LEU A O 1
ATOM 5155 N N . TYR A 1 675 ? -29.795 -8.805 11.381 1.00 98.00 675 TYR A N 1
ATOM 5156 C CA . TYR A 1 675 ? -30.709 -8.882 10.254 1.00 98.00 675 TYR A CA 1
ATOM 5157 C C . TYR A 1 675 ? -29.906 -9.007 8.961 1.00 98.00 675 TYR A C 1
ATOM 5159 O O . TYR A 1 675 ? -29.026 -8.189 8.700 1.00 98.00 675 TYR A O 1
ATOM 5167 N N . ASP A 1 676 ? -30.210 -10.014 8.147 1.00 97.19 676 ASP A N 1
ATOM 5168 C CA . ASP A 1 676 ? -29.667 -10.158 6.792 1.00 97.19 676 ASP A CA 1
ATOM 5169 C C . ASP A 1 676 ? -30.749 -10.744 5.885 1.00 97.19 676 ASP A C 1
ATOM 5171 O O . ASP A 1 676 ? -31.347 -11.773 6.210 1.00 97.19 676 ASP A O 1
ATOM 5175 N N . LYS A 1 677 ? -31.043 -10.086 4.757 1.00 94.62 677 LYS A N 1
ATOM 5176 C CA . LYS A 1 677 ? -32.067 -10.532 3.789 1.00 94.62 677 LYS A CA 1
ATOM 5177 C C . LYS A 1 677 ? -33.441 -10.791 4.428 1.00 94.62 677 LYS A C 1
ATOM 5179 O O . LYS A 1 677 ? -34.125 -11.755 4.088 1.00 94.62 677 LYS A O 1
ATOM 5184 N N . GLY A 1 678 ? -33.829 -9.938 5.379 1.00 89.19 678 GLY A N 1
ATOM 5185 C CA . GLY A 1 678 ? -35.101 -10.031 6.105 1.00 89.19 678 GLY A CA 1
ATOM 5186 C C . GLY A 1 678 ? -35.162 -11.129 7.175 1.00 89.19 678 GLY A C 1
ATOM 5187 O O . GLY A 1 678 ? -36.218 -11.333 7.773 1.00 89.19 678 GLY A O 1
ATOM 5188 N N . ILE A 1 679 ? -34.060 -11.837 7.441 1.00 95.69 679 ILE A N 1
ATOM 5189 C CA . ILE A 1 679 ? -33.988 -12.874 8.475 1.00 95.69 679 ILE A CA 1
ATOM 5190 C C . ILE A 1 679 ? -33.432 -12.260 9.758 1.00 95.69 679 ILE A C 1
ATOM 5192 O O . ILE A 1 679 ? -32.314 -11.753 9.761 1.00 95.69 679 ILE A O 1
ATOM 5196 N N . ARG A 1 680 ? -34.200 -12.353 10.850 1.00 96.69 680 ARG A N 1
ATOM 5197 C CA . ARG A 1 680 ? -33.767 -12.000 12.210 1.00 96.69 680 ARG A CA 1
ATOM 5198 C C . ARG A 1 680 ? -33.033 -13.175 12.851 1.00 96.69 680 ARG A C 1
ATOM 5200 O O . ARG A 1 680 ? -33.601 -14.263 12.957 1.00 96.69 680 ARG A O 1
ATOM 5207 N N . GLN A 1 681 ? -31.814 -12.959 13.333 1.00 97.19 681 GLN A N 1
ATOM 5208 C CA . GLN A 1 681 ? -31.015 -13.969 14.029 1.00 97.19 681 GLN A CA 1
ATOM 5209 C C . GLN A 1 681 ? -30.408 -13.391 15.307 1.00 97.19 681 GLN A C 1
ATOM 5211 O O . GLN A 1 681 ? -29.628 -12.444 15.262 1.00 97.19 681 GLN A O 1
ATOM 5216 N N . VAL A 1 682 ? -30.739 -13.983 16.453 1.00 97.12 682 VAL A N 1
ATOM 5217 C CA . VAL A 1 682 ? -30.118 -13.626 17.734 1.00 97.12 682 VAL A CA 1
ATOM 5218 C C . VAL A 1 682 ? -28.699 -14.193 17.776 1.00 97.12 682 VAL A C 1
ATOM 5220 O O . VAL A 1 682 ? -28.501 -15.380 17.517 1.00 97.12 682 VAL A O 1
ATOM 5223 N N . ILE A 1 683 ? -27.718 -13.351 18.101 1.00 97.56 683 ILE A N 1
ATOM 5224 C CA . ILE A 1 683 ? -26.313 -13.745 18.256 1.00 97.56 683 ILE A CA 1
ATOM 5225 C C . ILE A 1 683 ? -26.074 -14.225 19.689 1.00 97.56 683 ILE A C 1
ATOM 5227 O O . ILE A 1 683 ? -25.666 -15.366 19.899 1.00 97.56 683 ILE A O 1
ATOM 5231 N N . MET A 1 684 ? -26.320 -13.354 20.675 1.00 97.31 684 MET A N 1
ATOM 5232 C CA . MET A 1 684 ? -26.186 -13.657 22.104 1.00 97.31 684 MET A CA 1
ATOM 5233 C C . MET A 1 684 ? -26.793 -12.558 22.993 1.00 97.31 684 MET A C 1
ATOM 5235 O O . MET A 1 684 ? -26.919 -11.418 22.537 1.00 97.31 684 MET A O 1
ATOM 5239 N N . PRO A 1 685 ? -27.097 -12.857 24.270 1.00 97.19 685 PRO A N 1
ATOM 5240 C CA . PRO A 1 685 ? -27.408 -11.839 25.272 1.00 97.19 685 PRO A CA 1
ATOM 5241 C C . PRO A 1 685 ? -26.237 -10.879 25.485 1.00 97.19 685 PRO A C 1
ATOM 5243 O O . PRO A 1 685 ? -25.092 -11.316 25.627 1.00 97.19 685 PRO A O 1
ATOM 5246 N N . ILE A 1 686 ? -26.520 -9.578 25.567 1.00 96.25 686 ILE A N 1
ATOM 5247 C CA . ILE A 1 686 ? -25.507 -8.540 25.811 1.00 96.25 686 ILE A CA 1
ATOM 5248 C C . ILE A 1 686 ? -24.773 -8.804 27.121 1.00 96.25 686 ILE A C 1
ATOM 5250 O O . ILE A 1 686 ? -23.546 -8.756 27.157 1.00 96.25 686 ILE A O 1
ATOM 5254 N N . GLY A 1 687 ? -25.509 -9.160 28.177 1.00 94.38 687 GLY A N 1
ATOM 5255 C CA . GLY A 1 687 ? -24.927 -9.441 29.489 1.00 94.38 687 GLY A CA 1
ATOM 5256 C C . GLY A 1 687 ? -23.946 -10.619 29.506 1.00 94.38 687 GLY A C 1
ATOM 5257 O O . GLY A 1 687 ? -23.136 -10.718 30.422 1.00 94.38 687 GLY A O 1
ATOM 5258 N N . SER A 1 688 ? -23.965 -11.479 28.481 1.00 95.38 688 SER A N 1
ATOM 5259 C CA . SER A 1 688 ? -23.007 -12.583 28.320 1.00 95.38 688 SER A CA 1
ATOM 5260 C C . SER A 1 688 ? -21.690 -12.164 27.656 1.00 95.38 688 SER A C 1
ATOM 5262 O O . SER A 1 688 ? -20.803 -12.998 27.502 1.00 95.38 688 SER A O 1
ATOM 5264 N N . ILE A 1 689 ? -21.550 -10.903 27.235 1.00 96.38 689 ILE A N 1
ATOM 5265 C CA . ILE A 1 689 ? -20.315 -10.353 26.665 1.00 96.38 689 ILE A CA 1
ATOM 5266 C C . ILE A 1 689 ? -19.521 -9.699 27.807 1.00 96.38 689 ILE A C 1
ATOM 5268 O O . ILE A 1 689 ? -19.929 -8.622 28.262 1.00 96.38 689 ILE A O 1
ATOM 5272 N N . PRO A 1 690 ? -18.382 -10.269 28.255 1.00 94.12 690 PRO A N 1
ATOM 5273 C CA . PRO A 1 690 ? -17.661 -9.772 29.432 1.00 94.12 690 PRO A CA 1
ATOM 5274 C C . PRO A 1 690 ? -17.283 -8.290 29.333 1.00 94.12 690 PRO A C 1
ATOM 5276 O O . PRO A 1 690 ? -17.464 -7.528 30.281 1.00 94.12 690 PRO A O 1
ATOM 5279 N N . ALA A 1 691 ? -16.849 -7.845 28.150 1.00 93.06 691 ALA A N 1
ATOM 5280 C CA . ALA A 1 691 ? -16.467 -6.455 27.899 1.00 93.06 691 ALA A CA 1
ATOM 5281 C C . ALA A 1 691 ? -17.601 -5.430 28.103 1.00 93.06 691 ALA A C 1
ATOM 5283 O O . ALA A 1 691 ? -17.327 -4.238 28.241 1.00 93.06 691 ALA A O 1
ATOM 5284 N N . THR A 1 692 ? -18.868 -5.851 28.118 1.00 94.00 692 THR A N 1
ATOM 5285 C CA . THR A 1 692 ? -20.016 -4.939 28.273 1.00 94.00 692 THR A CA 1
ATOM 5286 C C . THR A 1 692 ? -20.393 -4.673 29.727 1.00 94.00 692 THR A C 1
ATOM 5288 O O . THR A 1 692 ? -21.252 -3.825 29.967 1.00 94.00 692 THR A O 1
ATOM 5291 N N . TYR A 1 693 ? -19.775 -5.364 30.695 1.00 90.19 693 TYR A N 1
ATOM 5292 C CA . TYR A 1 693 ? -20.121 -5.250 32.117 1.00 90.19 693 TYR A CA 1
ATOM 5293 C C . TYR A 1 693 ? -21.621 -5.465 32.370 1.00 90.19 693 TYR A C 1
ATOM 5295 O O . TYR A 1 693 ? -22.311 -4.589 32.887 1.00 90.19 693 TYR A O 1
ATOM 5303 N N . GLY A 1 694 ? -22.150 -6.614 31.935 1.00 88.69 694 GLY A N 1
ATOM 5304 C CA . GLY A 1 694 ? -23.578 -6.918 32.079 1.00 88.69 694 GLY A CA 1
ATOM 5305 C C . GLY A 1 694 ? -24.488 -5.994 31.257 1.00 88.69 694 GLY A C 1
ATOM 5306 O O . GLY A 1 694 ? -25.648 -5.817 31.605 1.00 88.69 694 GLY A O 1
ATOM 5307 N N . GLY A 1 695 ? -23.962 -5.361 30.202 1.00 90.44 695 GLY A N 1
ATOM 5308 C CA . GLY A 1 695 ? -24.665 -4.356 29.397 1.00 90.44 695 GLY A CA 1
ATOM 5309 C C . GLY A 1 695 ? -24.581 -2.915 29.912 1.00 90.44 695 GLY A C 1
ATOM 5310 O O . GLY A 1 695 ? -24.976 -1.995 29.190 1.00 90.44 695 GLY A O 1
ATOM 5311 N N . SER A 1 696 ? -24.016 -2.679 31.102 1.00 91.25 696 SER A N 1
ATOM 5312 C CA . SER A 1 696 ? -23.878 -1.332 31.675 1.00 91.25 696 SER A CA 1
ATOM 5313 C C . SER A 1 696 ? -22.938 -0.435 30.864 1.00 91.25 696 SER A C 1
ATOM 5315 O O . SER A 1 696 ? -23.171 0.771 30.751 1.00 91.25 696 SER A O 1
ATOM 5317 N N . ALA A 1 697 ? -21.897 -0.999 30.245 1.00 92.88 697 ALA A N 1
ATOM 5318 C CA . ALA A 1 697 ? -20.975 -0.272 29.375 1.00 92.88 697 ALA A CA 1
ATOM 5319 C C . ALA A 1 697 ? -21.531 -0.173 27.941 1.00 92.88 697 ALA A C 1
ATOM 5321 O O . ALA A 1 697 ? -21.077 -0.866 27.029 1.00 92.88 697 ALA A O 1
ATOM 5322 N N . ARG A 1 698 ? -22.512 0.715 27.718 1.00 94.88 698 ARG A N 1
ATOM 5323 C CA . ARG A 1 698 ? -23.192 0.895 26.412 1.00 94.88 698 ARG A CA 1
ATOM 5324 C C . ARG A 1 698 ? -22.247 1.171 25.242 1.00 94.88 698 ARG A C 1
ATOM 5326 O O . ARG A 1 698 ? -22.468 0.668 24.145 1.00 94.88 698 ARG A O 1
ATOM 5333 N N . PHE A 1 699 ? -21.162 1.908 25.468 1.00 94.56 699 PHE A N 1
ATOM 5334 C CA . PHE A 1 699 ? -20.138 2.135 24.441 1.00 94.56 699 PHE A CA 1
ATOM 5335 C C . PHE A 1 699 ? -19.442 0.829 24.013 1.00 94.56 699 PHE A C 1
ATOM 5337 O O . PHE A 1 699 ? -19.096 0.678 22.845 1.00 94.56 699 PHE A O 1
ATOM 5344 N N . ASN A 1 700 ? -19.289 -0.147 24.916 1.00 95.81 700 ASN A N 1
ATOM 5345 C CA . ASN A 1 700 ? -18.765 -1.470 24.578 1.00 95.81 700 ASN A CA 1
ATOM 5346 C C . ASN A 1 700 ? -19.817 -2.382 23.946 1.00 95.81 700 ASN A C 1
ATOM 5348 O O . ASN A 1 700 ? -19.446 -3.228 23.138 1.00 95.81 700 ASN A O 1
ATOM 5352 N N . VAL A 1 701 ? -21.108 -2.174 24.221 1.00 97.31 701 VAL A N 1
ATOM 5353 C CA . VAL A 1 701 ? -22.186 -2.790 23.425 1.00 97.31 701 VAL A CA 1
ATOM 5354 C C . VAL A 1 701 ? -22.106 -2.304 21.975 1.00 97.31 701 VAL A C 1
ATOM 5356 O O . VAL A 1 701 ? -22.134 -3.118 21.056 1.00 97.31 701 VAL A O 1
ATOM 5359 N N . ALA A 1 702 ? -21.906 -0.999 21.754 1.00 97.88 702 ALA A N 1
ATOM 5360 C CA . ALA A 1 702 ? -21.711 -0.443 20.413 1.00 97.88 702 ALA A CA 1
ATOM 5361 C C . ALA A 1 702 ? -20.444 -0.992 19.731 1.00 97.88 702 ALA A C 1
ATOM 5363 O O . ALA A 1 702 ? -20.497 -1.363 18.560 1.00 97.88 702 ALA A O 1
ATOM 5364 N N . ASN A 1 703 ? -19.326 -1.108 20.460 1.00 98.06 703 ASN A N 1
ATOM 5365 C CA . ASN A 1 703 ? -18.102 -1.731 19.938 1.00 98.06 703 ASN A CA 1
ATOM 5366 C C . ASN A 1 703 ? -18.326 -3.209 19.572 1.00 98.06 703 ASN A C 1
ATOM 5368 O O . ASN A 1 703 ? -17.855 -3.652 18.529 1.00 98.06 703 ASN A O 1
ATOM 5372 N N . ALA A 1 704 ? -19.073 -3.966 20.384 1.00 98.44 704 ALA A N 1
ATOM 5373 C CA . ALA A 1 704 ? -19.399 -5.366 20.109 1.00 98.44 704 ALA A CA 1
ATOM 5374 C C . ALA A 1 704 ? -20.320 -5.519 18.889 1.00 98.44 704 ALA A C 1
ATOM 5376 O O . ALA A 1 704 ? -20.081 -6.390 18.054 1.00 98.44 704 ALA A O 1
ATOM 5377 N N . LEU A 1 705 ? -21.322 -4.645 18.738 1.00 98.69 705 LEU A N 1
ATOM 5378 C CA . LEU A 1 705 ? -22.170 -4.571 17.545 1.00 98.69 705 LEU A CA 1
ATOM 5379 C C . LEU A 1 705 ? -21.345 -4.274 16.290 1.00 98.69 705 LEU A C 1
ATOM 5381 O O . LEU A 1 705 ? -21.476 -4.974 15.288 1.00 98.69 705 LEU A O 1
ATOM 5385 N N . ALA A 1 706 ? -20.452 -3.284 16.353 1.00 98.75 706 ALA A N 1
ATOM 5386 C CA . ALA A 1 706 ? -19.562 -2.956 15.247 1.00 98.75 706 ALA A CA 1
ATOM 5387 C C . ALA A 1 706 ? -18.600 -4.111 14.925 1.00 98.75 706 ALA A C 1
ATOM 5389 O O . ALA A 1 706 ? -18.411 -4.439 13.755 1.00 98.75 706 ALA A O 1
ATOM 5390 N N . ALA A 1 707 ? -18.021 -4.763 15.937 1.00 98.69 707 ALA A N 1
ATOM 5391 C CA . ALA A 1 707 ? -17.117 -5.894 15.747 1.00 98.69 707 ALA A CA 1
ATOM 5392 C C . ALA A 1 707 ? -17.831 -7.097 15.118 1.00 98.69 707 ALA A C 1
ATOM 5394 O O . ALA A 1 707 ? -17.323 -7.690 14.164 1.00 98.69 707 ALA A O 1
ATOM 5395 N N . ALA A 1 708 ? -19.036 -7.420 15.591 1.00 98.75 708 ALA A N 1
ATOM 5396 C CA . ALA A 1 708 ? -19.884 -8.444 14.995 1.00 98.75 708 ALA A CA 1
ATOM 5397 C C . ALA A 1 708 ? -20.251 -8.090 13.544 1.00 98.75 708 ALA A C 1
ATOM 5399 O O . ALA A 1 708 ? -20.163 -8.946 12.668 1.00 98.75 708 ALA A O 1
ATOM 5400 N N . ALA A 1 709 ? -20.578 -6.825 13.260 1.00 98.69 709 ALA A N 1
ATOM 5401 C CA . ALA A 1 709 ? -20.940 -6.364 11.922 1.00 98.69 709 ALA A CA 1
ATOM 5402 C C . ALA A 1 709 ? -19.766 -6.490 10.947 1.00 98.69 709 ALA A C 1
ATOM 5404 O O . ALA A 1 709 ? -19.905 -7.058 9.862 1.00 98.69 709 ALA A O 1
ATOM 5405 N N . VAL A 1 710 ? -18.592 -6.005 11.361 1.00 98.75 710 VAL A N 1
ATOM 5406 C CA . VAL A 1 710 ? -17.355 -6.070 10.579 1.00 98.75 710 VAL A CA 1
ATOM 5407 C C . VAL A 1 710 ? -16.979 -7.514 10.288 1.00 98.75 710 VAL A C 1
ATOM 5409 O O . VAL A 1 710 ? -16.761 -7.868 9.132 1.00 98.75 710 VAL A O 1
ATOM 5412 N N . THR A 1 711 ? -16.921 -8.361 11.313 1.00 98.69 711 THR A N 1
ATOM 5413 C CA . THR A 1 711 ? -16.459 -9.748 11.159 1.00 98.69 711 THR A CA 1
ATOM 5414 C C . THR A 1 711 ? -17.458 -10.614 10.400 1.00 98.69 711 THR A C 1
ATOM 5416 O O . THR A 1 711 ? -17.043 -11.415 9.565 1.00 98.69 711 THR A O 1
ATOM 5419 N N . TYR A 1 712 ? -18.763 -10.393 10.570 1.00 98.56 712 TYR A N 1
ATOM 5420 C CA . TYR A 1 712 ? -19.785 -11.036 9.742 1.00 98.56 712 TYR A CA 1
ATOM 5421 C C . TYR A 1 712 ? -19.656 -10.640 8.264 1.00 98.56 712 TYR A C 1
ATOM 5423 O O . TYR A 1 712 ? -19.700 -11.494 7.379 1.00 98.56 712 TYR A O 1
ATOM 5431 N N . CYS A 1 713 ? -19.412 -9.356 7.976 1.00 98.25 713 CYS A N 1
ATOM 5432 C CA . CYS A 1 713 ? -19.159 -8.882 6.611 1.00 98.25 713 CYS A CA 1
ATOM 5433 C C . CYS A 1 713 ? -17.829 -9.389 6.027 1.00 98.25 713 CYS A C 1
ATOM 5435 O O . CYS A 1 713 ? -17.710 -9.505 4.809 1.00 98.25 713 CYS A O 1
ATOM 5437 N N . MET A 1 714 ? -16.864 -9.748 6.878 1.00 97.25 714 MET A N 1
ATOM 5438 C CA . MET A 1 714 ? -15.625 -10.442 6.500 1.00 97.25 714 MET A CA 1
ATOM 5439 C C . MET A 1 714 ? -15.809 -11.957 6.300 1.00 97.25 714 MET A C 1
ATOM 5441 O O . MET A 1 714 ? -14.878 -12.621 5.852 1.00 97.25 714 MET A O 1
ATOM 5445 N N . GLY A 1 715 ? -16.992 -12.505 6.599 1.00 96.62 715 GLY A N 1
ATOM 5446 C CA . GLY A 1 715 ? -17.330 -13.917 6.398 1.00 96.62 715 GLY A CA 1
ATOM 5447 C C . GLY A 1 715 ? -17.267 -14.795 7.651 1.00 96.62 715 GLY A C 1
ATOM 5448 O O . GLY A 1 715 ? -17.412 -16.011 7.533 1.00 96.62 715 GLY A O 1
ATOM 5449 N N . ALA A 1 716 ? -17.078 -14.223 8.845 1.00 97.94 716 ALA A N 1
ATOM 5450 C CA . ALA A 1 716 ? -17.163 -14.984 10.090 1.00 97.94 716 ALA A CA 1
ATOM 5451 C C . ALA A 1 716 ? -18.589 -15.516 10.316 1.00 97.94 716 ALA A C 1
ATOM 5453 O O . ALA A 1 716 ? -19.583 -14.838 10.048 1.00 97.94 716 ALA A O 1
ATOM 5454 N N . THR A 1 717 ? -18.694 -16.738 10.839 1.00 98.00 717 THR A N 1
ATOM 5455 C CA . THR A 1 717 ? -19.995 -17.332 11.178 1.00 98.00 717 THR A CA 1
ATOM 5456 C C . THR A 1 717 ? -20.556 -16.725 12.465 1.00 98.00 717 THR A C 1
ATOM 5458 O O . THR A 1 717 ? -19.798 -16.264 13.320 1.00 98.00 717 THR A O 1
ATOM 5461 N N . LEU A 1 718 ? -21.881 -16.773 12.650 1.00 97.75 718 LEU A N 1
ATOM 5462 C CA . LEU A 1 718 ? -22.513 -16.309 13.893 1.00 97.75 718 LEU A CA 1
ATOM 5463 C C . LEU A 1 718 ? -21.986 -17.043 15.133 1.00 97.75 718 LEU A C 1
ATOM 5465 O O . LEU A 1 718 ? -21.816 -16.420 16.177 1.00 97.75 718 LEU A O 1
ATOM 5469 N N . ASP A 1 719 ? -21.677 -18.337 15.015 1.00 97.94 719 ASP A N 1
ATOM 5470 C CA . ASP A 1 719 ? -21.089 -19.107 16.112 1.00 97.94 719 ASP A CA 1
ATOM 5471 C C . ASP A 1 719 ? -19.684 -18.628 16.468 1.00 97.94 719 ASP A C 1
ATOM 5473 O O . ASP A 1 719 ? -19.379 -18.479 17.650 1.00 97.94 719 ASP A O 1
ATOM 5477 N N . THR A 1 720 ? -18.849 -18.331 15.470 1.00 98.06 720 THR A N 1
ATOM 5478 C CA . THR A 1 720 ? -17.517 -17.753 15.690 1.00 98.06 720 THR A CA 1
ATOM 5479 C C . THR A 1 720 ? -17.613 -16.375 16.341 1.00 98.06 720 THR A C 1
ATOM 5481 O O . THR A 1 720 ? -16.887 -16.090 17.287 1.00 98.06 720 THR A O 1
ATOM 5484 N N . ILE A 1 721 ? -18.534 -15.525 15.880 1.00 98.62 721 ILE A N 1
ATOM 5485 C CA . ILE A 1 721 ? -18.758 -14.193 16.460 1.00 98.62 721 ILE A CA 1
ATOM 5486 C C . ILE A 1 721 ? -19.199 -14.318 17.919 1.00 98.62 721 ILE A C 1
ATOM 5488 O O . ILE A 1 721 ? -18.633 -13.665 18.794 1.00 98.62 721 ILE A O 1
ATOM 5492 N N . ARG A 1 722 ? -20.170 -15.193 18.198 1.00 98.38 722 ARG A N 1
ATOM 5493 C CA . ARG A 1 722 ? -20.663 -15.467 19.551 1.00 98.38 722 ARG A CA 1
ATOM 5494 C C . ARG A 1 722 ? -19.550 -15.965 20.470 1.00 98.38 722 ARG A C 1
ATOM 5496 O O . ARG A 1 722 ? -19.420 -15.464 21.581 1.00 98.38 722 ARG A O 1
ATOM 5503 N N . GLN A 1 723 ? -18.760 -16.942 20.025 1.00 97.31 723 GLN A N 1
ATOM 5504 C CA . GLN A 1 723 ? -17.634 -17.471 20.801 1.00 97.31 723 GLN A CA 1
ATOM 5505 C C . GLN A 1 723 ? -16.586 -16.385 21.058 1.00 97.31 723 GLN A C 1
ATOM 5507 O O . GLN A 1 723 ? -16.179 -16.204 22.204 1.00 97.31 723 GLN A O 1
ATOM 5512 N N . GLY A 1 724 ? -16.237 -15.606 20.033 1.00 97.19 724 GLY A N 1
ATOM 5513 C CA . GLY A 1 724 ? -15.230 -14.558 20.136 1.00 97.19 724 GLY A CA 1
ATOM 5514 C C . GLY A 1 724 ? -15.641 -13.439 21.082 1.00 97.19 724 GLY A C 1
ATOM 5515 O O . GLY A 1 724 ? -14.837 -13.011 21.903 1.00 97.19 724 GLY A O 1
ATOM 5516 N N . LEU A 1 725 ? -16.897 -12.997 21.033 1.00 97.69 725 LEU A N 1
ATOM 5517 C CA . LEU A 1 725 ? -17.410 -11.999 21.973 1.00 97.69 725 LEU A CA 1
ATOM 5518 C C . LEU A 1 725 ? -17.524 -12.550 23.402 1.00 97.69 725 LEU A C 1
ATOM 5520 O O . LEU A 1 725 ? -17.212 -11.831 24.348 1.00 97.69 725 LEU A O 1
ATOM 5524 N N . ALA A 1 726 ? -17.924 -13.814 23.572 1.00 97.25 726 ALA A N 1
ATOM 5525 C CA . ALA A 1 726 ? -18.053 -14.443 24.888 1.00 97.25 726 ALA A CA 1
ATOM 5526 C C . ALA A 1 726 ? -16.703 -14.647 25.600 1.00 97.25 726 ALA A C 1
ATOM 5528 O O . ALA A 1 726 ? -16.651 -14.593 26.827 1.00 97.25 726 ALA A O 1
ATOM 5529 N N . SER A 1 727 ? -15.612 -14.870 24.860 1.00 95.12 727 SER A N 1
ATOM 5530 C CA . SER A 1 727 ? -14.265 -15.055 25.424 1.00 95.12 727 SER A CA 1
ATOM 5531 C C . SER A 1 727 ? -13.395 -13.796 25.416 1.00 95.12 727 SER A C 1
ATOM 5533 O O . SER A 1 727 ? -12.256 -13.845 25.881 1.00 95.12 727 SER A O 1
ATOM 5535 N N . PHE A 1 728 ? -13.890 -12.670 24.897 1.00 93.88 728 PHE A N 1
ATOM 5536 C CA . PHE A 1 728 ? -13.143 -11.415 24.889 1.00 93.88 728 PHE A CA 1
ATOM 5537 C C . PHE A 1 728 ? -13.237 -10.714 26.252 1.00 93.88 728 PHE A C 1
ATOM 5539 O O . PHE A 1 728 ? -14.237 -10.072 26.585 1.00 93.88 728 PHE A O 1
ATOM 5546 N N . ILE A 1 729 ? -12.165 -10.829 27.037 1.00 89.12 729 ILE A N 1
ATOM 5547 C CA . ILE A 1 729 ? -12.020 -10.210 28.359 1.00 89.12 729 ILE A CA 1
ATOM 5548 C C . ILE A 1 729 ? -11.073 -9.013 28.239 1.00 89.12 729 ILE A C 1
ATOM 5550 O O . ILE A 1 729 ? -10.012 -9.120 27.630 1.00 89.12 729 ILE A O 1
ATOM 5554 N N . MET A 1 730 ? -11.429 -7.875 28.838 1.00 86.12 730 MET A N 1
ATOM 5555 C CA . MET A 1 730 ? -10.607 -6.657 28.808 1.00 86.12 730 MET A CA 1
ATOM 5556 C C . MET A 1 730 ? -9.546 -6.648 29.915 1.00 86.12 730 MET A C 1
ATOM 5558 O O . MET A 1 730 ? -9.506 -5.752 30.762 1.00 86.12 730 MET A O 1
ATOM 5562 N N . THR A 1 731 ? -8.690 -7.671 29.921 1.00 87.25 731 THR A N 1
ATOM 5563 C CA . THR A 1 731 ? -7.500 -7.673 30.780 1.00 87.25 731 THR A CA 1
ATOM 5564 C C . THR A 1 731 ? -6.506 -6.613 30.310 1.00 87.25 731 THR A C 1
ATOM 5566 O O . THR A 1 731 ? -6.597 -6.117 29.181 1.00 87.25 731 THR A O 1
ATOM 5569 N N . TYR A 1 732 ? -5.544 -6.278 31.170 1.00 85.69 732 TYR A N 1
ATOM 5570 C CA . TYR A 1 732 ? -4.458 -5.371 30.815 1.00 85.69 732 TYR A CA 1
ATOM 5571 C C . TYR A 1 732 ? -3.689 -5.863 29.582 1.00 85.69 732 TYR A C 1
ATOM 5573 O O . TYR A 1 732 ? -3.424 -5.084 28.678 1.00 85.69 732 TYR A O 1
ATOM 5581 N N . GLU A 1 733 ? -3.422 -7.162 29.475 1.00 82.81 733 GLU A N 1
ATOM 5582 C CA . GLU A 1 733 ? -2.697 -7.765 28.350 1.00 82.81 733 GLU A CA 1
ATOM 5583 C C . GLU A 1 733 ? -3.537 -7.755 27.066 1.00 82.81 733 GLU A C 1
ATOM 5585 O O . GLU A 1 733 ? -3.031 -7.523 25.967 1.00 82.81 733 GLU A O 1
ATOM 5590 N N . ALA A 1 734 ? -4.844 -8.001 27.195 1.00 80.25 734 ALA A N 1
ATOM 5591 C CA . ALA A 1 734 ? -5.747 -8.095 26.058 1.00 80.25 734 ALA A CA 1
ATOM 5592 C C . ALA A 1 734 ? -6.135 -6.726 25.492 1.00 80.25 734 ALA A C 1
ATOM 5594 O O . ALA A 1 734 ? -6.303 -6.606 24.277 1.00 80.25 734 ALA A O 1
ATOM 5595 N N . ALA A 1 735 ? -6.302 -5.705 26.335 1.00 84.38 735 ALA A N 1
ATOM 5596 C CA . ALA A 1 735 ? -6.674 -4.350 25.935 1.00 84.38 735 ALA A CA 1
ATOM 5597 C C . ALA A 1 735 ? -6.142 -3.309 26.945 1.00 84.38 735 ALA A C 1
ATOM 5599 O O . ALA A 1 735 ? -6.927 -2.777 27.738 1.00 84.38 735 ALA A O 1
ATOM 5600 N N . PRO A 1 736 ? -4.833 -2.990 26.913 1.00 86.12 736 PRO A N 1
ATOM 5601 C CA . PRO A 1 736 ? -4.229 -2.071 27.871 1.00 86.12 736 PRO A CA 1
ATOM 5602 C C . PRO A 1 736 ? -4.904 -0.693 27.839 1.00 86.12 736 PRO A C 1
ATOM 5604 O O . PRO A 1 736 ? -5.074 -0.089 26.777 1.00 86.12 736 PRO A O 1
ATOM 5607 N N . GLY A 1 737 ? -5.291 -0.189 29.008 1.00 86.94 737 GLY A N 1
ATOM 5608 C CA . GLY A 1 737 ? -5.912 1.119 29.199 1.00 86.94 737 GLY A CA 1
ATOM 5609 C C . GLY A 1 737 ? -7.349 1.226 28.700 1.00 86.94 737 GLY A C 1
ATOM 5610 O O . GLY A 1 737 ? -7.807 2.334 28.420 1.00 86.94 737 GLY A O 1
ATOM 5611 N N . ARG A 1 738 ? -8.058 0.104 28.522 1.00 90.12 738 ARG A N 1
ATOM 5612 C CA . ARG A 1 738 ? -9.453 0.070 28.049 1.00 90.12 738 ARG A CA 1
ATOM 5613 C C . ARG A 1 738 ? -10.330 -0.633 29.081 1.00 90.12 738 ARG A C 1
ATOM 5615 O O . ARG A 1 738 ? -10.510 -1.844 29.013 1.00 90.12 738 ARG A O 1
ATOM 5622 N N . MET A 1 739 ? -10.852 0.144 30.031 1.00 90.94 739 MET A N 1
ATOM 5623 C CA . MET A 1 739 ? -11.543 -0.294 31.251 1.00 90.94 739 MET A CA 1
ATOM 5624 C C . MET A 1 739 ? -10.920 -1.550 31.870 1.00 90.94 739 MET A C 1
ATOM 5626 O O . MET A 1 739 ? -11.593 -2.563 32.076 1.00 90.94 739 MET A O 1
ATOM 5630 N N . ASN A 1 740 ? -9.620 -1.495 32.152 1.00 92.06 740 ASN A N 1
ATOM 5631 C CA . ASN A 1 740 ? -8.985 -2.567 32.903 1.00 92.06 740 ASN A CA 1
ATOM 5632 C C . ASN A 1 740 ? -9.390 -2.426 34.364 1.00 92.06 740 ASN A C 1
ATOM 5634 O O . ASN A 1 740 ? -9.203 -1.370 34.967 1.00 92.06 740 ASN A O 1
ATOM 5638 N N . VAL A 1 741 ? -9.971 -3.483 34.917 1.00 91.25 741 VAL A N 1
ATOM 5639 C CA . VAL A 1 741 ? -10.556 -3.460 36.255 1.00 91.25 741 VAL A CA 1
ATOM 5640 C C . VAL A 1 741 ? -9.725 -4.304 37.203 1.00 91.25 741 VAL A C 1
ATOM 5642 O O . VAL A 1 741 ? -9.339 -5.427 36.882 1.00 91.25 741 VAL A O 1
ATOM 5645 N N . TYR A 1 742 ? -9.466 -3.746 38.379 1.00 92.50 742 TYR A N 1
ATOM 5646 C CA . TYR A 1 742 ? -8.736 -4.384 39.459 1.00 92.50 742 TYR A CA 1
ATOM 5647 C C . TYR A 1 742 ? -9.600 -4.382 40.725 1.00 92.50 742 TYR A C 1
ATOM 5649 O O . TYR A 1 742 ? -9.911 -3.332 41.289 1.00 92.50 742 TYR A O 1
ATOM 5657 N N . GLU A 1 743 ? -10.019 -5.575 41.147 1.00 89.75 743 GLU A N 1
ATOM 5658 C CA . GLU A 1 743 ? -10.966 -5.802 42.254 1.00 89.75 743 GLU A CA 1
ATOM 5659 C C . GLU A 1 743 ? -10.344 -6.598 43.411 1.00 89.75 743 GLU A C 1
ATOM 5661 O O . GLU A 1 743 ? -11.056 -7.197 44.210 1.00 89.75 743 GLU A O 1
ATOM 5666 N N . GLN A 1 744 ? -9.012 -6.624 43.524 1.00 90.00 744 GLN A N 1
ATOM 5667 C CA . GLN A 1 744 ? -8.353 -7.327 44.635 1.00 90.00 744 GLN A CA 1
ATOM 5668 C C . GLN A 1 744 ? -8.307 -6.503 45.938 1.00 90.00 744 GLN A C 1
ATOM 5670 O O . GLN A 1 744 ? -7.899 -7.011 46.980 1.00 90.00 744 GLN A O 1
ATOM 5675 N N . TYR A 1 745 ? -8.733 -5.238 45.896 1.00 92.12 745 TYR A N 1
ATOM 5676 C CA . TYR A 1 745 ? -8.792 -4.333 47.045 1.00 92.12 745 TYR A CA 1
ATOM 5677 C C . TYR A 1 745 ? -10.213 -4.253 47.628 1.00 92.12 745 TYR A C 1
ATOM 5679 O O . TYR A 1 745 ? -11.181 -4.584 46.945 1.00 92.12 745 TYR A O 1
ATOM 5687 N N . PRO A 1 746 ? -10.389 -3.761 48.874 1.00 91.62 746 PRO A N 1
ATOM 5688 C CA . PRO A 1 746 ? -11.717 -3.508 49.451 1.00 91.62 746 PRO A CA 1
ATOM 5689 C C . PRO A 1 746 ? -12.511 -2.394 48.735 1.00 91.62 746 PRO A C 1
ATOM 5691 O O . PRO A 1 746 ? -13.631 -2.075 49.129 1.00 91.62 746 PRO A O 1
ATOM 5694 N N . PHE A 1 747 ? -11.937 -1.796 47.696 1.00 94.50 747 PHE A N 1
ATOM 5695 C CA . PHE A 1 747 ? -12.531 -0.831 46.780 1.00 94.50 747 PHE A CA 1
ATOM 5696 C C . PHE A 1 747 ? -12.168 -1.226 45.345 1.00 94.50 747 PHE A C 1
ATOM 5698 O O . PHE A 1 747 ? -11.214 -1.971 45.114 1.00 94.50 747 PHE A O 1
ATOM 5705 N N . ARG A 1 748 ? -12.918 -0.727 44.363 1.00 94.69 748 ARG A N 1
ATOM 5706 C CA . ARG A 1 748 ? -12.698 -1.057 42.948 1.00 94.69 748 ARG A CA 1
ATOM 5707 C C . ARG A 1 748 ? -11.761 -0.042 42.302 1.00 94.69 748 ARG A C 1
ATOM 5709 O O . ARG A 1 748 ? -11.935 1.156 42.513 1.00 94.69 748 ARG A O 1
ATOM 5716 N N . VAL A 1 749 ? -10.833 -0.495 41.461 1.00 95.88 749 VAL A N 1
ATOM 5717 C CA . VAL A 1 749 ? -9.999 0.382 40.622 1.00 95.88 749 VAL A CA 1
ATOM 5718 C C . VAL A 1 749 ? -10.275 0.105 39.146 1.00 95.88 749 VAL A C 1
ATOM 5720 O O . VAL A 1 749 ? -10.330 -1.053 38.732 1.00 95.88 749 VAL A O 1
ATOM 5723 N N . ILE A 1 750 ? -10.458 1.155 38.345 1.00 94.94 750 ILE A N 1
ATOM 5724 C CA . ILE A 1 750 ? -10.612 1.070 36.887 1.00 94.94 750 ILE A CA 1
ATOM 5725 C C . ILE A 1 750 ? -9.578 1.979 36.228 1.00 94.94 750 ILE A C 1
ATOM 5727 O O . ILE A 1 750 ? -9.531 3.170 36.527 1.00 94.94 750 ILE A O 1
ATOM 5731 N N . VAL A 1 751 ? -8.784 1.432 35.308 1.00 95.38 751 VAL A N 1
ATOM 5732 C CA . VAL A 1 751 ? -7.817 2.176 34.490 1.00 95.38 751 VAL A CA 1
ATOM 5733 C C . VAL A 1 751 ? -8.349 2.310 33.064 1.00 95.38 751 VAL A C 1
ATOM 5735 O O . VAL A 1 751 ? -8.696 1.309 32.429 1.00 95.38 751 VAL A O 1
ATOM 5738 N N . ASP A 1 752 ? -8.413 3.541 32.553 1.00 93.94 752 ASP A N 1
ATOM 5739 C CA . ASP A 1 752 ? -8.904 3.844 31.204 1.00 93.94 752 ASP A CA 1
ATOM 5740 C C . ASP A 1 752 ? -8.128 5.001 30.536 1.00 93.94 752 ASP A C 1
ATOM 5742 O O . ASP A 1 752 ? -7.457 5.787 31.200 1.00 93.94 752 ASP A O 1
ATOM 5746 N N . TYR A 1 753 ? -8.214 5.111 29.208 1.00 90.31 753 TYR A N 1
ATOM 5747 C CA . TYR A 1 753 ? -7.558 6.140 28.384 1.00 90.31 753 TYR A CA 1
ATOM 5748 C C . TYR A 1 753 ? -8.509 7.279 27.941 1.00 90.31 753 TYR A C 1
ATOM 5750 O O . TYR A 1 753 ? -8.172 8.097 27.077 1.00 90.31 753 TYR A O 1
ATOM 5758 N N . ALA A 1 754 ? -9.746 7.334 28.436 1.00 90.50 754 ALA A N 1
ATOM 5759 C CA . ALA A 1 754 ? -10.685 8.401 28.095 1.00 90.50 754 ALA A CA 1
ATOM 5760 C C . ALA A 1 754 ? -10.106 9.790 28.430 1.00 90.50 754 ALA A C 1
ATOM 5762 O O . ALA A 1 754 ? -9.788 10.088 29.575 1.00 90.50 754 ALA A O 1
ATOM 5763 N N . HIS A 1 755 ? -10.001 10.647 27.409 1.00 89.88 755 HIS A N 1
ATOM 5764 C CA . HIS A 1 755 ? -9.316 11.946 27.495 1.00 89.88 755 HIS A CA 1
ATOM 5765 C C . HIS A 1 755 ? -10.062 13.083 26.773 1.00 89.88 755 HIS A C 1
ATOM 5767 O O . HIS A 1 755 ? -9.529 14.179 26.618 1.00 89.88 755 HIS A O 1
ATOM 5773 N N . ASN A 1 756 ? -11.278 12.829 26.278 1.00 92.19 756 ASN A N 1
ATOM 5774 C CA . ASN A 1 756 ? -12.105 13.827 25.597 1.00 92.19 756 ASN A CA 1
ATOM 5775 C C . ASN A 1 756 ? -13.520 13.879 26.208 1.00 92.19 756 ASN A C 1
ATOM 5777 O O . ASN A 1 756 ? -13.952 12.902 26.834 1.00 92.19 756 ASN A O 1
ATOM 5781 N N . PRO A 1 757 ? -14.263 14.991 26.033 1.00 93.56 757 PRO A N 1
ATOM 5782 C CA . PRO A 1 757 ? -15.595 15.157 26.618 1.00 93.56 757 PRO A CA 1
ATOM 5783 C C . PRO A 1 757 ? -16.573 14.027 26.285 1.00 93.56 757 PRO A C 1
ATOM 5785 O O . PRO A 1 757 ? -17.338 13.581 27.139 1.00 93.56 757 PRO A O 1
ATOM 5788 N N . ALA A 1 758 ? -16.546 13.522 25.051 1.00 92.25 758 ALA A N 1
ATOM 5789 C CA . ALA A 1 758 ? -17.454 12.463 24.632 1.00 92.25 758 ALA A CA 1
ATOM 5790 C C . ALA A 1 758 ? -17.156 11.123 25.328 1.00 92.25 758 ALA A C 1
ATOM 5792 O O . ALA A 1 758 ? -18.083 10.436 25.757 1.00 92.25 758 ALA A O 1
ATOM 5793 N N . ALA A 1 759 ? -15.878 10.779 25.502 1.00 92.38 759 ALA A N 1
ATOM 5794 C CA . ALA A 1 759 ? -15.462 9.602 26.255 1.00 92.38 759 ALA A CA 1
ATOM 5795 C C . ALA A 1 759 ? -15.830 9.733 27.743 1.00 92.38 759 ALA A C 1
ATOM 5797 O O . ALA A 1 759 ? -16.365 8.791 28.322 1.00 92.38 759 ALA A O 1
ATOM 5798 N N . MET A 1 760 ? -15.646 10.915 28.341 1.00 94.81 760 MET A N 1
ATOM 5799 C CA . MET A 1 760 ? -16.043 11.169 29.732 1.00 94.81 760 MET A CA 1
ATOM 5800 C C . MET A 1 760 ? -17.565 11.079 29.934 1.00 94.81 760 MET A C 1
ATOM 5802 O O . MET A 1 760 ? -18.027 10.512 30.921 1.00 94.81 760 MET A O 1
ATOM 5806 N N . ASN A 1 761 ? -18.364 11.555 28.974 1.00 94.81 761 ASN A N 1
ATOM 5807 C CA . ASN A 1 761 ? -19.818 11.370 28.990 1.00 94.81 761 ASN A CA 1
ATOM 5808 C C . ASN A 1 761 ? -20.213 9.885 28.922 1.00 94.81 761 ASN A C 1
ATOM 5810 O O . ASN A 1 761 ? -21.099 9.459 29.661 1.00 94.81 761 ASN A O 1
ATOM 5814 N N . ALA A 1 762 ? -19.531 9.086 28.095 1.00 93.31 762 ALA A N 1
ATOM 5815 C CA . ALA A 1 762 ? -19.750 7.641 28.046 1.00 93.31 762 ALA A CA 1
ATOM 5816 C C . ALA A 1 762 ? -19.382 6.956 29.377 1.00 93.31 762 ALA A C 1
ATOM 5818 O O . ALA A 1 762 ? -20.080 6.037 29.808 1.00 93.31 762 ALA A O 1
ATOM 5819 N N . MET A 1 763 ? -18.334 7.428 30.065 1.00 93.88 763 MET A N 1
ATOM 5820 C CA . MET A 1 763 ? -17.998 6.962 31.417 1.00 93.88 763 MET A CA 1
ATOM 5821 C C . MET A 1 763 ? -19.070 7.342 32.430 1.00 93.88 763 MET A C 1
ATOM 5823 O O . MET A 1 763 ? -19.502 6.490 33.200 1.00 93.88 763 MET A O 1
ATOM 5827 N N . ARG A 1 764 ? -19.574 8.579 32.398 1.00 94.44 764 ARG A N 1
ATOM 5828 C CA . ARG A 1 764 ? -20.688 9.012 33.254 1.00 94.44 764 ARG A CA 1
ATOM 5829 C C . ARG A 1 764 ? -21.908 8.105 33.095 1.00 94.44 764 ARG A C 1
ATOM 5831 O O . ARG A 1 764 ? -22.486 7.679 34.091 1.00 94.44 764 ARG A O 1
ATOM 5838 N N . GLU A 1 765 ? -22.276 7.778 31.861 1.00 93.38 765 GLU A N 1
ATOM 5839 C CA . GLU A 1 765 ? -23.391 6.872 31.568 1.00 93.38 765 GLU A CA 1
ATOM 5840 C C . GLU A 1 765 ? -23.169 5.448 32.091 1.00 93.38 765 GLU A C 1
ATOM 5842 O O . GLU A 1 765 ? -24.113 4.810 32.564 1.00 93.38 765 GLU A O 1
ATOM 5847 N N . PHE A 1 766 ? -21.940 4.939 32.010 1.00 93.81 766 PHE A N 1
ATOM 5848 C CA . PHE A 1 766 ? -21.574 3.651 32.595 1.00 93.81 766 PHE A CA 1
ATOM 5849 C C . PHE A 1 766 ? -21.686 3.684 34.125 1.00 93.81 766 PHE A C 1
ATOM 5851 O O . PHE A 1 766 ? -22.341 2.827 34.715 1.00 93.81 766 PHE A O 1
ATOM 5858 N N . LEU A 1 767 ? -21.121 4.708 34.767 1.00 92.12 767 LEU A N 1
ATOM 5859 C CA . LEU A 1 767 ? -21.113 4.853 36.225 1.00 92.12 767 LEU A CA 1
ATOM 5860 C C . LEU A 1 767 ? -22.510 5.048 36.822 1.00 92.12 767 LEU A C 1
ATOM 5862 O O . LEU A 1 767 ? -22.751 4.647 37.957 1.00 92.12 767 LEU A O 1
ATOM 5866 N N . GLN A 1 768 ? -23.444 5.635 36.072 1.00 90.50 768 GLN A N 1
ATOM 5867 C CA . GLN A 1 768 ? -24.853 5.738 36.470 1.00 90.50 768 GLN A CA 1
ATOM 5868 C C . GLN A 1 768 ? -25.570 4.382 36.519 1.00 90.50 768 GLN A C 1
ATOM 5870 O O . GLN A 1 768 ? -26.556 4.250 37.239 1.00 90.50 768 GLN A O 1
ATOM 5875 N N . ARG A 1 769 ? -25.087 3.389 35.764 1.00 89.62 769 ARG A N 1
ATOM 5876 C CA . ARG A 1 769 ? -25.637 2.024 35.711 1.00 89.62 769 ARG A CA 1
ATOM 5877 C C . ARG A 1 769 ? -24.885 1.042 36.604 1.00 89.62 769 ARG A C 1
ATOM 5879 O O . ARG A 1 769 ? -25.299 -0.105 36.735 1.00 89.62 769 ARG A O 1
ATOM 5886 N N . LEU A 1 770 ? -23.769 1.472 37.185 1.00 87.19 770 LEU A N 1
ATOM 5887 C CA . LEU A 1 770 ? -22.971 0.655 38.080 1.00 87.19 770 LEU A CA 1
ATOM 5888 C C . LEU A 1 770 ? -23.485 0.812 39.511 1.00 87.19 770 LEU A C 1
ATOM 5890 O O . LEU A 1 770 ? -23.548 1.925 40.037 1.00 87.19 770 LEU A O 1
ATOM 5894 N N . GLU A 1 771 ? -23.822 -0.304 40.151 1.00 83.81 771 GLU A N 1
ATOM 5895 C CA . GLU A 1 771 ? -24.123 -0.305 41.579 1.00 83.81 771 GLU A CA 1
ATOM 5896 C C . GLU A 1 771 ? -22.863 0.058 42.371 1.00 83.81 771 GLU A C 1
ATOM 5898 O O . GLU A 1 771 ? -21.809 -0.565 42.221 1.00 83.81 771 GLU A O 1
ATOM 5903 N N . MET A 1 772 ? -22.980 1.094 43.200 1.00 84.88 772 MET A N 1
ATOM 5904 C CA . MET A 1 772 ? -21.882 1.661 43.976 1.00 84.88 772 MET A CA 1
ATOM 5905 C C . MET A 1 772 ? -22.300 1.814 45.435 1.00 84.88 772 MET A C 1
ATOM 5907 O O . MET A 1 772 ? -23.401 2.283 45.721 1.00 84.88 772 MET A O 1
ATOM 5911 N N . GLN A 1 773 ? -21.412 1.418 46.349 1.00 84.75 773 GLN A N 1
ATOM 5912 C CA . GLN A 1 773 ? -21.633 1.520 47.797 1.00 84.75 773 GLN A CA 1
ATOM 5913 C C . GLN A 1 773 ? -20.952 2.751 48.408 1.00 84.75 773 GLN A C 1
ATOM 5915 O O . GLN A 1 773 ? -21.461 3.305 49.380 1.00 84.75 773 GLN A O 1
ATOM 5920 N N . GLY A 1 774 ? -19.819 3.172 47.842 1.00 92.25 774 GLY A N 1
ATOM 5921 C CA . GLY A 1 774 ? -19.037 4.322 48.286 1.00 92.25 774 GLY A CA 1
ATOM 5922 C C . GLY A 1 774 ? -18.965 5.453 47.259 1.00 92.25 774 GLY A C 1
ATOM 5923 O O . GLY A 1 774 ? -19.804 5.582 46.365 1.00 92.25 774 GLY A O 1
ATOM 5924 N N . ARG A 1 775 ? -17.934 6.284 47.413 1.00 95.12 775 ARG A N 1
ATOM 5925 C CA . ARG A 1 775 ? -17.640 7.463 46.592 1.00 95.12 775 ARG A CA 1
ATOM 5926 C C . ARG A 1 775 ? -17.004 7.076 45.262 1.00 95.12 775 ARG A C 1
ATOM 5928 O O . ARG A 1 775 ? -16.335 6.051 45.137 1.00 95.12 775 ARG A O 1
ATOM 5935 N N . ARG A 1 776 ? -17.141 7.960 44.282 1.00 96.25 776 ARG A N 1
ATOM 5936 C CA . ARG A 1 776 ? -16.471 7.909 42.982 1.00 96.25 776 ARG A CA 1
ATOM 5937 C C . ARG A 1 776 ? -15.304 8.892 42.989 1.00 96.25 776 ARG A C 1
ATOM 5939 O O . ARG A 1 776 ? -15.513 10.103 43.036 1.00 96.25 776 ARG A O 1
ATOM 5946 N N . ILE A 1 777 ? -14.087 8.376 42.938 1.00 97.50 777 ILE A N 1
ATOM 5947 C CA . ILE A 1 777 ? -12.841 9.143 42.928 1.00 97.50 777 ILE A CA 1
ATOM 5948 C C . ILE A 1 777 ? -12.264 9.065 41.516 1.00 97.50 777 ILE A C 1
ATOM 5950 O O . ILE A 1 777 ? -12.119 7.967 40.984 1.00 97.50 777 ILE A O 1
ATOM 5954 N N . ALA A 1 778 ? -11.933 10.198 40.902 1.00 97.50 778 ALA A N 1
ATOM 5955 C CA . ALA A 1 778 ? -11.272 10.234 39.600 1.00 97.50 778 ALA A CA 1
ATOM 5956 C C . ALA A 1 778 ? -9.909 10.911 39.670 1.00 97.50 778 ALA A C 1
ATOM 5958 O O . ALA A 1 778 ? -9.782 11.994 40.235 1.00 97.50 778 ALA A O 1
ATOM 5959 N N . LEU A 1 779 ? -8.929 10.312 39.001 1.00 96.88 779 LEU A N 1
ATOM 5960 C CA . LEU A 1 779 ? -7.684 10.957 38.610 1.00 96.88 779 LEU A CA 1
ATOM 5961 C C . LEU A 1 779 ? -7.714 11.179 37.103 1.00 96.88 779 LEU A C 1
ATOM 5963 O O . LEU A 1 779 ? -7.817 10.208 36.353 1.00 96.88 779 LEU A O 1
ATOM 5967 N N . LEU A 1 780 ? -7.596 12.426 36.654 1.00 94.56 780 LEU A N 1
ATOM 5968 C CA . LEU A 1 780 ? -7.548 12.740 35.230 1.00 94.56 780 LEU A CA 1
ATOM 5969 C C . LEU A 1 780 ? -6.544 13.831 34.874 1.00 94.56 780 LEU A C 1
ATOM 5971 O O . LEU A 1 780 ? -6.202 14.707 35.666 1.00 94.56 780 LEU A O 1
ATOM 5975 N N . SER A 1 781 ? -6.119 13.764 33.624 1.00 92.12 781 SER A N 1
ATOM 5976 C CA . SER A 1 781 ? -5.346 14.768 32.909 1.00 92.12 781 SER A CA 1
ATOM 5977 C C . SER A 1 781 ? -6.057 15.102 31.597 1.00 92.12 781 SER A C 1
ATOM 5979 O O . SER A 1 781 ? -7.075 14.495 31.245 1.00 92.12 781 SER A O 1
ATOM 5981 N N . ALA A 1 782 ? -5.539 16.091 30.879 1.00 90.25 782 ALA A N 1
ATOM 5982 C CA . ALA A 1 782 ? -5.991 16.421 29.540 1.00 90.25 782 ALA A CA 1
ATOM 5983 C C . ALA A 1 782 ? -4.772 16.644 28.631 1.00 90.25 782 ALA A C 1
ATOM 5985 O O . ALA A 1 782 ? -3.812 17.284 29.072 1.00 90.25 782 ALA A O 1
ATOM 5986 N N . PRO A 1 783 ? -4.819 16.209 27.358 1.00 88.44 783 PRO A N 1
ATOM 5987 C CA . PRO A 1 783 ? -3.721 16.444 26.431 1.00 88.44 783 PRO A CA 1
ATOM 5988 C C . PRO A 1 783 ? -3.531 17.941 26.156 1.00 88.44 783 PRO A C 1
ATOM 5990 O O . PRO A 1 783 ? -4.489 18.647 25.829 1.00 88.44 783 PRO A O 1
ATOM 5993 N N . GLY A 1 784 ? -2.290 18.428 26.243 1.00 87.44 784 GLY A N 1
ATOM 5994 C CA . GLY A 1 784 ? -1.975 19.861 26.120 1.00 87.44 784 GLY A CA 1
ATOM 5995 C C . GLY A 1 784 ? -2.231 20.480 24.737 1.00 87.44 784 GLY A C 1
ATOM 5996 O O . GLY A 1 784 ? -2.371 21.699 24.623 1.00 87.44 784 GLY A O 1
ATOM 5997 N N . ASP A 1 785 ? -2.357 19.647 23.698 1.00 87.06 785 ASP A N 1
ATOM 5998 C CA . ASP A 1 785 ? -2.672 20.029 22.314 1.00 87.06 785 ASP A CA 1
ATOM 5999 C C . ASP A 1 785 ? -4.183 20.192 22.053 1.00 87.06 785 ASP A C 1
ATOM 6001 O O . ASP A 1 785 ? -4.613 20.285 20.901 1.00 87.06 785 ASP A O 1
ATOM 6005 N N . ARG A 1 786 ? -5.015 20.187 23.100 1.00 89.75 786 ARG A N 1
ATOM 6006 C CA . ARG A 1 786 ? -6.457 20.462 23.013 1.00 89.75 786 ARG A CA 1
ATOM 6007 C C . ARG A 1 786 ? -6.772 21.933 23.260 1.00 89.75 786 ARG A C 1
ATOM 6009 O O . ARG A 1 786 ? -6.018 22.663 23.907 1.00 89.75 786 ARG A O 1
ATOM 6016 N N . ARG A 1 787 ? -7.915 22.372 22.727 1.00 90.31 787 ARG A N 1
ATOM 6017 C CA . ARG A 1 787 ? -8.423 23.731 22.933 1.00 90.31 787 ARG A CA 1
ATOM 6018 C C . ARG A 1 787 ? -8.890 23.865 24.376 1.00 90.31 787 ARG A C 1
ATOM 6020 O O . ARG A 1 787 ? -9.493 22.939 24.918 1.00 90.31 787 ARG A O 1
ATOM 6027 N N . ASP A 1 788 ? -8.678 25.031 24.978 1.00 92.88 788 ASP A N 1
ATOM 6028 C CA . ASP A 1 788 ? -9.071 25.261 26.371 1.00 92.88 788 ASP A CA 1
ATOM 6029 C C . ASP A 1 788 ? -10.565 24.998 26.617 1.00 92.88 788 ASP A C 1
ATOM 6031 O O . ASP A 1 788 ? -10.936 24.548 27.694 1.00 92.88 788 ASP A O 1
ATOM 6035 N N . GLU A 1 789 ? -11.435 25.267 25.639 1.00 91.88 789 GLU A N 1
ATOM 6036 C CA . GLU A 1 789 ? -12.871 24.969 25.742 1.00 91.88 789 GLU A CA 1
ATOM 6037 C C . GLU A 1 789 ? -13.161 23.468 25.896 1.00 91.88 789 GLU A C 1
ATOM 6039 O O . GLU A 1 789 ? -13.982 23.095 26.732 1.00 91.88 789 GLU A O 1
ATOM 6044 N N . ASP A 1 790 ? -12.431 22.607 25.178 1.00 91.94 790 ASP A N 1
ATOM 6045 C CA . ASP A 1 790 ? -12.582 21.151 25.265 1.00 91.94 790 ASP A CA 1
ATOM 6046 C C . ASP A 1 790 ? -12.083 20.636 26.626 1.00 91.94 790 ASP A C 1
ATOM 6048 O O . ASP A 1 790 ? -12.690 19.751 27.231 1.00 91.94 790 ASP A O 1
ATOM 6052 N N . ILE A 1 791 ? -10.992 21.222 27.129 1.00 93.56 791 ILE A N 1
ATOM 6053 C CA . ILE A 1 791 ? -10.395 20.900 28.433 1.00 93.56 791 ILE A CA 1
ATOM 6054 C C . ILE A 1 791 ? -11.339 21.305 29.570 1.00 93.56 791 ILE A C 1
ATOM 6056 O O . ILE A 1 791 ? -11.570 20.526 30.499 1.00 93.56 791 ILE A O 1
ATOM 6060 N N . ARG A 1 792 ? -11.916 22.512 29.494 1.00 96.12 792 ARG A N 1
ATOM 6061 C CA . ARG A 1 792 ? -12.903 22.990 30.472 1.00 96.12 792 ARG A CA 1
ATOM 6062 C C . ARG A 1 792 ? -14.148 22.113 30.469 1.00 96.12 792 ARG A C 1
ATOM 6064 O O . ARG A 1 792 ? -14.636 21.768 31.541 1.00 96.12 792 ARG A O 1
ATOM 6071 N N . GLU A 1 793 ? -14.633 21.717 29.296 1.00 95.44 793 GLU A N 1
ATOM 6072 C CA . GLU A 1 793 ? -15.795 20.836 29.186 1.00 95.44 793 GLU A CA 1
ATOM 6073 C C . GLU A 1 793 ? -15.517 19.436 29.753 1.00 95.44 793 GLU A C 1
ATOM 6075 O O . GLU A 1 793 ? -16.333 18.907 30.507 1.00 95.44 793 GLU A O 1
ATOM 6080 N N . LEU A 1 794 ? -14.344 18.854 29.476 1.00 95.50 794 LEU A N 1
ATOM 6081 C CA . LEU A 1 794 ? -13.917 17.584 30.073 1.00 95.50 794 LEU A CA 1
ATOM 6082 C C . LEU A 1 794 ? -13.935 17.654 31.608 1.00 95.50 794 LEU A C 1
ATOM 6084 O O . LEU A 1 794 ? -14.500 16.777 32.266 1.00 95.50 794 LEU A O 1
ATOM 6088 N N . ALA A 1 795 ? -13.349 18.712 32.172 1.00 96.31 795 ALA A N 1
ATOM 6089 C CA . ALA A 1 795 ? -13.296 18.921 33.614 1.00 96.31 795 ALA A CA 1
ATOM 6090 C C . ALA A 1 795 ? -14.682 19.166 34.227 1.00 96.31 795 ALA A C 1
ATOM 6092 O O . ALA A 1 795 ? -14.966 18.651 35.309 1.00 96.31 795 ALA A O 1
ATOM 6093 N N . ARG A 1 796 ? -15.566 19.887 33.523 1.00 96.88 796 ARG A N 1
ATOM 6094 C CA . ARG A 1 796 ? -16.965 20.099 33.922 1.00 96.88 796 ARG A CA 1
ATOM 6095 C C . ARG A 1 796 ? -17.704 18.768 34.061 1.00 96.88 796 ARG A C 1
ATOM 6097 O O . ARG A 1 796 ? -18.300 18.501 35.101 1.00 96.88 796 ARG A O 1
ATOM 6104 N N . ILE A 1 797 ? -17.619 17.907 33.044 1.00 96.44 797 ILE A N 1
ATOM 6105 C CA . ILE A 1 797 ? -18.270 16.588 33.059 1.00 96.44 797 ILE A CA 1
ATOM 6106 C C . ILE A 1 797 ? -17.691 15.722 34.183 1.00 96.44 797 ILE A C 1
ATOM 6108 O O . ILE A 1 797 ? -18.451 15.069 34.898 1.00 96.44 797 ILE A O 1
ATOM 6112 N N . ALA A 1 798 ? -16.368 15.728 34.376 1.00 96.00 798 ALA A N 1
ATOM 6113 C CA . ALA A 1 798 ? -15.729 14.984 35.460 1.00 96.00 798 ALA A CA 1
ATOM 6114 C C . ALA A 1 798 ? -16.209 15.464 36.842 1.00 96.00 798 ALA A C 1
ATOM 6116 O O . ALA A 1 798 ? -16.605 14.648 37.674 1.00 96.00 798 ALA A O 1
ATOM 6117 N N . ALA A 1 799 ? -16.263 16.779 37.070 1.00 96.00 799 ALA A N 1
ATOM 6118 C CA . ALA A 1 799 ? -16.744 17.362 38.321 1.00 96.00 799 ALA A CA 1
ATOM 6119 C C . ALA A 1 799 ? -18.201 16.982 38.638 1.00 96.00 799 ALA A C 1
ATOM 6121 O O . ALA A 1 799 ? -18.520 16.714 39.794 1.00 96.00 799 ALA A O 1
ATOM 6122 N N . GLU A 1 800 ? -19.065 16.905 37.626 1.00 95.31 800 GLU A N 1
ATOM 6123 C CA . GLU A 1 800 ? -20.467 16.479 37.770 1.00 95.31 800 GLU A CA 1
ATOM 6124 C C . GLU A 1 800 ? -20.634 14.966 37.981 1.00 95.31 800 GLU A C 1
ATOM 6126 O O . GLU A 1 800 ? -21.677 14.517 38.454 1.00 95.31 800 GLU A O 1
ATOM 6131 N N . THR A 1 801 ? -19.635 14.168 37.600 1.00 95.12 801 THR A N 1
ATOM 6132 C CA . THR A 1 801 ? -19.732 12.700 37.563 1.00 95.12 801 THR A CA 1
ATOM 6133 C C . THR A 1 801 ? -19.152 12.034 38.807 1.00 95.12 801 THR A C 1
ATOM 6135 O O . THR A 1 801 ? -19.717 11.056 39.310 1.00 95.12 801 THR A O 1
ATOM 6138 N N . PHE A 1 802 ? -18.013 12.539 39.275 1.00 96.19 802 PHE A N 1
ATOM 6139 C CA . PHE A 1 802 ? -17.245 11.969 40.378 1.00 96.19 802 PHE A CA 1
ATOM 6140 C C . PHE A 1 802 ? -17.466 12.775 41.647 1.00 96.19 802 PHE A C 1
ATOM 6142 O O . PHE A 1 802 ? -17.636 13.986 41.578 1.00 96.19 802 PHE A O 1
ATOM 6149 N N . ASP A 1 803 ? -17.421 12.134 42.809 1.00 95.69 803 ASP A N 1
ATOM 6150 C CA . ASP A 1 803 ? -17.520 12.799 44.110 1.00 95.69 803 ASP A CA 1
ATOM 6151 C C . ASP A 1 803 ? -16.225 13.543 44.443 1.00 95.69 803 ASP A C 1
ATOM 6153 O O . ASP A 1 803 ? -16.278 14.678 44.915 1.00 95.69 803 ASP A O 1
ATOM 6157 N N . TYR A 1 804 ? -15.078 12.955 44.097 1.00 97.31 804 TYR A N 1
ATOM 6158 C CA . TYR A 1 804 ? -13.750 13.517 44.331 1.00 97.31 804 TYR A CA 1
ATOM 6159 C C . TYR A 1 804 ? -12.920 13.509 43.044 1.00 97.31 804 TYR A C 1
ATOM 6161 O O . TYR A 1 804 ? -12.897 12.498 42.339 1.00 97.31 804 TYR A O 1
ATOM 6169 N N . VAL A 1 805 ? -12.252 14.619 42.725 1.00 97.56 805 VAL A N 1
ATOM 6170 C CA . VAL A 1 805 ? -11.516 14.776 41.460 1.00 97.56 805 VAL A CA 1
ATOM 6171 C C . VAL A 1 805 ? -10.088 15.261 41.689 1.00 97.56 805 VAL A C 1
ATOM 6173 O O . VAL A 1 805 ? -9.866 16.279 42.335 1.00 97.56 805 VAL A O 1
ATOM 6176 N N . ILE A 1 806 ? -9.129 14.559 41.097 1.00 97.69 806 ILE A N 1
ATOM 6177 C CA . ILE A 1 806 ? -7.699 14.848 41.165 1.00 97.69 806 ILE A CA 1
ATOM 6178 C C . ILE A 1 806 ? -7.229 15.196 39.758 1.00 97.69 806 ILE A C 1
ATOM 6180 O O . ILE A 1 806 ? -7.363 14.385 38.837 1.00 97.69 806 ILE A O 1
ATOM 6184 N N . PHE A 1 807 ? -6.672 16.391 39.589 1.00 96.75 807 PHE A N 1
ATOM 6185 C CA . PHE A 1 807 ? -6.076 16.817 38.327 1.00 96.75 807 PHE A CA 1
ATOM 6186 C C . PHE A 1 807 ? -4.553 16.710 38.373 1.00 96.75 807 PHE A C 1
ATOM 6188 O O . PHE A 1 807 ? -3.920 17.180 39.321 1.00 96.75 807 PHE A O 1
ATOM 6195 N N . ARG A 1 808 ? -3.962 16.123 37.329 1.00 94.69 808 ARG A N 1
ATOM 6196 C CA . ARG A 1 808 ? -2.506 15.975 37.168 1.00 94.69 808 ARG A CA 1
ATOM 6197 C C . ARG A 1 808 ? -2.037 16.412 35.785 1.00 94.69 808 ARG A C 1
ATOM 6199 O O . ARG A 1 808 ? -2.839 16.474 34.852 1.00 94.69 808 ARG A O 1
ATOM 6206 N N . ASP A 1 809 ? -0.740 16.663 35.649 1.00 91.31 809 ASP A N 1
ATOM 6207 C CA . ASP A 1 809 ? -0.138 16.842 34.329 1.00 91.31 809 ASP A CA 1
ATOM 6208 C C . ASP A 1 809 ? -0.012 15.496 33.602 1.00 91.31 809 ASP A C 1
ATOM 6210 O O . ASP A 1 809 ? 0.168 14.434 34.215 1.00 91.31 809 ASP A O 1
ATOM 6214 N N . ASP A 1 810 ? -0.096 15.557 32.274 1.00 87.31 810 ASP A N 1
ATOM 6215 C CA . ASP A 1 810 ? 0.362 14.479 31.402 1.00 87.31 810 ASP A CA 1
ATOM 6216 C C . ASP A 1 810 ? 1.890 14.422 31.358 1.00 87.31 810 ASP A C 1
ATOM 6218 O O . ASP A 1 810 ? 2.582 15.417 31.598 1.00 87.31 810 ASP A O 1
ATOM 6222 N N . ARG A 1 811 ? 2.425 13.234 31.058 1.00 84.56 811 ARG A N 1
ATOM 6223 C CA . ARG A 1 811 ? 3.873 13.045 30.923 1.00 84.56 811 ARG A CA 1
ATOM 6224 C C . ARG A 1 811 ? 4.379 13.862 29.738 1.00 84.56 811 ARG A C 1
ATOM 6226 O O . ARG A 1 811 ? 5.424 14.505 29.839 1.00 84.56 811 ARG A O 1
ATOM 6233 N N . ASP A 1 812 ? 3.627 13.847 28.639 1.00 84.31 812 ASP A N 1
ATOM 6234 C CA . ASP A 1 812 ? 3.819 14.747 27.508 1.00 84.31 812 ASP A CA 1
ATOM 6235 C C . ASP A 1 812 ? 2.857 15.943 27.597 1.00 84.31 812 ASP A C 1
ATOM 6237 O O . ASP A 1 812 ? 1.659 15.849 27.334 1.00 84.31 812 ASP A O 1
ATOM 6241 N N . ARG A 1 813 ? 3.408 17.114 27.930 1.00 86.56 813 ARG A N 1
ATOM 6242 C CA . ARG A 1 813 ? 2.647 18.366 28.069 1.00 86.56 813 ARG A CA 1
ATOM 6243 C C . ARG A 1 813 ? 2.305 19.033 26.734 1.00 86.56 813 ARG A C 1
ATOM 6245 O O . ARG A 1 813 ? 1.588 20.032 26.732 1.00 86.56 813 ARG A O 1
ATOM 6252 N N . ARG A 1 814 ? 2.829 18.539 25.604 1.00 87.81 814 ARG A N 1
ATOM 6253 C CA . ARG A 1 814 ? 2.519 19.020 24.241 1.00 87.81 814 ARG A CA 1
ATOM 6254 C C . ARG A 1 814 ? 2.577 20.543 24.078 1.00 87.81 814 ARG A C 1
ATOM 6256 O O . ARG A 1 814 ? 1.710 21.156 23.463 1.00 87.81 814 ARG A O 1
ATOM 6263 N N . GLY A 1 815 ? 3.617 21.150 24.647 1.00 86.94 815 GLY A N 1
ATOM 6264 C CA . GLY A 1 815 ? 3.882 22.589 24.551 1.00 86.94 815 GLY A CA 1
ATOM 6265 C C . GLY A 1 815 ? 3.236 23.461 25.634 1.00 86.94 815 GLY A C 1
ATOM 6266 O O . GLY A 1 815 ? 3.481 24.665 25.636 1.00 86.94 815 GLY A O 1
ATOM 6267 N N . ARG A 1 816 ? 2.461 22.891 26.565 1.00 91.00 816 ARG A N 1
ATOM 6268 C CA . ARG A 1 816 ? 1.916 23.608 27.733 1.00 91.00 816 ARG A CA 1
ATOM 6269 C C . ARG A 1 816 ? 2.912 23.659 28.893 1.00 91.00 816 ARG A C 1
ATOM 6271 O O . ARG A 1 816 ? 3.778 22.788 29.023 1.00 91.00 816 ARG A O 1
ATOM 6278 N N . ALA A 1 817 ? 2.791 24.680 29.739 1.00 92.88 817 ALA A N 1
ATOM 6279 C CA . ALA A 1 817 ? 3.601 24.809 30.948 1.00 92.88 817 ALA A CA 1
ATOM 6280 C C . ALA A 1 817 ? 3.154 23.817 32.040 1.00 92.88 817 ALA A C 1
ATOM 6282 O O . ALA A 1 817 ? 2.018 23.345 32.046 1.00 92.88 817 ALA A O 1
ATOM 6283 N N . GLU A 1 818 ? 4.049 23.513 32.986 1.00 93.62 818 GLU A N 1
ATOM 6284 C CA . GLU A 1 818 ? 3.721 22.672 34.148 1.00 93.62 818 GLU A CA 1
ATOM 6285 C C . GLU A 1 818 ? 2.547 23.241 34.945 1.00 93.62 818 GLU A C 1
ATOM 6287 O O . GLU A 1 818 ? 2.509 24.439 35.239 1.00 93.62 818 GLU A O 1
ATOM 6292 N N . GLY A 1 819 ? 1.590 22.387 35.293 1.00 93.31 819 GLY A N 1
ATOM 6293 C CA . GLY A 1 819 ? 0.403 22.737 36.062 1.00 93.31 819 GLY A CA 1
ATOM 6294 C C . GLY A 1 819 ? -0.599 23.628 35.332 1.00 93.31 819 GLY A C 1
ATOM 6295 O O . GLY A 1 819 ? -1.663 23.910 35.884 1.00 93.31 819 GLY A O 1
ATOM 6296 N N . GLU A 1 820 ? -0.318 24.057 34.098 1.00 94.69 820 GLU A N 1
ATOM 6297 C CA . GLU A 1 820 ? -1.230 24.893 33.316 1.00 94.69 820 GLU A CA 1
ATOM 6298 C C . GLU A 1 820 ? -2.546 24.157 33.049 1.00 94.69 820 GLU A C 1
ATOM 6300 O O . GLU A 1 820 ? -3.627 24.694 33.302 1.00 94.69 820 GLU A O 1
ATOM 6305 N N . MET A 1 821 ? -2.443 22.906 32.600 1.00 93.50 821 MET A N 1
ATOM 6306 C CA . MET A 1 821 ? -3.581 22.060 32.254 1.00 93.50 821 MET A CA 1
ATOM 6307 C C . MET A 1 821 ? -4.433 21.710 33.490 1.00 93.50 821 MET A C 1
ATOM 6309 O O . MET A 1 821 ? -5.623 22.046 33.491 1.00 93.50 821 MET A O 1
ATOM 6313 N N . PRO A 1 822 ? -3.862 21.161 34.585 1.00 95.25 822 PRO A N 1
ATOM 6314 C CA . PRO A 1 822 ? -4.576 20.954 35.843 1.00 95.25 822 PRO A CA 1
ATOM 6315 C C . PRO A 1 822 ? -5.254 22.204 36.382 1.00 95.25 822 PRO A C 1
ATOM 6317 O O . PRO A 1 822 ? -6.367 22.108 36.887 1.00 95.25 822 PRO A O 1
ATOM 6320 N N . ARG A 1 823 ? -4.631 23.383 36.261 1.00 96.25 823 ARG A N 1
ATOM 6321 C CA . ARG A 1 823 ? -5.229 24.637 36.733 1.00 96.25 823 ARG A CA 1
ATOM 6322 C C . ARG A 1 823 ? -6.486 24.999 35.942 1.00 96.25 823 ARG A C 1
ATOM 6324 O O . ARG A 1 823 ? -7.494 25.346 36.552 1.00 96.25 823 ARG A O 1
ATOM 6331 N N . ILE A 1 824 ? -6.455 24.890 34.610 1.00 96.12 824 ILE A N 1
ATOM 6332 C CA . ILE A 1 824 ? -7.637 25.134 33.762 1.00 96.12 824 ILE A CA 1
ATOM 6333 C C . ILE A 1 824 ? -8.774 24.181 34.151 1.00 96.12 824 ILE A C 1
ATOM 6335 O O . ILE A 1 824 ? -9.925 24.607 34.280 1.00 96.12 824 ILE A O 1
ATOM 6339 N N . MET A 1 825 ? -8.453 22.903 34.362 1.00 96.62 825 MET A N 1
ATOM 6340 C CA . MET A 1 825 ? -9.427 21.887 34.761 1.00 96.62 825 MET A CA 1
ATOM 6341 C C . MET A 1 825 ? -9.981 22.146 36.170 1.00 96.62 825 MET A C 1
ATOM 6343 O O . MET A 1 825 ? -11.189 22.071 36.379 1.00 96.62 825 MET A O 1
ATOM 6347 N N . TYR A 1 826 ? -9.124 22.526 37.119 1.00 96.94 826 TYR A N 1
ATOM 6348 C CA . TYR A 1 826 ? -9.495 22.877 38.490 1.00 96.94 826 TYR A CA 1
ATOM 6349 C C . TYR A 1 826 ? -10.464 24.063 38.538 1.00 96.94 826 TYR A C 1
ATOM 6351 O O . TYR A 1 826 ? -11.515 23.986 39.175 1.00 96.94 826 TYR A O 1
ATOM 6359 N N . GLU A 1 827 ? -10.160 25.139 37.810 1.00 96.56 827 GLU A N 1
ATOM 6360 C CA . GLU A 1 827 ? -11.030 26.317 37.706 1.00 96.56 827 GLU A CA 1
ATOM 6361 C C . GLU A 1 827 ? -12.394 25.964 37.098 1.00 96.56 827 GLU A C 1
ATOM 6363 O O . GLU A 1 827 ? -13.433 26.398 37.600 1.00 96.56 827 GLU A O 1
ATOM 6368 N N . ALA A 1 828 ? -12.407 25.135 36.050 1.00 96.69 828 ALA A N 1
ATOM 6369 C CA . ALA A 1 828 ? -13.641 24.660 35.429 1.00 96.69 828 ALA A CA 1
ATOM 6370 C C . ALA A 1 828 ? -14.467 23.765 36.366 1.00 96.69 828 ALA A C 1
ATOM 6372 O O . ALA A 1 828 ? -15.691 23.887 36.405 1.00 96.69 828 ALA A O 1
ATOM 6373 N N . ALA A 1 829 ? -13.816 22.905 37.153 1.00 96.44 829 ALA A N 1
ATOM 6374 C CA . ALA A 1 829 ? -14.486 22.063 38.135 1.00 96.44 829 ALA A CA 1
ATOM 6375 C C . ALA A 1 829 ? -15.160 22.902 39.230 1.00 96.44 829 ALA A C 1
ATOM 6377 O O . ALA A 1 829 ? -16.337 22.686 39.517 1.00 96.44 829 ALA A O 1
ATOM 6378 N N . LEU A 1 830 ? -14.474 23.904 39.792 1.00 96.06 830 LEU A N 1
ATOM 6379 C CA . LEU A 1 830 ? -15.062 24.802 40.796 1.00 96.06 830 LEU A CA 1
ATOM 6380 C C . LEU A 1 830 ? -16.262 25.590 40.250 1.00 96.06 830 LEU A C 1
ATOM 6382 O O . LEU A 1 830 ? -17.238 25.807 40.969 1.00 96.06 830 LEU A O 1
ATOM 6386 N N . ALA A 1 831 ? -16.237 25.965 38.968 1.00 95.62 831 ALA A N 1
ATOM 6387 C CA . ALA A 1 831 ? -17.344 26.670 38.323 1.00 95.62 831 ALA A CA 1
ATOM 6388 C C . ALA A 1 831 ? -18.653 25.850 38.264 1.00 95.62 831 ALA A C 1
ATOM 6390 O O . ALA A 1 831 ? -19.723 26.436 38.104 1.00 95.62 831 ALA A O 1
ATOM 6391 N N . THR A 1 832 ? -18.600 24.523 38.446 1.00 94.69 832 THR A N 1
ATOM 6392 C CA . THR A 1 832 ? -19.796 23.657 38.558 1.00 94.69 832 THR A CA 1
ATOM 6393 C C . THR A 1 832 ? -20.462 23.691 39.936 1.00 94.69 832 THR A C 1
ATOM 6395 O O . THR A 1 832 ? -21.533 23.117 40.118 1.00 94.69 832 THR A O 1
ATOM 6398 N N . GLY A 1 833 ? -19.840 24.350 40.921 1.00 92.25 833 GLY A N 1
ATOM 6399 C CA . GLY A 1 833 ? -20.264 24.321 42.324 1.00 92.25 833 GLY A CA 1
ATOM 6400 C C . GLY A 1 833 ? -19.609 23.212 43.154 1.00 92.25 833 GLY A C 1
ATOM 6401 O O . GLY A 1 833 ? -19.956 23.047 44.324 1.00 92.25 833 GLY A O 1
ATOM 6402 N N . LYS A 1 834 ? -18.652 22.465 42.585 1.00 94.06 834 LYS A N 1
ATOM 6403 C CA . LYS A 1 834 ? -17.809 21.521 43.330 1.00 94.06 834 LYS A CA 1
ATOM 6404 C C . LYS A 1 834 ? -16.981 22.272 44.379 1.00 94.06 834 LYS A C 1
ATOM 6406 O O . LYS A 1 834 ? -16.412 23.322 44.090 1.00 94.06 834 LYS A O 1
ATOM 6411 N N . THR A 1 835 ? -16.938 21.756 45.607 1.00 92.88 835 THR A N 1
ATOM 6412 C CA . THR A 1 835 ? -16.261 22.439 46.715 1.00 92.88 835 THR A CA 1
ATOM 6413 C C . THR A 1 835 ? -14.746 22.193 46.686 1.00 92.88 835 THR A C 1
ATOM 6415 O O . THR A 1 835 ? -14.331 21.115 46.251 1.00 92.88 835 THR A O 1
ATOM 6418 N N . PRO A 1 836 ? -13.908 23.138 47.164 1.00 90.88 836 PRO A N 1
ATOM 6419 C CA . PRO A 1 836 ? -12.450 22.977 47.191 1.00 90.88 836 PRO A CA 1
ATOM 6420 C C . PRO A 1 836 ? -11.951 21.752 47.971 1.00 90.88 836 PRO A C 1
ATOM 6422 O O . PRO A 1 836 ? -10.827 21.319 47.759 1.00 90.88 836 PRO A O 1
ATOM 6425 N N . GLU A 1 837 ? -12.763 21.177 48.861 1.00 92.56 837 GLU A N 1
ATOM 6426 C CA . GLU A 1 837 ? -12.426 19.958 49.609 1.00 92.56 837 GLU A CA 1
ATOM 6427 C C . GLU A 1 837 ? -12.576 18.678 48.773 1.00 92.56 837 GLU A C 1
ATOM 6429 O O . GLU A 1 837 ? -12.084 17.632 49.183 1.00 92.56 837 GLU A O 1
ATOM 6434 N N . ASN A 1 838 ? -13.262 18.747 47.628 1.00 94.88 838 ASN A N 1
ATOM 6435 C CA . ASN A 1 838 ? -13.584 17.610 46.759 1.00 94.88 838 ASN A CA 1
ATOM 6436 C C . ASN A 1 838 ? -12.897 17.685 45.385 1.00 94.88 838 ASN A C 1
ATOM 6438 O O . ASN A 1 838 ? -13.244 16.938 44.464 1.00 94.88 838 ASN A O 1
ATOM 6442 N N . VAL A 1 839 ? -11.958 18.616 45.226 1.00 96.75 839 VAL A N 1
ATOM 6443 C CA . VAL A 1 839 ? -11.144 18.762 44.023 1.00 96.75 839 VAL A CA 1
ATOM 6444 C C . VAL A 1 839 ? -9.738 19.206 44.403 1.00 96.75 839 VAL A C 1
ATOM 6446 O O . VAL A 1 839 ? -9.571 20.131 45.195 1.00 96.75 839 VAL A O 1
ATOM 6449 N N . GLU A 1 840 ? -8.719 18.575 43.831 1.00 96.25 840 GLU A N 1
ATOM 6450 C CA . GLU A 1 840 ? -7.319 18.890 44.121 1.00 96.25 840 GLU A CA 1
ATOM 6451 C C . GLU A 1 840 ? -6.424 18.785 42.880 1.00 96.25 840 GLU A C 1
ATOM 6453 O O . GLU A 1 840 ? -6.805 18.220 41.852 1.00 96.25 840 GLU A O 1
ATOM 6458 N N . ILE A 1 841 ? -5.215 19.343 42.984 1.00 96.50 841 ILE A N 1
ATOM 6459 C CA . ILE A 1 841 ? -4.170 19.235 41.965 1.00 96.50 841 ILE A CA 1
ATOM 6460 C C . ILE A 1 841 ? -2.989 18.473 42.562 1.00 96.50 841 ILE A C 1
ATOM 6462 O O . ILE A 1 841 ? -2.400 18.916 43.548 1.00 96.50 841 ILE A O 1
ATOM 6466 N N . VAL A 1 842 ? -2.597 17.377 41.914 1.00 95.25 842 VAL A N 1
ATOM 6467 C CA . VAL A 1 842 ? -1.375 16.626 42.221 1.00 95.25 842 VAL A CA 1
ATOM 6468 C C . VAL A 1 842 ? -0.595 16.466 40.922 1.00 95.25 842 VAL A C 1
ATOM 6470 O O . VAL A 1 842 ? -0.935 15.647 40.078 1.00 95.25 842 VAL A O 1
ATOM 6473 N N . LEU A 1 843 ? 0.436 17.293 40.729 1.00 90.44 843 LEU A N 1
ATOM 6474 C CA . LEU A 1 843 ? 1.107 17.428 39.428 1.00 90.44 843 LEU A CA 1
ATOM 6475 C C . LEU A 1 843 ? 1.834 16.152 38.981 1.00 90.44 843 LEU A C 1
ATOM 6477 O O . LEU A 1 843 ? 1.759 15.773 37.816 1.00 90.44 843 LEU A O 1
ATOM 6481 N N . GLN A 1 844 ? 2.536 15.495 39.907 1.00 86.00 844 GLN A N 1
ATOM 6482 C CA . GLN A 1 844 ? 3.398 14.350 39.615 1.00 86.00 844 GLN A CA 1
ATOM 6483 C C . GLN A 1 844 ? 2.566 13.090 39.357 1.00 86.00 844 GLN A C 1
ATOM 6485 O O . GLN A 1 844 ? 1.858 12.632 40.249 1.00 86.00 844 GLN A O 1
ATOM 6490 N N . GLY A 1 845 ? 2.678 12.511 38.157 1.00 80.00 845 GLY A N 1
ATOM 6491 C CA . GLY A 1 845 ? 1.777 11.450 37.695 1.00 80.00 845 GLY A CA 1
ATOM 6492 C C . GLY A 1 845 ? 1.719 10.216 38.597 1.00 80.00 845 GLY A C 1
ATOM 6493 O O . GLY A 1 845 ? 0.636 9.834 39.030 1.00 80.00 845 GLY A O 1
ATOM 6494 N N . GLU A 1 846 ? 2.866 9.624 38.932 1.00 87.31 846 GLU A N 1
ATOM 6495 C CA . GLU A 1 846 ? 2.921 8.430 39.792 1.00 87.31 846 GLU A CA 1
ATOM 6496 C C . GLU A 1 846 ? 2.437 8.728 41.217 1.00 87.31 846 GLU A C 1
ATOM 6498 O O . GLU A 1 846 ? 1.652 7.970 41.786 1.00 87.31 846 GLU A O 1
ATOM 6503 N N . ALA A 1 847 ? 2.833 9.881 41.766 1.00 90.38 847 ALA A N 1
ATOM 6504 C CA . ALA A 1 847 ? 2.386 10.322 43.083 1.00 90.38 847 ALA A CA 1
ATOM 6505 C C . ALA A 1 847 ? 0.872 10.584 43.118 1.00 90.38 847 ALA A C 1
ATOM 6507 O O . ALA A 1 847 ? 0.230 10.295 44.121 1.00 90.38 847 ALA A O 1
ATOM 6508 N N . ALA A 1 848 ? 0.287 11.087 42.028 1.00 93.88 848 ALA A N 1
ATOM 6509 C CA . ALA A 1 848 ? -1.149 11.311 41.915 1.00 93.88 848 ALA A CA 1
ATOM 6510 C C . ALA A 1 848 ? -1.937 9.994 41.855 1.00 93.88 848 ALA A C 1
ATOM 6512 O O . ALA A 1 848 ? -2.997 9.895 42.470 1.00 93.88 848 ALA A O 1
ATOM 6513 N N . VAL A 1 849 ? -1.414 8.972 41.164 1.00 94.88 849 VAL A N 1
ATOM 6514 C CA . VAL A 1 849 ? -2.001 7.618 41.165 1.00 94.88 849 VAL A CA 1
ATOM 6515 C C . VAL A 1 849 ? -1.965 7.033 42.573 1.00 94.88 849 VAL A C 1
ATOM 6517 O O . VAL A 1 849 ? -2.999 6.603 43.080 1.00 94.88 849 VAL A O 1
ATOM 6520 N N . GLN A 1 850 ? -0.801 7.066 43.222 1.00 94.25 850 GLN A N 1
ATOM 6521 C CA . GLN A 1 850 ? -0.629 6.587 44.592 1.00 94.25 850 GLN A CA 1
ATOM 6522 C C . GLN A 1 850 ? -1.588 7.301 45.559 1.00 94.25 850 GLN A C 1
ATOM 6524 O O . GLN A 1 850 ? -2.301 6.655 46.322 1.00 94.25 850 GLN A O 1
ATOM 6529 N N . HIS A 1 851 ? -1.675 8.627 45.464 1.00 95.19 851 HIS A N 1
ATOM 6530 C CA . HIS A 1 851 ? -2.562 9.447 46.288 1.00 95.19 851 HIS A CA 1
ATOM 6531 C C . HIS A 1 851 ? -4.046 9.121 46.072 1.00 95.19 851 HIS A C 1
ATOM 6533 O O . HIS A 1 851 ? -4.796 8.994 47.037 1.00 95.19 851 HIS A O 1
ATOM 6539 N N . ALA A 1 852 ? -4.475 8.889 44.826 1.00 96.12 852 ALA A N 1
ATOM 6540 C CA . ALA A 1 852 ? -5.843 8.464 44.525 1.00 96.12 852 ALA A CA 1
ATOM 6541 C C . ALA A 1 852 ? -6.207 7.130 45.207 1.00 96.12 852 ALA A C 1
ATOM 6543 O O . ALA A 1 852 ? -7.317 6.979 45.723 1.00 96.12 852 ALA A O 1
ATOM 6544 N N . LEU A 1 853 ? -5.269 6.176 45.240 1.00 96.25 853 LEU A N 1
ATOM 6545 C CA . LEU A 1 853 ? -5.432 4.892 45.933 1.00 96.25 853 LEU A CA 1
ATOM 6546 C C . LEU A 1 853 ? -5.437 5.077 47.461 1.00 96.25 853 LEU A C 1
ATOM 6548 O O . LEU A 1 853 ? -6.269 4.499 48.163 1.00 96.25 853 LEU A O 1
ATOM 6552 N N . ASP A 1 854 ? -4.575 5.952 47.979 1.00 94.38 854 ASP A N 1
ATOM 6553 C CA . ASP A 1 854 ? -4.512 6.291 49.403 1.00 94.38 854 ASP A CA 1
ATOM 6554 C C . ASP A 1 854 ? -5.751 7.048 49.914 1.00 94.38 854 ASP A C 1
ATOM 6556 O O . ASP A 1 854 ? -6.083 6.975 51.098 1.00 94.38 854 ASP A O 1
ATOM 6560 N N . LEU A 1 855 ? -6.513 7.704 49.043 1.00 94.00 855 LEU A N 1
ATOM 6561 C CA . LEU A 1 855 ? -7.783 8.344 49.405 1.00 94.00 855 LEU A CA 1
ATOM 6562 C C . LEU A 1 855 ? -8.964 7.367 49.517 1.00 94.00 855 LEU A C 1
ATOM 6564 O O . LEU A 1 855 ? -9.952 7.670 50.204 1.00 94.00 855 LEU A O 1
ATOM 6568 N N . ALA A 1 856 ? -8.885 6.216 48.848 1.00 95.31 856 ALA A N 1
ATOM 6569 C CA . ALA A 1 856 ? -10.001 5.291 48.687 1.00 95.31 856 ALA A CA 1
ATOM 6570 C C . ALA A 1 856 ? -10.371 4.576 49.992 1.00 95.31 856 ALA A C 1
ATOM 6572 O O . ALA A 1 856 ? -9.505 4.135 50.748 1.00 95.31 856 ALA A O 1
ATOM 6573 N N . GLN A 1 857 ? -11.666 4.456 50.267 1.00 94.19 857 GLN A N 1
ATOM 6574 C CA . GLN A 1 857 ? -12.235 3.726 51.403 1.00 94.19 857 GLN A CA 1
ATOM 6575 C C . GLN A 1 857 ? -12.970 2.469 50.913 1.00 94.19 857 GLN A C 1
ATOM 6577 O O . GLN A 1 857 ? -13.308 2.396 49.732 1.00 94.19 857 GLN A O 1
ATOM 6582 N N . PRO A 1 858 ? -13.245 1.474 51.779 1.00 93.94 858 PRO A N 1
ATOM 6583 C CA . PRO A 1 858 ? -13.996 0.289 51.376 1.00 93.94 858 PRO A CA 1
ATOM 6584 C C . PRO A 1 858 ? -15.315 0.640 50.673 1.00 93.94 858 PRO A C 1
ATOM 6586 O O . PRO A 1 858 ? -16.087 1.457 51.170 1.00 93.94 858 PRO A O 1
ATOM 6589 N N . GLY A 1 859 ? -15.563 0.022 49.517 1.00 92.88 859 GLY A N 1
ATOM 6590 C CA . GLY A 1 859 ? -16.736 0.277 48.674 1.00 92.88 859 GLY A CA 1
ATOM 6591 C C . GLY A 1 859 ? -16.627 1.472 47.715 1.00 92.88 859 GLY A C 1
ATOM 6592 O O . GLY A 1 859 ? -17.520 1.635 46.876 1.00 92.88 859 GLY A O 1
ATOM 6593 N N . ASP A 1 860 ? -15.565 2.284 47.795 1.00 96.19 860 ASP A N 1
ATOM 6594 C CA . ASP A 1 860 ? -15.293 3.348 46.821 1.00 96.19 860 ASP A CA 1
ATOM 6595 C C . ASP A 1 860 ? -14.935 2.764 45.434 1.00 96.19 860 ASP A C 1
ATOM 6597 O O . ASP A 1 860 ? -14.568 1.593 45.278 1.00 96.19 860 ASP A O 1
ATOM 6601 N N . LEU A 1 861 ? -15.025 3.610 44.408 1.00 96.31 861 LEU A N 1
ATOM 6602 C CA . LEU A 1 861 ? -14.481 3.375 43.073 1.00 96.31 861 LEU A CA 1
ATOM 6603 C C . LEU A 1 861 ? -13.408 4.417 42.776 1.00 96.31 861 LEU A C 1
ATOM 6605 O O . LEU A 1 861 ? -13.688 5.613 42.819 1.00 96.31 861 LEU A O 1
ATOM 6609 N N . VAL A 1 862 ? -12.223 3.957 42.389 1.00 97.25 862 VAL A N 1
ATOM 6610 C CA . VAL A 1 862 ? -11.127 4.789 41.891 1.00 97.25 862 VAL A CA 1
ATOM 6611 C C . VAL A 1 862 ? -11.029 4.628 40.380 1.00 97.25 862 VAL A C 1
ATOM 6613 O O . VAL A 1 862 ? -10.797 3.529 39.880 1.00 97.25 862 VAL A O 1
ATOM 6616 N N . MET A 1 863 ? -11.197 5.721 39.643 1.00 96.62 863 MET A N 1
ATOM 6617 C CA . MET A 1 863 ? -11.091 5.753 38.190 1.00 96.62 863 MET A CA 1
ATOM 6618 C C . MET A 1 863 ? -9.846 6.532 37.772 1.00 96.62 863 MET A C 1
ATOM 6620 O O . MET A 1 863 ? -9.713 7.720 38.059 1.00 96.62 863 MET A O 1
ATOM 6624 N N . LEU A 1 864 ? -8.918 5.846 37.114 1.00 96.75 864 LEU A N 1
ATOM 6625 C CA . LEU A 1 864 ? -7.612 6.368 36.735 1.00 96.75 864 LEU A CA 1
ATOM 6626 C C . LEU A 1 864 ? -7.573 6.569 35.219 1.00 96.75 864 LEU A C 1
ATOM 6628 O O . LEU A 1 864 ? -7.438 5.608 34.459 1.00 96.75 864 LEU A O 1
ATOM 6632 N N . PHE A 1 865 ? -7.684 7.824 34.787 1.00 94.69 865 PHE A N 1
ATOM 6633 C CA . PHE A 1 865 ? -7.522 8.211 33.390 1.00 94.69 865 PHE A CA 1
ATOM 6634 C C . PHE A 1 865 ? -6.035 8.446 33.103 1.00 94.69 865 PHE A C 1
ATOM 6636 O O . PHE A 1 865 ? -5.436 9.451 33.510 1.00 94.69 865 PHE A O 1
ATOM 6643 N N . ALA A 1 866 ? -5.406 7.462 32.465 1.00 87.81 866 ALA A N 1
ATOM 6644 C CA . ALA A 1 866 ? -3.956 7.358 32.378 1.00 87.81 866 ALA A CA 1
ATOM 6645 C C . ALA A 1 866 ? -3.443 7.491 30.942 1.00 87.81 866 ALA A C 1
ATOM 6647 O O . ALA A 1 866 ? -3.922 6.829 30.029 1.00 87.81 866 ALA A O 1
ATOM 6648 N N . GLU A 1 867 ? -2.410 8.316 30.761 1.00 85.00 867 GLU A N 1
ATOM 6649 C CA . GLU A 1 867 ? -1.614 8.352 29.529 1.00 85.00 867 GLU A CA 1
ATOM 6650 C C . GLU A 1 867 ? -0.550 7.242 29.563 1.00 85.00 867 GLU A C 1
ATOM 6652 O O . GLU A 1 867 ? -0.442 6.434 28.641 1.00 85.00 867 GLU A O 1
ATOM 6657 N N . ASN A 1 868 ? 0.198 7.156 30.671 1.00 86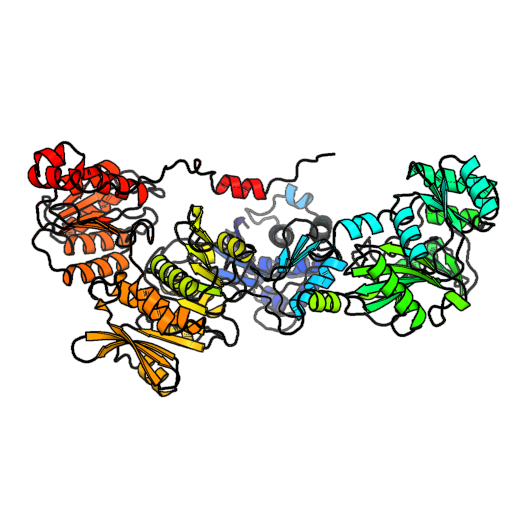.62 868 ASN A N 1
ATOM 6658 C CA . ASN A 1 868 ? 1.133 6.065 30.938 1.00 86.62 868 ASN A CA 1
ATOM 6659 C C . ASN A 1 868 ? 0.384 4.861 31.524 1.00 86.62 868 ASN A C 1
ATOM 6661 O O . ASN A 1 868 ? 0.353 4.660 32.742 1.00 86.62 868 ASN A O 1
ATOM 6665 N N . ILE A 1 869 ? -0.234 4.082 30.639 1.00 88.62 869 ILE A N 1
ATOM 6666 C CA . ILE A 1 869 ? -1.023 2.900 30.995 1.00 88.62 869 ILE A CA 1
ATOM 6667 C C . ILE A 1 869 ? -0.196 1.872 31.779 1.00 88.62 869 ILE A C 1
ATOM 6669 O O . ILE A 1 869 ? -0.655 1.414 32.821 1.00 88.62 869 ILE A O 1
ATOM 6673 N N . SER A 1 870 ? 1.030 1.569 31.333 1.00 88.25 870 SER A N 1
ATOM 6674 C CA . SER A 1 870 ? 1.892 0.573 31.989 1.00 88.25 870 SER A CA 1
ATOM 6675 C C . SER A 1 870 ? 2.274 0.997 33.400 1.00 88.25 870 SER A C 1
ATOM 6677 O O . SER A 1 870 ? 1.963 0.292 34.351 1.00 88.25 870 SER A O 1
ATOM 6679 N N . GLY A 1 871 ? 2.842 2.199 33.556 1.00 89.88 871 GLY A N 1
ATOM 6680 C CA . GLY A 1 871 ? 3.263 2.670 34.878 1.00 89.88 871 GLY A CA 1
ATOM 6681 C C . GLY A 1 871 ? 2.094 2.835 35.850 1.00 89.88 871 GLY A C 1
ATOM 6682 O O . GLY A 1 871 ? 2.226 2.547 37.035 1.00 89.88 871 GLY A O 1
ATOM 6683 N N . THR A 1 872 ? 0.916 3.235 35.358 1.00 92.62 872 THR A N 1
ATOM 6684 C CA . THR A 1 872 ? -0.288 3.304 36.200 1.00 92.62 872 THR A CA 1
ATOM 6685 C C . THR A 1 872 ? -0.718 1.912 36.655 1.00 92.62 872 THR A C 1
ATOM 6687 O O . THR A 1 872 ? -1.019 1.722 37.831 1.00 92.62 872 THR A O 1
ATOM 6690 N N . TRP A 1 873 ? -0.733 0.934 35.746 1.00 93.69 873 TRP A N 1
ATOM 6691 C CA . TRP A 1 873 ? -1.101 -0.442 36.071 1.00 93.69 873 TRP A CA 1
ATOM 6692 C C . TRP A 1 873 ? -0.124 -1.085 37.063 1.00 93.69 873 TRP A C 1
ATOM 6694 O O . TRP A 1 873 ? -0.554 -1.749 38.007 1.00 93.69 873 TRP A O 1
ATOM 6704 N N . ASP A 1 874 ? 1.175 -0.819 36.924 1.00 93.00 874 ASP A N 1
ATOM 6705 C CA . ASP A 1 874 ? 2.196 -1.288 37.865 1.00 93.00 874 ASP A CA 1
ATOM 6706 C C . ASP A 1 874 ? 1.965 -0.752 39.280 1.00 93.00 874 ASP A C 1
ATOM 6708 O O . ASP A 1 874 ? 2.036 -1.510 40.247 1.00 93.00 874 ASP A O 1
ATOM 6712 N N . ILE A 1 875 ? 1.636 0.536 39.420 1.00 93.94 875 ILE A N 1
ATOM 6713 C CA . ILE A 1 875 ? 1.314 1.128 40.727 1.00 93.94 875 ILE A CA 1
ATOM 6714 C C . ILE A 1 875 ? 0.049 0.486 41.303 1.00 93.94 875 ILE A C 1
ATOM 6716 O O . ILE A 1 875 ? 0.031 0.102 42.471 1.00 93.94 875 ILE A O 1
ATOM 6720 N N . VAL A 1 876 ? -1.000 0.325 40.490 1.00 94.44 876 VAL A N 1
ATOM 6721 C CA . VAL A 1 876 ? -2.266 -0.281 40.931 1.00 94.44 876 VAL A CA 1
ATOM 6722 C C . VAL A 1 876 ? -2.054 -1.704 41.428 1.00 94.44 876 VAL A C 1
ATOM 6724 O O . VAL A 1 876 ? -2.557 -2.045 42.493 1.00 94.44 876 VAL A O 1
ATOM 6727 N N . THR A 1 877 ? -1.312 -2.534 40.700 1.00 93.19 877 THR A N 1
ATOM 6728 C CA . THR A 1 877 ? -1.098 -3.942 41.067 1.00 93.19 877 THR A CA 1
ATOM 6729 C C . THR A 1 877 ? -0.171 -4.107 42.273 1.00 93.19 877 THR A C 1
ATOM 6731 O O . THR A 1 877 ? -0.396 -4.998 43.089 1.00 93.19 877 THR A O 1
ATOM 6734 N N . LYS A 1 878 ? 0.812 -3.216 42.450 1.00 92.44 878 LYS A N 1
ATOM 6735 C CA . LYS A 1 878 ? 1.763 -3.248 43.578 1.00 92.44 878 LYS A CA 1
ATOM 6736 C C . LYS A 1 878 ? 1.282 -2.502 44.825 1.00 92.44 878 LYS A C 1
ATOM 6738 O O . LYS A 1 878 ? 1.891 -2.635 45.884 1.00 92.44 878 LYS A O 1
ATOM 6743 N N . TYR A 1 879 ? 0.188 -1.741 44.751 1.00 92.88 879 TYR A N 1
ATOM 6744 C CA . TYR A 1 879 ? -0.319 -0.950 45.881 1.00 92.88 879 TYR A CA 1
ATOM 6745 C C . TYR A 1 879 ? -0.563 -1.787 47.150 1.00 92.88 879 TYR A C 1
ATOM 6747 O O . TYR A 1 879 ? -0.286 -1.319 48.257 1.00 92.88 879 TYR A O 1
ATOM 6755 N N . GLY A 1 880 ? -0.989 -3.045 47.001 1.00 87.31 880 GLY A N 1
ATOM 6756 C CA . GLY A 1 880 ? -1.180 -3.989 48.106 1.00 87.31 880 GLY A CA 1
ATOM 6757 C C . GLY A 1 880 ? 0.085 -4.302 48.920 1.00 87.31 880 GLY A C 1
ATOM 6758 O O . GLY A 1 880 ? -0.013 -4.673 50.090 1.00 87.31 880 GLY A O 1
ATOM 6759 N N . GLU A 1 881 ? 1.270 -4.116 48.337 1.00 88.56 881 GLU A N 1
ATOM 6760 C CA . GLU A 1 881 ? 2.566 -4.318 48.998 1.00 88.56 881 GLU A CA 1
ATOM 6761 C C . GLU A 1 881 ? 3.006 -3.093 49.817 1.00 88.56 881 GLU A C 1
ATOM 6763 O O . GLU A 1 881 ? 3.929 -3.183 50.635 1.00 88.56 881 GLU A O 1
ATOM 6768 N N . SER A 1 882 ? 2.348 -1.946 49.616 1.00 87.44 882 SER A N 1
ATOM 6769 C CA . SER A 1 882 ? 2.710 -0.690 50.268 1.00 87.44 882 SER A CA 1
ATOM 6770 C C . SER A 1 882 ? 2.459 -0.730 51.778 1.00 87.44 882 SER A C 1
ATOM 6772 O O . SER A 1 882 ? 1.491 -1.314 52.276 1.00 87.44 882 SER A O 1
ATOM 6774 N N . GLU A 1 883 ? 3.328 -0.056 52.535 1.00 85.44 883 GLU A N 1
ATOM 6775 C CA . GLU A 1 883 ? 3.165 0.072 53.986 1.00 85.44 883 GLU A CA 1
ATOM 6776 C C . GLU A 1 883 ? 1.851 0.791 54.340 1.00 85.44 883 GLU A C 1
ATOM 6778 O O . GLU A 1 883 ? 1.152 0.382 55.267 1.00 85.44 883 GLU A O 1
ATOM 6783 N N . ALA A 1 884 ? 1.467 1.796 53.545 1.00 84.12 884 ALA A N 1
ATOM 6784 C CA . ALA A 1 884 ? 0.212 2.526 53.697 1.00 84.12 884 ALA A CA 1
ATOM 6785 C C . ALA A 1 884 ? -1.017 1.608 53.569 1.00 84.12 884 ALA A C 1
ATOM 6787 O O . ALA A 1 884 ? -1.909 1.656 54.421 1.00 84.12 884 ALA A O 1
ATOM 6788 N N . TYR A 1 885 ? -1.050 0.726 52.563 1.00 88.75 885 TYR A N 1
ATOM 6789 C CA . TYR A 1 885 ? -2.134 -0.244 52.399 1.00 88.75 885 TYR A CA 1
ATOM 6790 C C . TYR A 1 885 ? -2.195 -1.228 53.569 1.00 88.75 885 TYR A C 1
ATOM 6792 O O . TYR A 1 885 ? -3.259 -1.419 54.159 1.00 88.75 885 TYR A O 1
ATOM 6800 N N . ARG A 1 886 ? -1.053 -1.809 53.959 1.00 88.06 886 ARG A N 1
ATOM 6801 C CA . ARG A 1 886 ? -0.974 -2.778 55.066 1.00 88.06 886 ARG A CA 1
ATOM 6802 C C . ARG A 1 886 ? -1.432 -2.193 56.400 1.00 88.06 886 ARG A C 1
ATOM 6804 O O . ARG A 1 886 ? -2.085 -2.886 57.176 1.00 88.06 886 ARG A O 1
ATOM 6811 N N . GLN A 1 887 ? -1.120 -0.924 56.662 1.00 86.12 887 GLN A N 1
ATOM 6812 C CA . GLN A 1 887 ? -1.581 -0.229 57.865 1.00 86.12 887 GLN A CA 1
ATOM 6813 C C . GLN A 1 887 ? -3.092 0.048 57.835 1.00 86.12 887 GLN A C 1
ATOM 6815 O O . GLN A 1 887 ? -3.747 -0.040 58.873 1.00 86.12 887 GLN A O 1
ATOM 6820 N N . ARG A 1 888 ? -3.660 0.369 56.665 1.00 87.56 888 ARG A N 1
ATOM 6821 C CA . ARG A 1 888 ? -5.089 0.704 56.514 1.00 87.56 888 ARG A CA 1
ATOM 6822 C C . ARG A 1 888 ? -5.996 -0.524 56.425 1.00 87.56 888 ARG A C 1
ATOM 6824 O O . ARG A 1 888 ? -7.110 -0.482 56.942 1.00 87.56 888 ARG A O 1
ATOM 6831 N N . PHE A 1 889 ? -5.527 -1.609 55.810 1.00 88.94 889 PHE A N 1
ATOM 6832 C CA . PHE A 1 889 ? -6.309 -2.819 55.535 1.00 88.94 889 PHE A CA 1
ATOM 6833 C C . PHE A 1 889 ? -5.554 -4.106 55.923 1.00 88.94 889 PHE A C 1
ATOM 6835 O O . PHE A 1 889 ? -5.290 -4.952 55.066 1.00 88.94 889 PHE A O 1
ATOM 6842 N N . PRO A 1 890 ? -5.221 -4.305 57.211 1.00 83.88 890 PRO A N 1
ATOM 6843 C CA . PRO A 1 890 ? -4.374 -5.419 57.649 1.00 83.88 890 PRO A CA 1
ATOM 6844 C C . PRO A 1 890 ? -4.969 -6.803 57.327 1.00 83.88 890 PRO A C 1
ATOM 6846 O O . PRO A 1 890 ? -4.252 -7.720 56.921 1.00 83.88 890 PRO A O 1
ATOM 6849 N N . GLU A 1 891 ? -6.290 -6.957 57.451 1.00 83.19 891 GLU A N 1
ATOM 6850 C CA . GLU A 1 891 ? -6.988 -8.212 57.139 1.00 83.19 891 GLU A CA 1
ATOM 6851 C C . GLU A 1 891 ? -6.988 -8.511 55.631 1.00 83.19 891 GLU A C 1
ATOM 6853 O O . GLU A 1 891 ? -6.708 -9.638 55.221 1.00 83.19 891 GLU A O 1
ATOM 6858 N N . ALA A 1 892 ? -7.231 -7.494 54.796 1.00 82.12 892 ALA A N 1
ATOM 6859 C CA . ALA A 1 892 ? -7.217 -7.641 53.341 1.00 82.12 892 ALA A CA 1
ATOM 6860 C C . ALA A 1 892 ? -5.798 -7.883 52.802 1.00 82.12 892 ALA A C 1
ATOM 6862 O O . ALA A 1 892 ? -5.627 -8.680 51.885 1.00 82.12 892 ALA A O 1
ATOM 6863 N N . ALA A 1 893 ? -4.776 -7.254 53.392 1.00 80.19 893 ALA A N 1
ATOM 6864 C CA . ALA A 1 893 ? -3.373 -7.496 53.053 1.00 80.19 893 ALA A CA 1
ATOM 6865 C C . ALA A 1 893 ? -2.963 -8.955 53.305 1.00 80.19 893 ALA A C 1
ATOM 6867 O O . ALA A 1 893 ? -2.349 -9.582 52.447 1.00 80.19 893 ALA A O 1
ATOM 6868 N N . THR A 1 894 ? -3.390 -9.524 54.436 1.00 79.56 894 THR A N 1
ATOM 6869 C CA . THR A 1 894 ? -3.138 -10.937 54.763 1.00 79.56 894 THR A CA 1
ATOM 6870 C C . THR A 1 894 ? -3.809 -11.882 53.756 1.00 79.56 894 THR A C 1
ATOM 6872 O O . THR A 1 894 ? -3.237 -12.901 53.372 1.00 79.56 894 THR A O 1
ATOM 6875 N N . ALA A 1 895 ? -5.022 -11.548 53.299 1.00 77.69 895 ALA A N 1
ATOM 6876 C CA . ALA A 1 895 ? -5.727 -12.328 52.285 1.00 77.69 895 ALA A CA 1
ATOM 6877 C C . ALA A 1 895 ? -5.044 -12.251 50.907 1.00 77.69 895 ALA A C 1
ATOM 6879 O O . ALA A 1 895 ? -4.945 -13.274 50.228 1.00 77.69 895 ALA A O 1
ATOM 6880 N N . LEU A 1 896 ? -4.535 -11.076 50.520 1.00 78.81 896 LEU A N 1
ATOM 6881 C CA . LEU A 1 896 ? -3.818 -10.855 49.259 1.00 78.81 896 LEU A CA 1
ATOM 6882 C C . LEU A 1 896 ? -2.541 -11.711 49.171 1.00 78.81 896 LEU A C 1
ATOM 6884 O O . LEU A 1 896 ? -2.302 -12.361 48.160 1.00 78.81 896 LEU A O 1
ATOM 6888 N N . GLU A 1 897 ? -1.770 -11.790 50.264 1.00 71.81 897 GLU A N 1
ATOM 6889 C CA . GLU A 1 897 ? -0.529 -12.585 50.362 1.00 71.81 897 GLU A CA 1
ATOM 6890 C C . GLU A 1 897 ? -0.761 -14.105 50.271 1.00 71.81 897 GLU A C 1
ATOM 6892 O O . GLU A 1 897 ? 0.157 -14.864 49.962 1.00 71.81 897 GLU A O 1
ATOM 6897 N N . SER A 1 898 ? -1.990 -14.564 50.529 1.00 61.69 898 SER A N 1
ATOM 6898 C CA . SER A 1 898 ? -2.366 -15.982 50.457 1.00 61.69 898 SER A CA 1
ATOM 6899 C C . SER A 1 898 ? -2.811 -16.443 49.061 1.00 61.69 898 SER A C 1
ATOM 6901 O O . SER A 1 898 ? -3.032 -17.640 48.853 1.00 61.69 898 SER A O 1
ATOM 6903 N N . GLN A 1 899 ? -2.939 -15.521 48.101 1.00 59.78 899 GLN A N 1
ATOM 6904 C CA . GLN A 1 899 ? -3.285 -15.840 46.718 1.00 59.78 899 GLN A CA 1
ATOM 6905 C C . GLN A 1 899 ? -2.027 -16.207 45.911 1.00 59.78 899 GLN A C 1
ATOM 6907 O O . GLN A 1 899 ? -0.969 -15.608 46.104 1.00 59.78 899 GLN A O 1
ATOM 6912 N N . PRO A 1 900 ? -2.098 -17.195 45.001 1.00 45.00 900 PRO A N 1
ATOM 6913 C CA . PRO A 1 900 ? -0.973 -17.523 44.136 1.00 45.00 900 PRO A CA 1
ATOM 6914 C C . PRO A 1 900 ? -0.629 -16.322 43.246 1.00 45.00 900 PRO A C 1
ATOM 6916 O O . PRO A 1 900 ? -1.461 -15.862 42.466 1.00 45.00 900 PRO A O 1
ATOM 6919 N N . VAL A 1 901 ? 0.607 -15.836 43.365 1.00 43.91 901 VAL A N 1
ATOM 6920 C CA . VAL A 1 901 ? 1.154 -14.759 42.532 1.00 43.91 901 VAL A CA 1
ATOM 6921 C C . VAL A 1 901 ? 1.129 -15.221 41.063 1.00 43.91 901 VAL A C 1
ATOM 6923 O O . VAL A 1 901 ? 1.687 -16.284 40.766 1.00 43.91 901 VAL A O 1
ATOM 6926 N N . PRO A 1 902 ? 0.485 -14.487 40.134 1.00 36.28 902 PRO A N 1
ATOM 6927 C CA . PRO A 1 902 ? 0.578 -14.788 38.709 1.00 36.28 902 PRO A CA 1
ATOM 6928 C C . PRO A 1 902 ? 2.045 -14.695 38.265 1.00 36.28 902 PRO A C 1
ATOM 6930 O O . PRO A 1 902 ? 2.785 -13.876 38.811 1.00 36.28 902 PRO A O 1
ATOM 6933 N N . PRO A 1 903 ? 2.503 -15.504 37.296 1.00 30.30 903 PRO A N 1
ATOM 6934 C CA . PRO A 1 903 ? 3.880 -15.424 36.834 1.00 30.30 903 PRO A CA 1
ATOM 6935 C C . PRO A 1 903 ? 4.172 -14.009 36.322 1.00 30.30 903 PRO A C 1
ATOM 6937 O O . PRO A 1 903 ? 3.554 -13.547 35.365 1.00 30.30 903 PRO A O 1
ATOM 6940 N N . VAL A 1 904 ? 5.120 -13.335 36.974 1.00 33.97 904 VAL A N 1
ATOM 6941 C CA . VAL A 1 904 ? 5.740 -12.113 36.464 1.00 33.97 904 VAL A CA 1
ATOM 6942 C C . VAL A 1 904 ? 6.455 -12.504 35.176 1.00 33.97 904 VAL A C 1
ATOM 6944 O O . VAL A 1 904 ? 7.387 -13.310 35.201 1.00 33.97 904 VAL A O 1
ATOM 6947 N N . VAL A 1 905 ? 5.975 -12.002 34.041 1.00 32.78 905 VAL A N 1
ATOM 6948 C CA . VAL A 1 905 ? 6.676 -12.157 32.768 1.00 32.78 905 VAL A CA 1
ATOM 6949 C C . VAL A 1 905 ? 7.849 -11.185 32.792 1.00 32.78 905 VAL A C 1
ATOM 6951 O O . VAL A 1 905 ? 7.666 -9.989 32.988 1.00 32.78 905 VAL A O 1
ATOM 6954 N N . ASP A 1 906 ? 9.047 -11.741 32.659 1.00 27.69 906 ASP A N 1
ATOM 6955 C CA . ASP A 1 906 ? 10.328 -11.041 32.680 1.00 27.69 906 ASP A CA 1
ATOM 6956 C C . ASP A 1 906 ? 10.344 -9.911 31.629 1.00 27.69 906 ASP A C 1
ATOM 6958 O O . ASP A 1 906 ? 10.252 -10.168 30.427 1.00 27.69 906 ASP A O 1
ATOM 6962 N N . GLU A 1 907 ? 10.441 -8.652 32.067 1.00 37.53 907 GLU A N 1
ATOM 6963 C CA . GLU A 1 907 ? 10.452 -7.452 31.210 1.00 37.53 907 GLU A CA 1
ATOM 6964 C C . GLU A 1 907 ? 11.803 -7.216 30.508 1.00 37.53 907 GLU A C 1
ATOM 6966 O O . GLU A 1 907 ? 12.163 -6.092 30.160 1.00 37.53 907 GLU A O 1
ATOM 6971 N N . HIS A 1 908 ? 12.564 -8.269 30.220 1.00 30.25 908 HIS A N 1
ATOM 6972 C CA . HIS A 1 908 ? 13.699 -8.177 29.304 1.00 30.25 908 HIS A CA 1
ATOM 6973 C C . HIS A 1 908 ? 13.242 -8.285 27.846 1.00 30.25 908 HIS A C 1
ATOM 6975 O O . HIS A 1 908 ? 13.676 -9.149 27.087 1.00 30.25 908 HIS A O 1
ATOM 6981 N N . ILE A 1 909 ? 12.391 -7.347 27.432 1.00 36.34 909 ILE A N 1
ATOM 6982 C CA . ILE A 1 909 ? 12.308 -6.941 26.031 1.00 36.34 909 ILE A CA 1
ATOM 6983 C C . ILE A 1 909 ? 13.071 -5.624 25.952 1.00 36.34 909 ILE A C 1
ATOM 6985 O O . ILE A 1 909 ? 12.719 -4.656 26.620 1.00 36.34 909 ILE A O 1
ATOM 6989 N N . SER A 1 910 ? 14.167 -5.663 25.196 1.00 29.30 910 SER A N 1
ATOM 6990 C CA . SER A 1 910 ? 15.113 -4.579 24.921 1.00 29.30 910 SER A CA 1
ATOM 6991 C C . SER A 1 910 ? 14.487 -3.184 24.943 1.00 29.30 910 SER A C 1
ATOM 6993 O O . SER A 1 910 ? 13.406 -2.990 24.383 1.00 29.30 910 SER A O 1
ATOM 6995 N N . GLU A 1 911 ? 15.216 -2.226 25.529 1.00 31.62 911 GLU A N 1
ATOM 6996 C CA . GLU A 1 911 ? 14.923 -0.792 25.462 1.00 31.62 911 GLU A CA 1
ATOM 6997 C C . GLU A 1 911 ? 14.376 -0.384 24.083 1.00 31.62 911 GLU A C 1
ATOM 6999 O O . GLU A 1 911 ? 14.833 -0.903 23.057 1.00 31.62 911 GLU A O 1
ATOM 7004 N N . PRO A 1 912 ? 13.392 0.530 24.032 1.00 32.88 912 PRO A N 1
ATOM 7005 C CA . PRO A 1 912 ? 12.811 0.958 22.774 1.00 32.88 912 PRO A CA 1
ATOM 7006 C C . PRO A 1 912 ? 13.906 1.584 21.910 1.00 32.88 912 PRO A C 1
ATOM 7008 O O . PRO A 1 912 ? 14.383 2.673 22.214 1.00 32.88 912 PRO A O 1
ATOM 7011 N N . MET A 1 913 ? 14.263 0.937 20.799 1.00 30.62 913 MET A N 1
ATOM 7012 C CA . MET A 1 913 ? 14.833 1.681 19.680 1.00 30.62 913 MET A CA 1
ATOM 7013 C C . MET A 1 913 ? 13.809 2.744 19.299 1.00 30.62 913 MET A C 1
ATOM 7015 O O . MET A 1 913 ? 12.631 2.428 19.073 1.00 30.62 913 MET A O 1
ATOM 7019 N N . ALA A 1 914 ? 14.230 4.005 19.277 1.00 38.72 914 ALA A N 1
ATOM 7020 C CA . ALA A 1 914 ? 13.332 5.085 18.926 1.00 38.72 914 ALA A CA 1
ATOM 7021 C C . ALA A 1 914 ? 12.781 4.805 17.521 1.00 38.72 914 ALA A C 1
ATOM 7023 O O . ALA A 1 914 ? 13.513 4.500 16.583 1.00 38.72 914 ALA A O 1
ATOM 7024 N N . VAL A 1 915 ? 11.463 4.901 17.350 1.00 44.25 915 VAL A N 1
ATOM 7025 C CA . VAL A 1 915 ? 10.816 4.729 16.038 1.00 44.25 915 VAL A CA 1
ATOM 7026 C C . VAL A 1 915 ? 11.357 5.751 15.017 1.00 44.25 915 VAL A C 1
ATOM 7028 O O . VAL A 1 915 ? 11.257 5.521 13.814 1.00 44.25 915 VAL A O 1
ATOM 7031 N N . GLU A 1 916 ? 11.958 6.854 15.478 1.00 42.94 916 GLU A N 1
ATOM 7032 C CA . GLU A 1 916 ? 12.740 7.784 14.652 1.00 42.94 916 GLU A CA 1
ATOM 7033 C C . GLU A 1 916 ? 14.051 7.168 14.134 1.00 42.94 916 GLU A C 1
ATOM 7035 O O . GLU A 1 916 ? 14.314 7.282 12.943 1.00 42.94 916 GLU A O 1
ATOM 7040 N N . GLU A 1 917 ? 14.785 6.391 14.934 1.00 37.62 917 GLU A N 1
ATOM 7041 C CA . GLU A 1 917 ? 16.028 5.722 14.512 1.00 37.62 917 GLU A CA 1
ATOM 7042 C C . GLU A 1 917 ? 15.778 4.613 13.474 1.00 37.62 917 GLU A C 1
ATOM 7044 O O . GLU A 1 917 ? 16.577 4.430 12.561 1.00 37.62 917 GLU A O 1
ATOM 7049 N N . ILE A 1 918 ? 14.639 3.906 13.531 1.00 44.53 918 ILE A N 1
ATOM 7050 C CA . ILE A 1 918 ? 14.252 2.929 12.487 1.00 44.53 918 ILE A CA 1
ATOM 7051 C C . ILE A 1 918 ? 13.825 3.638 11.192 1.00 44.53 918 ILE A C 1
ATOM 7053 O O . ILE A 1 918 ? 14.079 3.141 10.092 1.00 44.53 918 ILE A O 1
ATOM 7057 N N . LYS A 1 919 ? 13.168 4.800 11.305 1.00 41.25 919 LYS A N 1
ATOM 7058 C CA . LYS A 1 919 ? 12.765 5.616 10.149 1.00 41.25 919 LYS A CA 1
ATOM 7059 C C . LYS A 1 919 ? 13.968 6.264 9.464 1.00 41.25 919 LYS A C 1
ATOM 7061 O O . LYS A 1 919 ? 13.970 6.318 8.238 1.00 41.25 919 LYS A O 1
ATOM 7066 N N . GLU A 1 920 ? 14.978 6.684 10.223 1.00 37.59 920 GLU A N 1
ATOM 7067 C CA . GLU A 1 920 ? 16.250 7.192 9.696 1.00 37.59 920 GLU A CA 1
ATOM 7068 C C . GLU A 1 920 ? 17.134 6.067 9.138 1.00 37.59 920 GLU A C 1
ATOM 7070 O O . GLU A 1 920 ? 17.692 6.217 8.053 1.00 37.59 920 GLU A O 1
ATOM 7075 N N . ALA A 1 921 ? 17.191 4.894 9.782 1.00 33.16 921 ALA A N 1
ATOM 7076 C CA . ALA A 1 921 ? 17.948 3.744 9.272 1.00 33.16 921 ALA A CA 1
ATOM 7077 C C . ALA A 1 921 ? 17.398 3.207 7.936 1.00 33.16 921 ALA A C 1
ATOM 7079 O O . ALA A 1 921 ? 18.158 2.709 7.108 1.00 33.16 921 ALA A O 1
ATOM 7080 N N . ALA A 1 922 ? 16.092 3.351 7.684 1.00 36.31 922 ALA A N 1
ATOM 7081 C CA . ALA A 1 922 ? 15.476 3.040 6.392 1.00 36.31 922 ALA A CA 1
ATOM 7082 C C . ALA A 1 922 ? 15.741 4.103 5.300 1.00 36.31 922 ALA A C 1
ATOM 7084 O O . ALA A 1 922 ? 15.370 3.881 4.147 1.00 36.31 922 ALA A O 1
ATOM 7085 N N . GLN A 1 923 ? 16.354 5.239 5.652 1.00 32.66 923 GLN A N 1
ATOM 7086 C CA . GLN A 1 923 ? 16.718 6.346 4.757 1.00 32.66 923 GLN A CA 1
ATOM 7087 C C . GLN A 1 923 ? 18.240 6.512 4.580 1.00 32.66 923 GLN A C 1
ATOM 7089 O O . GLN A 1 923 ? 18.671 7.422 3.874 1.00 32.66 923 GLN A O 1
ATOM 7094 N N . MET A 1 924 ? 19.072 5.652 5.182 1.00 27.86 924 MET A N 1
ATOM 7095 C CA . MET A 1 924 ? 20.522 5.706 4.972 1.00 27.86 924 MET A CA 1
ATOM 7096 C C . MET A 1 924 ? 20.907 5.123 3.599 1.00 27.86 924 MET A C 1
ATOM 7098 O O . MET A 1 924 ? 20.464 4.019 3.268 1.00 27.86 924 MET A O 1
ATOM 7102 N N . PRO A 1 925 ? 21.763 5.802 2.809 1.00 29.33 925 PRO A N 1
ATOM 7103 C CA . PRO A 1 925 ? 22.332 5.212 1.603 1.00 29.33 925 PRO A CA 1
ATOM 7104 C C . PRO A 1 925 ? 23.184 3.985 1.977 1.00 29.33 925 PRO A C 1
ATOM 7106 O O . PRO A 1 925 ? 23.824 3.985 3.036 1.00 29.33 925 PRO A O 1
ATOM 7109 N N . PRO A 1 926 ? 23.205 2.928 1.145 1.00 30.48 926 PRO A N 1
ATOM 7110 C CA . PRO A 1 926 ? 23.980 1.730 1.436 1.00 30.48 926 PRO A CA 1
ATOM 7111 C C . PRO A 1 926 ? 25.463 2.087 1.567 1.00 30.48 926 PRO A C 1
ATOM 7113 O O . PRO A 1 926 ? 26.042 2.714 0.682 1.00 30.48 926 PRO A O 1
ATOM 7116 N N . GLN A 1 927 ? 26.084 1.668 2.675 1.00 27.73 927 GLN A N 1
ATOM 7117 C CA . GLN A 1 927 ? 27.540 1.611 2.758 1.00 27.73 927 GLN A CA 1
ATOM 7118 C C . GLN A 1 927 ? 28.044 0.712 1.625 1.00 27.73 927 GLN A C 1
ATOM 7120 O O . GLN A 1 927 ? 27.668 -0.459 1.542 1.00 27.73 927 GLN A O 1
ATOM 7125 N N . GLU A 1 928 ? 28.877 1.281 0.754 1.00 30.80 928 GLU A N 1
ATOM 7126 C CA . GLU A 1 928 ? 29.656 0.545 -0.234 1.00 30.80 928 GLU A CA 1
ATOM 7127 C C . GLU A 1 928 ? 30.470 -0.536 0.484 1.00 30.80 928 GLU A C 1
ATOM 7129 O O . GLU A 1 928 ? 31.426 -0.237 1.198 1.00 30.80 928 GLU A O 1
ATOM 7134 N N . ASN A 1 929 ? 30.097 -1.799 0.290 1.00 26.67 929 ASN A N 1
ATOM 7135 C CA . ASN A 1 929 ? 30.994 -2.917 0.537 1.00 26.67 929 ASN A CA 1
ATOM 7136 C C . ASN A 1 929 ? 31.380 -3.515 -0.815 1.00 26.67 929 ASN A C 1
ATOM 7138 O O . ASN A 1 929 ? 30.527 -4.004 -1.558 1.00 26.67 929 ASN A O 1
ATOM 7142 N N . ALA A 1 930 ? 32.676 -3.377 -1.100 1.00 29.28 930 ALA A N 1
ATOM 7143 C CA . ALA A 1 930 ? 33.410 -3.935 -2.227 1.00 29.28 930 ALA A CA 1
ATOM 7144 C C . ALA A 1 930 ? 33.467 -5.469 -2.220 1.00 29.28 930 ALA A C 1
ATOM 7146 O O . ALA A 1 930 ? 33.367 -6.066 -1.120 1.00 29.28 930 ALA A O 1
#

Foldseek 3Di:
DDFPDKFWFCAFFLQGRATKIKTKDFCDVLLVVWLCNFPCLLVVVCVLQVVLQQACPPNNGRNNVVVDSNVTDGVLVQLLSQLQSLCVLLVHDFHDWDKDALPDRRIIITMTHDDDPVLSVLSSVLSQLSSLLSGDQPDPPGDDPVRNVPDDNVVSSVVSSVVSVQQDADPQLVLLVVLCVVVVWDKDDDDSYSWMWTFFAQLIKIDHQHFTPQFDPQLQVCQQQLVNLQVLLVVVVFDDWDKDKDQDLVRQLVRCVVSDPDKWKAARRDPPCFLIDARRGDSVSSSVSNVRRVVRHNMMMITYHFDAFKKWFKDAQLFGQWIKGFAAAKFFFQQPFFQLVSLVVVCPPPQEDDQPPGLAHRADCDPQLQVQCVVVVHDSRDHDPGGDIRGSDPDRDRRNGIFIATCGVQADPQVRNSVSVSCVSSPANIKIWIKGANGRNDHCVPRPIGTNGIHNNDDCSCQQRGPYDDRTSVSNSNCCVSAPPPRDRYAAEEEEEEPDLLQVLLLLLLLLVVLVVFQEFEAHCFATDTSLHGPGGHGQLALVNVLVNRHHSRGRYYRHRHYLVRSLRHRHNDSAHLEQEYLEQDDDLAPPSSHPDSLSVLSRSLSSQLRHDQAGEYEFEPVYVSSVVSVVRHNYAYEYEYQDPVRPVVVVCLVVQGWYWYWDDDDPFIFIWIRGHNDIDTLGTPCLQQLCVRVLLVSVVSSLRRSLRRNVSVPRDSPSSSVSRNPQHCDCSSPQQCQHWDDLDLEIETGHQDAWLVSLVSVLSSLVSDDFDDFEEEEDFHAQSDDLVRLLNSLLSVLVRGQAYEYEYAPDNPPDDQCPSVVSSQVSSVVNVRDPVRYYYDHDQLVSLLVLVLPDDRRYYYYYNHPCRPSSVVCVVCVLVDPSNCVRCVPSSVVVVPDDDDDDDDPPPDDDPPPVNVVVVVVDDDDDDD

=== Feature glossary ===
Legend for the data blocks above and below:

— What the protein is —

Sequence gives the chain of amino acids in standard one-letter code (A=alanine, C=cysteine, …, Y=tyrosine), read N→C. It is the only feature that is directly encoded by the gene; all structural features are derived from the folded form of this sequence.

The annotation block draws on four external resources. InterPro: which protein families and domains the sequence belongs to. GO: standardized terms for what the protein does, what process it participates in, and where in the cell it acts. CATH: which structural fold it has in the CATH hierarchy. Organism: the species of origin.

— Where its atoms are —

Atomic coordinates in PDBx/mmCIF format — the same representation the Protein Data Bank distributes. Each line of the _atom_site loop places one backbone atom in Cartesian space (units: ångströms, origin: arbitrary).

Six rendered views show the 3D structure from the faces of a cube — i.e. along ±x, ±y, ±z. Rendering representation is drawn randomly per protein from cartoon (secondary-structure ribbons), sticks (backbone bonds), or molecular surface; coloring is either N→C rainbow (blue at the N-terminus through red at the C-terminus) or one color per chain.

— Local backbone conformation —

DSSP 8-state secondary structure assigns each residue one of H (α-helix), G (3₁₀-helix), I (π-helix), E (extended β-strand), B (isolated β-bridge), T (hydrogen-bonded turn), S (bend), or '-' (coil). The assignment is computed from backbone hydrogen-bond geometry via the Kabsch–Sander algorithm.

P-SEA three-state annotation labels each residue as helix, strand, or coil based purely on the geometry of the Cα trace. It serves as a fallback when the full backbone (and thus DSSP) is unavailable.

φ (phi) and ψ (psi) are the two rotatable backbone dihedrals per residue: φ is the C(i-1)–N–Cα–C torsion, ψ is the N–Cα–C–N(i+1) torsion, both in degrees on (−180°, 180°]. α-helical residues cluster near (−60°, −45°); β-strand residues near (−120°, +130°). A Ramachandran plot is simply a scatter of (φ, ψ) for every residue.

— Global shape and packing —

Radius of gyration (Rg) is the root-mean-square distance of Cα atoms from their centroid — a single number for overall size and compactness. A globular domain of N residues has Rg ≈ 2.2·N^0.38 Å; an extended or disordered chain has a much larger Rg. The Cα contact count is the number of residue pairs whose Cα atoms are within 8 Å and are more than four positions apart in sequence — a standard proxy for tertiary packing density. The bounding box is the smallest axis-aligned box enclosing all Cα atoms.

Accessible surface area quantifies burial. A residue with SASA near zero is packed into the hydrophobic core; one with SASA >100 Å² sits on the surface. Computed here via the Shrake–Rupley numerical algorithm with a 1.4 Å probe.

The contact map is a binary N×N matrix image: pixel (i, j) is dark where Cα_i and Cα_j are within 8 Å and |i−j|>4. Because the |i−j|>4 filter removes local helical contacts, off-diagonal stripes parallel to the main diagonal indicate parallel β-sheets; stripes perpendicular to it indicate antiparallel β-sheets. The Ramachandran plot scatters every residue's (φ, ψ) pair against the sterically allowed regions. The PAE heatmap renders the predicted-aligned-error matrix.

— Structural neighborhood —

A 3Di character summarizes, for each residue, the relative orientation of the Cα frame of its nearest spatial neighbor. Because it encodes fold topology rather than chemistry, 3Di alignments detect remote structural similarity that sequence alignment misses.

Structural nearest neighbors (via Foldseek easy-search vs the PDB). Reported per hit: target PDB id, E-value, and alignment TM-score. A TM-score above ~0.5 is the conventional threshold for 'same fold'.

— Confidence and disorder —

For AlphaFold models, the B-factor field carries pLDDT — the model's own estimate of local accuracy on a 0–100 scale. Regions with pLDDT<50 should be treated as essentially unmodeled; they often correspond to intrinsically disordered segments.

B-factor (Debye–Waller factor) reflects atomic displacement in the crystal lattice. It is an experimental observable (units Å²), not a prediction; low values mean the atom is pinned down, high values mean it moves or is heterogeneous across the crystal.

Predicted Aligned Error (PAE) is an AlphaFold confidence matrix: entry (i, j) is the expected error in the position of residue j, in ångströms, when the prediction is superimposed on the true structure at residue i. Low PAE within a block of residues means that block is internally rigid and well-predicted; high PAE between two blocks means their relative placement is uncertain even if each block individually is confident.